Protein AF-A0A915DHU5-F1 (afdb_monomer_lite)

Sequence (815 aa):
MQPMHPSYELRLEQLNKQSLLASRNFVEHLLQLVVNHVNRGTGSLVIASMLDFLTYTVCAHIVRPQPEKIFDMILELVAERLNLFETFISLSNSTNYRRRSGDASDHRRVQPGNLQENADSSVNGGCLLKTLGTSTISPGKDLRVLANRQLSGQLISFWIAENSAAMELLRRCIPRGLLDFLSSVEKPPNSEADLLTTRNNLEAANQESRQNSQLQDQLRSMQITVEARLETLLQHWNLEQKLTFLQRKEEKSQKPVTLRKRRRMVKAQSNWKMFCYQFNQDHAKADLIWNEKTKSELKQAIENEMRQLQQELEFLQQGTLVSWNHTEFEVVYGSLIDEVRIGDYYLRFLLNENNEEATPIHKPSEFFNNVYHRFLLATRSDMKCLCLKAMGVVYERHCITIGAFSDSKFIVQMMSKCTNVAERDHYLFLISKLVLDKHNVRDLIAADALPLLVDLAVLAHLHVNRAKIHSQTNVIEGAQGGENESKEWYYNDKNGQRQGPLSFQCMKDMYKEAKLFEKTEIWAEGLDKWCHLSAVAQFRWTVCSSSNIASSHTSCDLALQPQGPMGGTGLFNLTDMCSLILDTLIQMCAFYPSRDEAGSIIRPLPRVKKILSEPVLLYQIVQLLLTYDPAIVQRVAQLVNDVMQDNQFVGRLYLSGVFFFILMYNGSNILPVAKFLHQTHLKQAFRSTLPKSELASRSVLCPILPEATIFYLEQYGAEKYAEVFLGEFENPEIIWNTEMRRYMIEKIALHVSDFSSRLSSNVKALYRYCPIPPIEYPQLEEELFCHYYYLRHLTDEQGSPTGRSENRLTFYALV

Secondary structure (DSSP, 8-state):
---SSSS--HHHHHHHHHHHHS-HHHHHHHHHHHHHHHHTT--HHHHHHHHHHHHHHH-HHHHTTS-HHHHHHHHHHHHTTTHHHHHHHHH---HHHHHHHHHHHTT----HHHHHHHHHHHHHTTHHHHHHHHHHT----SHHHHHHHHHHHHHHHHHHTT-HHHHHHHHHHS-HHHHGGGS--PPPSS-----S----HHHHHHHHHHHHHHHHHHHHHHHHHHHHHHHHHHHTS---S-----------PPPPP-PPPP-------S-HHHHHHHHHS-EEETTEEE-HHHHHHHHHHHHHHHHHHHHHHHHS-TT------TTT-----GGGTTS-EETTEEHHHHTTS-TTSPPP-SSHHHHHHHHHHHHHH--SHHHHHHHHHHHHHHHHHHHHHH---TTHHHHHHHHHH---HHHHHHHHHHHHHHTTSHHHHHHHHHTTHHHHHHHHHHGGGG-TT---------------S-------EEEE-TTS-EEEEE-HHHHHHHHHTTSS-TT-EEE-TT-SS-EETTTSHHHIIIIIHHHHHHTT------------S-SS--SS-HHHHHHHHHHHHHHHHHTS-SB-TTSPBPSSPPHHHHHHTSHHHHHHHHHGGGG--HHHHHHHHHHHHHHHTT-GGGGGGGGGTHHHHHHT--SS--HHHHHHHHHHTTSSS---SS---HHHHH-TTTTTS-HHHHHHHHHHHHHHHHHHHHS-EEETTEEE-HHHHHHHHHHHHHHHHHHHHHHHH-TTPPPPP-PPPP---GGGTT--EETTEEHHHHH-TTS-SS-TTHHHHHHHHH-

Structure (mmCIF, N/CA/C/O backbone):
data_AF-A0A915DHU5-F1
#
_entry.id   AF-A0A915DHU5-F1
#
loop_
_atom_site.group_PDB
_atom_site.id
_atom_site.type_symbol
_atom_site.label_atom_id
_atom_site.label_alt_id
_atom_site.label_comp_id
_atom_site.label_asym_id
_atom_site.label_entity_id
_atom_site.label_seq_id
_atom_site.pdbx_PDB_ins_code
_atom_site.Cartn_x
_atom_site.Cartn_y
_atom_site.Cartn_z
_atom_site.occupancy
_atom_site.B_iso_or_equiv
_atom_site.auth_seq_id
_atom_site.auth_comp_id
_atom_site.auth_asym_id
_atom_site.auth_atom_id
_atom_site.pdbx_PDB_model_num
ATOM 1 N N . MET A 1 1 ? 44.961 14.896 -54.930 1.00 54.62 1 MET A N 1
ATOM 2 C CA . MET A 1 1 ? 43.982 15.990 -54.702 1.00 54.62 1 MET A CA 1
ATOM 3 C C . MET A 1 1 ? 44.052 16.579 -53.285 1.00 54.62 1 MET A C 1
ATOM 5 O O . MET A 1 1 ? 43.353 17.548 -53.022 1.00 54.62 1 MET A O 1
ATOM 9 N N . GLN A 1 2 ? 44.891 16.052 -52.379 1.00 49.50 2 GLN A N 1
ATOM 10 C CA . GLN A 1 2 ? 45.168 16.685 -51.086 1.00 49.50 2 GLN A CA 1
ATOM 11 C C . GLN A 1 2 ? 46.243 17.768 -51.253 1.00 49.50 2 GLN A C 1
ATOM 13 O O . GLN A 1 2 ? 47.255 17.489 -51.900 1.00 49.50 2 GLN A O 1
ATOM 18 N N . PRO A 1 3 ? 46.065 18.977 -50.697 1.00 52.09 3 PRO A N 1
ATOM 19 C CA . PRO A 1 3 ? 47.165 19.923 -50.614 1.00 52.09 3 PRO A CA 1
ATOM 20 C C . PRO A 1 3 ? 48.235 19.347 -49.677 1.00 52.09 3 PRO A C 1
ATOM 22 O O . PRO A 1 3 ? 47.965 19.066 -48.512 1.00 52.09 3 PRO A O 1
ATOM 25 N N . MET A 1 4 ? 49.441 19.133 -50.206 1.00 50.50 4 MET A N 1
ATOM 26 C CA . MET A 1 4 ? 50.600 18.632 -49.445 1.00 50.50 4 MET A CA 1
ATOM 27 C C . MET A 1 4 ? 51.270 19.735 -48.604 1.00 50.50 4 MET A C 1
ATOM 29 O O . MET A 1 4 ? 52.248 19.474 -47.913 1.00 50.50 4 MET A O 1
ATOM 33 N N . HIS A 1 5 ? 50.761 20.968 -48.677 1.00 55.31 5 HIS A N 1
ATOM 34 C CA . HIS A 1 5 ? 51.306 22.155 -48.028 1.00 55.31 5 HIS A CA 1
ATOM 35 C C . HIS A 1 5 ? 50.181 22.980 -47.372 1.00 55.31 5 HIS A C 1
ATOM 37 O O . HIS A 1 5 ? 49.060 22.998 -47.886 1.00 55.31 5 HIS A O 1
ATOM 43 N N . PRO A 1 6 ? 50.456 23.664 -46.245 1.00 53.12 6 PRO A N 1
ATOM 44 C CA . PRO A 1 6 ? 49.460 24.452 -45.515 1.00 53.12 6 PRO A CA 1
ATOM 45 C C . PRO A 1 6 ? 49.041 25.748 -46.235 1.00 53.12 6 PRO A C 1
ATOM 47 O O . PRO A 1 6 ? 47.959 26.260 -45.967 1.00 53.12 6 PRO A O 1
ATOM 50 N N . SER A 1 7 ? 49.853 26.254 -47.167 1.00 53.09 7 SER A N 1
ATOM 51 C CA . SER A 1 7 ? 49.638 27.495 -47.928 1.00 53.09 7 SER A CA 1
ATOM 52 C C . SER A 1 7 ? 49.109 27.230 -49.345 1.00 53.09 7 SER A C 1
ATOM 54 O O . SER A 1 7 ? 49.745 27.610 -50.326 1.00 53.09 7 SER A O 1
ATOM 56 N N . TYR A 1 8 ? 48.016 26.481 -49.470 1.00 62.69 8 TYR A N 1
ATOM 57 C CA . TYR A 1 8 ? 47.453 26.128 -50.776 1.00 62.69 8 TYR A CA 1
ATOM 58 C C . TYR A 1 8 ? 46.381 27.142 -51.203 1.00 62.69 8 TYR A C 1
ATOM 60 O O . TYR A 1 8 ? 45.606 27.610 -50.373 1.00 62.69 8 TYR A O 1
ATOM 68 N N . GLU A 1 9 ? 46.298 27.430 -52.502 1.00 67.31 9 GLU A N 1
ATOM 69 C CA . GLU A 1 9 ? 45.276 28.322 -53.061 1.00 67.31 9 GLU A CA 1
ATOM 70 C C . GLU A 1 9 ? 43.977 27.553 -53.371 1.00 67.31 9 GLU A C 1
ATOM 72 O O . GLU A 1 9 ? 43.948 26.656 -54.226 1.00 67.31 9 GLU A O 1
ATOM 77 N N . LEU A 1 10 ? 42.866 27.923 -52.726 1.00 69.19 10 LEU A N 1
ATOM 78 C CA . LEU A 1 10 ? 41.531 27.335 -52.940 1.00 69.19 10 LEU A CA 1
ATOM 79 C C . LEU A 1 10 ? 41.059 27.477 -54.391 1.00 69.19 10 LEU A C 1
ATOM 81 O O . LEU A 1 10 ? 40.304 26.645 -54.902 1.00 69.19 10 LEU A O 1
ATOM 85 N N . ARG A 1 11 ? 41.519 28.526 -55.070 1.00 68.25 11 ARG A N 1
ATOM 86 C CA . ARG A 1 11 ? 41.198 28.802 -56.468 1.00 68.25 11 ARG A CA 1
ATOM 87 C C . ARG A 1 11 ? 41.797 27.782 -57.436 1.00 68.25 11 ARG A C 1
ATOM 89 O O . ARG A 1 11 ? 41.102 27.326 -58.344 1.00 68.25 11 ARG A O 1
ATOM 96 N N . LEU A 1 12 ? 43.063 27.410 -57.252 1.00 71.06 12 LEU A N 1
ATOM 97 C CA . LEU A 1 12 ? 43.707 26.380 -58.073 1.00 71.06 12 LEU A CA 1
ATOM 98 C C . LEU A 1 12 ? 43.047 25.018 -57.841 1.00 71.06 12 LEU A C 1
ATOM 100 O O . LEU A 1 12 ? 42.829 24.255 -58.780 1.00 71.06 12 LEU A O 1
ATOM 104 N N . GLU A 1 13 ? 42.638 24.742 -56.602 1.00 72.31 13 GLU A N 1
ATOM 105 C CA . GLU A 1 13 ? 41.871 23.544 -56.265 1.00 72.31 13 GLU A CA 1
ATOM 106 C C . GLU A 1 13 ? 40.500 23.510 -56.970 1.00 72.31 13 GLU A C 1
ATOM 108 O O . GLU A 1 13 ? 40.111 22.461 -57.490 1.00 72.31 13 GLU A O 1
ATOM 113 N N . GLN A 1 14 ? 39.786 24.642 -57.038 1.00 72.00 14 GLN A N 1
ATOM 114 C CA . GLN A 1 14 ? 38.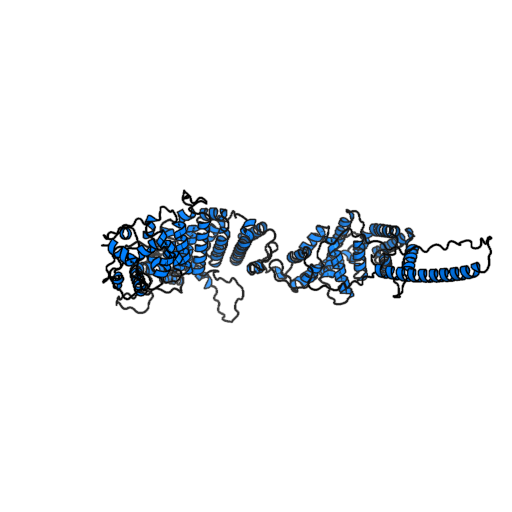526 24.777 -57.782 1.00 72.00 14 GLN A CA 1
ATOM 115 C C . GLN A 1 14 ? 38.712 24.477 -59.276 1.00 72.00 14 GLN A C 1
ATOM 117 O O . GLN A 1 14 ? 37.958 23.684 -59.842 1.00 72.00 14 GLN A O 1
ATOM 122 N N . LEU A 1 15 ? 39.731 25.069 -59.906 1.00 72.31 15 LEU A N 1
ATOM 123 C CA . LEU A 1 15 ? 40.007 24.891 -61.335 1.00 72.31 15 LEU A CA 1
ATOM 124 C C . LEU A 1 15 ? 40.422 23.456 -61.673 1.00 72.31 15 LEU A C 1
ATOM 126 O O . LEU A 1 15 ? 39.902 22.889 -62.631 1.00 72.31 15 LEU A O 1
ATOM 130 N N . ASN A 1 16 ? 41.283 22.843 -60.857 1.00 74.81 16 ASN A N 1
ATOM 131 C CA . ASN A 1 16 ? 41.712 21.454 -61.041 1.00 74.81 16 ASN A CA 1
ATOM 132 C C . ASN A 1 16 ? 40.552 20.464 -60.883 1.00 74.81 16 ASN A C 1
ATOM 134 O O . ASN A 1 16 ? 40.460 19.475 -61.605 1.00 74.81 16 ASN A O 1
ATOM 138 N N . LYS A 1 17 ? 39.629 20.730 -59.954 1.00 72.88 17 LYS A N 1
ATOM 139 C CA . LYS A 1 17 ? 38.414 19.919 -59.807 1.00 72.88 17 LYS A CA 1
ATOM 140 C C . LYS A 1 17 ? 37.471 20.100 -60.985 1.00 72.88 17 LYS A C 1
ATOM 142 O O . LYS A 1 17 ? 36.916 19.119 -61.463 1.00 72.88 17 LYS A O 1
ATOM 147 N N . GLN A 1 18 ? 37.298 21.330 -61.460 1.00 73.44 18 GLN A N 1
ATOM 148 C CA . GLN A 1 18 ? 36.440 21.609 -62.604 1.00 73.44 18 GLN A CA 1
ATOM 149 C C . GLN A 1 18 ? 36.981 20.967 -63.886 1.00 73.44 18 GLN A C 1
ATOM 151 O O . GLN A 1 18 ? 36.194 20.418 -64.648 1.00 73.44 18 GLN A O 1
ATOM 156 N N . SER A 1 19 ? 38.296 20.993 -64.115 1.00 74.75 19 SER A N 1
ATOM 157 C CA . SER A 1 19 ? 38.904 20.387 -65.304 1.00 74.75 19 SER A CA 1
ATOM 158 C C . SER A 1 19 ? 38.830 18.858 -65.286 1.00 74.75 19 SER A C 1
ATOM 160 O O . SER A 1 19 ? 38.471 18.262 -66.298 1.00 74.75 19 SER A O 1
ATOM 162 N N . LEU A 1 20 ? 39.096 18.221 -64.141 1.00 73.88 20 LEU A N 1
ATOM 163 C CA . LEU A 1 20 ? 39.058 16.759 -64.006 1.00 73.88 20 LEU A CA 1
ATOM 164 C C . LEU A 1 20 ? 37.637 16.179 -64.047 1.00 73.88 20 LEU A C 1
ATOM 166 O O . LEU A 1 20 ? 37.439 15.077 -64.550 1.00 73.88 20 LEU A O 1
ATOM 170 N N . LEU A 1 21 ? 36.649 16.898 -63.507 1.00 74.06 21 LEU A N 1
ATOM 171 C CA . LEU A 1 21 ? 35.287 16.387 -63.301 1.00 74.06 21 LEU A CA 1
ATOM 172 C C . LEU A 1 21 ? 34.271 16.892 -64.330 1.00 74.06 21 LEU A C 1
ATOM 174 O O . LEU A 1 21 ? 33.093 16.558 -64.239 1.00 74.06 21 LEU A O 1
ATOM 178 N N . ALA A 1 22 ? 34.701 17.694 -65.308 1.00 74.81 22 ALA A N 1
ATOM 179 C CA . ALA A 1 22 ? 33.825 18.178 -66.374 1.00 74.81 22 ALA A CA 1
ATOM 180 C C . ALA A 1 22 ? 33.323 17.056 -67.302 1.00 74.81 22 ALA A C 1
ATOM 182 O O . ALA A 1 22 ? 32.269 17.203 -67.915 1.00 74.81 22 ALA A O 1
ATOM 183 N N . SER A 1 23 ? 34.063 15.948 -67.422 1.00 82.50 23 SER A N 1
ATOM 184 C CA . SER A 1 23 ? 33.702 14.830 -68.300 1.00 82.50 23 SER A CA 1
ATOM 185 C C . SER A 1 23 ? 32.859 13.783 -67.566 1.00 82.50 23 SER A C 1
ATOM 187 O O . SER A 1 23 ? 33.371 13.051 -66.718 1.00 82.50 23 SER A O 1
ATOM 189 N N . ARG A 1 24 ? 31.575 13.672 -67.933 1.00 79.69 24 ARG A N 1
ATOM 190 C CA . ARG A 1 24 ? 30.640 12.661 -67.402 1.00 79.69 24 ARG A CA 1
ATOM 191 C C . ARG A 1 24 ? 31.125 11.231 -67.671 1.00 79.69 24 ARG A C 1
ATOM 193 O O . ARG A 1 24 ? 31.213 10.432 -66.745 1.00 79.69 24 ARG A O 1
ATOM 200 N N . ASN A 1 25 ? 31.516 10.946 -68.914 1.00 80.38 25 ASN A N 1
ATOM 201 C CA . ASN A 1 25 ? 31.942 9.610 -69.352 1.00 80.38 25 ASN A CA 1
ATOM 202 C C . ASN A 1 25 ? 33.183 9.119 -68.595 1.00 80.38 25 ASN A C 1
ATOM 204 O O . ASN A 1 25 ? 33.324 7.931 -68.322 1.00 80.38 25 ASN A O 1
ATOM 208 N N . PHE A 1 26 ? 34.085 10.039 -68.240 1.00 81.44 26 PHE A N 1
ATOM 209 C CA . PHE A 1 26 ? 35.271 9.708 -67.457 1.00 81.44 26 PHE A CA 1
ATOM 210 C C . PHE A 1 26 ? 34.899 9.258 -66.038 1.00 81.44 26 PHE A C 1
ATOM 212 O O . PHE A 1 26 ? 35.375 8.224 -65.577 1.00 81.44 26 PHE A O 1
ATOM 219 N N . VAL A 1 27 ? 34.006 9.991 -65.365 1.00 76.62 27 VAL A N 1
ATOM 220 C CA . VAL A 1 27 ? 33.528 9.636 -64.018 1.00 76.62 27 VAL A CA 1
ATOM 221 C C . VAL A 1 27 ? 32.754 8.316 -64.036 1.00 76.62 27 VAL A C 1
ATOM 223 O O . VAL A 1 27 ? 32.955 7.477 -63.161 1.00 76.62 27 VAL A O 1
ATOM 226 N N . GLU A 1 28 ? 31.920 8.098 -65.050 1.00 80.75 28 GLU A N 1
ATOM 227 C CA . GLU A 1 28 ? 31.162 6.856 -65.209 1.00 80.75 28 GLU A CA 1
ATOM 228 C C . GLU A 1 28 ? 32.075 5.639 -65.408 1.00 80.75 28 GLU A C 1
ATOM 230 O O . GLU A 1 28 ? 31.893 4.615 -64.749 1.00 80.75 28 GLU A O 1
ATOM 235 N N . HIS A 1 29 ? 33.118 5.768 -66.232 1.00 81.81 29 HIS A N 1
ATOM 236 C CA . HIS A 1 29 ? 34.098 4.702 -66.434 1.00 81.81 29 HIS A CA 1
ATOM 237 C C . HIS A 1 29 ? 34.857 4.357 -65.143 1.00 81.81 29 HIS A C 1
ATOM 239 O O . HIS A 1 29 ? 35.062 3.182 -64.836 1.00 81.81 29 HIS A O 1
ATOM 245 N N . LEU A 1 30 ? 35.226 5.367 -64.346 1.00 77.94 30 LEU A N 1
ATOM 246 C CA . LEU A 1 30 ? 35.862 5.159 -63.042 1.00 77.94 30 LEU A CA 1
ATOM 247 C C . LEU A 1 30 ? 34.935 4.427 -62.062 1.00 77.94 30 LEU A C 1
ATOM 249 O O . LEU A 1 30 ? 35.372 3.501 -61.380 1.00 77.94 30 LEU A O 1
ATOM 253 N N . LEU A 1 31 ? 33.652 4.794 -62.014 1.00 75.06 31 LEU A N 1
ATOM 254 C CA . LEU A 1 31 ? 32.660 4.111 -61.178 1.00 75.06 31 LEU A CA 1
ATOM 255 C C . LEU A 1 31 ? 32.416 2.668 -61.639 1.00 75.06 31 LEU A C 1
ATOM 257 O O . LEU A 1 31 ? 32.289 1.766 -60.813 1.00 75.06 31 LEU A O 1
ATOM 261 N N . GLN A 1 32 ? 32.410 2.419 -62.947 1.00 77.81 32 GLN A N 1
ATOM 262 C CA . GLN A 1 32 ? 32.240 1.077 -63.495 1.00 77.81 32 GLN A CA 1
ATOM 263 C C . GLN A 1 32 ? 33.462 0.181 -63.249 1.00 77.81 32 GLN A C 1
ATOM 265 O O . GLN A 1 32 ? 33.306 -1.013 -62.995 1.00 77.81 32 GLN A O 1
ATOM 270 N N . LEU A 1 33 ? 34.673 0.750 -63.243 1.00 77.88 33 LEU A N 1
ATOM 271 C CA . LEU A 1 33 ? 35.880 0.048 -62.799 1.00 77.88 33 LEU A CA 1
ATOM 272 C C . LEU A 1 33 ? 35.768 -0.389 -61.338 1.00 77.88 33 LEU A C 1
ATOM 274 O O . LEU A 1 33 ? 36.106 -1.531 -61.030 1.00 77.88 33 LEU A O 1
ATOM 278 N N . VAL A 1 34 ? 35.247 0.474 -60.458 1.00 71.12 34 VAL A N 1
ATOM 279 C CA . VAL A 1 34 ? 34.986 0.108 -59.058 1.00 71.12 34 VAL A CA 1
ATOM 280 C C . VAL A 1 34 ? 34.033 -1.082 -59.007 1.00 71.12 34 VAL A C 1
ATOM 282 O O . VAL A 1 34 ? 34.414 -2.116 -58.472 1.00 71.12 34 VAL A O 1
ATOM 285 N N . VAL A 1 35 ? 32.862 -0.994 -59.645 1.00 70.94 35 VAL A N 1
ATOM 286 C CA . VAL A 1 35 ? 31.865 -2.082 -59.682 1.00 70.94 35 VAL A CA 1
ATOM 287 C C . VAL A 1 35 ? 32.460 -3.405 -60.178 1.00 70.94 35 VAL A C 1
ATOM 289 O O . VAL A 1 35 ? 32.254 -4.449 -59.563 1.00 70.94 35 VAL A O 1
ATOM 292 N N . ASN A 1 36 ? 33.254 -3.374 -61.249 1.00 75.00 36 ASN A N 1
ATOM 293 C CA . ASN A 1 36 ? 33.880 -4.573 -61.805 1.00 75.00 36 ASN A CA 1
ATOM 294 C C . ASN A 1 36 ? 34.905 -5.203 -60.851 1.00 75.00 36 ASN A C 1
ATOM 296 O O . ASN A 1 36 ? 34.983 -6.428 -60.758 1.00 75.00 36 ASN A O 1
ATOM 300 N N . HIS A 1 37 ? 35.690 -4.386 -60.148 1.00 70.31 37 HIS A N 1
ATOM 301 C CA . HIS A 1 37 ? 36.665 -4.858 -59.167 1.00 70.31 37 HIS A CA 1
ATOM 302 C C . HIS A 1 37 ? 36.002 -5.367 -57.880 1.00 70.31 37 HIS A C 1
ATOM 304 O O . HIS A 1 37 ? 36.442 -6.388 -57.349 1.00 70.31 37 HIS A O 1
ATOM 310 N N . VAL A 1 38 ? 34.911 -4.727 -57.439 1.00 65.88 38 VAL A N 1
ATOM 311 C CA . VAL A 1 38 ? 34.076 -5.188 -56.317 1.00 65.88 38 VAL A CA 1
ATOM 312 C C . VAL A 1 38 ? 33.485 -6.563 -56.620 1.00 65.88 38 VAL A C 1
ATOM 314 O O . VAL A 1 38 ? 33.708 -7.498 -55.857 1.00 65.88 38 VAL A O 1
ATOM 317 N N . ASN A 1 39 ? 32.817 -6.719 -57.766 1.00 65.69 39 ASN A N 1
ATOM 318 C CA . ASN A 1 39 ? 32.165 -7.977 -58.147 1.00 65.69 39 ASN A CA 1
ATOM 319 C C . ASN A 1 39 ? 33.156 -9.137 -58.315 1.00 65.69 39 ASN A C 1
ATOM 321 O O . ASN A 1 39 ? 32.790 -10.295 -58.152 1.00 65.69 39 ASN A O 1
ATOM 325 N N . ARG A 1 40 ? 34.414 -8.833 -58.654 1.00 68.62 40 ARG A N 1
ATOM 326 C CA . ARG A 1 40 ? 35.483 -9.826 -58.829 1.00 68.62 40 ARG A CA 1
ATOM 327 C C . ARG A 1 40 ? 36.315 -10.053 -57.565 1.00 68.62 40 ARG A C 1
ATOM 329 O O . ARG A 1 40 ? 37.215 -10.883 -57.605 1.00 68.62 40 ARG A O 1
ATOM 336 N N . GLY A 1 41 ? 36.093 -9.294 -56.489 1.00 62.88 41 GLY A N 1
ATOM 337 C CA . GLY A 1 41 ? 36.898 -9.367 -55.263 1.00 62.88 41 GLY A CA 1
ATOM 338 C C . GLY A 1 41 ? 38.388 -9.036 -55.457 1.00 62.88 41 GLY A C 1
ATOM 339 O O . GLY A 1 41 ? 39.230 -9.516 -54.704 1.00 62.88 41 GLY A O 1
ATOM 340 N N . THR A 1 42 ? 38.748 -8.244 -56.474 1.00 69.94 42 THR A N 1
ATOM 341 C CA . THR A 1 42 ? 40.151 -7.952 -56.839 1.00 69.94 42 THR A CA 1
ATOM 342 C C . THR A 1 42 ? 40.466 -6.460 -56.746 1.00 69.94 42 THR A C 1
ATOM 344 O O . THR A 1 42 ? 39.579 -5.622 -56.841 1.00 69.94 42 THR A O 1
ATOM 347 N N . GLY A 1 43 ? 41.748 -6.099 -56.607 1.00 66.88 43 GLY A N 1
ATOM 348 C CA . GLY A 1 43 ? 42.183 -4.703 -56.756 1.00 66.88 43 GLY A CA 1
ATOM 349 C C . GLY A 1 43 ? 41.888 -3.799 -55.555 1.00 66.88 43 GLY A C 1
ATOM 350 O O . GLY A 1 43 ? 41.501 -2.647 -55.735 1.00 66.88 43 GLY A O 1
ATOM 351 N N . SER A 1 44 ? 42.123 -4.279 -54.330 1.00 65.69 44 SER A N 1
ATOM 352 C CA . SER A 1 44 ? 41.920 -3.515 -53.085 1.00 65.69 44 SER A CA 1
ATOM 353 C C . SER A 1 44 ? 42.579 -2.125 -53.086 1.00 65.69 44 SER A C 1
ATOM 355 O O . SER A 1 44 ? 41.974 -1.160 -52.624 1.00 65.69 44 SER A O 1
ATOM 357 N N . LEU A 1 45 ? 43.780 -1.990 -53.660 1.00 71.56 45 LEU A N 1
ATOM 358 C CA . LEU A 1 45 ? 44.496 -0.713 -53.786 1.00 71.56 45 LEU A CA 1
ATOM 359 C C . LEU A 1 45 ? 43.834 0.245 -54.792 1.00 71.56 45 LEU A C 1
ATOM 361 O O . LEU A 1 45 ? 43.748 1.452 -54.556 1.00 71.56 45 LEU A O 1
ATOM 365 N N . VAL A 1 46 ? 43.340 -0.293 -55.910 1.00 72.38 46 VAL A N 1
ATOM 366 C CA . VAL A 1 46 ? 42.621 0.489 -56.926 1.00 72.38 46 VAL A CA 1
ATOM 367 C C . VAL A 1 46 ? 41.318 0.990 -56.327 1.00 72.38 46 VAL A C 1
ATOM 369 O O . VAL A 1 46 ? 41.011 2.171 -56.425 1.00 72.38 46 VAL A O 1
ATOM 372 N N . ILE A 1 47 ? 40.602 0.137 -55.599 1.00 68.00 47 ILE A N 1
ATOM 373 C CA . ILE A 1 47 ? 39.372 0.555 -54.940 1.00 68.00 47 ILE A CA 1
ATOM 374 C C . ILE A 1 47 ? 39.667 1.580 -53.836 1.00 68.00 47 ILE A C 1
ATOM 376 O O . ILE A 1 47 ? 39.002 2.607 -53.784 1.00 68.00 47 ILE A O 1
ATOM 380 N N . ALA A 1 48 ? 40.701 1.392 -53.011 1.00 64.56 48 ALA A N 1
ATOM 381 C CA . ALA A 1 48 ? 41.084 2.371 -51.989 1.00 64.56 48 ALA A CA 1
ATOM 382 C C . ALA A 1 48 ? 41.420 3.752 -52.584 1.00 64.56 48 ALA A C 1
ATOM 384 O O . ALA A 1 48 ? 40.962 4.773 -52.071 1.00 64.56 48 ALA A O 1
ATOM 385 N N . SER A 1 49 ? 42.159 3.789 -53.695 1.00 71.12 49 SER A N 1
ATOM 386 C CA . SER A 1 49 ? 42.517 5.040 -54.379 1.00 71.12 49 SER A CA 1
ATOM 387 C C . SER A 1 49 ? 41.337 5.684 -55.121 1.00 71.12 49 SER A C 1
ATOM 389 O O . SER A 1 49 ? 41.198 6.908 -55.098 1.00 71.12 49 SER A O 1
ATOM 391 N N . MET A 1 50 ? 40.436 4.891 -55.708 1.00 70.81 50 MET A N 1
ATOM 392 C CA . MET A 1 50 ? 39.189 5.388 -56.307 1.00 70.81 50 MET A CA 1
ATOM 393 C C . MET A 1 50 ? 38.210 5.904 -55.253 1.00 70.81 50 MET A C 1
ATOM 395 O O . MET A 1 50 ? 37.540 6.913 -55.464 1.00 70.81 50 MET A O 1
ATOM 399 N N . LEU A 1 51 ? 38.166 5.266 -54.086 1.00 63.50 51 LEU A N 1
ATOM 400 C CA . LEU A 1 51 ? 37.432 5.774 -52.939 1.00 63.50 51 LEU A CA 1
ATOM 401 C C . LEU A 1 51 ? 38.038 7.091 -52.474 1.00 63.50 51 LEU A C 1
ATOM 403 O O . LEU A 1 51 ? 37.305 8.061 -52.348 1.00 63.50 51 LEU A O 1
ATOM 407 N N . ASP A 1 52 ? 39.359 7.183 -52.296 1.00 64.19 52 ASP A N 1
ATOM 408 C CA . ASP A 1 52 ? 40.017 8.461 -52.008 1.00 64.19 52 ASP A CA 1
ATOM 409 C C . ASP A 1 52 ? 39.621 9.527 -53.040 1.00 64.19 52 ASP A C 1
ATOM 411 O O . ASP A 1 52 ? 39.191 10.612 -52.650 1.00 64.19 52 ASP A O 1
ATOM 415 N N . PHE A 1 53 ? 39.641 9.211 -54.336 1.00 71.31 53 PHE A N 1
ATOM 416 C CA . PHE A 1 53 ? 39.189 10.110 -55.399 1.00 71.31 53 PHE A CA 1
ATOM 417 C C . PHE A 1 53 ? 37.742 10.589 -55.204 1.00 71.31 53 PHE A C 1
ATOM 419 O O . PHE A 1 53 ? 37.531 11.799 -55.100 1.00 71.31 53 PHE A O 1
ATOM 426 N N . LEU A 1 54 ? 36.773 9.678 -55.046 1.00 65.25 54 LEU A N 1
ATOM 427 C CA . LEU A 1 54 ? 35.357 10.014 -54.817 1.00 65.25 54 LEU A CA 1
ATOM 428 C C . LEU A 1 54 ? 35.149 10.890 -53.578 1.00 65.25 54 LEU A C 1
ATOM 430 O O . LEU A 1 54 ? 34.194 11.652 -53.459 1.00 65.25 54 LEU A O 1
ATOM 434 N N . THR A 1 55 ? 36.068 10.828 -52.626 1.00 56.53 55 THR A N 1
ATOM 435 C CA . THR A 1 55 ? 35.918 11.562 -51.372 1.00 56.53 55 THR A CA 1
ATOM 436 C C . THR A 1 55 ? 36.326 13.012 -51.510 1.00 56.53 55 THR A C 1
ATOM 438 O O . THR A 1 55 ? 35.693 13.890 -50.922 1.00 56.53 55 THR A O 1
ATOM 441 N N . TYR A 1 56 ? 37.299 13.285 -52.378 1.00 63.75 56 TYR A N 1
ATOM 442 C CA . TYR A 1 56 ? 37.622 14.644 -52.797 1.00 63.75 56 TYR A CA 1
ATOM 443 C C . TYR A 1 56 ? 36.515 15.265 -53.658 1.00 63.75 56 TYR A C 1
ATOM 445 O O . TYR A 1 56 ? 36.434 16.495 -53.720 1.00 63.75 56 TYR A O 1
ATOM 453 N N . THR A 1 57 ? 35.674 14.446 -54.300 1.00 62.84 57 THR A N 1
ATOM 454 C CA . THR A 1 57 ? 34.584 14.905 -55.174 1.00 62.84 57 THR A CA 1
ATOM 455 C C . THR A 1 57 ? 33.222 14.993 -54.486 1.00 62.84 57 THR A C 1
ATOM 457 O O . THR A 1 57 ? 32.404 15.789 -54.930 1.00 62.84 57 THR A O 1
ATOM 460 N N . VAL A 1 58 ? 32.976 14.239 -53.403 1.00 58.91 58 VAL A N 1
ATOM 461 C CA . VAL A 1 58 ? 31.656 14.173 -52.734 1.00 58.91 58 VAL A CA 1
ATOM 462 C C . VAL A 1 58 ? 31.631 14.789 -51.317 1.00 58.91 58 VAL A C 1
ATOM 464 O O . VAL A 1 58 ? 30.610 15.345 -50.912 1.00 58.91 58 VAL A O 1
ATOM 467 N N . CYS A 1 59 ? 32.735 14.795 -50.554 1.00 56.12 59 CYS A N 1
ATOM 468 C CA . CYS A 1 59 ? 32.705 15.227 -49.141 1.00 56.12 59 CYS A CA 1
ATOM 469 C C . CYS A 1 59 ? 32.594 16.752 -48.933 1.00 56.12 59 CYS A C 1
ATOM 471 O O . CYS A 1 59 ? 33.380 17.538 -49.469 1.00 56.12 59 CYS A O 1
ATOM 473 N N . ALA A 1 60 ? 31.704 17.177 -48.024 1.00 51.56 60 ALA A N 1
ATOM 474 C CA . ALA A 1 60 ? 31.352 18.578 -47.729 1.00 51.56 60 ALA A CA 1
ATOM 475 C C . ALA A 1 60 ? 32.546 19.531 -47.605 1.00 51.56 60 ALA A C 1
ATOM 477 O O . ALA A 1 60 ? 32.548 20.635 -48.152 1.00 51.56 60 ALA A O 1
ATOM 478 N N . HIS A 1 61 ? 33.537 19.114 -46.817 1.00 53.12 61 HIS A N 1
ATOM 479 C CA . HIS A 1 61 ? 34.665 19.940 -46.402 1.00 53.12 61 HIS A CA 1
ATOM 480 C C . HIS A 1 61 ? 35.698 20.133 -47.503 1.00 53.12 61 HIS A C 1
ATOM 482 O O . HIS A 1 61 ? 36.523 21.030 -47.402 1.00 53.12 61 HIS A O 1
ATOM 488 N N . ILE A 1 62 ? 35.660 19.323 -48.556 1.00 54.72 62 ILE A N 1
ATOM 489 C CA . ILE A 1 62 ? 36.611 19.403 -49.663 1.00 54.72 62 ILE A CA 1
ATOM 490 C C . ILE A 1 62 ? 35.897 19.851 -50.943 1.00 54.72 62 ILE A C 1
ATOM 492 O O . ILE A 1 62 ? 36.515 20.439 -51.821 1.00 54.72 62 ILE A O 1
ATOM 496 N N . VAL A 1 63 ? 34.579 19.674 -51.026 1.00 52.19 63 VAL A N 1
ATOM 497 C CA . VAL A 1 63 ? 33.755 19.976 -52.205 1.00 52.19 63 VAL A CA 1
ATOM 498 C C . VAL A 1 63 ? 33.247 21.414 -52.268 1.00 52.19 63 VAL A C 1
ATOM 500 O O . VAL A 1 63 ? 32.856 21.854 -53.343 1.00 52.19 63 VAL A O 1
ATOM 503 N N . ARG A 1 64 ? 33.294 22.201 -51.176 1.00 56.59 64 ARG A N 1
ATOM 504 C CA . ARG A 1 64 ? 32.869 23.623 -51.205 1.00 56.59 64 ARG A CA 1
ATOM 505 C C . ARG A 1 64 ? 33.362 24.443 -52.418 1.00 56.59 64 ARG A C 1
ATOM 507 O O . ARG A 1 64 ? 32.555 25.255 -52.856 1.00 56.59 64 ARG A O 1
ATOM 514 N N . PRO A 1 65 ? 34.582 24.257 -52.967 1.00 58.12 65 PRO A N 1
ATOM 515 C CA . PRO A 1 65 ? 35.027 24.956 -54.176 1.00 58.12 65 PRO A CA 1
ATOM 516 C C . PRO A 1 65 ? 34.487 24.398 -55.515 1.00 58.12 65 PRO A C 1
ATOM 518 O O . PRO A 1 65 ? 34.964 24.819 -56.558 1.00 58.12 65 PRO A O 1
ATOM 521 N N . GLN A 1 66 ? 33.548 23.445 -55.569 1.00 62.44 66 GLN A N 1
ATOM 522 C CA . GLN A 1 66 ? 33.011 22.912 -56.837 1.00 62.44 66 GLN A CA 1
ATOM 523 C C . GLN A 1 66 ? 31.685 23.576 -57.265 1.00 62.44 66 GLN A C 1
ATOM 525 O O . GLN A 1 66 ? 30.860 23.899 -56.407 1.00 62.44 66 GLN A O 1
ATOM 530 N N . PRO A 1 67 ? 31.435 23.744 -58.582 1.00 64.31 67 PRO A N 1
ATOM 531 C CA . PRO A 1 67 ? 30.160 24.249 -59.093 1.00 64.31 67 PRO A CA 1
ATOM 532 C C . PRO A 1 67 ? 29.023 23.221 -58.933 1.00 64.31 67 PRO A C 1
ATOM 534 O O . PRO A 1 67 ? 29.223 22.025 -59.140 1.00 64.31 67 PRO A O 1
ATOM 537 N N . GLU A 1 68 ? 27.808 23.698 -58.625 1.00 64.62 68 GLU A N 1
ATOM 538 C CA . GLU A 1 68 ? 26.649 22.859 -58.250 1.00 64.62 68 GLU A CA 1
ATOM 539 C C . GLU A 1 68 ? 26.302 21.771 -59.279 1.00 64.62 68 GLU A C 1
ATOM 541 O O . GLU A 1 68 ? 26.038 20.636 -58.903 1.00 64.62 68 GLU A O 1
ATOM 546 N N . LYS A 1 69 ? 26.375 22.085 -60.578 1.00 70.25 69 LYS A N 1
ATOM 547 C CA . LYS A 1 69 ? 25.998 21.154 -61.656 1.00 70.25 69 LYS A CA 1
ATOM 548 C C . LYS A 1 69 ? 26.889 19.910 -61.733 1.00 70.25 69 LYS A C 1
ATOM 550 O O . LYS A 1 69 ? 26.397 18.827 -62.020 1.00 70.25 69 LYS A O 1
ATOM 555 N N . ILE A 1 70 ? 28.193 20.068 -61.493 1.00 70.38 70 ILE A N 1
ATOM 556 C CA . ILE A 1 70 ? 29.155 18.953 -61.533 1.00 70.38 70 ILE A CA 1
ATOM 557 C C . ILE A 1 70 ? 28.953 18.056 -60.311 1.00 70.38 70 ILE A C 1
ATOM 559 O O . ILE A 1 70 ? 29.015 16.837 -60.416 1.00 70.38 70 ILE A O 1
ATOM 563 N N . PHE A 1 71 ? 28.669 18.662 -59.160 1.00 67.31 71 PHE A N 1
ATOM 564 C CA . PHE A 1 71 ? 28.390 17.930 -57.934 1.00 67.31 71 PHE A CA 1
ATOM 565 C C . PHE A 1 71 ? 27.096 17.111 -58.027 1.00 67.31 71 PHE A C 1
ATOM 567 O O . PHE A 1 71 ? 27.108 15.930 -57.690 1.00 67.31 71 PHE A O 1
ATOM 574 N N . ASP A 1 72 ? 26.011 17.713 -58.525 1.00 67.31 72 ASP A N 1
ATOM 575 C CA . ASP A 1 72 ? 24.724 17.028 -58.688 1.00 67.31 72 ASP A CA 1
ATOM 576 C C . ASP A 1 72 ? 24.846 15.855 -59.687 1.00 67.31 72 ASP A C 1
ATOM 578 O O . ASP A 1 72 ? 24.372 14.762 -59.394 1.00 67.31 72 ASP A O 1
ATOM 582 N N . MET A 1 73 ? 25.593 16.026 -60.789 1.00 72.94 73 MET A N 1
ATOM 583 C CA . MET A 1 73 ? 25.901 14.950 -61.749 1.00 72.94 73 MET A CA 1
ATOM 584 C C . MET A 1 73 ? 26.670 13.782 -61.107 1.00 72.94 73 MET A C 1
ATOM 586 O O . MET A 1 73 ? 26.371 12.620 -61.366 1.00 72.94 73 MET A O 1
ATOM 590 N N . ILE A 1 74 ? 27.683 14.066 -60.283 1.00 68.81 74 ILE A N 1
ATOM 591 C CA . ILE A 1 74 ? 28.466 13.017 -59.610 1.00 68.81 74 ILE A CA 1
ATOM 592 C C . ILE A 1 74 ? 27.606 12.288 -58.577 1.00 68.81 74 ILE A C 1
ATOM 594 O O . ILE A 1 74 ? 27.697 11.069 -58.468 1.00 68.81 74 ILE A O 1
ATOM 598 N N . LEU A 1 75 ? 26.773 13.012 -57.825 1.00 66.06 75 LEU A N 1
ATOM 599 C CA . LEU A 1 75 ? 25.857 12.399 -56.868 1.00 66.06 75 LEU A CA 1
ATOM 600 C C . LEU A 1 75 ? 24.839 11.485 -57.548 1.00 66.06 75 LEU A C 1
ATOM 602 O O . LEU A 1 75 ? 24.591 10.404 -57.028 1.00 66.06 75 LEU A O 1
ATOM 606 N N . GLU A 1 76 ? 24.288 11.892 -58.690 1.00 68.75 76 GLU A N 1
ATOM 607 C CA . GLU A 1 76 ? 23.352 11.089 -59.483 1.00 68.75 76 GLU A CA 1
ATOM 608 C C . GLU A 1 76 ? 24.010 9.786 -59.970 1.00 68.75 76 GLU A C 1
ATOM 610 O O . GLU A 1 76 ? 23.507 8.699 -59.696 1.00 68.75 76 GLU A O 1
ATOM 615 N N . LEU A 1 77 ? 25.209 9.873 -60.561 1.00 68.62 77 LEU A N 1
ATOM 616 C CA . LEU A 1 77 ? 25.964 8.702 -61.033 1.00 68.62 77 LEU A CA 1
ATOM 617 C C . LEU A 1 77 ? 26.398 7.755 -59.906 1.00 68.62 77 LEU A C 1
ATOM 619 O O . LEU A 1 77 ? 26.470 6.541 -60.097 1.00 68.62 77 LEU A O 1
ATOM 623 N N . VAL A 1 78 ? 26.730 8.298 -58.733 1.00 65.75 78 VAL A N 1
ATOM 624 C CA . VAL A 1 78 ? 27.029 7.483 -57.550 1.00 65.75 78 VAL A CA 1
ATOM 625 C C . VAL A 1 78 ? 25.748 6.830 -57.036 1.00 65.75 78 VAL A C 1
ATOM 627 O O . VAL A 1 78 ? 25.786 5.648 -56.705 1.00 65.75 78 VAL A O 1
ATOM 630 N N . ALA A 1 79 ? 24.626 7.561 -57.014 1.00 58.81 79 ALA A N 1
ATOM 631 C CA . ALA A 1 79 ? 23.339 7.085 -56.518 1.00 58.81 79 ALA A CA 1
ATOM 632 C C . ALA A 1 79 ? 22.806 5.876 -57.290 1.00 58.81 79 ALA A C 1
ATOM 634 O O . ALA A 1 79 ? 22.399 4.895 -56.675 1.00 58.81 79 ALA A O 1
ATOM 635 N N . GLU A 1 80 ? 22.910 5.893 -58.617 1.00 64.69 80 GLU A N 1
ATOM 636 C CA . GLU A 1 80 ? 22.532 4.766 -59.484 1.00 64.69 80 GLU A CA 1
ATOM 637 C C . GLU A 1 80 ? 23.331 3.479 -59.205 1.00 64.69 80 GLU A C 1
ATOM 639 O O . GLU A 1 80 ? 22.909 2.379 -59.558 1.00 64.69 80 GLU A O 1
ATOM 644 N N . ARG A 1 81 ? 24.504 3.597 -58.574 1.00 62.34 81 ARG A N 1
ATOM 645 C CA . ARG A 1 81 ? 25.432 2.488 -58.306 1.00 62.34 81 ARG A CA 1
ATOM 646 C C . ARG A 1 81 ? 25.507 2.136 -56.806 1.00 62.34 81 ARG A C 1
ATOM 648 O O . ARG A 1 81 ? 26.290 1.258 -56.438 1.00 62.34 81 ARG A O 1
ATOM 655 N N . LEU A 1 82 ? 24.723 2.800 -55.941 1.00 52.03 82 LEU A N 1
ATOM 656 C CA . LEU A 1 82 ? 24.836 2.759 -54.469 1.00 52.03 82 LEU A CA 1
ATOM 657 C C . LEU A 1 82 ? 24.580 1.385 -53.836 1.00 52.03 82 LEU A C 1
ATOM 659 O O . LEU A 1 82 ? 25.210 1.087 -52.822 1.00 52.03 82 LEU A O 1
ATOM 663 N N . ASN A 1 83 ? 23.754 0.525 -54.440 1.00 52.44 83 ASN A N 1
ATOM 664 C CA . ASN A 1 83 ? 23.464 -0.813 -53.896 1.00 52.44 83 ASN A CA 1
ATOM 665 C C . ASN A 1 83 ? 24.738 -1.669 -53.732 1.00 52.44 83 ASN A C 1
ATOM 667 O O . ASN A 1 83 ? 24.809 -2.534 -52.866 1.00 52.44 83 ASN A O 1
ATOM 671 N N . LEU A 1 84 ? 25.776 -1.391 -54.529 1.00 47.06 84 LEU A N 1
ATOM 672 C CA . LEU A 1 84 ? 27.091 -2.039 -54.451 1.00 47.06 84 LEU A CA 1
ATOM 673 C C . LEU A 1 84 ? 28.081 -1.299 -53.537 1.00 47.06 84 LEU A C 1
ATOM 675 O O . LEU A 1 84 ? 29.110 -1.850 -53.156 1.00 47.06 84 LEU A O 1
ATOM 679 N N . PHE A 1 85 ? 27.807 -0.038 -53.195 1.00 47.03 85 PHE A N 1
ATOM 680 C CA . PHE A 1 85 ? 28.632 0.730 -52.264 1.00 47.03 85 PHE A CA 1
ATOM 681 C C . PHE A 1 85 ? 28.312 0.389 -50.808 1.00 47.03 85 PHE A C 1
ATOM 683 O O . PHE A 1 85 ? 29.223 0.410 -49.988 1.00 47.03 85 PHE A O 1
ATOM 690 N N . GLU A 1 86 ? 27.074 0.023 -50.472 1.00 48.12 86 GLU A N 1
ATOM 691 C CA . GLU A 1 86 ? 26.715 -0.376 -49.102 1.00 48.12 86 GLU A CA 1
ATOM 692 C C . GLU A 1 86 ? 27.325 -1.721 -48.690 1.00 48.12 86 GLU A C 1
ATOM 694 O O . GLU A 1 86 ? 27.887 -1.833 -47.596 1.00 48.12 86 GLU A O 1
ATOM 699 N N . THR A 1 87 ? 27.363 -2.693 -49.606 1.00 44.69 87 THR A N 1
ATOM 700 C CA . THR A 1 87 ? 28.173 -3.916 -49.456 1.00 44.69 87 THR A CA 1
ATOM 701 C C . THR A 1 87 ? 29.669 -3.596 -49.343 1.00 44.69 87 THR A C 1
ATOM 703 O O . THR A 1 87 ? 30.423 -4.313 -48.696 1.00 44.69 87 THR A O 1
ATOM 706 N N . PHE A 1 88 ? 30.128 -2.459 -49.869 1.00 44.16 88 PHE A N 1
ATOM 707 C CA . PHE A 1 88 ? 31.512 -2.003 -49.722 1.00 44.16 88 PHE A CA 1
ATOM 708 C C . PHE A 1 88 ? 31.813 -1.316 -48.369 1.00 44.16 88 PHE A C 1
ATOM 710 O O . PHE A 1 88 ? 32.943 -1.383 -47.859 1.00 44.16 88 PHE A O 1
ATOM 717 N N . ILE A 1 89 ? 30.801 -0.705 -47.734 1.00 46.78 89 ILE A N 1
ATOM 718 C CA . ILE A 1 89 ? 30.855 -0.206 -46.344 1.00 46.78 89 ILE A CA 1
ATOM 719 C C . ILE A 1 89 ? 30.962 -1.354 -45.344 1.00 46.78 89 ILE A C 1
ATOM 721 O O . ILE A 1 89 ? 31.707 -1.248 -44.359 1.00 46.78 89 ILE A O 1
ATOM 725 N N . SER A 1 90 ? 30.312 -2.483 -45.620 1.00 44.78 90 SER A N 1
ATOM 726 C CA . SER A 1 90 ? 30.423 -3.670 -44.773 1.00 44.78 90 SER A CA 1
ATOM 727 C C . SER A 1 90 ? 31.789 -4.368 -44.887 1.00 44.78 90 SER A C 1
ATOM 729 O O . SER A 1 90 ? 32.192 -5.038 -43.938 1.00 44.78 90 SER A O 1
ATOM 731 N N . LEU A 1 91 ? 32.574 -4.132 -45.945 1.00 39.12 91 LEU A N 1
ATOM 732 C CA . LEU A 1 91 ? 33.897 -4.749 -46.151 1.00 39.12 91 LEU A CA 1
ATOM 733 C C . LEU A 1 91 ? 35.091 -3.903 -45.667 1.00 39.12 91 LEU A C 1
ATOM 735 O O . LEU A 1 91 ? 36.121 -4.460 -45.290 1.00 39.12 91 LEU A O 1
ATOM 739 N N . SER A 1 92 ? 34.981 -2.571 -45.592 1.00 43.72 92 SER A N 1
ATOM 740 C CA . SER A 1 92 ? 36.125 -1.707 -45.250 1.00 43.72 92 SER A CA 1
ATOM 741 C C . SER A 1 92 ? 36.054 -1.112 -43.830 1.00 43.72 92 SER A C 1
ATOM 743 O O . SER A 1 92 ? 35.185 -0.316 -43.485 1.00 43.72 92 SER A O 1
ATOM 745 N N . ASN A 1 93 ? 37.024 -1.454 -42.972 1.00 45.22 93 ASN A N 1
ATOM 746 C CA . ASN A 1 93 ? 37.194 -0.875 -41.623 1.00 45.22 93 ASN A CA 1
ATOM 747 C C . ASN A 1 93 ? 37.907 0.500 -41.632 1.00 45.22 93 ASN A C 1
ATOM 749 O O . ASN A 1 93 ? 38.368 0.981 -40.596 1.00 45.22 93 ASN A O 1
ATOM 753 N N . SER A 1 94 ? 38.037 1.139 -42.799 1.00 49.16 94 SER A N 1
ATOM 754 C CA . SER A 1 94 ? 38.845 2.351 -42.960 1.00 49.16 94 SER A CA 1
ATOM 755 C C . SER A 1 94 ? 38.158 3.586 -42.379 1.00 49.16 94 SER A C 1
ATOM 757 O O . SER A 1 94 ? 37.000 3.887 -42.673 1.00 49.16 94 SER A O 1
ATOM 759 N N . THR A 1 95 ? 38.911 4.339 -41.577 1.00 46.44 95 THR A N 1
ATOM 760 C CA . THR A 1 95 ? 38.402 5.472 -40.796 1.00 46.44 95 THR A CA 1
ATOM 761 C C . THR A 1 95 ? 37.951 6.637 -41.652 1.00 46.44 95 THR A C 1
ATOM 763 O O . THR A 1 95 ? 36.954 7.312 -41.395 1.00 46.44 95 THR A O 1
ATOM 766 N N . ASN A 1 96 ? 38.680 6.834 -42.742 1.00 45.75 96 ASN A N 1
ATOM 767 C CA . ASN A 1 96 ? 38.339 7.837 -43.712 1.00 45.75 96 ASN A CA 1
ATOM 768 C C . ASN A 1 96 ? 36.973 7.499 -44.310 1.00 45.75 96 ASN A C 1
ATOM 770 O O . ASN A 1 96 ? 36.123 8.370 -44.420 1.00 45.75 96 ASN A O 1
ATOM 774 N N . TYR A 1 97 ? 36.725 6.248 -44.687 1.00 51.19 97 TYR A N 1
ATOM 775 C CA . TYR A 1 97 ? 35.555 5.887 -45.482 1.00 51.19 97 TYR A CA 1
ATOM 776 C C . TYR A 1 97 ? 34.217 6.101 -44.748 1.00 51.19 97 TYR A C 1
ATOM 778 O O . TYR A 1 97 ? 33.286 6.650 -45.332 1.00 51.19 97 TYR A O 1
ATOM 786 N N . ARG A 1 98 ? 34.139 5.825 -43.438 1.00 49.06 98 ARG A N 1
ATOM 787 C CA . ARG A 1 98 ? 32.953 6.187 -42.632 1.00 49.06 98 ARG A CA 1
ATOM 788 C C . ARG A 1 98 ? 32.782 7.692 -42.465 1.00 49.06 98 ARG A C 1
ATOM 790 O O . ARG A 1 98 ? 31.659 8.179 -42.558 1.00 49.06 98 ARG A O 1
ATOM 797 N N . ARG A 1 99 ? 33.888 8.436 -42.313 1.00 47.62 99 ARG A N 1
ATOM 798 C CA . ARG A 1 99 ? 33.874 9.913 -42.336 1.00 47.62 99 ARG A CA 1
ATOM 799 C C . ARG A 1 99 ? 33.238 10.437 -43.610 1.00 47.62 99 ARG A C 1
ATOM 801 O O . ARG A 1 99 ? 32.451 11.374 -43.599 1.00 47.62 99 ARG A O 1
ATOM 808 N N . ARG A 1 100 ? 33.599 9.780 -44.704 1.00 46.28 100 ARG A N 1
ATOM 809 C CA . ARG A 1 100 ? 33.232 10.126 -46.065 1.00 46.28 100 ARG A CA 1
ATOM 810 C C . ARG A 1 100 ? 31.795 9.724 -46.412 1.00 46.28 100 ARG A C 1
ATOM 812 O O . ARG A 1 100 ? 31.143 10.462 -47.139 1.00 46.28 100 ARG A O 1
ATOM 819 N N . SER A 1 101 ? 31.287 8.622 -45.850 1.00 46.31 101 SER A N 1
ATOM 820 C CA . SER A 1 101 ? 29.877 8.221 -45.952 1.00 46.31 101 SER A CA 1
ATOM 821 C C . SER A 1 101 ? 28.967 9.143 -45.139 1.00 46.31 101 SER A C 1
ATOM 823 O O . SER A 1 101 ? 27.961 9.592 -45.674 1.00 46.31 101 SER A O 1
ATOM 825 N N . GLY A 1 102 ? 29.348 9.487 -43.898 1.00 46.56 102 GLY A N 1
ATOM 826 C CA . GLY A 1 102 ? 28.588 10.397 -43.025 1.00 46.56 102 GLY A CA 1
ATOM 827 C C . GLY A 1 102 ? 28.411 11.790 -43.628 1.00 46.56 102 GLY A C 1
ATOM 828 O O . GLY A 1 102 ? 27.294 12.304 -43.710 1.00 46.56 102 GLY A O 1
ATOM 829 N N . ASP A 1 103 ? 29.502 12.353 -44.158 1.00 45.00 103 ASP A N 1
ATOM 830 C CA . ASP A 1 103 ? 29.477 13.626 -44.882 1.00 45.00 103 ASP A CA 1
ATOM 831 C C . ASP A 1 103 ? 28.665 13.552 -46.187 1.00 45.00 103 ASP A C 1
ATOM 833 O O . ASP A 1 103 ? 28.102 14.566 -46.591 1.00 45.00 103 ASP A O 1
ATOM 837 N N . ALA A 1 104 ? 28.612 12.400 -46.870 1.00 42.75 104 ALA A N 1
ATOM 838 C CA . ALA A 1 104 ? 27.846 12.217 -48.106 1.00 42.75 104 ALA A CA 1
ATOM 839 C C . ALA A 1 104 ? 26.336 12.075 -47.847 1.00 42.75 104 ALA A C 1
ATOM 841 O O . ALA A 1 104 ? 25.541 12.650 -48.593 1.00 42.75 104 ALA A O 1
ATOM 842 N N . SER A 1 105 ? 25.934 11.384 -46.772 1.00 45.97 105 SER A N 1
ATOM 843 C CA . SER A 1 105 ? 24.538 11.341 -46.299 1.00 45.97 105 SER A CA 1
ATOM 844 C C . SER A 1 105 ? 24.012 12.730 -45.925 1.00 45.97 105 SER A C 1
ATOM 846 O O . SER A 1 105 ? 22.863 13.051 -46.213 1.00 45.97 105 SER A O 1
ATOM 848 N N . ASP A 1 106 ? 24.884 13.599 -45.410 1.00 39.66 106 ASP A N 1
ATOM 849 C CA . ASP A 1 106 ? 24.609 15.006 -45.095 1.00 39.66 106 ASP A CA 1
ATOM 850 C C . ASP A 1 106 ? 24.248 15.881 -46.324 1.00 39.66 106 ASP A C 1
ATOM 852 O O . ASP A 1 106 ? 23.710 16.980 -46.161 1.00 39.66 106 ASP A O 1
ATOM 856 N N . HIS A 1 107 ? 24.557 15.430 -47.553 1.00 44.97 107 HIS A N 1
ATOM 857 C CA . HIS A 1 107 ? 24.285 16.156 -48.813 1.00 44.97 107 HIS A CA 1
ATOM 858 C C . HIS A 1 107 ? 23.174 15.554 -49.666 1.00 44.97 107 HIS A C 1
ATOM 860 O O . HIS A 1 107 ? 22.941 16.059 -50.769 1.00 44.97 107 HIS A O 1
ATOM 866 N N . ARG A 1 108 ? 22.503 14.487 -49.221 1.00 44.62 108 ARG A N 1
ATOM 867 C CA . ARG A 1 108 ? 21.516 13.789 -50.053 1.00 44.62 108 ARG A CA 1
ATOM 868 C C . ARG A 1 108 ? 20.289 14.672 -50.297 1.00 44.62 108 ARG A C 1
ATOM 870 O O . ARG A 1 108 ? 19.382 14.774 -49.480 1.00 44.62 108 ARG A O 1
ATOM 877 N N . ARG A 1 109 ? 20.261 15.302 -51.474 1.00 40.91 109 ARG A N 1
ATOM 878 C CA . ARG A 1 109 ? 19.050 15.784 -52.142 1.00 40.91 109 ARG A CA 1
ATOM 879 C C . ARG A 1 109 ? 18.448 14.588 -52.876 1.00 40.91 109 ARG A C 1
ATOM 881 O O . ARG A 1 109 ? 18.570 14.475 -54.087 1.00 40.91 109 ARG A O 1
ATOM 888 N N . VAL A 1 110 ? 17.893 13.656 -52.119 1.00 39.09 110 VAL A N 1
ATOM 889 C CA . VAL A 1 110 ? 17.169 12.511 -52.668 1.00 39.09 110 VAL A CA 1
ATOM 890 C C . VAL A 1 110 ? 15.691 12.802 -52.439 1.00 39.09 110 VAL A C 1
ATOM 892 O O . VAL A 1 110 ? 15.327 13.348 -51.396 1.00 39.09 110 VAL A O 1
ATOM 895 N N . GLN A 1 111 ? 14.854 12.549 -53.445 1.00 35.34 111 GLN A N 1
ATOM 896 C CA . GLN A 1 111 ? 13.402 12.577 -53.273 1.00 35.34 111 GLN A CA 1
ATOM 897 C C . GLN A 1 111 ? 13.029 11.740 -52.032 1.00 35.34 111 GLN A C 1
ATOM 899 O O . GLN A 1 111 ? 13.720 10.764 -51.753 1.00 35.34 111 GLN A O 1
ATOM 904 N N . PRO A 1 112 ? 11.971 12.083 -51.281 1.00 39.16 112 PRO A N 1
ATOM 905 C CA . PRO A 1 112 ? 11.627 11.397 -50.030 1.00 39.16 112 PRO A CA 1
ATOM 906 C C . PRO A 1 112 ? 11.514 9.859 -50.144 1.00 39.16 112 PRO A C 1
ATOM 908 O O . PRO A 1 112 ? 11.689 9.181 -49.141 1.00 39.16 112 PRO A O 1
ATOM 911 N N . GLY A 1 113 ? 11.313 9.302 -51.348 1.00 38.66 113 GLY A N 1
ATOM 912 C CA . GLY A 1 113 ? 11.297 7.854 -51.598 1.00 38.66 113 GLY A CA 1
ATOM 913 C C . GLY A 1 113 ? 12.622 7.129 -51.318 1.00 38.66 113 GLY A C 1
ATOM 914 O O . GLY A 1 113 ? 12.632 6.158 -50.568 1.00 38.66 113 GLY A O 1
ATOM 915 N N . ASN A 1 114 ? 13.766 7.594 -51.838 1.00 49.88 114 ASN A N 1
ATOM 916 C CA . ASN A 1 114 ? 14.990 6.776 -51.782 1.00 49.88 114 ASN A CA 1
ATOM 917 C C . ASN A 1 114 ? 15.773 6.910 -50.458 1.00 49.88 114 ASN A C 1
ATOM 919 O O . ASN A 1 114 ? 16.803 6.260 -50.289 1.00 49.88 114 ASN A O 1
ATOM 923 N N . LEU A 1 115 ? 15.346 7.743 -49.498 1.00 50.53 115 LEU A N 1
ATOM 924 C CA . LEU A 1 115 ? 15.935 7.737 -48.146 1.00 50.53 115 LEU A CA 1
ATOM 925 C C . LEU A 1 115 ? 15.506 6.495 -47.359 1.00 50.53 115 LEU A C 1
ATOM 927 O O . LEU A 1 115 ? 16.364 5.863 -46.741 1.00 50.53 115 LEU A O 1
ATOM 931 N N . GLN A 1 116 ? 14.228 6.113 -47.458 1.00 55.72 116 GLN A N 1
ATOM 932 C CA . GLN A 1 116 ? 13.728 4.837 -46.943 1.00 55.72 116 GLN A CA 1
ATOM 933 C C . GLN A 1 116 ? 14.428 3.666 -47.627 1.00 55.72 116 GLN A C 1
ATOM 935 O O . GLN A 1 116 ? 15.026 2.855 -46.936 1.00 55.72 116 GLN A O 1
ATOM 940 N N . GLU A 1 117 ? 14.496 3.649 -48.963 1.00 57.88 117 GLU A N 1
ATOM 941 C CA . GLU A 1 117 ? 15.143 2.555 -49.707 1.00 57.88 117 GLU A CA 1
ATOM 942 C C . GLU A 1 117 ? 16.613 2.336 -49.308 1.00 57.88 117 GLU A C 1
ATOM 944 O O . GLU A 1 117 ? 17.067 1.199 -49.197 1.00 57.88 117 GLU A O 1
ATOM 949 N N . ASN A 1 118 ? 17.366 3.411 -49.048 1.00 56.91 118 ASN A N 1
ATOM 950 C CA . ASN A 1 118 ? 18.751 3.313 -48.578 1.00 56.91 118 ASN A CA 1
ATOM 951 C C . ASN A 1 118 ? 18.841 2.873 -47.110 1.00 56.91 118 ASN A C 1
ATOM 953 O O . ASN A 1 118 ? 19.733 2.115 -46.741 1.00 56.91 118 ASN A O 1
ATOM 957 N N . ALA A 1 119 ? 17.944 3.353 -46.247 1.00 59.78 119 ALA A N 1
ATOM 958 C CA . ALA A 1 119 ? 17.921 2.923 -44.855 1.00 59.78 119 ALA A CA 1
ATOM 959 C C . ALA A 1 119 ? 17.525 1.438 -44.758 1.00 59.78 119 ALA A C 1
ATOM 961 O O . ALA A 1 119 ? 18.173 0.686 -44.035 1.00 59.78 119 ALA A O 1
ATOM 962 N N . ASP A 1 120 ? 16.557 0.997 -45.556 1.00 65.06 120 ASP A N 1
ATOM 963 C CA . ASP A 1 120 ? 16.137 -0.398 -45.673 1.00 65.06 120 ASP A CA 1
ATOM 964 C C . ASP A 1 120 ? 17.249 -1.264 -46.267 1.00 65.06 120 ASP A C 1
ATOM 966 O O . ASP A 1 120 ? 17.523 -2.344 -45.755 1.00 65.06 120 ASP A O 1
ATOM 970 N N . SER A 1 121 ? 17.976 -0.772 -47.274 1.00 63.84 121 SER A N 1
ATOM 971 C CA . SER A 1 121 ? 19.161 -1.457 -47.815 1.00 63.84 121 SER A CA 1
ATOM 972 C C . SER A 1 121 ? 20.288 -1.575 -46.782 1.00 63.84 121 SER A C 1
ATOM 974 O O . SER A 1 121 ? 20.905 -2.634 -46.664 1.00 63.84 121 SER A O 1
ATOM 976 N N . SER A 1 122 ? 20.493 -0.550 -45.948 1.00 65.06 122 SER A N 1
ATOM 977 C CA . SER A 1 122 ? 21.503 -0.564 -44.882 1.00 65.06 122 SER A CA 1
ATOM 978 C C . SER A 1 122 ? 21.178 -1.559 -43.762 1.00 65.06 122 SER A C 1
ATOM 980 O O . SER A 1 122 ? 22.086 -2.168 -43.179 1.00 65.06 122 SER A O 1
ATOM 982 N N . VAL A 1 123 ? 19.883 -1.741 -43.487 1.00 69.44 123 VAL A N 1
ATOM 983 C CA . VAL A 1 123 ? 19.355 -2.743 -42.563 1.00 69.44 123 VAL A CA 1
ATOM 984 C C . VAL A 1 123 ? 19.473 -4.128 -43.201 1.00 69.44 123 VAL A C 1
ATOM 986 O O . VAL A 1 123 ? 20.078 -5.007 -42.601 1.00 69.44 123 VAL A O 1
ATOM 989 N N . ASN A 1 124 ? 19.038 -4.301 -44.451 1.00 71.56 124 ASN A N 1
ATOM 990 C CA . ASN A 1 124 ? 19.142 -5.559 -45.197 1.00 71.56 124 ASN A CA 1
ATOM 991 C C . ASN A 1 124 ? 20.595 -6.007 -45.422 1.00 71.56 124 ASN A C 1
ATOM 993 O O . ASN A 1 124 ? 20.856 -7.195 -45.556 1.00 71.56 124 ASN A O 1
ATOM 997 N N . GLY A 1 125 ? 21.557 -5.084 -45.458 1.00 67.38 125 GLY A N 1
ATOM 998 C CA . GLY A 1 125 ? 22.980 -5.383 -45.628 1.00 67.38 125 GLY A CA 1
ATOM 999 C C . GLY A 1 125 ? 23.755 -5.633 -44.328 1.00 67.38 125 GLY A C 1
ATOM 1000 O O . GLY A 1 125 ? 24.980 -5.751 -44.379 1.00 67.38 125 GLY A O 1
ATOM 1001 N N . GLY A 1 126 ? 23.105 -5.625 -43.156 1.00 70.38 126 GLY A N 1
ATOM 1002 C CA . GLY A 1 126 ? 23.785 -5.765 -41.854 1.00 70.38 126 GLY A CA 1
ATOM 1003 C C . GLY A 1 126 ? 24.716 -4.598 -41.495 1.00 70.38 126 GLY A C 1
ATOM 1004 O O . GLY A 1 126 ? 25.486 -4.657 -40.531 1.00 70.38 126 GLY A O 1
ATOM 1005 N N . CYS A 1 127 ? 24.655 -3.502 -42.255 1.00 72.75 127 CYS A N 1
ATOM 1006 C CA . CYS A 1 127 ? 25.530 -2.350 -42.079 1.00 72.75 127 CYS A CA 1
ATOM 1007 C C . CYS A 1 127 ? 25.195 -1.603 -40.782 1.00 72.75 127 CYS A C 1
ATOM 1009 O O . CYS A 1 127 ? 26.103 -1.210 -40.047 1.00 72.75 127 CYS A O 1
ATOM 1011 N N . LEU A 1 128 ? 23.905 -1.489 -40.443 1.00 77.19 128 LEU A N 1
ATOM 1012 C CA . LEU A 1 128 ? 23.448 -0.887 -39.188 1.00 77.19 128 LEU A CA 1
ATOM 1013 C C . LEU A 1 128 ? 24.061 -1.594 -37.966 1.00 77.19 128 LEU A C 1
ATOM 1015 O O . LEU A 1 128 ? 24.681 -0.934 -37.133 1.00 77.19 128 LEU A O 1
ATOM 1019 N N . LEU A 1 129 ? 23.999 -2.927 -37.906 1.00 78.44 129 LEU A N 1
ATOM 1020 C CA . LEU A 1 129 ? 24.555 -3.711 -36.797 1.00 78.44 129 LEU A CA 1
ATOM 1021 C C . LEU A 1 129 ? 26.079 -3.547 -36.686 1.00 78.44 129 LEU A C 1
ATOM 1023 O O . LEU A 1 129 ? 26.622 -3.296 -35.606 1.00 78.44 129 LEU A O 1
ATOM 1027 N N . LYS A 1 130 ? 26.780 -3.599 -37.826 1.00 76.44 130 LYS A N 1
ATOM 1028 C CA . LYS A 1 130 ? 28.230 -3.380 -37.873 1.00 76.44 130 LYS A CA 1
ATOM 1029 C C . LYS A 1 130 ? 28.605 -1.972 -37.408 1.00 76.44 130 LYS A C 1
ATOM 1031 O O . LYS A 1 130 ? 29.569 -1.800 -36.658 1.00 76.44 130 LYS A O 1
ATOM 1036 N N . THR A 1 131 ? 27.870 -0.951 -37.849 1.00 74.06 131 THR A N 1
ATOM 1037 C CA . THR A 1 131 ? 28.127 0.429 -37.419 1.00 74.06 131 THR A CA 1
ATOM 1038 C C . THR A 1 131 ? 27.850 0.620 -35.936 1.00 74.06 131 THR A C 1
ATOM 1040 O O . THR A 1 131 ? 28.687 1.241 -35.281 1.00 74.06 131 THR A O 1
ATOM 1043 N N . LEU A 1 132 ? 26.792 0.003 -35.398 1.00 80.25 132 LEU A N 1
ATOM 1044 C CA . LEU A 1 132 ? 26.462 0.003 -33.974 1.00 80.25 132 LEU A CA 1
ATOM 1045 C C . LEU A 1 132 ? 27.594 -0.601 -33.136 1.00 80.25 132 LEU A C 1
ATOM 1047 O O . LEU A 1 132 ? 28.053 0.021 -32.174 1.00 80.25 132 LEU A O 1
ATOM 1051 N N . GLY A 1 133 ? 28.123 -1.760 -33.541 1.00 78.00 133 GLY A N 1
ATOM 1052 C CA . GLY A 1 133 ? 29.292 -2.365 -32.894 1.00 78.00 133 GLY A CA 1
ATOM 1053 C C . GLY A 1 133 ? 30.523 -1.451 -32.927 1.00 78.00 133 GLY A C 1
ATOM 1054 O O . GLY A 1 133 ? 31.309 -1.377 -31.980 1.00 78.00 133 GLY A O 1
ATOM 1055 N N . THR A 1 134 ? 30.686 -0.672 -33.995 1.00 75.81 134 THR A N 1
ATOM 1056 C CA . THR A 1 134 ? 31.839 0.227 -34.113 1.00 75.81 134 THR A CA 1
ATOM 1057 C C . THR A 1 134 ? 31.690 1.553 -33.386 1.00 75.81 134 THR A C 1
ATOM 1059 O O . THR A 1 134 ? 32.702 2.096 -32.946 1.00 75.81 134 THR A O 1
ATOM 1062 N N . SER A 1 135 ? 30.465 2.054 -33.221 1.00 72.44 135 SER A N 1
ATOM 1063 C CA . SER A 1 135 ? 30.186 3.272 -32.462 1.00 72.44 135 SER A CA 1
ATOM 1064 C C . SER A 1 135 ? 30.270 3.037 -30.962 1.00 72.44 135 SER A C 1
ATOM 1066 O O . SER A 1 135 ? 30.753 3.901 -30.236 1.00 72.44 135 SER A O 1
ATOM 1068 N N . THR A 1 136 ? 29.811 1.871 -30.504 1.00 69.06 136 THR A N 1
ATOM 1069 C CA . THR A 1 136 ? 29.589 1.609 -29.078 1.00 69.06 136 THR A CA 1
ATOM 1070 C C . THR A 1 136 ? 30.634 0.683 -28.450 1.00 69.06 136 THR A C 1
ATOM 1072 O O . THR A 1 136 ? 31.057 0.914 -27.321 1.00 69.06 136 THR A O 1
ATOM 1075 N N . ILE A 1 137 ? 31.111 -0.332 -29.180 1.00 70.12 137 ILE A N 1
ATOM 1076 C CA . ILE A 1 137 ? 31.807 -1.486 -28.585 1.00 70.12 137 ILE A CA 1
ATOM 1077 C C . ILE A 1 137 ? 33.307 -1.556 -28.933 1.00 70.12 137 ILE A C 1
ATOM 1079 O O . ILE A 1 137 ? 34.093 -2.086 -28.149 1.00 70.12 137 ILE A O 1
ATOM 1083 N N . SER A 1 138 ? 33.748 -1.017 -30.078 1.00 70.75 138 SER A N 1
ATOM 1084 C CA . SER A 1 138 ? 35.140 -1.161 -30.566 1.00 70.75 138 SER A CA 1
ATOM 1085 C C . SER A 1 138 ? 36.181 -0.551 -29.616 1.00 70.75 138 SER A C 1
ATOM 1087 O O . SER A 1 138 ? 36.244 0.676 -29.566 1.00 70.75 138 SER A O 1
ATOM 1089 N N . PRO A 1 139 ? 37.019 -1.327 -28.897 1.00 63.91 139 PRO A N 1
ATOM 1090 C CA . PRO A 1 139 ? 37.952 -0.793 -27.902 1.00 63.91 139 PRO A CA 1
ATOM 1091 C C . PRO A 1 139 ? 39.149 -0.098 -28.570 1.00 63.91 139 PRO A C 1
ATOM 1093 O O . PRO A 1 139 ? 39.796 -0.664 -29.446 1.00 63.91 139 PRO A O 1
ATOM 1096 N N . GLY A 1 140 ? 39.459 1.133 -28.158 1.00 61.16 140 GLY A N 1
ATOM 1097 C CA . GLY A 1 140 ? 40.640 1.856 -28.637 1.00 61.16 140 GLY A CA 1
ATOM 1098 C C . GLY A 1 140 ? 40.622 3.337 -28.261 1.00 61.16 140 GLY A C 1
ATOM 1099 O O . GLY A 1 140 ? 39.597 4.002 -28.405 1.00 61.16 140 GLY A O 1
ATOM 1100 N N . LYS A 1 141 ? 41.762 3.849 -27.777 1.00 61.44 141 LYS A N 1
ATOM 1101 C CA . LYS A 1 141 ? 41.969 5.278 -27.460 1.00 61.44 141 LYS A CA 1
ATOM 1102 C C . LYS A 1 141 ? 42.611 6.061 -28.612 1.00 61.44 141 LYS A C 1
ATOM 1104 O O . LYS A 1 141 ? 42.821 7.264 -28.493 1.00 61.44 141 LYS A O 1
ATOM 1109 N N . ASP A 1 142 ? 42.910 5.397 -29.726 1.00 73.19 142 ASP A N 1
ATOM 1110 C CA . ASP A 1 142 ? 43.495 6.037 -30.899 1.00 73.19 142 ASP A CA 1
ATOM 1111 C C . ASP A 1 142 ? 42.546 7.084 -31.480 1.00 73.19 142 ASP A C 1
ATOM 1113 O O . ASP A 1 142 ? 41.357 6.825 -31.681 1.00 73.19 142 ASP A O 1
ATOM 1117 N N . LEU A 1 143 ? 43.091 8.242 -31.861 1.00 66.81 143 LEU A N 1
ATOM 1118 C CA . LEU A 1 143 ? 42.331 9.337 -32.480 1.00 66.81 143 LEU A CA 1
ATOM 1119 C C . LEU A 1 143 ? 41.504 8.875 -33.690 1.00 66.81 143 LEU A C 1
ATOM 1121 O O . LEU A 1 143 ? 40.399 9.357 -33.919 1.00 66.81 143 LEU A O 1
ATOM 1125 N N . ARG A 1 144 ? 42.016 7.900 -34.448 1.00 67.44 144 ARG A N 1
ATOM 1126 C CA . ARG A 1 144 ? 41.328 7.296 -35.596 1.00 67.44 144 ARG A CA 1
ATOM 1127 C C . ARG A 1 144 ? 40.093 6.490 -35.184 1.00 67.44 144 ARG A C 1
ATOM 1129 O O . ARG A 1 144 ? 39.053 6.594 -35.828 1.00 67.44 144 ARG A O 1
ATOM 1136 N N . VAL A 1 145 ? 40.202 5.703 -34.116 1.00 69.25 145 VAL A N 1
ATOM 1137 C CA . VAL A 1 145 ? 39.104 4.878 -33.591 1.00 69.25 145 VAL A CA 1
ATOM 1138 C C . VAL A 1 145 ? 38.043 5.763 -32.940 1.00 69.25 145 VAL A C 1
ATOM 1140 O O . VAL A 1 145 ? 36.855 5.570 -33.182 1.00 69.25 145 VAL A O 1
ATOM 1143 N N . LEU A 1 146 ? 38.457 6.789 -32.195 1.00 68.88 146 LEU A N 1
ATOM 1144 C CA . LEU A 1 146 ? 37.538 7.757 -31.595 1.00 68.88 146 LEU A CA 1
ATOM 1145 C C . LEU A 1 146 ? 36.789 8.579 -32.656 1.00 68.88 146 LEU A C 1
ATOM 1147 O O . LEU A 1 146 ? 35.570 8.719 -32.571 1.00 68.88 146 LEU A O 1
ATOM 1151 N N . ALA A 1 147 ? 37.478 9.031 -33.711 1.00 68.62 147 ALA A N 1
ATOM 1152 C CA . ALA A 1 147 ? 36.826 9.672 -34.853 1.00 68.62 147 ALA A CA 1
ATOM 1153 C C . ALA A 1 147 ? 35.818 8.725 -35.529 1.00 68.62 147 ALA A C 1
ATOM 1155 O O . ALA A 1 147 ? 34.701 9.131 -35.847 1.00 68.62 147 ALA A O 1
ATOM 1156 N N . ASN A 1 148 ? 36.162 7.443 -35.691 1.00 70.50 148 ASN A N 1
ATOM 1157 C CA . ASN A 1 148 ? 35.240 6.444 -36.234 1.00 70.50 148 ASN A CA 1
ATOM 1158 C C . ASN A 1 148 ? 33.997 6.237 -35.388 1.00 70.50 148 ASN A C 1
ATOM 1160 O O . ASN A 1 148 ? 32.921 6.047 -35.955 1.00 70.50 148 ASN A O 1
ATOM 1164 N N . ARG A 1 149 ? 34.130 6.261 -34.062 1.00 72.56 149 ARG A N 1
ATOM 1165 C CA . ARG A 1 149 ? 32.996 6.149 -33.142 1.00 72.56 149 ARG A CA 1
ATOM 1166 C C . ARG A 1 149 ? 32.041 7.331 -33.296 1.00 72.56 149 ARG A C 1
ATOM 1168 O O . ARG A 1 149 ? 30.844 7.131 -33.467 1.00 72.56 149 ARG A O 1
ATOM 1175 N N . GLN A 1 150 ? 32.576 8.553 -33.344 1.00 71.81 150 GLN A N 1
ATOM 1176 C CA . GLN A 1 150 ? 31.768 9.762 -33.544 1.00 71.81 150 GLN A CA 1
ATOM 1177 C C . GLN A 1 150 ? 31.027 9.745 -34.893 1.00 71.81 150 GLN A C 1
ATOM 1179 O O . GLN A 1 150 ? 29.850 10.092 -34.964 1.00 71.81 150 GLN A O 1
ATOM 1184 N N . LEU A 1 151 ? 31.689 9.287 -35.959 1.00 71.81 151 LEU A N 1
ATOM 1185 C CA . LEU A 1 151 ? 31.113 9.231 -37.308 1.00 71.81 151 LEU A CA 1
ATOM 1186 C C . LEU A 1 151 ? 30.086 8.119 -37.488 1.00 71.81 151 LEU A C 1
ATOM 1188 O O . LEU A 1 151 ? 29.052 8.339 -38.110 1.00 71.81 151 LEU A O 1
ATOM 1192 N N . SER A 1 152 ? 30.362 6.932 -36.949 1.00 72.69 152 SER A N 1
ATOM 1193 C CA . SER A 1 152 ? 29.383 5.838 -36.933 1.00 72.69 152 SER A CA 1
ATOM 1194 C C . SER A 1 152 ? 28.141 6.238 -36.143 1.00 72.69 152 SER A C 1
ATOM 1196 O O . SER A 1 152 ? 27.034 5.974 -36.593 1.00 72.69 152 SER A O 1
ATOM 1198 N N . GLY A 1 153 ? 28.307 6.989 -35.056 1.00 72.94 153 GLY A N 1
ATOM 1199 C CA . GLY A 1 153 ? 27.190 7.565 -34.322 1.00 72.94 153 GLY A CA 1
ATOM 1200 C C . GLY A 1 153 ? 26.331 8.555 -35.109 1.00 72.94 153 GLY A C 1
ATOM 1201 O O . GLY A 1 153 ? 25.105 8.493 -35.071 1.00 72.94 153 GLY A O 1
ATOM 1202 N N . GLN A 1 154 ? 26.969 9.451 -35.867 1.00 72.75 154 GLN A N 1
ATOM 1203 C CA . GLN A 1 154 ? 26.260 10.367 -36.767 1.00 72.75 154 GLN A CA 1
ATOM 1204 C C . GLN A 1 154 ? 25.541 9.621 -37.898 1.00 72.75 154 GLN A C 1
ATOM 1206 O O . GLN A 1 154 ? 24.440 9.996 -38.271 1.00 72.75 154 GLN A O 1
ATOM 1211 N N . LEU A 1 155 ? 26.135 8.556 -38.439 1.00 73.06 155 LEU A N 1
ATOM 1212 C CA . LEU A 1 155 ? 25.489 7.729 -39.462 1.00 73.06 155 LEU A CA 1
ATOM 1213 C C . LEU A 1 155 ? 24.233 7.036 -38.931 1.00 73.06 155 LEU A C 1
ATOM 1215 O O . LEU A 1 155 ? 23.192 7.083 -39.582 1.00 73.06 155 LEU A O 1
ATOM 1219 N N . ILE A 1 156 ? 24.311 6.456 -37.732 1.00 76.44 156 ILE A N 1
ATOM 1220 C CA . ILE A 1 156 ? 23.171 5.792 -37.096 1.00 76.44 156 ILE A CA 1
ATOM 1221 C C . ILE A 1 156 ? 22.031 6.789 -36.855 1.00 76.44 156 ILE A C 1
ATOM 1223 O O . ILE A 1 156 ? 20.882 6.483 -37.162 1.00 76.44 156 ILE A O 1
ATOM 1227 N N . SER A 1 157 ? 22.328 8.007 -36.388 1.00 74.19 157 SER A N 1
ATOM 1228 C CA . SER A 1 157 ? 21.288 9.024 -36.180 1.00 74.19 157 SER A CA 1
ATOM 1229 C C . SER A 1 157 ? 20.584 9.451 -37.473 1.00 74.19 157 SER A C 1
ATOM 1231 O O . SER A 1 157 ? 19.400 9.781 -37.439 1.00 74.19 157 SER A O 1
ATOM 1233 N N . PHE A 1 158 ? 21.267 9.398 -38.621 1.00 72.44 158 PHE A N 1
ATOM 1234 C CA . PHE A 1 158 ? 20.638 9.618 -39.925 1.00 72.44 158 PHE A CA 1
ATOM 1235 C C . PHE A 1 158 ? 19.784 8.433 -40.379 1.00 72.44 158 PHE A C 1
ATOM 1237 O O . PHE A 1 158 ? 18.695 8.652 -40.900 1.00 72.44 158 PHE A O 1
ATOM 1244 N N . TRP A 1 159 ? 20.242 7.197 -40.169 1.00 74.19 159 TRP A N 1
ATOM 1245 C CA . TRP A 1 159 ? 19.478 5.998 -40.534 1.00 74.19 159 TRP A CA 1
ATOM 1246 C C . TRP A 1 159 ? 18.230 5.793 -39.667 1.00 74.19 159 TRP A C 1
ATOM 1248 O O . TRP A 1 159 ? 17.252 5.221 -40.137 1.00 74.19 159 TRP A O 1
ATOM 1258 N N . ILE A 1 160 ? 18.232 6.312 -38.437 1.00 73.44 160 ILE A N 1
ATOM 1259 C CA . ILE A 1 160 ? 17.088 6.276 -37.515 1.00 73.44 160 ILE A CA 1
ATOM 1260 C C . ILE A 1 160 ? 16.009 7.315 -37.857 1.00 73.44 160 ILE A C 1
ATOM 1262 O O . ILE A 1 160 ? 14.829 7.047 -37.652 1.00 73.44 160 ILE A O 1
ATOM 1266 N N . ALA A 1 161 ? 16.393 8.504 -38.339 1.00 65.94 161 ALA A N 1
ATOM 1267 C CA . ALA A 1 161 ? 15.530 9.693 -38.339 1.00 65.94 161 ALA A CA 1
ATOM 1268 C C . ALA A 1 161 ? 14.189 9.534 -39.088 1.00 65.94 161 ALA A C 1
ATOM 1270 O O . ALA A 1 161 ? 13.250 10.263 -38.779 1.00 65.94 161 ALA A O 1
ATOM 1271 N N . GLU A 1 162 ? 14.089 8.598 -40.040 1.00 64.94 162 GLU A N 1
ATOM 1272 C CA . GLU A 1 162 ? 12.888 8.382 -40.865 1.00 64.94 162 GLU A CA 1
ATOM 1273 C C . GLU A 1 162 ? 12.579 6.887 -41.129 1.00 64.94 162 GLU A C 1
ATOM 1275 O O . GLU A 1 162 ? 11.719 6.581 -41.954 1.00 64.94 162 GLU A O 1
ATOM 1280 N N . ASN A 1 163 ? 13.242 5.941 -40.438 1.00 74.19 163 ASN A N 1
ATOM 1281 C CA . ASN A 1 163 ? 13.045 4.498 -40.657 1.00 74.19 163 ASN A CA 1
ATOM 1282 C C . ASN A 1 163 ? 12.567 3.748 -39.395 1.00 74.19 163 ASN A C 1
ATOM 1284 O O . ASN A 1 163 ? 13.287 3.632 -38.399 1.00 74.19 163 ASN A O 1
ATOM 1288 N N . SER A 1 164 ? 11.365 3.163 -39.471 1.00 76.94 164 SER A N 1
ATOM 1289 C CA . SER A 1 164 ? 10.791 2.319 -38.417 1.00 76.94 164 SER A CA 1
ATOM 1290 C C . SER A 1 164 ? 11.500 0.971 -38.258 1.00 76.94 164 SER A C 1
ATOM 1292 O O . SER A 1 164 ? 11.654 0.515 -37.130 1.00 76.94 164 SER A O 1
ATOM 1294 N N . ALA A 1 165 ? 11.973 0.347 -39.342 1.00 78.50 165 ALA A N 1
ATOM 1295 C CA . ALA A 1 165 ? 12.675 -0.939 -39.297 1.00 78.50 165 ALA A CA 1
ATOM 1296 C C . ALA A 1 165 ? 14.026 -0.825 -38.569 1.00 78.50 165 ALA A C 1
ATOM 1298 O O . ALA A 1 165 ? 14.372 -1.681 -37.753 1.00 78.50 165 ALA A O 1
ATOM 1299 N N . ALA A 1 166 ? 14.753 0.275 -38.792 1.00 79.19 166 ALA A N 1
ATOM 1300 C CA . ALA A 1 166 ? 16.001 0.565 -38.086 1.00 79.19 166 ALA A CA 1
ATOM 1301 C C . ALA A 1 166 ? 15.776 0.781 -36.577 1.00 79.19 166 ALA A C 1
ATOM 1303 O O . ALA A 1 166 ? 16.544 0.276 -35.756 1.00 79.19 166 ALA A O 1
ATOM 1304 N N . MET A 1 167 ? 14.703 1.485 -36.196 1.00 81.38 167 MET A N 1
ATOM 1305 C CA . MET A 1 167 ? 14.338 1.666 -34.786 1.00 81.38 167 MET A CA 1
ATOM 1306 C C . MET A 1 167 ? 13.861 0.374 -34.124 1.00 81.38 167 MET A C 1
ATOM 1308 O O . MET A 1 167 ? 14.199 0.128 -32.968 1.00 81.38 167 MET A O 1
ATOM 1312 N N . GLU A 1 168 ? 13.124 -0.470 -34.843 1.00 81.75 168 GLU A N 1
ATOM 1313 C CA . GLU A 1 168 ? 12.666 -1.759 -34.323 1.00 81.75 168 GLU A CA 1
ATOM 1314 C C . GLU A 1 168 ? 13.826 -2.740 -34.118 1.00 81.75 168 GLU A C 1
ATOM 1316 O O . GLU A 1 168 ? 13.858 -3.484 -33.140 1.00 81.75 168 GLU A O 1
ATOM 1321 N N . LEU A 1 169 ? 14.836 -2.708 -34.992 1.00 84.56 169 LEU A N 1
ATOM 1322 C CA . LEU A 1 169 ? 16.082 -3.439 -34.771 1.00 84.56 169 LEU A CA 1
ATOM 1323 C C . LEU A 1 169 ? 16.806 -2.956 -33.511 1.00 84.56 169 LEU A C 1
ATOM 1325 O O . LEU A 1 169 ? 17.245 -3.772 -32.704 1.00 84.56 169 LEU A O 1
ATOM 1329 N N . LEU A 1 170 ? 16.902 -1.641 -33.300 1.00 84.50 170 LEU A N 1
ATOM 1330 C CA . LEU A 1 170 ? 17.537 -1.095 -32.097 1.00 84.50 170 LEU A CA 1
ATOM 1331 C C . LEU A 1 170 ? 16.781 -1.464 -30.818 1.00 84.50 170 LEU A C 1
ATOM 1333 O O . LEU A 1 170 ? 17.430 -1.779 -29.825 1.00 84.50 170 LEU A O 1
ATOM 1337 N N . ARG A 1 171 ? 15.443 -1.496 -30.851 1.00 85.62 171 ARG A N 1
ATOM 1338 C CA . ARG A 1 171 ? 14.603 -1.964 -29.732 1.00 85.62 171 ARG A CA 1
ATOM 1339 C C . ARG A 1 171 ? 14.837 -3.428 -29.368 1.00 85.62 171 ARG A C 1
ATOM 1341 O O . ARG A 1 171 ? 14.764 -3.765 -28.193 1.00 85.62 171 ARG A O 1
ATOM 1348 N N . ARG A 1 172 ? 15.157 -4.274 -30.351 1.00 86.50 172 ARG A N 1
ATOM 1349 C CA . ARG A 1 172 ? 15.500 -5.693 -30.142 1.00 86.50 172 ARG A CA 1
ATOM 1350 C C . ARG A 1 172 ? 16.949 -5.918 -29.706 1.00 86.50 172 ARG A C 1
ATOM 1352 O O . ARG A 1 172 ? 17.264 -6.946 -29.117 1.00 86.50 172 ARG A O 1
ATOM 1359 N N . CYS A 1 173 ? 17.843 -4.971 -29.992 1.00 85.44 173 CYS A N 1
ATOM 1360 C CA . CYS A 1 173 ? 19.262 -5.085 -29.645 1.00 85.44 173 CYS A CA 1
ATOM 1361 C C . CYS A 1 173 ? 19.631 -4.410 -28.323 1.00 85.44 173 CYS A C 1
ATOM 1363 O O . CYS A 1 173 ? 20.621 -4.794 -27.710 1.00 85.44 173 CYS A O 1
ATOM 1365 N N . ILE A 1 174 ? 18.924 -3.347 -27.934 1.00 85.38 174 ILE A N 1
ATOM 1366 C CA . ILE A 1 174 ? 19.319 -2.453 -26.841 1.00 85.38 174 ILE A CA 1
ATOM 1367 C C . ILE A 1 174 ? 18.134 -2.274 -25.889 1.00 85.38 174 ILE A C 1
ATOM 1369 O O . ILE A 1 174 ? 17.019 -2.034 -26.357 1.00 85.38 174 ILE A O 1
ATOM 1373 N N . PRO A 1 175 ? 18.350 -2.323 -24.559 1.00 84.56 175 PRO A N 1
ATOM 1374 C CA . PRO A 1 175 ? 17.288 -2.074 -23.596 1.00 84.56 175 PRO A CA 1
ATOM 1375 C C . PRO A 1 175 ? 16.652 -0.692 -23.775 1.00 84.56 175 PRO A C 1
ATOM 1377 O O . PRO A 1 175 ? 17.332 0.300 -24.061 1.00 84.56 175 PRO A O 1
ATOM 1380 N N . ARG A 1 176 ? 15.341 -0.616 -23.538 1.00 80.38 176 ARG A N 1
ATOM 1381 C CA . ARG A 1 176 ? 14.538 0.590 -23.761 1.00 80.38 176 ARG A CA 1
ATOM 1382 C C . ARG A 1 176 ? 15.022 1.799 -22.967 1.00 80.38 176 ARG A C 1
ATOM 1384 O O . ARG A 1 176 ? 15.148 2.869 -23.556 1.00 80.38 176 ARG A O 1
ATOM 1391 N N . GLY A 1 177 ? 15.402 1.623 -21.701 1.00 80.69 177 GLY A N 1
ATOM 1392 C CA . GLY A 1 177 ? 15.932 2.721 -20.893 1.00 80.69 177 GLY A CA 1
ATOM 1393 C C . GLY A 1 177 ? 17.159 3.418 -21.503 1.00 80.69 177 GLY A C 1
ATOM 1394 O O . GLY A 1 177 ? 17.371 4.597 -21.241 1.00 80.69 177 GLY A O 1
ATOM 1395 N N . LEU A 1 178 ? 17.949 2.754 -22.365 1.00 83.50 178 LEU A N 1
ATOM 1396 C CA . LEU A 1 178 ? 19.010 3.427 -23.129 1.00 83.50 178 LEU A CA 1
ATOM 1397 C C . LEU A 1 178 ? 18.467 4.211 -24.331 1.00 83.50 178 LEU A C 1
ATOM 1399 O O . LEU A 1 178 ? 18.978 5.284 -24.652 1.00 83.50 178 LEU A O 1
ATOM 1403 N N . LEU A 1 179 ? 17.438 3.690 -24.998 1.00 83.56 179 LEU A N 1
ATOM 1404 C CA . LEU A 1 179 ? 16.804 4.340 -26.147 1.00 83.56 179 LEU A CA 1
ATOM 1405 C C . LEU A 1 179 ? 16.077 5.628 -25.753 1.00 83.56 179 LEU A C 1
ATOM 1407 O O . LEU A 1 179 ? 16.062 6.569 -26.542 1.00 83.56 179 LEU A O 1
ATOM 1411 N N . ASP A 1 180 ? 15.566 5.725 -24.528 1.00 81.50 180 ASP A N 1
ATOM 1412 C CA . ASP A 1 180 ? 14.944 6.953 -24.022 1.00 81.50 180 ASP A CA 1
ATOM 1413 C C . ASP A 1 180 ? 15.929 8.146 -24.024 1.00 81.50 180 ASP A C 1
ATOM 1415 O O . ASP A 1 180 ? 15.538 9.285 -24.307 1.00 81.50 180 ASP A O 1
ATOM 1419 N N . PHE A 1 181 ? 17.237 7.901 -23.851 1.00 81.00 181 PHE A N 1
ATOM 1420 C CA . PHE A 1 181 ? 18.270 8.940 -23.991 1.00 81.00 181 PHE A CA 1
ATOM 1421 C C . PHE A 1 181 ? 18.487 9.402 -25.439 1.00 81.00 181 PHE A C 1
ATOM 1423 O O . PHE A 1 181 ? 18.986 10.506 -25.648 1.00 81.00 181 PHE A O 1
ATOM 1430 N N . LEU A 1 182 ? 18.099 8.618 -26.454 1.00 78.62 182 LEU A N 1
ATOM 1431 C CA . LEU A 1 182 ? 18.110 9.091 -27.846 1.00 78.62 182 LEU A CA 1
ATOM 1432 C C . LEU A 1 182 ? 17.030 10.146 -28.085 1.00 78.62 182 LEU A C 1
ATOM 1434 O O . LEU A 1 182 ? 17.224 11.034 -28.916 1.00 78.62 182 LEU A O 1
ATOM 1438 N N . SER A 1 183 ? 15.917 10.061 -27.356 1.00 73.75 183 SER A N 1
ATOM 1439 C CA . SER A 1 183 ? 14.834 11.046 -27.392 1.00 73.75 183 SER A CA 1
ATOM 1440 C C . SER A 1 183 ? 15.021 12.221 -26.426 1.00 73.75 183 SER A C 1
ATOM 1442 O O . SER A 1 183 ? 14.244 13.174 -26.484 1.00 73.75 183 SER A O 1
ATOM 1444 N N . SER A 1 184 ? 16.036 12.198 -25.553 1.00 77.12 184 SER A N 1
ATOM 1445 C CA . SER A 1 184 ? 16.237 13.258 -24.561 1.00 77.12 184 SER A CA 1
ATOM 1446 C C . SER A 1 184 ? 16.831 14.534 -25.175 1.00 77.12 184 SER A C 1
ATOM 1448 O O . SER A 1 184 ? 17.677 14.506 -26.071 1.00 77.12 184 SER A O 1
ATOM 1450 N N . VAL A 1 185 ? 16.404 15.690 -24.659 1.00 71.69 185 VAL A N 1
ATOM 1451 C CA . VAL A 1 185 ? 16.865 17.022 -25.110 1.00 71.69 185 VAL A CA 1
ATOM 1452 C C . VAL A 1 185 ? 18.140 17.470 -24.367 1.00 71.69 185 VAL A C 1
ATOM 1454 O O . VAL A 1 185 ? 18.768 18.471 -24.719 1.00 71.69 185 VAL A O 1
ATOM 1457 N N . GLU A 1 186 ? 18.544 16.728 -23.336 1.00 72.75 186 GLU A N 1
ATOM 1458 C CA . GLU A 1 186 ? 19.663 17.065 -22.455 1.00 72.75 186 GLU A CA 1
ATOM 1459 C C . GLU A 1 186 ? 21.017 16.964 -23.162 1.00 72.75 186 GLU A C 1
ATOM 1461 O O . GLU A 1 186 ? 21.267 16.066 -23.959 1.00 72.75 186 GLU A O 1
ATOM 1466 N N . LYS A 1 187 ? 21.950 17.867 -22.860 1.00 72.06 187 LYS A N 1
ATOM 1467 C CA . LYS A 1 187 ? 23.308 17.810 -23.425 1.00 72.06 187 LYS A CA 1
ATOM 1468 C C . LYS A 1 187 ? 24.241 17.070 -22.463 1.00 72.06 187 LYS A C 1
ATOM 1470 O O . LYS A 1 187 ? 24.109 17.264 -21.258 1.00 72.06 187 LYS A O 1
ATOM 1475 N N . PRO A 1 188 ? 25.195 16.265 -22.963 1.00 71.62 188 PRO A N 1
ATOM 1476 C CA . PRO A 1 188 ? 26.135 15.567 -22.095 1.00 71.62 188 PRO A CA 1
ATOM 1477 C C . PRO A 1 188 ? 26.995 16.573 -21.301 1.00 71.62 188 PRO A C 1
ATOM 1479 O O . PRO A 1 188 ? 27.415 17.585 -21.872 1.00 71.62 188 PRO A O 1
ATOM 1482 N N . PRO A 1 189 ? 27.284 16.304 -20.012 1.00 68.75 189 PRO A N 1
ATOM 1483 C CA . PRO A 1 189 ? 28.020 17.222 -19.136 1.00 68.75 189 PRO A CA 1
ATOM 1484 C C . PRO A 1 189 ? 29.481 17.417 -19.567 1.00 68.75 189 PRO A C 1
ATOM 1486 O O . PRO A 1 189 ? 30.029 18.509 -19.427 1.00 68.75 189 PRO A O 1
ATOM 1489 N N . ASN A 1 190 ? 30.092 16.394 -20.173 1.00 62.62 190 ASN A N 1
ATOM 1490 C CA . ASN A 1 190 ? 31.403 16.505 -20.801 1.00 62.62 190 ASN A CA 1
ATOM 1491 C C . ASN A 1 190 ? 31.216 16.723 -22.303 1.00 62.62 190 ASN A C 1
ATOM 1493 O O . ASN A 1 190 ? 30.804 15.817 -23.029 1.00 62.62 190 ASN A O 1
ATOM 1497 N N . SER A 1 191 ? 31.537 17.925 -22.783 1.00 52.28 191 SER A N 1
ATOM 1498 C CA . SER A 1 191 ? 31.630 18.188 -24.216 1.00 52.28 191 SER A CA 1
ATOM 1499 C C . SER A 1 191 ? 32.827 17.416 -24.764 1.00 52.28 191 SER A C 1
ATOM 1501 O O . SER A 1 191 ? 33.952 17.912 -24.728 1.00 52.28 191 SER A O 1
ATOM 1503 N N . GLU A 1 192 ? 32.604 16.192 -25.250 1.00 57.72 192 GLU A N 1
ATOM 1504 C CA . GLU A 1 192 ? 33.606 15.492 -26.051 1.00 57.72 192 GLU A CA 1
ATOM 1505 C C . GLU A 1 192 ? 34.089 16.448 -27.145 1.00 57.72 192 GLU A C 1
ATOM 1507 O O . GLU A 1 192 ? 33.279 17.021 -27.885 1.00 57.72 192 GLU A O 1
ATOM 1512 N N . ALA A 1 193 ? 35.403 16.671 -27.206 1.00 55.47 193 ALA A N 1
ATOM 1513 C CA . ALA A 1 193 ? 35.992 17.467 -28.267 1.00 55.47 193 ALA A CA 1
ATOM 1514 C C . ALA A 1 193 ? 35.566 16.865 -29.612 1.00 55.47 193 ALA A C 1
ATOM 1516 O O . ALA A 1 193 ? 35.572 15.642 -29.786 1.00 55.47 193 ALA A O 1
ATOM 1517 N N . ASP A 1 194 ? 35.166 17.712 -30.557 1.00 59.22 194 ASP A N 1
ATOM 1518 C CA . ASP A 1 194 ? 34.935 17.260 -31.923 1.00 59.22 194 ASP A CA 1
ATOM 1519 C C . ASP A 1 194 ? 36.296 16.846 -32.498 1.00 59.22 194 ASP A C 1
ATOM 1521 O O . ASP A 1 194 ? 37.141 17.686 -32.814 1.00 59.22 194 ASP A O 1
ATOM 1525 N N . LEU A 1 195 ? 36.557 15.537 -32.543 1.00 61.72 195 LEU A N 1
ATOM 1526 C CA . LEU A 1 195 ? 37.836 14.986 -33.000 1.00 61.72 195 LEU A CA 1
ATOM 1527 C C . LEU A 1 195 ? 37.926 15.016 -34.530 1.00 61.72 195 LEU A C 1
ATOM 1529 O O . LEU A 1 195 ? 38.968 14.708 -35.120 1.00 61.72 195 LEU A O 1
ATOM 1533 N N . LEU A 1 196 ? 36.837 15.402 -35.198 1.00 60.75 196 LEU A N 1
ATOM 1534 C CA . LEU A 1 196 ? 36.819 15.642 -36.623 1.00 60.75 196 LEU A CA 1
ATOM 1535 C C . LEU A 1 196 ? 37.512 16.971 -36.900 1.00 60.75 196 LEU A C 1
ATOM 1537 O O . LEU A 1 196 ? 36.965 18.044 -36.694 1.00 60.75 196 LEU A O 1
ATOM 1541 N N . THR A 1 197 ? 38.726 16.905 -37.447 1.00 53.97 197 THR A N 1
ATOM 1542 C CA . THR A 1 197 ? 39.430 18.087 -37.960 1.00 53.97 197 THR A CA 1
ATOM 1543 C C . THR A 1 197 ? 38.587 18.740 -39.062 1.00 53.97 197 THR A C 1
ATOM 1545 O O . THR A 1 197 ? 38.606 18.296 -40.213 1.00 53.97 197 THR A O 1
ATOM 1548 N N . THR A 1 198 ? 37.768 19.736 -38.736 1.00 54.94 198 THR A N 1
ATOM 1549 C CA . THR A 1 198 ? 36.928 20.424 -39.717 1.00 54.94 198 THR A CA 1
ATOM 1550 C C . THR A 1 198 ? 37.772 21.450 -40.460 1.00 54.94 198 THR A C 1
ATOM 1552 O O . THR A 1 198 ? 38.125 22.491 -39.913 1.00 54.94 198 THR A O 1
ATOM 1555 N N . ARG A 1 199 ? 38.083 21.192 -41.735 1.00 58.16 199 ARG A N 1
ATOM 1556 C CA . ARG A 1 199 ? 38.687 22.198 -42.621 1.00 58.16 199 ARG A CA 1
ATOM 1557 C C . ARG A 1 199 ? 37.682 23.342 -42.818 1.00 58.16 199 ARG A C 1
ATOM 1559 O O . ARG A 1 199 ? 36.594 23.119 -43.369 1.00 58.16 199 ARG A O 1
ATOM 1566 N N . ASN A 1 200 ? 38.008 24.547 -42.343 1.00 61.47 200 ASN A N 1
ATOM 1567 C CA . ASN A 1 200 ? 37.118 25.704 -42.430 1.00 61.47 200 ASN A CA 1
ATOM 1568 C C . ASN A 1 200 ? 37.380 26.524 -43.703 1.00 61.47 200 ASN A C 1
ATOM 1570 O O . ASN A 1 200 ? 37.982 27.592 -43.683 1.00 61.47 200 ASN A O 1
ATOM 1574 N N . ASN A 1 201 ? 36.903 26.022 -44.845 1.00 65.44 201 ASN A N 1
ATOM 1575 C CA . ASN A 1 201 ? 37.122 26.681 -46.143 1.00 65.44 201 ASN A CA 1
ATOM 1576 C C . ASN A 1 201 ? 36.501 28.084 -46.240 1.00 65.44 201 ASN A C 1
ATOM 1578 O O . ASN A 1 201 ? 36.838 28.823 -47.154 1.00 65.44 201 ASN A O 1
ATOM 1582 N N . LEU A 1 202 ? 35.567 28.432 -45.345 1.00 66.94 202 LEU A N 1
ATOM 1583 C CA . LEU A 1 202 ? 34.963 29.764 -45.309 1.00 66.94 202 LEU A CA 1
ATOM 1584 C C . LEU A 1 202 ? 35.956 30.795 -44.757 1.00 66.94 202 LEU A C 1
ATOM 1586 O O . LEU A 1 202 ? 36.112 31.864 -45.333 1.00 66.94 202 LEU A O 1
ATOM 1590 N N . GLU A 1 203 ? 36.664 30.452 -43.680 1.00 67.25 203 GLU A N 1
ATOM 1591 C CA . GLU A 1 203 ? 37.730 31.291 -43.125 1.00 67.25 203 GLU A CA 1
ATOM 1592 C C . GLU A 1 203 ? 38.901 31.414 -44.100 1.00 67.25 203 GLU A C 1
ATOM 1594 O O . GLU A 1 203 ? 39.363 32.524 -44.342 1.00 67.25 203 GLU A O 1
ATOM 1599 N N . ALA A 1 204 ? 39.308 30.310 -44.734 1.00 66.62 204 ALA A N 1
ATOM 1600 C CA . ALA A 1 204 ? 40.372 30.323 -45.738 1.00 66.62 204 ALA A CA 1
ATOM 1601 C C . ALA A 1 204 ? 40.004 31.160 -46.984 1.00 66.62 204 ALA A C 1
ATOM 1603 O O . ALA A 1 204 ? 40.808 31.970 -47.434 1.00 66.62 204 ALA A O 1
ATOM 1604 N N . ALA A 1 205 ? 38.769 31.060 -47.496 1.00 65.62 205 ALA A N 1
ATOM 1605 C CA . ALA A 1 205 ? 38.318 31.900 -48.613 1.00 65.62 205 ALA A CA 1
ATOM 1606 C C . ALA A 1 205 ? 38.198 33.384 -48.228 1.00 65.62 205 ALA A C 1
ATOM 1608 O O . ALA A 1 205 ? 38.510 34.260 -49.032 1.00 65.62 205 ALA A O 1
ATOM 1609 N N . ASN A 1 206 ? 37.783 33.680 -46.991 1.00 70.06 206 ASN A N 1
ATOM 1610 C CA . ASN A 1 206 ? 37.754 35.050 -46.476 1.00 70.06 206 ASN A CA 1
ATOM 1611 C C . ASN A 1 206 ? 39.170 35.629 -46.326 1.00 70.06 206 ASN A C 1
ATOM 1613 O O . ASN A 1 206 ? 39.366 36.816 -46.578 1.00 70.06 206 ASN A O 1
ATOM 1617 N N . GLN A 1 207 ? 40.156 34.815 -45.940 1.00 69.31 207 GLN A N 1
ATOM 1618 C CA . GLN A 1 207 ? 41.563 35.218 -45.870 1.00 69.31 207 GLN A CA 1
ATOM 1619 C C . GLN A 1 207 ? 42.152 35.476 -47.267 1.00 69.31 207 GLN A C 1
ATOM 1621 O O . GLN A 1 207 ? 42.750 36.531 -47.469 1.00 69.31 207 GLN A O 1
ATOM 1626 N N . GLU A 1 208 ? 41.904 34.601 -48.250 1.00 67.69 208 GLU A N 1
ATOM 1627 C CA . GLU A 1 208 ? 42.324 34.816 -49.648 1.00 67.69 208 GLU A CA 1
ATOM 1628 C C . GLU A 1 208 ? 41.658 36.046 -50.281 1.00 67.69 208 GLU A C 1
ATOM 1630 O O . GLU A 1 208 ? 42.304 36.814 -50.994 1.00 67.69 208 GLU A O 1
ATOM 1635 N N . SER A 1 209 ? 40.368 36.275 -50.010 1.00 67.44 209 SER A N 1
ATOM 1636 C CA . SER A 1 209 ? 39.665 37.466 -50.500 1.00 67.44 209 SER A CA 1
ATOM 1637 C C . SER A 1 209 ? 40.235 38.751 -49.900 1.00 67.44 209 SER A C 1
ATOM 1639 O O . SER A 1 209 ? 40.329 39.747 -50.612 1.00 67.44 209 SER A O 1
ATOM 1641 N N . ARG A 1 210 ? 40.619 38.736 -48.614 1.00 69.19 210 ARG A N 1
ATOM 1642 C CA . ARG A 1 210 ? 41.239 39.885 -47.932 1.00 69.19 210 ARG A CA 1
ATOM 1643 C C . ARG A 1 210 ? 42.651 40.167 -48.447 1.00 69.19 210 ARG A C 1
ATOM 1645 O O . ARG A 1 210 ? 43.000 41.328 -48.629 1.00 69.19 210 ARG A O 1
ATOM 1652 N N . GLN A 1 211 ? 43.446 39.130 -48.713 1.00 66.88 211 GLN A N 1
ATOM 1653 C CA . GLN A 1 211 ? 44.780 39.289 -49.307 1.00 66.88 211 GLN A CA 1
ATOM 1654 C C . GLN A 1 211 ? 44.697 39.837 -50.741 1.00 66.88 211 GLN A C 1
ATOM 1656 O O . GLN A 1 211 ? 45.412 40.776 -51.084 1.00 66.88 211 GLN A O 1
ATOM 1661 N N . ASN A 1 212 ? 43.775 39.323 -51.563 1.00 65.50 212 ASN A N 1
ATOM 1662 C CA . ASN A 1 212 ? 43.587 39.804 -52.935 1.00 65.50 212 ASN A CA 1
ATOM 1663 C C . ASN A 1 212 ? 43.035 41.236 -53.006 1.00 65.50 212 ASN A C 1
ATOM 1665 O O . ASN A 1 212 ? 43.443 41.989 -53.890 1.00 65.50 212 ASN A O 1
ATOM 1669 N N . SER A 1 213 ? 42.148 41.639 -52.086 1.00 66.19 213 SER A N 1
ATOM 1670 C CA . SER A 1 213 ? 41.673 43.028 -52.025 1.00 66.19 213 SER A CA 1
ATOM 1671 C C . SER A 1 213 ? 42.791 43.988 -51.616 1.00 66.19 213 SER A C 1
ATOM 1673 O O . SER A 1 213 ? 42.955 45.022 -52.249 1.00 66.19 213 SER A O 1
ATOM 1675 N N . GLN A 1 214 ? 43.626 43.617 -50.636 1.00 67.38 214 GLN A N 1
ATOM 1676 C CA . GLN A 1 214 ? 44.778 44.428 -50.218 1.00 67.38 214 GLN A CA 1
ATOM 1677 C C . GLN A 1 214 ? 45.795 44.631 -51.350 1.00 67.38 214 GLN A C 1
ATOM 1679 O O . GLN A 1 214 ? 46.293 45.740 -51.534 1.00 67.38 214 GLN A O 1
ATOM 1684 N N . LEU A 1 215 ? 46.072 43.591 -52.143 1.00 65.94 215 LEU A N 1
ATOM 1685 C CA . LEU A 1 215 ? 46.953 43.692 -53.311 1.00 65.94 215 LEU A CA 1
ATOM 1686 C C . LEU A 1 215 ? 46.336 44.533 -54.441 1.00 65.94 215 LEU A C 1
ATOM 1688 O O . LEU A 1 215 ? 47.038 45.328 -55.067 1.00 65.94 215 LEU A O 1
ATOM 1692 N N . GLN A 1 216 ? 45.027 44.407 -54.694 1.00 65.19 216 GLN A N 1
ATOM 1693 C CA . GLN A 1 216 ? 44.331 45.256 -55.669 1.00 65.19 216 GLN A CA 1
ATOM 1694 C C . GLN A 1 216 ? 44.295 46.727 -55.245 1.00 65.19 216 GLN A C 1
ATOM 1696 O O . GLN A 1 216 ? 44.490 47.598 -56.090 1.00 65.19 216 GLN A O 1
ATOM 1701 N N . ASP A 1 217 ? 44.097 47.011 -53.959 1.00 65.25 217 ASP A N 1
ATOM 1702 C CA . ASP A 1 217 ? 44.089 48.377 -53.432 1.00 65.25 217 ASP A CA 1
ATOM 1703 C C . ASP A 1 217 ? 45.490 49.009 -53.473 1.00 65.25 217 ASP A C 1
ATOM 1705 O O . ASP A 1 217 ? 45.615 50.195 -53.773 1.00 65.25 217 ASP A O 1
ATOM 1709 N N . GLN A 1 218 ? 46.555 48.221 -53.275 1.00 65.75 218 GLN A N 1
ATOM 1710 C CA . GLN A 1 218 ? 47.941 48.667 -53.479 1.00 65.75 218 GLN A CA 1
ATOM 1711 C C . GLN A 1 218 ? 48.263 48.951 -54.953 1.00 65.75 218 GLN A C 1
ATOM 1713 O O . GLN A 1 218 ? 48.917 49.942 -55.266 1.00 65.75 218 GLN A O 1
ATOM 1718 N N . LEU A 1 219 ? 47.788 48.120 -55.884 1.00 65.88 219 LEU A N 1
ATOM 1719 C CA . LEU A 1 219 ? 47.970 48.372 -57.318 1.00 65.88 219 LEU A CA 1
ATOM 1720 C C . LEU A 1 219 ? 47.179 49.601 -57.788 1.00 65.88 219 LEU A C 1
ATOM 1722 O O . LEU A 1 219 ? 47.705 50.398 -58.564 1.00 65.88 219 LEU A O 1
ATOM 1726 N N . ARG A 1 220 ? 45.952 49.793 -57.285 1.00 61.84 220 ARG A N 1
ATOM 1727 C CA . ARG A 1 220 ? 45.139 50.986 -57.567 1.00 61.84 220 ARG A CA 1
ATOM 1728 C C . ARG A 1 220 ? 45.744 52.245 -56.964 1.00 61.84 220 ARG A C 1
ATOM 1730 O O . ARG A 1 220 ? 45.767 53.265 -57.639 1.00 61.84 220 ARG A O 1
ATOM 1737 N N . SER A 1 221 ? 46.269 52.196 -55.740 1.00 63.88 221 SER A N 1
ATOM 1738 C CA . SER A 1 221 ? 46.931 53.360 -55.141 1.00 63.88 221 SER A CA 1
ATOM 1739 C C . SER A 1 221 ? 48.212 53.723 -55.892 1.00 63.88 221 SER A C 1
ATOM 1741 O O . SER A 1 221 ? 48.456 54.906 -56.128 1.00 63.88 221 SER A O 1
ATOM 1743 N N . MET A 1 222 ? 48.979 52.736 -56.369 1.00 63.03 222 MET A N 1
ATOM 1744 C CA . MET A 1 222 ? 50.121 52.986 -57.252 1.00 63.03 222 MET A CA 1
ATOM 1745 C C . MET A 1 222 ? 49.690 53.574 -58.600 1.00 63.03 222 MET A C 1
ATOM 1747 O O . MET A 1 222 ? 50.309 54.537 -59.044 1.00 63.03 222 MET A O 1
ATOM 1751 N N . GLN A 1 223 ? 48.615 53.072 -59.220 1.00 64.94 223 GLN A N 1
ATOM 1752 C CA . GLN A 1 223 ? 48.056 53.654 -60.448 1.00 64.94 223 GLN A CA 1
ATOM 1753 C C . GLN A 1 223 ? 47.606 55.100 -60.243 1.00 64.94 223 GLN A C 1
ATOM 1755 O O . GLN A 1 223 ? 48.041 55.959 -60.995 1.00 64.94 223 GLN A O 1
ATOM 1760 N N . ILE A 1 224 ? 46.843 55.394 -59.189 1.00 67.88 224 ILE A N 1
ATOM 1761 C CA . ILE A 1 224 ? 46.376 56.752 -58.872 1.00 67.88 224 ILE A CA 1
ATOM 1762 C C . ILE A 1 224 ? 47.561 57.680 -58.568 1.00 67.88 224 ILE A C 1
ATOM 1764 O O . ILE A 1 224 ? 47.553 58.841 -58.955 1.00 67.88 224 ILE A O 1
ATOM 1768 N N . THR A 1 225 ? 48.620 57.181 -57.925 1.00 68.00 225 THR A N 1
ATOM 1769 C CA . THR A 1 225 ? 49.834 57.978 -57.668 1.00 68.00 225 THR A CA 1
ATOM 1770 C C . THR A 1 225 ? 50.602 58.273 -58.961 1.00 68.00 225 THR A C 1
ATOM 1772 O O . THR A 1 225 ? 51.171 59.353 -59.112 1.00 68.00 225 THR A O 1
ATOM 1775 N N . VAL A 1 226 ? 50.624 57.329 -59.905 1.00 65.69 226 VAL A N 1
ATOM 1776 C CA . VAL A 1 226 ? 51.238 57.507 -61.228 1.00 65.69 226 VAL A CA 1
ATOM 1777 C C . VAL A 1 226 ? 50.388 58.422 -62.110 1.00 65.69 226 VAL A C 1
ATOM 1779 O O . VAL A 1 226 ? 50.948 59.301 -62.756 1.00 65.69 226 VAL A O 1
ATOM 1782 N N . GLU A 1 227 ? 49.063 58.282 -62.087 1.00 63.31 227 GLU A N 1
ATOM 1783 C CA . GLU A 1 227 ? 48.111 59.159 -62.776 1.00 63.31 227 GLU A CA 1
ATOM 1784 C C . GLU A 1 227 ? 48.176 60.582 -62.218 1.00 63.31 227 GLU A C 1
ATOM 1786 O O . GLU A 1 227 ? 48.329 61.507 -62.998 1.00 63.31 227 GLU A O 1
ATOM 1791 N N . ALA A 1 228 ? 48.224 60.778 -60.897 1.00 62.41 228 ALA A N 1
ATOM 1792 C CA . ALA A 1 228 ? 48.393 62.100 -60.287 1.00 62.41 228 ALA A CA 1
ATOM 1793 C C . ALA A 1 228 ? 49.757 62.741 -60.618 1.00 62.41 228 ALA A C 1
ATOM 1795 O O . ALA A 1 228 ? 49.858 63.961 -60.778 1.00 62.41 228 ALA A O 1
ATOM 1796 N N . ARG A 1 229 ? 50.821 61.931 -60.750 1.00 59.66 229 ARG A N 1
ATOM 1797 C CA . ARG A 1 229 ? 52.141 62.393 -61.225 1.00 59.66 229 ARG A CA 1
ATOM 1798 C C . ARG A 1 229 ? 52.144 62.719 -62.719 1.00 59.66 229 ARG A C 1
ATOM 1800 O O . ARG A 1 229 ? 52.813 63.659 -63.133 1.00 59.66 229 ARG A O 1
ATOM 1807 N N . LEU A 1 230 ? 51.402 61.969 -63.528 1.00 58.09 230 LEU A N 1
ATOM 1808 C CA . LEU A 1 230 ? 51.218 62.253 -64.950 1.00 58.09 230 LEU A CA 1
ATOM 1809 C C . LEU A 1 230 ? 50.323 63.476 -65.165 1.00 58.09 230 LEU A C 1
ATOM 1811 O O . LEU A 1 230 ? 50.644 64.291 -66.016 1.00 58.09 230 LEU A O 1
ATOM 1815 N N . GLU A 1 231 ? 49.272 63.667 -64.370 1.00 57.25 231 GLU A N 1
ATOM 1816 C CA . GLU A 1 231 ? 48.398 64.844 -64.402 1.00 57.25 231 GLU A CA 1
ATOM 1817 C C . GLU A 1 231 ? 49.139 66.114 -63.981 1.00 57.25 231 GLU A C 1
ATOM 1819 O O . GLU A 1 231 ? 48.992 67.143 -64.633 1.00 57.25 231 GLU A O 1
ATOM 1824 N N . THR A 1 232 ? 50.003 66.055 -62.961 1.00 61.31 232 THR A N 1
ATOM 1825 C CA . THR A 1 232 ? 50.861 67.201 -62.600 1.00 61.31 232 THR A CA 1
ATOM 1826 C C . THR A 1 232 ? 51.881 67.531 -63.689 1.00 61.31 232 THR A C 1
ATOM 1828 O O . THR A 1 232 ? 52.148 68.708 -63.927 1.00 61.31 232 THR A O 1
ATOM 1831 N N . LEU A 1 233 ? 52.415 66.534 -64.402 1.00 57.84 233 LEU A N 1
ATOM 1832 C CA . LEU A 1 233 ? 53.287 66.760 -65.562 1.00 57.84 233 LEU A CA 1
ATOM 1833 C C . LEU A 1 233 ? 52.514 67.284 -66.786 1.00 57.84 233 LEU A C 1
ATOM 1835 O O . LEU A 1 233 ? 53.017 68.155 -67.493 1.00 57.84 233 LEU A O 1
ATOM 1839 N N . LEU A 1 234 ? 51.284 66.814 -67.006 1.00 57.25 234 LEU A N 1
ATOM 1840 C CA . LEU A 1 234 ? 50.404 67.243 -68.099 1.00 57.25 234 LEU A CA 1
ATOM 1841 C C . LEU A 1 234 ? 49.827 68.650 -67.873 1.00 57.25 234 LEU A C 1
ATOM 1843 O O . LEU A 1 234 ? 49.670 69.391 -68.834 1.00 57.25 234 LEU A O 1
ATOM 1847 N N . GLN A 1 235 ? 49.599 69.078 -66.627 1.00 57.38 235 GLN A N 1
ATOM 1848 C CA . GLN A 1 235 ? 49.209 70.462 -66.306 1.00 57.38 235 GLN A CA 1
ATOM 1849 C C . GLN A 1 235 ? 50.301 71.491 -66.642 1.00 57.38 235 GLN A C 1
ATOM 1851 O O . GLN A 1 235 ? 49.992 72.655 -66.883 1.00 57.38 235 GLN A O 1
ATOM 1856 N N . HIS A 1 236 ? 51.574 71.082 -66.696 1.00 55.81 236 HIS A N 1
ATOM 1857 C CA . HIS A 1 236 ? 52.678 71.968 -67.083 1.00 55.81 236 HIS A CA 1
ATOM 1858 C C . HIS A 1 236 ? 52.839 72.104 -68.605 1.00 55.81 236 HIS A C 1
ATOM 1860 O O . HIS A 1 236 ? 53.600 72.953 -69.067 1.00 55.81 236 HIS A O 1
ATOM 1866 N N . TRP A 1 237 ? 52.158 71.271 -69.394 1.00 55.69 237 TRP A N 1
ATOM 1867 C CA . TRP A 1 237 ? 52.260 71.238 -70.849 1.00 55.69 237 TRP A CA 1
ATOM 1868 C C . TRP A 1 237 ? 50.845 71.357 -71.423 1.00 55.69 237 TRP A C 1
ATOM 1870 O O . TRP A 1 237 ? 50.188 70.346 -71.644 1.00 55.69 237 TRP A O 1
ATOM 1880 N N . ASN A 1 238 ? 50.365 72.590 -71.643 1.00 51.88 238 ASN A N 1
ATOM 1881 C CA . ASN A 1 238 ? 49.059 72.875 -72.260 1.00 51.88 238 ASN A CA 1
ATOM 1882 C C . ASN A 1 238 ? 48.938 72.197 -73.640 1.00 51.88 238 ASN A C 1
ATOM 1884 O O . ASN A 1 238 ? 49.276 72.774 -74.672 1.00 51.88 238 ASN A O 1
ATOM 1888 N N . LEU A 1 239 ? 48.448 70.960 -73.646 1.00 47.62 239 LEU A N 1
ATOM 1889 C CA . LEU A 1 239 ? 48.195 70.132 -74.819 1.00 47.62 239 LEU A CA 1
ATOM 1890 C C . LEU A 1 239 ? 46.717 69.729 -74.820 1.00 47.62 239 LEU A C 1
ATOM 1892 O O . LEU A 1 239 ? 46.346 68.567 -74.660 1.00 47.62 239 LEU A O 1
ATOM 1896 N N . GLU A 1 240 ? 45.849 70.718 -75.038 1.00 46.72 240 GLU A N 1
ATOM 1897 C CA . GLU A 1 240 ? 44.500 70.482 -75.550 1.00 46.72 240 GLU A CA 1
ATOM 1898 C C . GLU A 1 240 ? 44.603 70.022 -77.011 1.00 46.72 240 GLU A C 1
ATOM 1900 O O . GLU A 1 240 ? 44.454 70.825 -77.926 1.00 46.72 240 GLU A O 1
ATOM 1905 N N . GLN A 1 241 ? 44.906 68.740 -77.244 1.00 45.59 241 GLN A N 1
ATOM 1906 C CA . GLN A 1 241 ? 44.332 67.937 -78.335 1.00 45.59 241 GLN A CA 1
ATOM 1907 C C . GLN A 1 241 ? 44.917 66.515 -78.386 1.00 45.59 241 GLN A C 1
ATOM 1909 O O . GLN A 1 241 ? 46.099 66.307 -78.627 1.00 45.59 241 GLN A O 1
ATOM 1914 N N . LYS A 1 242 ? 44.002 65.543 -78.258 1.00 46.16 242 LYS A N 1
ATOM 1915 C CA . LYS A 1 242 ? 44.036 64.165 -78.786 1.00 46.16 242 LYS A CA 1
ATOM 1916 C C . LYS A 1 242 ? 45.313 63.339 -78.558 1.00 46.16 242 LYS A C 1
ATOM 1918 O O . LYS A 1 242 ? 46.185 63.292 -79.417 1.00 46.16 242 LYS A O 1
ATOM 1923 N N . LEU A 1 243 ? 45.271 62.462 -77.551 1.00 41.09 243 LEU A N 1
ATOM 1924 C CA . LEU A 1 243 ? 45.939 61.157 -77.632 1.00 41.09 243 LEU A CA 1
ATOM 1925 C C . LEU A 1 243 ? 44.980 60.025 -77.260 1.00 41.09 243 LEU A C 1
ATOM 1927 O O . LEU A 1 243 ? 44.801 59.639 -76.109 1.00 41.09 243 LEU A O 1
ATOM 1931 N N . THR A 1 244 ? 44.368 59.474 -78.303 1.00 43.78 244 THR A N 1
ATOM 1932 C CA . THR A 1 244 ? 43.760 58.146 -78.324 1.00 43.78 244 THR A CA 1
ATOM 1933 C C . THR A 1 244 ? 44.893 57.118 -78.375 1.00 43.78 244 THR A C 1
ATOM 1935 O O . THR A 1 244 ? 45.260 56.648 -79.446 1.00 43.78 244 THR A O 1
ATOM 1938 N N . PHE A 1 245 ? 45.505 56.797 -77.236 1.00 44.94 245 PHE A N 1
ATOM 1939 C CA . PHE A 1 245 ? 46.496 55.722 -77.172 1.00 44.94 245 PHE A CA 1
ATOM 1940 C C . PHE A 1 245 ? 46.360 54.971 -75.853 1.00 44.94 245 PHE A C 1
ATOM 1942 O O . PHE A 1 245 ? 46.931 55.361 -74.847 1.00 44.94 245 PHE A O 1
ATOM 1949 N N . LEU A 1 246 ? 45.513 53.939 -75.877 1.00 39.22 246 LEU A N 1
ATOM 1950 C CA . LEU A 1 246 ? 45.620 52.667 -75.155 1.00 39.22 246 LEU A CA 1
ATOM 1951 C C . LEU A 1 246 ? 44.314 51.907 -75.420 1.00 39.22 246 LEU A C 1
ATOM 1953 O O . LEU A 1 246 ? 43.312 52.063 -74.723 1.00 39.22 246 LEU A O 1
ATOM 1957 N N . GLN A 1 247 ? 44.313 51.084 -76.473 1.00 38.75 247 GLN A N 1
ATOM 1958 C CA . GLN A 1 247 ? 43.333 50.009 -76.587 1.00 38.75 247 GLN A CA 1
ATOM 1959 C C . GLN A 1 247 ? 43.440 49.155 -75.323 1.00 38.75 247 GLN A C 1
ATOM 1961 O O . GLN A 1 247 ? 44.436 48.470 -75.088 1.00 38.75 247 GLN A O 1
ATOM 1966 N N . ARG A 1 248 ? 42.395 49.233 -74.502 1.00 38.06 248 ARG A N 1
ATOM 1967 C CA . ARG A 1 248 ? 42.159 48.393 -73.337 1.00 38.06 248 ARG A CA 1
ATOM 1968 C C . ARG A 1 248 ? 42.101 46.945 -73.829 1.00 38.06 248 ARG A C 1
ATOM 1970 O O . ARG A 1 248 ? 41.072 46.500 -74.328 1.00 38.06 248 ARG A O 1
ATOM 1977 N N . LYS A 1 249 ? 43.208 46.202 -73.742 1.00 35.88 249 LYS A N 1
ATOM 1978 C CA . LYS A 1 249 ? 43.129 44.739 -73.771 1.00 35.88 249 LYS A CA 1
ATOM 1979 C C . LYS A 1 249 ? 42.288 44.362 -72.557 1.00 35.88 249 LYS A C 1
ATOM 1981 O O . LYS A 1 249 ? 42.684 44.650 -71.432 1.00 35.88 249 LYS A O 1
ATOM 1986 N N . GLU A 1 250 ? 41.112 43.792 -72.788 1.00 34.12 250 GLU A N 1
ATOM 1987 C CA . GLU A 1 250 ? 40.308 43.186 -71.733 1.00 34.12 250 GLU A CA 1
ATOM 1988 C C . GLU A 1 250 ? 41.135 42.073 -71.076 1.00 34.12 250 GLU A C 1
ATOM 1990 O O . GLU A 1 250 ? 41.172 40.930 -71.536 1.00 34.12 250 GLU A O 1
ATOM 1995 N N . GLU A 1 251 ? 41.838 42.394 -69.993 1.00 39.94 251 GLU A N 1
ATOM 1996 C CA . GLU A 1 251 ? 42.244 41.375 -69.043 1.00 39.94 251 GLU A CA 1
ATOM 1997 C C . GLU A 1 251 ? 40.957 40.764 -68.497 1.00 39.94 251 GLU A C 1
ATOM 1999 O O . GLU A 1 251 ? 40.151 41.443 -67.858 1.00 39.94 251 GLU A O 1
ATOM 2004 N N . LYS A 1 252 ? 40.730 39.482 -68.807 1.00 43.72 252 LYS A N 1
ATOM 2005 C CA . LYS A 1 252 ? 39.634 38.691 -68.246 1.00 43.72 252 LYS A CA 1
ATOM 2006 C C . LYS A 1 252 ? 39.663 38.854 -66.729 1.00 43.72 252 LYS A C 1
ATOM 2008 O O . LYS A 1 252 ? 40.479 38.225 -66.056 1.00 43.72 252 LYS A O 1
ATOM 2013 N N . SER A 1 253 ? 38.763 39.691 -66.215 1.00 45.28 253 SER A N 1
ATOM 2014 C CA . SER A 1 253 ? 38.516 39.853 -64.789 1.00 45.28 253 SER A CA 1
ATOM 2015 C C . SER A 1 253 ? 38.370 38.465 -64.175 1.00 45.28 253 SER A C 1
ATOM 2017 O O . SER A 1 253 ? 37.534 37.649 -64.578 1.00 45.28 253 SER A O 1
ATOM 2019 N N . GLN A 1 254 ? 39.294 38.160 -63.277 1.00 53.00 254 GLN A N 1
ATOM 2020 C CA . GLN A 1 254 ? 39.418 36.860 -62.655 1.00 53.00 254 GLN A CA 1
ATOM 2021 C C . GLN A 1 254 ? 38.170 36.603 -61.797 1.00 53.00 254 GLN A C 1
ATOM 2023 O O . GLN A 1 254 ? 37.908 37.336 -60.846 1.00 53.00 254 GLN A O 1
ATOM 2028 N N . LYS A 1 255 ? 37.373 35.583 -62.147 1.00 58.94 255 LYS A N 1
ATOM 2029 C CA . LYS A 1 255 ? 36.131 35.256 -61.424 1.00 58.94 255 LYS A CA 1
ATOM 2030 C C . LYS A 1 255 ? 36.444 34.869 -59.965 1.00 58.94 255 LYS A C 1
ATOM 2032 O O . LYS A 1 255 ? 37.376 34.088 -59.756 1.00 58.94 255 LYS A O 1
ATOM 2037 N N . PRO A 1 256 ? 35.680 35.369 -58.974 1.00 60.19 256 PRO A N 1
ATOM 2038 C CA . PRO A 1 256 ? 35.917 35.073 -57.562 1.00 60.19 256 PRO A CA 1
ATOM 2039 C C . PRO A 1 256 ? 35.661 33.596 -57.234 1.00 60.19 256 PRO A C 1
ATOM 2041 O O . PRO A 1 256 ? 34.848 32.935 -57.887 1.00 60.19 256 PRO A O 1
ATOM 2044 N N . VAL A 1 257 ? 36.338 33.092 -56.195 1.00 61.56 257 VAL A N 1
ATOM 2045 C CA . VAL A 1 257 ? 36.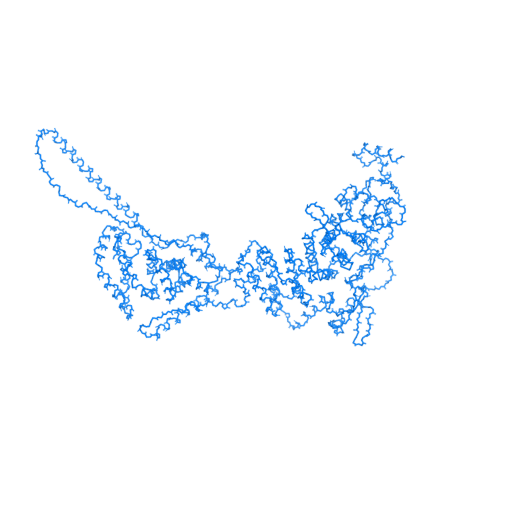140 31.732 -55.668 1.00 61.56 257 VAL A CA 1
ATOM 2046 C C . VAL A 1 257 ? 34.694 31.591 -55.200 1.00 61.56 257 VAL A C 1
ATOM 2048 O O . VAL A 1 257 ? 34.229 32.327 -54.330 1.00 61.56 257 VAL A O 1
ATOM 2051 N N . THR A 1 258 ? 33.966 30.645 -55.787 1.00 63.97 258 THR A N 1
ATOM 2052 C CA . THR A 1 258 ? 32.557 30.401 -55.452 1.00 63.97 258 THR A CA 1
ATOM 2053 C C . THR A 1 258 ? 32.460 29.231 -54.488 1.00 63.97 258 THR A C 1
ATOM 2055 O O . THR A 1 258 ? 32.781 28.096 -54.835 1.00 63.97 258 THR A O 1
ATOM 2058 N N . LEU A 1 259 ? 32.021 29.512 -53.258 1.00 64.25 259 LEU A N 1
ATOM 2059 C CA . LEU A 1 259 ? 31.753 28.481 -52.261 1.00 64.25 259 LEU A CA 1
ATOM 2060 C C . LEU A 1 259 ? 30.277 28.076 -52.283 1.00 64.25 259 LEU A C 1
ATOM 2062 O O . LEU A 1 259 ? 29.383 28.917 -52.176 1.00 64.25 259 LEU A O 1
ATOM 2066 N N . ARG A 1 260 ? 30.015 26.770 -52.349 1.00 64.75 260 ARG A N 1
ATOM 2067 C CA . ARG A 1 260 ? 28.661 26.203 -52.242 1.00 64.75 260 ARG A CA 1
ATOM 2068 C C . ARG A 1 260 ? 28.083 26.381 -50.826 1.00 64.75 260 ARG A C 1
ATOM 2070 O O . ARG A 1 260 ? 28.740 26.025 -49.843 1.00 64.75 260 ARG A O 1
ATOM 2077 N N . LYS A 1 261 ? 26.824 26.839 -50.704 1.00 55.94 261 LYS A N 1
ATOM 2078 C CA . LYS A 1 261 ? 26.055 26.794 -49.438 1.00 55.94 261 LYS A CA 1
ATOM 2079 C C . LYS A 1 261 ? 25.639 25.350 -49.119 1.00 55.94 261 LYS A C 1
ATOM 2081 O O . LYS A 1 261 ? 25.157 24.631 -49.990 1.00 55.94 261 LYS A O 1
ATOM 2086 N N . ARG A 1 262 ? 25.804 24.914 -47.864 1.00 54.38 262 ARG A N 1
ATOM 2087 C CA . ARG A 1 262 ? 25.416 23.561 -47.421 1.00 54.38 262 ARG A CA 1
ATOM 2088 C C . ARG A 1 262 ? 23.887 23.434 -47.407 1.00 54.38 262 ARG A C 1
ATOM 2090 O O . ARG A 1 262 ? 23.229 24.170 -46.679 1.00 54.38 262 ARG A O 1
ATOM 2097 N N . ARG A 1 263 ? 23.332 22.494 -48.180 1.00 52.81 263 ARG A N 1
ATOM 2098 C CA . ARG A 1 263 ? 21.908 22.119 -48.130 1.00 52.81 263 ARG A CA 1
ATOM 2099 C C . ARG A 1 263 ? 21.757 21.021 -47.069 1.00 52.81 263 ARG A C 1
ATOM 2101 O O . ARG A 1 263 ? 22.260 19.930 -47.286 1.00 52.81 263 ARG A O 1
ATOM 2108 N N . ARG A 1 264 ? 21.146 21.317 -45.917 1.00 50.81 264 ARG A N 1
ATOM 2109 C CA . ARG A 1 264 ? 20.781 20.317 -44.892 1.00 50.81 264 ARG A CA 1
ATOM 2110 C C . ARG A 1 264 ? 19.259 20.183 -44.898 1.00 50.81 264 ARG A C 1
ATOM 2112 O O . ARG A 1 264 ? 18.599 21.130 -44.484 1.00 50.81 264 ARG A O 1
ATOM 2119 N N . MET A 1 265 ? 18.718 19.067 -45.388 1.00 41.91 265 MET A N 1
ATOM 2120 C CA . MET A 1 265 ? 17.271 18.791 -45.309 1.00 41.91 265 MET A CA 1
ATOM 2121 C C . MET A 1 265 ? 16.917 18.033 -44.022 1.00 41.91 265 MET A C 1
ATOM 2123 O O . MET A 1 265 ? 15.935 18.378 -43.376 1.00 41.91 265 MET A O 1
ATOM 2127 N N . VAL A 1 266 ? 17.762 17.093 -43.583 1.00 50.16 266 VAL A N 1
ATOM 2128 C CA . VAL A 1 266 ? 17.503 16.263 -42.396 1.00 50.16 266 VAL A CA 1
ATOM 2129 C C . VAL A 1 266 ? 18.362 16.748 -41.228 1.00 50.16 266 VAL A C 1
ATOM 2131 O O . VAL A 1 266 ? 19.590 16.659 -41.252 1.00 50.16 266 VAL A O 1
ATOM 2134 N N . LYS A 1 267 ? 17.726 17.308 -40.195 1.00 53.38 267 LYS A N 1
ATOM 2135 C CA . LYS A 1 267 ? 18.369 17.469 -38.886 1.00 53.38 267 LYS A CA 1
ATOM 2136 C C . LYS A 1 267 ? 18.187 16.145 -38.157 1.00 53.38 267 LYS A C 1
ATOM 2138 O O . LYS A 1 267 ? 17.048 15.766 -37.920 1.00 53.38 267 LYS A O 1
ATOM 2143 N N . ALA A 1 268 ? 19.278 15.472 -37.797 1.00 55.97 268 ALA A N 1
ATOM 2144 C CA . ALA A 1 268 ? 19.209 14.359 -36.858 1.00 55.97 268 ALA A CA 1
ATOM 2145 C C . ALA A 1 268 ? 18.545 14.870 -35.566 1.00 55.97 268 ALA A C 1
ATOM 2147 O O . ALA A 1 268 ? 19.128 15.689 -34.854 1.00 55.97 268 ALA A O 1
ATOM 2148 N N . GLN A 1 269 ? 17.294 14.473 -35.329 1.00 60.22 269 GLN A N 1
ATOM 2149 C CA . GLN A 1 269 ? 16.531 14.874 -34.144 1.00 60.22 269 GLN A CA 1
ATOM 2150 C C . GLN A 1 269 ? 16.956 14.065 -32.908 1.00 60.22 269 GLN A C 1
ATOM 2152 O O . GLN A 1 269 ? 16.746 14.513 -31.787 1.00 60.22 269 GLN A O 1
ATOM 2157 N N . SER A 1 270 ? 17.593 12.907 -33.113 1.00 67.19 270 SER A N 1
ATOM 2158 C CA . SER A 1 270 ? 18.036 12.005 -32.050 1.00 67.19 270 SER A CA 1
ATOM 2159 C C . SER A 1 270 ? 19.358 12.442 -31.418 1.00 67.19 270 SER A C 1
ATOM 2161 O O . SER A 1 270 ? 20.355 12.690 -32.111 1.00 67.19 270 SER A O 1
ATOM 2163 N N . ASN A 1 271 ? 19.404 12.435 -30.093 1.00 77.06 271 ASN A N 1
ATOM 2164 C CA . ASN A 1 271 ? 20.552 12.835 -29.299 1.00 77.06 271 ASN A CA 1
ATOM 2165 C C . ASN A 1 271 ? 21.558 11.692 -29.102 1.00 77.06 271 ASN A C 1
ATOM 2167 O O . ASN A 1 271 ? 21.740 11.140 -28.017 1.00 77.06 271 ASN A O 1
ATOM 2171 N N . TRP A 1 272 ? 22.262 11.352 -30.182 1.00 77.94 272 TRP A N 1
ATOM 2172 C CA . TRP A 1 272 ? 23.255 10.275 -30.166 1.00 77.94 272 TRP A CA 1
ATOM 2173 C C . TRP A 1 272 ? 24.410 10.522 -29.179 1.00 77.94 272 TRP A C 1
ATOM 2175 O O . TRP A 1 272 ? 24.991 9.591 -28.627 1.00 77.94 272 TRP A O 1
ATOM 2185 N N . LYS A 1 273 ? 24.747 11.792 -28.930 1.00 77.88 273 LYS A N 1
ATOM 2186 C CA . LYS A 1 273 ? 25.835 12.156 -28.015 1.00 77.88 273 LYS A CA 1
ATOM 2187 C C . LYS A 1 273 ? 25.507 11.783 -26.570 1.00 77.88 273 LYS A C 1
ATOM 2189 O O . LYS A 1 273 ? 26.366 11.232 -25.889 1.00 77.88 273 LYS A O 1
ATOM 2194 N N . MET A 1 274 ? 24.277 12.053 -26.126 1.00 80.19 274 MET A N 1
ATOM 2195 C CA . MET A 1 274 ? 23.835 11.667 -24.785 1.00 80.19 274 MET A CA 1
ATOM 2196 C C . MET A 1 274 ? 23.756 10.145 -24.647 1.00 80.19 274 MET A C 1
ATOM 2198 O O . MET A 1 274 ? 24.265 9.588 -23.678 1.00 80.19 274 MET A O 1
ATOM 2202 N N . PHE A 1 275 ? 23.221 9.467 -25.665 1.00 83.81 275 PHE A N 1
ATOM 2203 C CA . PHE A 1 275 ? 23.198 8.008 -25.715 1.00 83.81 275 PHE A CA 1
ATOM 2204 C C . PHE A 1 275 ? 24.596 7.393 -25.556 1.00 83.81 275 PHE A C 1
ATOM 2206 O O . PHE A 1 275 ? 24.789 6.545 -24.693 1.00 83.81 275 PHE A O 1
ATOM 2213 N N . CYS A 1 276 ? 25.597 7.840 -26.323 1.00 78.38 276 CYS A N 1
ATOM 2214 C CA . CYS A 1 276 ? 26.966 7.321 -26.209 1.00 78.38 276 CYS A CA 1
ATOM 2215 C C . CYS A 1 276 ? 27.603 7.590 -24.843 1.00 78.38 276 CYS A C 1
ATOM 2217 O O . CYS A 1 276 ? 28.322 6.734 -24.326 1.00 78.38 276 CYS A O 1
ATOM 2219 N N . TYR A 1 277 ? 27.353 8.765 -24.264 1.00 81.69 277 TYR A N 1
ATOM 2220 C CA . TYR A 1 277 ? 27.844 9.100 -22.932 1.00 81.69 277 TYR A CA 1
ATOM 2221 C C . TYR A 1 277 ? 27.281 8.131 -21.886 1.00 81.69 277 TYR A C 1
ATOM 2223 O O . TYR A 1 277 ? 28.039 7.513 -21.138 1.00 81.69 277 TYR A O 1
ATOM 2231 N N . GLN A 1 278 ? 25.964 7.929 -21.908 1.00 82.12 278 GLN A N 1
ATOM 2232 C CA . GLN A 1 278 ? 25.270 7.049 -20.980 1.00 82.12 278 GLN A CA 1
ATOM 2233 C C . GLN A 1 278 ? 25.595 5.571 -21.218 1.00 82.12 278 GLN A C 1
ATOM 2235 O O . GLN A 1 278 ? 25.751 4.817 -20.262 1.00 82.12 278 GLN A O 1
ATOM 2240 N N . PHE A 1 279 ? 25.780 5.157 -22.473 1.00 84.75 279 PHE A N 1
ATOM 2241 C CA . PHE A 1 279 ? 26.158 3.793 -22.846 1.00 84.75 279 PHE A CA 1
ATOM 2242 C C . PHE A 1 279 ? 27.478 3.355 -22.197 1.00 84.75 279 PHE A C 1
ATOM 2244 O O . PHE A 1 279 ? 27.639 2.185 -21.852 1.00 84.75 279 PHE A O 1
ATOM 2251 N N . ASN A 1 280 ? 28.424 4.283 -22.018 1.00 82.75 280 ASN A N 1
ATOM 2252 C CA . ASN A 1 280 ? 29.710 3.989 -21.386 1.00 82.75 280 ASN A CA 1
ATOM 2253 C C . ASN A 1 280 ? 29.615 3.853 -19.858 1.00 82.75 280 ASN A C 1
ATOM 2255 O O . ASN A 1 280 ? 30.492 3.233 -19.262 1.00 82.75 280 ASN A O 1
ATOM 2259 N N . GLN A 1 281 ? 28.563 4.379 -19.232 1.00 83.56 281 GLN A N 1
ATOM 2260 C CA . GLN A 1 281 ? 28.328 4.280 -17.788 1.00 83.56 281 GLN A CA 1
ATOM 2261 C C . GLN A 1 281 ? 27.598 2.983 -17.410 1.00 83.56 281 GLN A C 1
ATOM 2263 O O . GLN A 1 281 ? 27.062 2.296 -18.280 1.00 83.56 281 GLN A O 1
ATOM 2268 N N . ASP A 1 282 ? 27.586 2.662 -16.121 1.00 85.81 282 ASP A N 1
ATOM 2269 C CA . ASP A 1 282 ? 26.751 1.624 -15.504 1.00 85.81 282 ASP A CA 1
ATOM 2270 C C . ASP A 1 282 ? 25.727 2.357 -14.597 1.00 85.81 282 ASP A C 1
ATOM 2272 O O . ASP A 1 282 ? 26.122 3.311 -13.935 1.00 85.81 282 ASP A O 1
ATOM 2276 N N . HIS A 1 283 ? 24.424 2.083 -14.451 1.00 83.88 283 HIS A N 1
ATOM 2277 C CA . HIS A 1 283 ? 23.474 1.228 -15.160 1.00 83.88 283 HIS A CA 1
ATOM 2278 C C . HIS A 1 283 ? 22.729 0.266 -14.226 1.00 83.88 283 HIS A C 1
ATOM 2280 O O . HIS A 1 283 ? 22.657 -0.912 -14.539 1.00 83.88 283 HIS A O 1
ATOM 2286 N N . ALA A 1 284 ? 22.141 0.731 -13.116 1.00 83.31 284 ALA A N 1
ATOM 2287 C CA . ALA A 1 284 ? 21.272 -0.095 -12.265 1.00 83.31 284 ALA A CA 1
ATOM 2288 C C . ALA A 1 284 ? 19.963 0.633 -11.893 1.00 83.31 284 ALA A C 1
ATOM 2290 O O . ALA A 1 284 ? 19.800 1.102 -10.769 1.00 83.31 284 ALA A O 1
ATOM 2291 N N . LYS A 1 285 ? 19.046 0.759 -12.859 1.00 81.56 285 LYS A N 1
ATOM 2292 C CA . LYS A 1 285 ? 17.704 1.356 -12.706 1.00 81.56 285 LYS A CA 1
ATOM 2293 C C . LYS A 1 285 ? 16.616 0.343 -13.069 1.00 81.56 285 LYS A C 1
ATOM 2295 O O . LYS A 1 285 ? 16.895 -0.625 -13.776 1.00 81.56 285 LYS A O 1
ATOM 2300 N N . ALA A 1 286 ? 15.366 0.584 -12.670 1.00 80.19 286 ALA A N 1
ATOM 2301 C CA . ALA A 1 286 ? 14.266 -0.330 -12.993 1.00 80.19 286 ALA A CA 1
ATOM 2302 C C . ALA A 1 286 ? 13.996 -0.501 -14.494 1.00 80.19 286 ALA A C 1
ATOM 2304 O O . ALA A 1 286 ? 13.596 -1.584 -14.902 1.00 80.19 286 ALA A O 1
ATOM 2305 N N . ASP A 1 287 ? 14.252 0.518 -15.312 1.00 82.62 287 ASP A N 1
ATOM 2306 C CA . ASP A 1 287 ? 14.114 0.451 -16.780 1.00 82.62 287 ASP A CA 1
ATOM 2307 C C . ASP A 1 287 ? 15.405 -0.045 -17.472 1.00 82.62 287 ASP A C 1
ATOM 2309 O O . ASP A 1 287 ? 15.432 -0.386 -18.655 1.00 82.62 287 ASP A O 1
ATOM 2313 N N . LEU A 1 288 ? 16.535 -0.062 -16.748 1.00 85.31 288 LEU A N 1
ATOM 2314 C CA . LEU A 1 288 ? 17.842 -0.334 -17.339 1.00 85.31 288 LEU A CA 1
ATOM 2315 C C . LEU A 1 288 ? 18.830 -0.968 -16.357 1.00 85.31 288 LEU A C 1
ATOM 2317 O O . LEU A 1 288 ? 19.390 -0.292 -15.492 1.00 85.31 288 LEU A O 1
ATOM 2321 N N . ILE A 1 289 ? 19.147 -2.237 -16.609 1.00 85.25 289 ILE A N 1
ATOM 2322 C CA . ILE A 1 289 ? 20.330 -2.906 -16.067 1.00 85.25 289 ILE A CA 1
ATOM 2323 C C . ILE A 1 289 ? 21.388 -2.936 -17.172 1.00 85.25 289 ILE A C 1
ATOM 2325 O O . ILE A 1 289 ? 21.214 -3.587 -18.203 1.00 85.25 289 ILE A O 1
ATOM 2329 N N . TRP A 1 290 ? 22.473 -2.197 -16.974 1.00 87.88 290 TRP A N 1
ATOM 2330 C CA . TRP A 1 290 ? 23.550 -2.024 -17.937 1.00 87.88 290 TRP A CA 1
ATOM 2331 C C . TRP A 1 290 ? 24.905 -2.111 -17.240 1.00 87.88 290 TRP A C 1
ATOM 2333 O O . TRP A 1 290 ? 25.400 -1.132 -16.696 1.00 87.88 290 TRP A O 1
ATOM 2343 N N . ASN A 1 291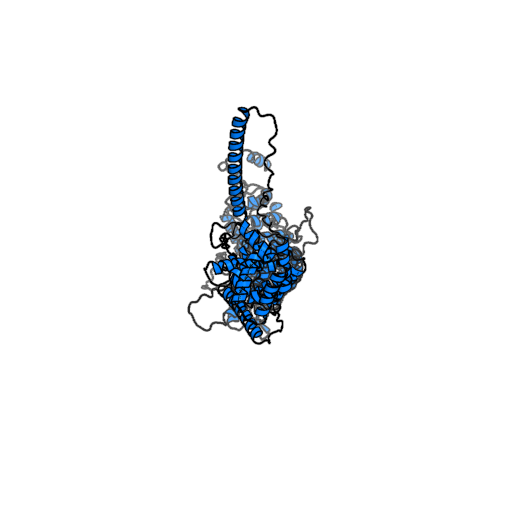 ? 25.500 -3.300 -17.273 1.00 87.50 291 ASN A N 1
ATOM 2344 C CA . ASN A 1 291 ? 26.772 -3.616 -16.627 1.00 87.50 291 ASN A CA 1
ATOM 2345 C C . ASN A 1 291 ? 27.821 -4.003 -17.676 1.00 87.50 291 ASN A C 1
ATOM 2347 O O . ASN A 1 291 ? 27.504 -4.281 -18.833 1.00 87.50 291 ASN A O 1
ATOM 2351 N N . GLU A 1 292 ? 29.079 -4.143 -17.260 1.00 85.50 292 GLU A N 1
ATOM 2352 C CA . GLU A 1 292 ? 30.139 -4.673 -18.129 1.00 85.50 292 GLU A CA 1
ATOM 2353 C C . GLU A 1 292 ? 29.791 -6.052 -18.724 1.00 85.50 292 GLU A C 1
ATOM 2355 O O . GLU A 1 292 ? 30.097 -6.324 -19.886 1.00 85.50 292 GLU A O 1
ATOM 2360 N N . LYS A 1 293 ? 29.064 -6.892 -17.972 1.00 86.00 293 LYS A N 1
ATOM 2361 C CA . LYS A 1 293 ? 28.555 -8.185 -18.458 1.00 86.00 293 LYS A CA 1
ATOM 2362 C C . LYS A 1 293 ? 27.507 -8.040 -19.566 1.00 86.00 293 LYS A C 1
ATOM 2364 O O . LYS A 1 293 ? 27.638 -8.677 -20.600 1.00 86.00 293 LYS A O 1
ATOM 2369 N N . THR A 1 294 ? 26.504 -7.175 -19.412 1.00 87.06 294 THR A N 1
ATOM 2370 C CA . THR A 1 294 ? 25.483 -6.985 -20.464 1.00 87.06 294 THR A CA 1
ATOM 2371 C C . THR A 1 294 ? 26.084 -6.311 -21.703 1.00 87.06 294 THR A C 1
ATOM 2373 O O . THR A 1 294 ? 25.711 -6.628 -22.832 1.00 87.06 294 THR A O 1
ATOM 2376 N N . LYS A 1 295 ? 27.083 -5.433 -21.517 1.00 86.62 295 LYS A N 1
ATOM 2377 C CA . LYS A 1 295 ? 27.892 -4.857 -22.606 1.00 86.62 295 LYS A CA 1
ATOM 2378 C C . LYS A 1 295 ? 28.670 -5.936 -23.367 1.00 86.62 295 LYS A C 1
ATOM 2380 O O . LYS A 1 295 ? 28.728 -5.893 -24.598 1.00 86.62 295 LYS A O 1
ATOM 2385 N N . SER A 1 296 ? 29.277 -6.892 -22.660 1.00 86.44 296 SER A N 1
ATOM 2386 C CA . SER A 1 296 ? 30.042 -7.977 -23.284 1.00 86.44 296 SER A CA 1
ATOM 2387 C C . SER A 1 296 ? 29.141 -8.995 -23.986 1.00 86.44 296 SER A C 1
ATOM 2389 O O . SER A 1 296 ? 29.489 -9.433 -25.079 1.00 86.44 296 SER A O 1
ATOM 2391 N N . GLU A 1 297 ? 27.961 -9.292 -23.439 1.00 89.19 297 GLU A N 1
ATOM 2392 C CA . GLU A 1 297 ? 26.936 -10.114 -24.093 1.00 89.19 297 GLU A CA 1
ATOM 2393 C C . GLU A 1 297 ? 26.442 -9.470 -25.394 1.00 89.19 297 GLU A C 1
ATOM 2395 O O . GLU A 1 297 ? 26.435 -10.130 -26.432 1.00 89.19 297 GLU A O 1
ATOM 2400 N N . LEU A 1 298 ? 26.138 -8.162 -25.388 1.00 88.62 298 LEU A N 1
ATOM 2401 C CA . LEU A 1 298 ? 25.779 -7.431 -26.611 1.00 88.62 298 LEU A CA 1
ATOM 2402 C C . LEU A 1 298 ? 26.904 -7.497 -27.653 1.00 88.62 298 LEU A C 1
ATOM 2404 O O . LEU A 1 298 ? 26.657 -7.744 -28.834 1.00 88.62 298 LEU A O 1
ATOM 2408 N N . LYS A 1 299 ? 28.155 -7.294 -27.220 1.00 86.62 299 LYS A N 1
ATOM 2409 C CA . LYS A 1 299 ? 29.330 -7.412 -28.090 1.00 86.62 299 LYS A CA 1
ATOM 2410 C C . LYS A 1 299 ? 29.423 -8.797 -28.722 1.00 86.62 299 LYS A C 1
ATOM 2412 O O . LYS A 1 299 ? 29.608 -8.893 -29.932 1.00 86.62 299 LYS A O 1
ATOM 2417 N N . GLN A 1 300 ? 29.310 -9.846 -27.914 1.00 87.81 300 GLN A N 1
ATOM 2418 C CA . GLN A 1 300 ? 29.403 -11.224 -28.382 1.00 87.81 300 GLN A CA 1
ATOM 2419 C C . GLN A 1 300 ? 28.262 -11.565 -29.340 1.00 87.81 300 GLN A C 1
ATOM 2421 O O . GLN A 1 300 ? 28.527 -12.167 -30.375 1.00 87.81 300 GLN A O 1
ATOM 2426 N N . ALA A 1 301 ? 27.031 -11.136 -29.052 1.00 89.12 301 ALA A N 1
ATOM 2427 C CA . ALA A 1 301 ? 25.885 -11.341 -29.934 1.00 89.12 301 ALA A CA 1
ATOM 2428 C C . ALA A 1 301 ? 26.114 -10.701 -31.313 1.00 89.12 301 ALA A C 1
ATOM 2430 O O . ALA A 1 301 ? 25.995 -11.378 -32.331 1.00 89.12 301 ALA A O 1
ATOM 2431 N N . ILE A 1 302 ? 26.547 -9.435 -31.350 1.00 86.50 302 ILE A N 1
ATOM 2432 C CA . ILE A 1 302 ? 26.841 -8.723 -32.603 1.00 86.50 302 ILE A CA 1
ATOM 2433 C C . ILE A 1 302 ? 28.002 -9.378 -33.365 1.00 86.50 302 ILE A C 1
ATOM 2435 O O . ILE A 1 302 ? 27.921 -9.568 -34.576 1.00 86.50 302 ILE A O 1
ATOM 2439 N N . GLU A 1 303 ? 29.103 -9.713 -32.687 1.00 85.94 303 GLU A N 1
ATOM 2440 C CA . GLU A 1 303 ? 30.269 -10.325 -33.335 1.00 85.94 303 GLU A CA 1
ATOM 2441 C C . GLU A 1 303 ? 29.970 -11.734 -33.863 1.00 85.94 303 GLU A C 1
ATOM 2443 O O . GLU A 1 303 ? 30.472 -12.099 -34.926 1.00 85.94 303 GLU A O 1
ATOM 2448 N N . ASN A 1 304 ? 29.156 -12.516 -33.149 1.00 87.88 304 ASN A N 1
ATOM 2449 C CA . ASN A 1 304 ? 28.750 -13.852 -33.572 1.00 87.88 304 ASN A CA 1
ATOM 2450 C C . ASN A 1 304 ? 27.812 -13.795 -34.780 1.00 87.88 304 ASN A C 1
ATOM 2452 O O . ASN A 1 304 ? 28.073 -14.500 -35.750 1.00 87.88 304 ASN A O 1
ATOM 2456 N N . GLU A 1 305 ? 26.809 -12.916 -34.764 1.00 87.00 305 GLU A N 1
ATOM 2457 C CA . GLU A 1 305 ? 25.887 -12.714 -35.890 1.00 87.00 305 GLU A CA 1
ATOM 2458 C C . GLU A 1 305 ? 26.633 -12.263 -37.150 1.00 87.00 305 GLU A C 1
ATOM 2460 O O . GLU A 1 305 ? 26.487 -12.835 -38.226 1.00 87.00 305 GLU A O 1
ATOM 2465 N N . MET A 1 306 ? 27.527 -11.277 -37.013 1.00 82.00 306 MET A N 1
ATOM 2466 C CA . MET A 1 306 ? 28.333 -10.803 -38.139 1.00 82.00 306 MET A CA 1
ATOM 2467 C C . MET A 1 306 ? 29.283 -11.885 -38.664 1.00 82.00 306 MET A C 1
ATOM 2469 O O . MET A 1 306 ? 29.543 -11.930 -39.865 1.00 82.00 306 MET A O 1
ATOM 2473 N N . ARG A 1 307 ? 29.809 -12.752 -37.787 1.00 84.56 307 ARG A N 1
ATOM 2474 C CA . ARG A 1 307 ? 30.647 -13.890 -38.188 1.00 84.56 307 ARG A CA 1
ATOM 2475 C C . ARG A 1 307 ? 29.827 -14.943 -38.931 1.00 84.56 307 ARG A C 1
ATOM 2477 O O . ARG A 1 307 ? 30.315 -15.457 -39.929 1.00 84.56 307 ARG A O 1
ATOM 2484 N N . GLN A 1 308 ? 28.613 -15.242 -38.474 1.00 84.38 308 GLN A N 1
ATOM 2485 C CA . GLN A 1 308 ? 27.699 -16.166 -39.151 1.00 84.38 308 GLN A CA 1
ATOM 2486 C C . GLN A 1 308 ? 27.322 -15.638 -40.536 1.00 84.38 308 GLN A C 1
ATOM 2488 O O . GLN A 1 308 ? 27.516 -16.339 -41.523 1.00 84.38 308 GLN A O 1
ATOM 2493 N N . LEU A 1 309 ? 26.939 -14.363 -40.633 1.00 81.56 309 LEU A N 1
ATOM 2494 C CA . LEU A 1 309 ? 26.662 -13.713 -41.913 1.00 81.56 309 LEU A CA 1
ATOM 2495 C C . LEU A 1 309 ? 27.877 -13.752 -42.853 1.00 81.56 309 LEU A C 1
ATOM 2497 O O . LEU A 1 309 ? 27.729 -14.010 -44.041 1.00 81.56 309 LEU A O 1
ATOM 2501 N N . GLN A 1 310 ? 29.092 -13.524 -42.345 1.00 77.75 310 GLN A N 1
ATOM 2502 C CA . GLN A 1 310 ? 30.310 -13.629 -43.159 1.00 77.75 310 GLN A CA 1
ATOM 2503 C C . GLN A 1 310 ? 30.564 -15.056 -43.650 1.00 77.75 310 GLN A C 1
ATOM 2505 O O . GLN A 1 310 ? 30.883 -15.233 -44.821 1.00 77.75 310 GLN A O 1
ATOM 2510 N N . GLN A 1 311 ? 30.385 -16.059 -42.788 1.00 81.31 311 GLN A N 1
ATOM 2511 C CA . GLN A 1 311 ? 30.510 -17.465 -43.175 1.00 81.31 311 GLN A CA 1
ATOM 2512 C C . GLN A 1 311 ? 29.498 -17.821 -44.268 1.00 81.31 311 GLN A C 1
ATOM 2514 O O . GLN A 1 311 ? 29.877 -18.389 -45.288 1.00 81.31 311 GLN A O 1
ATOM 2519 N N . GLU A 1 312 ? 28.232 -17.435 -44.110 1.00 77.88 312 GLU A N 1
ATOM 2520 C CA . GLU A 1 312 ? 27.193 -17.680 -45.115 1.00 77.88 312 GLU A CA 1
ATOM 2521 C C . GLU A 1 312 ? 27.494 -16.984 -46.447 1.00 77.88 312 GLU A C 1
ATOM 2523 O O . GLU A 1 312 ? 27.345 -17.593 -47.506 1.00 77.88 312 GLU A O 1
ATOM 2528 N N . LEU A 1 313 ? 27.997 -15.746 -46.411 1.00 71.88 313 LEU A N 1
ATOM 2529 C CA . LEU A 1 313 ? 28.441 -15.038 -47.613 1.00 71.88 313 LEU A CA 1
ATOM 2530 C C . LEU A 1 313 ? 29.612 -15.739 -48.320 1.00 71.88 313 LEU A C 1
ATOM 2532 O O . LEU A 1 313 ? 29.670 -15.714 -49.547 1.00 71.88 313 LEU A O 1
ATOM 2536 N N . GLU A 1 314 ? 30.534 -16.359 -47.579 1.00 74.50 314 GLU A N 1
ATOM 2537 C CA . GLU A 1 314 ? 31.665 -17.113 -48.141 1.00 74.50 314 GLU A CA 1
ATOM 2538 C C . GLU A 1 314 ? 31.234 -18.446 -48.777 1.00 74.50 314 GLU A C 1
ATOM 2540 O O . GLU A 1 314 ? 31.840 -18.880 -49.759 1.00 74.50 314 GLU A O 1
ATOM 2545 N N . PHE A 1 315 ? 30.181 -19.087 -48.256 1.00 75.12 315 PHE A N 1
ATOM 2546 C CA . PHE A 1 315 ? 29.646 -20.342 -48.801 1.00 75.12 315 PHE A CA 1
ATOM 2547 C C . PHE A 1 315 ? 28.783 -20.156 -50.059 1.00 75.12 315 PHE A C 1
ATOM 2549 O O . PHE A 1 315 ? 28.587 -21.111 -50.818 1.00 75.12 315 PHE A O 1
ATOM 2556 N N . LEU A 1 316 ? 28.260 -18.953 -50.304 1.00 70.44 316 LEU A N 1
ATOM 2557 C CA . LEU A 1 316 ? 27.366 -18.677 -51.428 1.00 70.44 316 LEU A CA 1
ATOM 2558 C C . LEU A 1 316 ? 28.132 -18.435 -52.739 1.00 70.44 316 LEU A C 1
ATOM 2560 O O . LEU A 1 316 ? 29.180 -17.793 -52.786 1.00 70.44 316 LEU A O 1
ATOM 2564 N N . GLN A 1 317 ? 27.587 -18.947 -53.849 1.00 58.88 317 GLN A N 1
ATOM 2565 C CA . GLN A 1 317 ? 28.170 -18.750 -55.180 1.00 58.88 317 GLN A CA 1
ATOM 2566 C C . GLN A 1 317 ? 28.161 -17.264 -55.575 1.00 58.88 317 GLN A C 1
ATOM 2568 O O . GLN A 1 317 ? 27.175 -16.552 -55.357 1.00 58.88 317 GLN A O 1
ATOM 2573 N N . GLN A 1 318 ? 29.253 -16.817 -56.207 1.00 56.69 318 GLN A N 1
ATOM 2574 C CA . GLN A 1 318 ? 29.429 -15.442 -56.684 1.00 56.69 318 GLN A CA 1
ATOM 2575 C C . GLN A 1 318 ? 28.252 -15.019 -57.580 1.00 56.69 318 GLN A C 1
ATOM 2577 O O . GLN A 1 318 ? 28.076 -15.555 -58.672 1.00 56.69 318 GLN A O 1
ATOM 2582 N N . GLY A 1 319 ? 27.459 -14.045 -57.118 1.00 55.34 319 GLY A N 1
ATOM 2583 C CA . GLY A 1 319 ? 26.351 -13.447 -57.875 1.00 55.34 319 GLY A CA 1
ATOM 2584 C C . GLY A 1 319 ? 24.969 -13.534 -57.219 1.00 55.34 319 GLY A C 1
ATOM 2585 O O . GLY A 1 319 ? 24.049 -12.873 -57.696 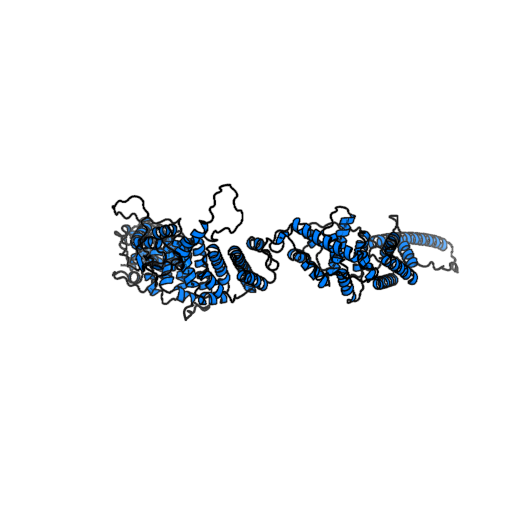1.00 55.34 319 GLY A O 1
ATOM 2586 N N . THR A 1 320 ? 24.807 -14.286 -56.125 1.00 62.34 320 THR A N 1
ATOM 2587 C CA . THR A 1 320 ? 23.532 -14.324 -55.386 1.00 62.34 320 THR A CA 1
ATOM 2588 C C . THR A 1 320 ? 23.411 -13.093 -54.487 1.00 62.34 320 THR A C 1
ATOM 2590 O O . THR A 1 320 ? 24.306 -12.817 -53.690 1.00 62.34 320 THR A O 1
ATOM 2593 N N . LEU A 1 321 ? 22.321 -12.331 -54.621 1.00 61.22 321 LEU A N 1
ATOM 2594 C CA . LEU A 1 321 ? 22.020 -11.205 -53.734 1.00 61.22 321 LEU A CA 1
ATOM 2595 C C . LEU A 1 321 ? 21.534 -11.748 -52.386 1.00 61.22 321 LEU A C 1
ATOM 2597 O O . LEU A 1 321 ? 20.529 -12.452 -52.333 1.00 61.22 321 LEU A O 1
ATOM 2601 N N . VAL A 1 322 ? 22.254 -11.420 -51.314 1.00 66.00 322 VAL A N 1
ATOM 2602 C CA . VAL A 1 322 ? 21.969 -11.886 -49.952 1.00 66.00 322 VAL A CA 1
ATOM 2603 C C . VAL A 1 322 ? 21.487 -10.712 -49.118 1.00 66.00 322 VAL A C 1
ATOM 2605 O O . VAL A 1 322 ? 22.171 -9.692 -49.027 1.00 66.00 322 VAL A O 1
ATOM 2608 N N . SER A 1 323 ? 20.318 -10.864 -48.505 1.00 71.00 323 SER A N 1
ATOM 2609 C CA . SER A 1 323 ? 19.798 -9.957 -47.485 1.00 71.00 323 SER A CA 1
ATOM 2610 C C . SER A 1 323 ? 19.919 -10.609 -46.112 1.00 71.00 323 SER A C 1
ATOM 2612 O O . SER A 1 323 ? 19.488 -11.746 -45.931 1.00 71.00 323 SER A O 1
ATOM 2614 N N . TRP A 1 324 ? 20.464 -9.884 -45.143 1.00 80.88 324 TRP A N 1
ATOM 2615 C CA . TRP A 1 324 ? 20.510 -10.287 -43.744 1.00 80.88 324 TRP A CA 1
ATOM 2616 C C . TRP A 1 324 ? 19.102 -10.361 -43.146 1.00 80.88 324 TRP A C 1
ATOM 2618 O O . TRP A 1 324 ? 18.287 -9.446 -43.324 1.00 80.88 324 TRP A O 1
ATOM 2628 N N . ASN A 1 325 ? 18.840 -11.428 -42.386 1.00 82.19 325 ASN A N 1
ATOM 2629 C CA . ASN A 1 325 ? 17.607 -11.606 -41.624 1.00 82.19 325 ASN A CA 1
ATOM 2630 C C . ASN A 1 325 ? 17.591 -10.714 -40.373 1.00 82.19 325 ASN A C 1
ATOM 2632 O O . ASN A 1 325 ? 17.620 -11.154 -39.226 1.00 82.19 325 ASN A O 1
ATOM 2636 N N . HIS A 1 326 ? 17.509 -9.414 -40.614 1.00 79.56 326 HIS A N 1
ATOM 2637 C CA . HIS A 1 326 ? 17.404 -8.406 -39.576 1.00 79.56 326 HIS A CA 1
ATOM 2638 C C . HIS A 1 326 ? 16.104 -8.528 -38.764 1.00 79.56 326 HIS A C 1
ATOM 2640 O O . HIS A 1 326 ? 16.023 -7.949 -37.685 1.00 79.56 326 HIS A O 1
ATOM 2646 N N . THR A 1 327 ? 15.075 -9.229 -39.258 1.00 81.88 327 THR A N 1
ATOM 2647 C CA . THR A 1 327 ? 13.767 -9.388 -38.597 1.00 81.88 327 THR A CA 1
ATOM 2648 C C . THR A 1 327 ? 13.757 -10.413 -37.469 1.00 81.88 327 THR A C 1
ATOM 2650 O O . THR A 1 327 ? 12.971 -10.257 -36.542 1.00 81.88 327 THR A O 1
ATOM 2653 N N . GLU A 1 328 ? 14.640 -11.410 -37.496 1.00 85.44 328 GLU A N 1
ATOM 2654 C CA . GLU A 1 328 ? 14.746 -12.409 -36.419 1.00 85.44 328 GLU A CA 1
ATOM 2655 C C . GLU A 1 328 ? 15.812 -12.059 -35.384 1.00 85.44 328 GLU A C 1
ATOM 2657 O O . GLU A 1 328 ? 15.727 -12.506 -34.244 1.00 85.44 328 GLU A O 1
ATOM 2662 N N . PHE A 1 329 ? 16.794 -11.236 -35.754 1.00 86.69 329 PHE A N 1
ATOM 2663 C CA . PHE A 1 329 ? 17.880 -10.895 -34.847 1.00 86.69 329 PHE A CA 1
ATOM 2664 C C . PHE A 1 329 ? 17.377 -10.157 -33.591 1.00 86.69 329 PHE A C 1
ATOM 2666 O O . PHE A 1 329 ? 16.850 -9.043 -33.667 1.00 86.69 329 PHE A O 1
ATOM 2673 N N . GLU A 1 330 ? 17.579 -10.777 -32.430 1.00 86.19 330 GLU A N 1
ATOM 2674 C CA . GLU A 1 330 ? 17.297 -10.236 -31.100 1.00 86.19 330 GLU A CA 1
ATOM 2675 C C . GLU A 1 330 ? 18.443 -10.605 -30.153 1.00 86.19 330 GLU A C 1
ATOM 2677 O O . GLU A 1 330 ? 18.985 -11.712 -30.195 1.00 86.19 330 GLU A O 1
ATOM 2682 N N . VAL A 1 331 ? 18.828 -9.670 -29.284 1.00 85.44 331 VAL A N 1
ATOM 2683 C CA . VAL A 1 331 ? 19.906 -9.901 -28.320 1.00 85.44 331 VAL A CA 1
ATOM 2684 C C . VAL A 1 331 ? 19.312 -10.445 -27.025 1.00 85.44 331 VAL A C 1
ATOM 2686 O O . VAL A 1 331 ? 18.714 -9.712 -26.238 1.00 85.44 331 VAL A O 1
ATOM 2689 N N . VAL A 1 332 ? 19.520 -11.738 -26.780 1.00 84.31 332 VAL A N 1
ATOM 2690 C CA . VAL A 1 332 ? 19.133 -12.383 -25.520 1.00 84.31 332 VAL A CA 1
ATOM 2691 C C . VAL A 1 332 ? 20.260 -12.237 -24.500 1.00 84.31 332 VAL A C 1
ATOM 2693 O O . VAL A 1 332 ? 21.351 -12.781 -24.668 1.00 84.31 332 VAL A O 1
ATOM 2696 N N . TYR A 1 333 ? 19.985 -11.518 -23.415 1.00 84.50 333 TYR A N 1
ATOM 2697 C CA . TYR A 1 333 ? 20.932 -11.312 -22.320 1.00 84.50 333 TYR A CA 1
ATOM 2698 C C . TYR A 1 333 ? 20.863 -12.458 -21.306 1.00 84.50 333 TYR A C 1
ATOM 2700 O O . TYR A 1 333 ? 19.951 -12.514 -20.477 1.00 84.50 333 TYR A O 1
ATOM 2708 N N . GLY A 1 334 ? 21.841 -13.365 -21.349 1.00 81.75 334 GLY A N 1
ATOM 2709 C CA . GLY A 1 334 ? 21.914 -14.522 -20.450 1.00 81.75 334 GLY A CA 1
ATOM 2710 C C . GLY A 1 334 ? 22.015 -14.135 -18.972 1.00 81.75 334 GLY A C 1
ATOM 2711 O O . GLY A 1 334 ? 21.389 -14.767 -18.124 1.00 81.75 334 GLY A O 1
ATOM 2712 N N . SER A 1 335 ? 22.727 -13.047 -18.663 1.00 82.56 335 SER A N 1
ATOM 2713 C CA . SER A 1 335 ? 22.886 -12.535 -17.295 1.00 82.56 335 SER A CA 1
ATOM 2714 C C . SER A 1 335 ? 21.590 -12.012 -16.662 1.00 82.56 335 SER A C 1
ATOM 2716 O O . SER A 1 335 ? 21.554 -11.807 -15.452 1.00 82.56 335 SER A O 1
ATOM 2718 N N . LEU A 1 336 ? 20.549 -11.748 -17.457 1.00 81.56 336 LEU A N 1
ATOM 2719 C CA . LEU A 1 336 ? 19.301 -11.132 -16.994 1.00 81.56 336 LEU A CA 1
ATOM 2720 C C . LEU A 1 336 ? 18.154 -12.137 -16.818 1.00 81.56 336 LEU A C 1
ATOM 2722 O O . LEU A 1 336 ? 17.076 -11.740 -16.388 1.00 81.56 336 LEU A O 1
ATOM 2726 N N . ILE A 1 337 ? 18.373 -13.423 -17.116 1.00 79.19 337 ILE A N 1
ATOM 2727 C CA . ILE A 1 337 ? 17.342 -14.473 -17.018 1.00 79.19 337 ILE A CA 1
ATOM 2728 C C . ILE A 1 337 ? 16.865 -14.666 -15.570 1.00 79.19 337 ILE A C 1
ATOM 2730 O O . ILE A 1 337 ? 15.684 -14.929 -15.341 1.00 79.19 337 ILE A O 1
ATOM 2734 N N . ASP A 1 338 ? 17.768 -14.505 -14.600 1.00 76.75 338 ASP A N 1
ATOM 2735 C CA . ASP A 1 338 ? 17.460 -14.657 -13.173 1.00 76.75 338 ASP A CA 1
ATOM 2736 C C . ASP A 1 338 ? 16.656 -13.471 -12.606 1.00 76.75 338 ASP A C 1
ATOM 2738 O O . ASP A 1 338 ? 15.983 -13.603 -11.581 1.00 76.75 338 ASP A O 1
ATOM 2742 N N . GLU A 1 339 ? 16.703 -12.307 -13.261 1.00 80.75 339 GLU A N 1
ATOM 2743 C CA . GLU A 1 339 ? 15.973 -11.112 -12.837 1.00 80.75 339 GLU A CA 1
ATOM 2744 C C . GLU A 1 339 ? 14.538 -11.126 -13.385 1.00 80.75 339 GLU A C 1
ATOM 2746 O O . GLU A 1 339 ? 14.266 -11.415 -14.552 1.00 80.75 339 GLU A O 1
ATOM 2751 N N . VAL A 1 340 ? 13.571 -10.770 -12.537 1.00 80.62 340 VAL A N 1
ATOM 2752 C CA . VAL A 1 340 ? 12.157 -10.771 -12.929 1.00 80.62 340 VAL A CA 1
ATOM 2753 C C . VAL A 1 340 ? 11.840 -9.512 -13.736 1.00 80.62 340 VAL A C 1
ATOM 2755 O O . VAL A 1 340 ? 11.571 -8.447 -13.170 1.00 80.62 340 VAL A O 1
ATOM 2758 N N . ARG A 1 341 ? 11.828 -9.653 -15.064 1.00 82.44 341 ARG A N 1
ATOM 2759 C CA . ARG A 1 341 ? 11.365 -8.627 -16.007 1.00 82.44 341 ARG A CA 1
ATOM 2760 C C . ARG A 1 341 ? 9.875 -8.792 -16.314 1.00 82.44 341 ARG A C 1
ATOM 2762 O O . ARG A 1 341 ? 9.421 -9.881 -16.666 1.00 82.44 341 ARG A O 1
ATOM 2769 N N . ILE A 1 342 ? 9.116 -7.704 -16.213 1.00 79.62 342 ILE A N 1
ATOM 2770 C CA . ILE A 1 342 ? 7.736 -7.615 -16.707 1.00 79.62 342 ILE A CA 1
ATOM 2771 C C . ILE A 1 342 ? 7.669 -6.424 -17.661 1.00 79.62 342 ILE A C 1
ATOM 2773 O O . ILE A 1 342 ? 8.023 -5.312 -17.285 1.00 79.62 342 ILE A O 1
ATOM 2777 N N . GLY A 1 343 ? 7.239 -6.647 -18.905 1.00 78.19 343 GLY A N 1
ATOM 2778 C CA . GLY A 1 343 ? 7.327 -5.614 -19.942 1.00 78.19 343 GLY A CA 1
ATOM 2779 C C . GLY A 1 343 ? 8.769 -5.121 -20.095 1.00 78.19 343 GLY A C 1
ATOM 2780 O O . GLY A 1 343 ? 9.674 -5.923 -20.316 1.00 78.19 343 GLY A O 1
ATOM 2781 N N . ASP A 1 344 ? 8.989 -3.821 -19.914 1.00 77.31 344 ASP A N 1
ATOM 2782 C CA . ASP A 1 344 ? 10.316 -3.197 -20.009 1.00 77.31 344 ASP A CA 1
ATOM 2783 C C . ASP A 1 344 ? 11.010 -2.988 -18.652 1.00 77.31 344 ASP A C 1
ATOM 2785 O O . ASP A 1 344 ? 12.158 -2.564 -18.618 1.00 77.31 344 ASP A O 1
ATOM 2789 N N . TYR A 1 345 ? 10.364 -3.360 -17.540 1.00 84.19 345 TYR A N 1
ATOM 2790 C CA . TYR A 1 345 ? 10.836 -3.037 -16.192 1.00 84.19 345 TYR A CA 1
ATOM 2791 C C . TYR A 1 345 ? 11.292 -4.264 -15.396 1.00 84.19 345 TYR A C 1
ATOM 2793 O O . TYR A 1 345 ? 10.653 -5.323 -15.408 1.00 84.19 345 TYR A O 1
ATOM 2801 N N . TYR A 1 346 ? 12.366 -4.091 -14.627 1.00 84.31 346 TYR A N 1
ATOM 2802 C CA . TYR A 1 346 ? 12.882 -5.056 -13.659 1.00 84.31 346 TYR A CA 1
ATOM 2803 C C . TYR A 1 346 ? 12.272 -4.797 -12.281 1.00 84.31 346 TYR A C 1
ATOM 2805 O O . TYR A 1 346 ? 12.529 -3.769 -11.645 1.00 84.31 346 TYR A O 1
ATOM 2813 N N . LEU A 1 347 ? 11.473 -5.752 -11.791 1.00 81.69 347 LEU A N 1
ATOM 2814 C CA . LEU A 1 347 ? 10.681 -5.565 -10.571 1.00 81.69 347 LEU A CA 1
ATOM 2815 C C . LEU A 1 347 ? 11.537 -5.287 -9.335 1.00 81.69 347 LEU A C 1
ATOM 2817 O O . LEU A 1 347 ? 11.149 -4.492 -8.487 1.00 81.69 347 LEU A O 1
ATOM 2821 N N . ARG A 1 348 ? 12.703 -5.927 -9.220 1.00 80.88 348 ARG A N 1
ATOM 2822 C CA . ARG A 1 348 ? 13.575 -5.782 -8.051 1.00 80.88 348 ARG A CA 1
ATOM 2823 C C . ARG A 1 348 ? 13.982 -4.329 -7.812 1.00 80.88 348 ARG A C 1
ATOM 2825 O O . ARG A 1 348 ? 13.923 -3.854 -6.683 1.00 80.88 348 ARG A O 1
ATOM 2832 N N . PHE A 1 349 ? 14.381 -3.637 -8.873 1.00 78.25 349 PHE A N 1
ATOM 2833 C CA . PHE A 1 349 ? 14.794 -2.240 -8.804 1.00 78.25 349 PHE A CA 1
ATOM 2834 C C . PHE A 1 349 ? 13.580 -1.324 -8.654 1.00 78.25 349 PHE A C 1
ATOM 2836 O O . PHE A 1 349 ? 13.592 -0.458 -7.787 1.00 78.25 349 PHE A O 1
ATOM 2843 N N . LEU A 1 350 ? 12.485 -1.601 -9.376 1.00 80.25 350 LEU A N 1
ATOM 2844 C CA . LEU A 1 350 ? 11.238 -0.834 -9.263 1.00 80.25 350 LEU A CA 1
ATOM 2845 C C . LEU A 1 350 ? 10.716 -0.774 -7.818 1.00 80.25 350 LEU A C 1
ATOM 2847 O O . LEU A 1 350 ? 10.206 0.249 -7.372 1.00 80.25 350 LEU A O 1
ATOM 2851 N N . LEU A 1 351 ? 10.847 -1.885 -7.089 1.00 78.88 351 LEU A N 1
ATOM 2852 C CA . LEU A 1 351 ? 10.385 -2.029 -5.710 1.00 78.88 351 LEU A CA 1
ATOM 2853 C C . LEU A 1 351 ? 11.312 -1.397 -4.665 1.00 78.88 351 LEU A C 1
ATOM 2855 O O . LEU A 1 351 ? 10.872 -1.201 -3.531 1.00 78.88 351 LEU A O 1
ATOM 2859 N N . ASN A 1 352 ? 12.571 -1.140 -5.023 1.00 75.81 352 ASN A N 1
ATOM 2860 C CA . ASN A 1 352 ? 13.579 -0.545 -4.144 1.00 75.81 352 ASN A CA 1
ATOM 2861 C C . ASN A 1 352 ? 13.774 0.958 -4.409 1.00 75.81 352 ASN A C 1
ATOM 2863 O O . ASN A 1 352 ? 14.403 1.632 -3.598 1.00 75.81 352 ASN A O 1
ATOM 2867 N N . GLU A 1 353 ? 13.255 1.484 -5.522 1.00 71.50 353 GLU A N 1
ATOM 2868 C CA . GLU A 1 353 ? 13.306 2.909 -5.856 1.00 71.50 353 GLU A CA 1
ATOM 2869 C C . GLU A 1 353 ? 12.389 3.735 -4.937 1.00 71.50 353 GLU A C 1
ATOM 2871 O O . GLU A 1 353 ? 11.180 3.489 -4.848 1.00 71.50 353 GLU A O 1
ATOM 2876 N N . ASN A 1 354 ? 12.957 4.766 -4.304 1.00 62.69 354 ASN A N 1
ATOM 2877 C CA . ASN A 1 354 ? 12.197 5.784 -3.580 1.00 62.69 354 ASN A CA 1
ATOM 2878 C C . ASN A 1 354 ? 11.327 6.596 -4.555 1.00 62.69 354 ASN A C 1
ATOM 2880 O O . ASN A 1 354 ? 11.686 6.782 -5.716 1.00 62.69 354 ASN A O 1
ATOM 2884 N N . ASN A 1 355 ? 10.194 7.124 -4.081 1.00 61.81 355 ASN A N 1
ATOM 2885 C CA . ASN A 1 355 ? 9.233 7.840 -4.934 1.00 61.81 355 ASN A CA 1
ATOM 2886 C C . ASN A 1 355 ? 9.808 9.094 -5.631 1.00 61.81 355 ASN A C 1
ATOM 2888 O O . ASN A 1 355 ? 9.263 9.498 -6.652 1.00 61.81 355 ASN A O 1
ATOM 2892 N N . GLU A 1 356 ? 10.894 9.684 -5.121 1.00 59.25 356 GLU A N 1
ATOM 2893 C CA . GLU A 1 356 ? 11.540 10.881 -5.692 1.00 59.25 356 GLU A CA 1
ATOM 2894 C C . GLU A 1 356 ? 12.510 10.569 -6.848 1.00 59.25 356 GLU A C 1
ATOM 2896 O O . GLU A 1 356 ? 12.649 11.371 -7.767 1.00 59.25 356 GLU A O 1
ATOM 2901 N N . GLU A 1 357 ? 13.142 9.390 -6.842 1.00 61.66 357 GLU A N 1
ATOM 2902 C CA . GLU A 1 357 ? 14.074 8.919 -7.887 1.00 61.66 357 GLU A CA 1
ATOM 2903 C C . GLU A 1 357 ? 13.416 7.900 -8.833 1.00 61.66 357 GLU A C 1
ATOM 2905 O O . GLU A 1 357 ? 14.084 7.233 -9.626 1.00 61.66 357 GLU A O 1
ATOM 2910 N N . ALA A 1 358 ? 12.095 7.762 -8.726 1.00 64.25 358 ALA A N 1
ATOM 2911 C CA . ALA A 1 358 ? 11.319 6.754 -9.418 1.00 64.25 358 ALA A CA 1
ATOM 2912 C C . ALA A 1 358 ? 11.435 6.885 -10.939 1.00 64.25 358 ALA A C 1
ATOM 2914 O O . ALA A 1 358 ? 11.175 7.939 -11.528 1.00 64.25 358 ALA A O 1
ATOM 2915 N N . THR A 1 359 ? 11.757 5.770 -11.587 1.00 69.88 359 THR A N 1
ATOM 2916 C CA . THR A 1 359 ? 11.696 5.663 -13.044 1.00 69.88 359 THR A CA 1
ATOM 2917 C C . THR A 1 359 ? 10.263 5.903 -13.549 1.00 69.88 359 THR A C 1
ATOM 2919 O O . THR A 1 359 ? 9.306 5.340 -13.003 1.00 69.88 359 THR A O 1
ATOM 2922 N N . PRO A 1 360 ? 10.072 6.753 -14.578 1.00 73.94 360 PRO A N 1
ATOM 2923 C CA . PRO A 1 360 ? 8.751 7.000 -15.137 1.00 73.94 360 PRO A CA 1
ATOM 2924 C C . PRO A 1 360 ? 8.249 5.742 -15.853 1.00 73.94 360 PRO A C 1
ATOM 2926 O O . PRO A 1 360 ? 8.899 5.226 -16.762 1.00 73.94 360 PRO A O 1
ATOM 2929 N N . ILE A 1 361 ? 7.073 5.254 -15.454 1.00 77.69 361 ILE A N 1
ATOM 2930 C CA . ILE A 1 361 ? 6.462 4.075 -16.070 1.00 77.69 361 ILE A CA 1
ATOM 2931 C C . ILE A 1 361 ? 5.716 4.506 -17.335 1.00 77.69 361 ILE A C 1
ATOM 2933 O O . ILE A 1 361 ? 4.721 5.233 -17.288 1.00 77.69 361 ILE A O 1
ATOM 2937 N N . HIS A 1 362 ? 6.172 4.020 -18.484 1.00 72.44 362 HIS A N 1
ATOM 2938 C CA . HIS A 1 362 ? 5.508 4.197 -19.767 1.00 72.44 362 HIS A CA 1
ATOM 2939 C C . HIS A 1 362 ? 4.248 3.332 -19.821 1.00 72.44 362 HIS A C 1
ATOM 2941 O O . HIS A 1 362 ? 4.301 2.131 -19.571 1.00 72.44 362 HIS A O 1
ATOM 2947 N N . LYS A 1 363 ? 3.114 3.941 -20.184 1.00 82.00 363 LYS A N 1
ATOM 2948 C CA . LYS A 1 363 ? 1.786 3.299 -20.228 1.00 82.00 363 LYS A CA 1
ATOM 2949 C C . LYS A 1 363 ? 1.455 2.470 -18.961 1.00 82.00 363 LYS A C 1
ATOM 2951 O O . LYS A 1 363 ? 1.360 1.241 -19.024 1.00 82.00 363 LYS A O 1
ATOM 2956 N N . PRO A 1 364 ? 1.206 3.133 -17.815 1.00 85.44 364 PRO A N 1
ATOM 2957 C CA . PRO A 1 364 ? 0.993 2.458 -16.532 1.00 85.44 364 PRO A CA 1
ATOM 2958 C C . PRO A 1 364 ? -0.137 1.420 -16.523 1.00 85.44 364 PRO A C 1
ATOM 2960 O O . PRO A 1 364 ? -0.027 0.416 -15.828 1.00 85.44 364 PRO A O 1
ATOM 2963 N N . SER A 1 365 ? -1.200 1.624 -17.307 1.00 87.31 365 SER A N 1
ATOM 2964 C CA . SER A 1 365 ? -2.337 0.700 -17.400 1.00 87.31 365 SER A CA 1
ATOM 2965 C C . SER A 1 365 ? -1.974 -0.634 -18.062 1.00 87.31 365 SER A C 1
ATOM 2967 O O . SER A 1 365 ? -2.308 -1.693 -17.532 1.00 87.31 365 SER A O 1
ATOM 2969 N N . GLU A 1 366 ? -1.244 -0.606 -19.182 1.00 88.12 366 GLU A N 1
ATOM 2970 C CA . GLU A 1 366 ? -0.740 -1.820 -19.843 1.00 88.12 366 GLU A CA 1
ATOM 2971 C C . GLU A 1 366 ? 0.241 -2.561 -18.924 1.00 88.12 366 GLU A C 1
ATOM 2973 O O . GLU A 1 366 ? 0.143 -3.777 -18.760 1.00 88.12 366 GLU A O 1
ATOM 2978 N N . PHE A 1 367 ? 1.148 -1.830 -18.265 1.00 89.06 367 PHE A N 1
ATOM 2979 C CA . PHE A 1 367 ? 2.097 -2.427 -17.328 1.00 89.06 367 PHE A CA 1
ATOM 2980 C C . PHE A 1 367 ? 1.399 -3.073 -16.125 1.00 89.06 367 PHE A C 1
ATOM 2982 O O . PHE A 1 367 ? 1.684 -4.226 -15.805 1.00 89.06 367 PHE A O 1
ATOM 2989 N N . PHE A 1 368 ? 0.445 -2.381 -15.498 1.00 90.62 368 PHE A N 1
ATOM 2990 C CA . PHE A 1 368 ? -0.330 -2.912 -14.376 1.00 90.62 368 PHE A CA 1
ATOM 2991 C C . PHE A 1 368 ? -1.058 -4.213 -14.752 1.00 90.62 368 PHE A C 1
ATOM 2993 O O . PHE A 1 368 ? -0.976 -5.199 -14.015 1.00 90.62 368 PHE A O 1
ATOM 3000 N N . ASN A 1 369 ? -1.679 -4.260 -15.935 1.00 91.00 369 ASN A N 1
ATOM 3001 C CA . ASN A 1 369 ? -2.325 -5.470 -16.448 1.00 91.00 369 ASN A CA 1
ATOM 3002 C C . ASN A 1 369 ? -1.317 -6.600 -16.702 1.00 91.00 369 ASN A C 1
ATOM 3004 O O . ASN A 1 369 ? -1.577 -7.746 -16.342 1.00 91.00 369 ASN A O 1
ATOM 3008 N N . ASN A 1 370 ? -0.136 -6.299 -17.248 1.00 89.94 370 ASN A N 1
ATOM 3009 C CA . ASN A 1 370 ? 0.919 -7.297 -17.456 1.00 89.94 370 ASN A CA 1
ATOM 3010 C C . ASN A 1 370 ? 1.425 -7.894 -16.132 1.00 89.94 370 ASN A C 1
ATOM 3012 O O . ASN A 1 370 ? 1.618 -9.110 -16.038 1.00 89.94 370 ASN A O 1
ATOM 3016 N N . VAL A 1 371 ? 1.598 -7.068 -15.092 1.00 90.94 371 VAL A N 1
ATOM 3017 C CA . VAL A 1 371 ? 1.960 -7.544 -13.746 1.00 90.94 371 VAL A CA 1
ATOM 3018 C C . VAL A 1 371 ? 0.845 -8.420 -13.172 1.00 90.94 371 VAL A C 1
ATOM 3020 O O . VAL A 1 371 ? 1.127 -9.489 -12.628 1.00 90.94 371 VAL A O 1
ATOM 3023 N N . TYR A 1 372 ? -0.417 -8.024 -13.347 1.00 92.25 372 TYR A N 1
ATOM 3024 C CA . TYR A 1 372 ? -1.564 -8.815 -12.906 1.00 92.25 372 TYR A CA 1
ATOM 3025 C C . TYR A 1 372 ? -1.656 -10.172 -13.624 1.00 92.25 372 TYR A C 1
ATOM 3027 O O . TYR A 1 372 ? -1.816 -11.207 -12.976 1.00 92.25 372 TYR A O 1
ATOM 3035 N N . HIS A 1 373 ? -1.457 -10.220 -14.943 1.00 90.75 373 HIS A N 1
ATOM 3036 C CA . HIS A 1 373 ? -1.413 -11.482 -15.687 1.00 90.75 373 HIS A CA 1
ATOM 3037 C C . HIS A 1 373 ? -0.271 -12.388 -15.215 1.00 90.75 373 HIS A C 1
ATOM 3039 O O . HIS A 1 373 ? -0.468 -13.591 -15.034 1.00 90.75 373 HIS A O 1
ATOM 3045 N N . ARG A 1 374 ? 0.913 -11.824 -14.946 1.00 88.62 374 ARG A N 1
ATOM 3046 C CA . ARG A 1 374 ? 2.033 -12.587 -14.382 1.00 88.62 374 ARG A CA 1
ATOM 3047 C C . ARG A 1 374 ? 1.712 -13.126 -12.988 1.00 88.62 374 ARG A C 1
ATOM 3049 O O . ARG A 1 374 ? 2.072 -14.265 -12.697 1.00 88.62 374 ARG A O 1
ATOM 3056 N N . PHE A 1 375 ? 1.016 -12.348 -12.161 1.00 91.56 375 PHE A N 1
ATOM 3057 C CA . PHE A 1 375 ? 0.531 -12.777 -10.851 1.00 91.56 375 PHE A CA 1
ATOM 3058 C C . PHE A 1 375 ? -0.427 -13.974 -10.956 1.00 91.56 375 PHE A C 1
ATOM 3060 O O . PHE A 1 375 ? -0.255 -14.946 -10.224 1.00 91.56 375 PHE A O 1
ATOM 3067 N N . LEU A 1 376 ? -1.380 -13.948 -11.893 1.00 89.81 376 LEU A N 1
ATOM 3068 C CA . LEU A 1 376 ? -2.329 -15.052 -12.096 1.00 89.81 376 LEU A CA 1
ATOM 3069 C C . LEU A 1 376 ? -1.645 -16.357 -12.533 1.00 89.81 376 LEU A C 1
ATOM 3071 O O . LEU A 1 376 ? -2.093 -17.440 -12.163 1.00 89.81 376 LEU A O 1
ATOM 3075 N N . LEU A 1 377 ? -0.555 -16.258 -13.299 1.00 90.38 377 LEU A N 1
ATOM 3076 C CA . LEU A 1 377 ? 0.229 -17.410 -13.757 1.00 90.38 377 LEU A CA 1
ATOM 3077 C C . LEU A 1 377 ? 1.230 -17.921 -12.706 1.00 90.38 377 LEU A C 1
ATOM 3079 O O . LEU A 1 377 ? 1.755 -19.028 -12.837 1.00 90.38 377 LEU A O 1
ATOM 3083 N N . ALA A 1 378 ? 1.531 -17.131 -11.673 1.00 88.12 378 ALA A N 1
ATOM 3084 C CA . ALA A 1 378 ? 2.531 -17.484 -10.677 1.00 88.12 378 ALA A CA 1
ATOM 3085 C C . ALA A 1 378 ? 2.011 -18.567 -9.718 1.00 88.12 378 ALA A C 1
ATOM 3087 O O . ALA A 1 378 ? 1.023 -18.385 -9.010 1.00 88.12 378 ALA A O 1
ATOM 3088 N N . THR A 1 379 ? 2.729 -19.687 -9.628 1.00 86.19 379 THR A N 1
ATOM 3089 C CA . THR A 1 379 ? 2.458 -20.754 -8.646 1.00 86.19 379 THR A CA 1
ATOM 3090 C C . THR A 1 379 ? 3.241 -20.562 -7.348 1.00 86.19 379 THR A C 1
ATOM 3092 O O . THR A 1 379 ? 2.749 -20.898 -6.273 1.00 86.19 379 THR A O 1
ATOM 3095 N N . ARG A 1 380 ? 4.443 -19.979 -7.433 1.00 85.88 380 ARG A N 1
ATOM 3096 C CA . ARG A 1 380 ? 5.336 -19.721 -6.295 1.00 85.88 380 ARG A CA 1
ATOM 3097 C C . ARG A 1 380 ? 4.877 -18.518 -5.465 1.00 85.88 380 ARG A C 1
ATOM 3099 O O . ARG A 1 380 ? 4.635 -17.450 -6.028 1.00 85.88 380 ARG A O 1
ATOM 3106 N N . SER A 1 381 ? 4.865 -18.667 -4.137 1.00 84.88 381 SER A N 1
ATOM 3107 C CA . SER A 1 381 ? 4.519 -17.598 -3.182 1.00 84.88 381 SER A CA 1
ATOM 3108 C C . SER A 1 381 ? 5.408 -16.360 -3.350 1.00 84.88 381 SER A C 1
ATOM 3110 O O . SER A 1 381 ? 4.891 -15.250 -3.405 1.00 84.88 381 SER A O 1
ATOM 3112 N N . ASP A 1 382 ? 6.725 -16.531 -3.501 1.00 84.50 382 ASP A N 1
ATOM 3113 C CA . ASP A 1 382 ? 7.673 -15.407 -3.616 1.00 84.50 382 ASP A CA 1
ATOM 3114 C C . ASP A 1 382 ? 7.336 -14.503 -4.811 1.00 84.50 382 ASP A C 1
ATOM 3116 O O . ASP A 1 382 ? 7.275 -13.278 -4.700 1.00 84.50 382 ASP A O 1
ATOM 3120 N N . MET A 1 383 ? 7.038 -15.127 -5.954 1.00 85.81 383 MET A N 1
ATOM 3121 C CA . MET A 1 383 ? 6.677 -14.428 -7.187 1.00 85.81 383 MET A CA 1
ATOM 3122 C C . MET A 1 383 ? 5.334 -13.714 -7.060 1.00 85.81 383 MET A C 1
ATOM 3124 O O . MET A 1 383 ? 5.197 -12.592 -7.547 1.00 85.81 383 MET A O 1
ATOM 3128 N N . LYS A 1 384 ? 4.356 -14.328 -6.380 1.00 88.56 384 LYS A N 1
ATOM 3129 C CA . LYS A 1 384 ? 3.075 -13.677 -6.082 1.00 88.56 384 LYS A CA 1
ATOM 3130 C C . LYS A 1 384 ? 3.277 -12.439 -5.216 1.00 88.56 384 LYS A C 1
ATOM 3132 O O . LYS A 1 384 ? 2.764 -11.384 -5.571 1.00 88.56 384 LYS A O 1
ATOM 3137 N N . CYS A 1 385 ? 4.059 -12.543 -4.140 1.00 88.88 385 CYS A N 1
ATOM 3138 C CA . CYS A 1 385 ? 4.370 -11.414 -3.262 1.00 88.88 385 CYS A CA 1
ATOM 3139 C C . CYS A 1 385 ? 5.036 -10.266 -4.033 1.00 88.88 385 CYS A C 1
ATOM 3141 O O . CYS A 1 385 ? 4.604 -9.122 -3.911 1.00 88.88 385 CYS A O 1
ATOM 3143 N N . LEU A 1 386 ? 6.027 -10.566 -4.883 1.00 87.88 386 LEU A N 1
ATOM 3144 C CA . LEU A 1 386 ? 6.685 -9.562 -5.727 1.00 87.88 386 LEU A CA 1
ATOM 3145 C C . LEU A 1 386 ? 5.703 -8.869 -6.679 1.00 87.88 386 LEU A C 1
ATOM 3147 O O . LEU A 1 386 ? 5.713 -7.643 -6.774 1.00 87.88 386 LEU A O 1
ATOM 3151 N N . CYS A 1 387 ? 4.831 -9.630 -7.348 1.00 90.38 387 CYS A N 1
ATOM 3152 C CA . CYS A 1 387 ? 3.838 -9.055 -8.255 1.00 90.38 387 CYS A CA 1
ATOM 3153 C C . CYS A 1 387 ? 2.805 -8.205 -7.501 1.00 90.38 387 CYS A C 1
ATOM 3155 O O . CYS A 1 387 ? 2.502 -7.101 -7.938 1.00 90.38 387 CYS A O 1
ATOM 3157 N N . LEU A 1 388 ? 2.310 -8.664 -6.346 1.00 91.25 388 LEU A N 1
ATOM 3158 C CA . LEU A 1 388 ? 1.368 -7.910 -5.510 1.00 91.25 388 LEU A CA 1
ATOM 3159 C C . LEU A 1 388 ? 1.984 -6.605 -4.991 1.00 91.25 388 LEU A C 1
ATOM 3161 O O . LEU A 1 388 ? 1.337 -5.558 -5.037 1.00 91.25 388 LEU A O 1
ATOM 3165 N N . LYS A 1 389 ? 3.251 -6.645 -4.554 1.00 90.12 389 LYS A N 1
ATOM 3166 C CA . LYS A 1 389 ? 3.991 -5.441 -4.158 1.00 90.12 389 LYS A CA 1
ATOM 3167 C C . LYS A 1 389 ? 4.114 -4.474 -5.332 1.00 90.12 389 LYS A C 1
ATOM 3169 O O . LYS A 1 389 ? 3.837 -3.288 -5.177 1.00 90.12 389 LYS A O 1
ATOM 3174 N N . ALA A 1 390 ? 4.491 -4.988 -6.505 1.00 89.25 390 ALA A N 1
ATOM 3175 C CA . ALA A 1 390 ? 4.663 -4.186 -7.710 1.00 89.25 390 ALA A CA 1
ATOM 3176 C C . ALA A 1 390 ? 3.344 -3.533 -8.132 1.00 89.25 390 ALA A C 1
ATOM 3178 O O . ALA A 1 390 ? 3.314 -2.330 -8.362 1.00 89.25 390 ALA A O 1
ATOM 3179 N N . MET A 1 391 ? 2.240 -4.284 -8.135 1.00 91.19 391 MET A N 1
ATOM 3180 C CA . MET A 1 391 ? 0.905 -3.738 -8.388 1.00 91.19 391 MET A CA 1
ATOM 3181 C C . MET A 1 391 ? 0.559 -2.613 -7.410 1.00 91.19 391 MET A C 1
ATOM 3183 O O . MET A 1 391 ? 0.080 -1.570 -7.844 1.00 91.19 391 MET A O 1
ATOM 3187 N N . GLY A 1 392 ? 0.833 -2.791 -6.113 1.00 90.44 392 GLY A N 1
ATOM 3188 C CA . GLY A 1 392 ? 0.569 -1.765 -5.102 1.00 90.44 392 GLY A CA 1
ATOM 3189 C C . GLY A 1 392 ? 1.353 -0.473 -5.350 1.00 90.44 392 GLY A C 1
ATOM 3190 O O . GLY A 1 392 ? 0.759 0.602 -5.357 1.00 90.44 392 GLY A O 1
ATOM 3191 N N . VAL A 1 393 ? 2.658 -0.574 -5.629 1.00 88.88 393 VAL A N 1
ATOM 3192 C CA . VAL A 1 393 ? 3.527 0.588 -5.908 1.00 88.88 393 VAL A CA 1
ATOM 3193 C C . VAL A 1 393 ? 3.119 1.305 -7.199 1.00 88.88 393 VAL A C 1
ATOM 3195 O O . VAL A 1 393 ? 3.041 2.531 -7.236 1.00 88.88 393 VAL A O 1
ATOM 3198 N N . VAL A 1 394 ? 2.821 0.555 -8.262 1.00 89.12 394 VAL A N 1
ATOM 3199 C CA . VAL A 1 394 ? 2.390 1.122 -9.551 1.00 89.12 394 VAL A CA 1
ATOM 3200 C C . VAL A 1 394 ? 1.053 1.842 -9.401 1.00 89.12 394 VAL A C 1
ATOM 3202 O O . VAL A 1 394 ? 0.892 2.953 -9.904 1.00 89.12 394 VAL A O 1
ATOM 3205 N N . TYR A 1 395 ? 0.111 1.232 -8.680 1.00 90.94 395 TYR A N 1
ATOM 3206 C CA . TYR A 1 395 ? -1.198 1.825 -8.438 1.00 90.94 395 TYR A CA 1
ATOM 3207 C C . TYR A 1 395 ? -1.104 3.084 -7.574 1.00 90.94 395 TYR A C 1
ATOM 3209 O O . TYR A 1 395 ? -1.771 4.069 -7.860 1.00 90.94 395 TYR A O 1
ATOM 3217 N N . GLU A 1 396 ? -0.235 3.095 -6.563 1.00 88.62 396 GLU A N 1
ATOM 3218 C CA . GLU A 1 396 ? 0.027 4.283 -5.747 1.00 88.62 396 GLU A CA 1
ATOM 3219 C C . GLU A 1 396 ? 0.547 5.464 -6.579 1.00 88.62 396 GLU A C 1
ATOM 3221 O O . GLU A 1 396 ? 0.074 6.586 -6.410 1.00 88.62 396 GLU A O 1
ATOM 3226 N N . ARG A 1 397 ? 1.477 5.216 -7.511 1.00 86.56 397 ARG A N 1
ATOM 3227 C CA . ARG A 1 397 ? 2.061 6.262 -8.372 1.00 86.56 397 ARG A CA 1
ATOM 3228 C C . ARG A 1 397 ? 1.104 6.749 -9.466 1.00 86.56 397 ARG A C 1
ATOM 3230 O O . ARG A 1 397 ? 1.173 7.905 -9.878 1.00 86.56 397 ARG A O 1
ATOM 3237 N N . HIS A 1 398 ? 0.228 5.874 -9.959 1.00 85.75 398 HIS A N 1
ATOM 3238 C CA . HIS A 1 398 ? -0.553 6.097 -11.180 1.00 85.75 398 HIS A CA 1
ATOM 3239 C C . HIS A 1 398 ? -2.047 5.761 -11.028 1.00 85.75 398 HIS A C 1
ATOM 3241 O O . HIS A 1 398 ? -2.693 5.329 -11.984 1.00 85.75 398 HIS A O 1
ATOM 3247 N N . CYS A 1 399 ? -2.633 5.994 -9.850 1.00 86.25 399 CYS A N 1
ATOM 3248 C CA . CYS A 1 399 ? -4.040 5.667 -9.580 1.00 86.25 399 CYS A CA 1
ATOM 3249 C C . CYS A 1 399 ? -5.014 6.359 -10.550 1.00 86.25 399 CYS A C 1
ATOM 3251 O O . CYS A 1 399 ? -5.970 5.738 -11.005 1.00 86.25 399 CYS A O 1
ATOM 3253 N N . ILE A 1 400 ? -4.742 7.613 -10.930 1.00 86.31 400 ILE A N 1
ATOM 3254 C CA . ILE A 1 400 ? -5.608 8.405 -11.820 1.00 86.31 400 ILE A CA 1
ATOM 3255 C C . ILE A 1 400 ? -5.611 7.847 -13.251 1.00 86.31 400 ILE A C 1
ATOM 3257 O O . ILE A 1 400 ? -6.649 7.851 -13.908 1.00 86.31 400 ILE A O 1
ATOM 3261 N N . THR A 1 401 ? -4.465 7.378 -13.756 1.00 86.94 401 THR A N 1
ATOM 3262 C CA . THR A 1 401 ? -4.346 6.892 -15.143 1.00 86.94 401 THR A CA 1
ATOM 3263 C C . THR A 1 401 ? -4.778 5.439 -15.301 1.00 86.94 401 THR A C 1
ATOM 3265 O O . THR A 1 401 ? -5.248 5.067 -16.373 1.00 86.94 401 THR A O 1
ATOM 3268 N N . ILE A 1 402 ? -4.633 4.620 -14.256 1.00 88.19 402 ILE A N 1
ATOM 3269 C CA . ILE A 1 402 ? -5.123 3.235 -14.236 1.00 88.19 402 ILE A CA 1
ATOM 3270 C C . ILE A 1 402 ? -6.640 3.217 -14.015 1.00 88.19 402 ILE A C 1
ATOM 3272 O O . ILE A 1 402 ? -7.354 2.502 -14.716 1.00 88.19 402 ILE A O 1
ATOM 3276 N N . GLY A 1 403 ? -7.134 4.031 -13.078 1.00 88.44 403 GLY A N 1
ATOM 3277 C CA . GLY A 1 403 ? -8.543 4.081 -12.712 1.00 88.44 403 GLY A CA 1
ATOM 3278 C C . GLY A 1 403 ? -9.009 2.833 -11.956 1.00 88.44 403 GLY A C 1
ATOM 3279 O O . GLY A 1 403 ? -8.251 2.199 -11.222 1.00 88.44 403 GLY A O 1
ATOM 3280 N N . ALA A 1 404 ? -10.288 2.493 -12.120 1.00 89.50 404 ALA A N 1
ATOM 3281 C CA . ALA A 1 404 ? -10.920 1.391 -11.404 1.00 89.50 404 ALA A CA 1
ATOM 3282 C C . ALA A 1 404 ? -10.405 0.014 -11.864 1.00 89.50 404 ALA A C 1
ATOM 3284 O O . ALA A 1 404 ? -10.295 -0.268 -13.056 1.00 89.50 404 ALA A O 1
ATOM 3285 N N . PHE A 1 405 ? -10.165 -0.872 -10.900 1.00 91.31 405 PHE A N 1
ATOM 3286 C CA . PHE A 1 405 ? -9.729 -2.244 -11.105 1.00 91.31 405 PHE A CA 1
ATOM 3287 C C . PHE A 1 405 ? -10.898 -3.226 -10.947 1.00 91.31 405 PHE A C 1
ATOM 3289 O O . PHE A 1 405 ? -11.424 -3.437 -9.848 1.00 91.31 405 PHE A O 1
ATOM 3296 N N . SER A 1 406 ? -11.277 -3.869 -12.055 1.00 88.00 406 SER A N 1
ATOM 3297 C CA . SER A 1 406 ? -12.419 -4.790 -12.138 1.00 88.00 406 SER A CA 1
ATOM 3298 C C . SER A 1 406 ? -12.304 -6.003 -11.213 1.00 88.00 406 SER A C 1
ATOM 3300 O O . SER A 1 406 ? -13.298 -6.419 -10.616 1.00 88.00 406 SER A O 1
ATOM 3302 N N . ASP A 1 407 ? -11.096 -6.542 -11.037 1.00 89.81 407 ASP A N 1
ATOM 3303 C CA . ASP A 1 407 ? -10.873 -7.789 -10.293 1.00 89.81 407 ASP A CA 1
ATOM 3304 C C . ASP A 1 407 ? -10.560 -7.559 -8.805 1.00 89.81 407 ASP A C 1
ATOM 3306 O O . ASP A 1 407 ? -10.085 -8.453 -8.100 1.00 89.81 407 ASP A O 1
ATOM 3310 N N . SER A 1 408 ? -10.884 -6.375 -8.276 1.00 89.50 408 SER A N 1
ATOM 3311 C CA . SER A 1 408 ? -10.746 -6.044 -6.849 1.00 89.50 408 SER A CA 1
ATOM 3312 C C . SER A 1 408 ? -11.470 -7.049 -5.938 1.00 89.50 408 SER A C 1
ATOM 3314 O O . SER A 1 408 ? -10.942 -7.441 -4.896 1.00 89.50 408 SER A O 1
ATOM 3316 N N . LYS A 1 409 ? -12.632 -7.565 -6.364 1.00 91.44 409 LYS A N 1
ATOM 3317 C CA . LYS A 1 409 ? -13.387 -8.615 -5.647 1.00 91.44 409 LYS A CA 1
ATOM 3318 C C . LYS A 1 409 ? -12.614 -9.926 -5.550 1.00 91.44 409 LYS A C 1
ATOM 3320 O O . LYS A 1 409 ? -12.637 -10.591 -4.515 1.00 91.44 409 LYS A O 1
ATOM 3325 N N . PHE A 1 410 ? -11.923 -10.296 -6.623 1.00 92.12 410 PHE A N 1
ATOM 3326 C CA . PHE A 1 410 ? -11.146 -11.527 -6.685 1.00 92.12 410 PHE A CA 1
ATOM 3327 C C . PHE A 1 410 ? -9.934 -11.474 -5.751 1.00 92.12 410 PHE A C 1
ATOM 3329 O O . PHE A 1 410 ? -9.625 -12.467 -5.097 1.00 92.12 410 PHE A O 1
ATOM 3336 N N . ILE A 1 411 ? -9.302 -10.304 -5.606 1.00 93.25 411 ILE A N 1
ATOM 3337 C CA . ILE A 1 411 ? -8.211 -10.092 -4.643 1.00 93.25 411 ILE A CA 1
ATOM 3338 C C . ILE A 1 411 ? -8.677 -10.353 -3.204 1.00 93.25 411 ILE A C 1
ATOM 3340 O O . ILE A 1 411 ? -8.003 -11.067 -2.462 1.00 93.25 411 ILE A O 1
ATOM 3344 N N . VAL A 1 412 ? -9.859 -9.860 -2.818 1.00 92.75 412 VAL A N 1
ATOM 3345 C CA . VAL A 1 412 ? -10.433 -10.108 -1.480 1.00 92.75 412 VAL A CA 1
ATOM 3346 C C . VAL A 1 412 ? -10.733 -11.596 -1.273 1.00 92.75 412 VAL A C 1
ATOM 3348 O O . VAL A 1 412 ? -10.404 -12.166 -0.231 1.00 92.75 412 VAL A O 1
ATOM 3351 N N . GLN A 1 413 ? -11.286 -12.264 -2.289 1.00 91.81 413 GLN A N 1
ATOM 3352 C CA . GLN A 1 413 ? -11.529 -13.708 -2.243 1.00 91.81 413 GLN A CA 1
ATOM 3353 C C . GLN A 1 413 ? -10.226 -14.510 -2.113 1.00 91.81 413 GLN A C 1
ATOM 3355 O O . GLN A 1 413 ? -10.175 -15.468 -1.340 1.00 91.81 413 GLN A O 1
ATOM 3360 N N . MET A 1 414 ? -9.164 -14.115 -2.816 1.00 90.06 414 MET A N 1
ATOM 3361 C CA . MET A 1 414 ? -7.843 -14.738 -2.701 1.00 90.06 414 MET A CA 1
ATOM 3362 C C . MET A 1 414 ? -7.234 -14.527 -1.313 1.00 90.06 414 MET A C 1
ATOM 3364 O O . MET A 1 414 ? -6.767 -15.491 -0.705 1.00 90.06 414 MET A O 1
ATOM 3368 N N . MET A 1 415 ? -7.339 -13.318 -0.752 1.00 90.06 415 MET A N 1
ATOM 3369 C CA . MET A 1 415 ? -6.913 -13.033 0.621 1.00 90.06 415 MET A CA 1
ATOM 3370 C C . MET A 1 415 ? -7.660 -13.911 1.639 1.00 90.06 415 MET A C 1
ATOM 3372 O O . MET A 1 415 ? -7.035 -14.488 2.528 1.00 90.06 415 MET A O 1
ATOM 3376 N N . SER A 1 416 ? -8.976 -14.101 1.473 1.00 87.94 416 SER A N 1
ATOM 3377 C CA . SER A 1 416 ? -9.780 -14.942 2.376 1.00 87.94 416 SER A CA 1
ATOM 3378 C C . SER A 1 416 ? -9.322 -16.409 2.410 1.00 87.94 416 SER A C 1
ATOM 3380 O O . SER A 1 416 ? -9.415 -17.057 3.455 1.00 87.94 416 SER A O 1
ATOM 3382 N N . LYS A 1 417 ? -8.747 -16.919 1.310 1.00 86.94 417 LYS A N 1
ATOM 3383 C CA . LYS A 1 417 ? -8.251 -18.302 1.157 1.00 86.94 417 LYS A CA 1
ATOM 3384 C C . LYS A 1 417 ? -6.748 -18.463 1.430 1.00 86.94 417 LYS A C 1
ATOM 3386 O O . LYS A 1 417 ? -6.268 -19.585 1.533 1.00 86.94 417 LYS A O 1
ATOM 3391 N N . CYS A 1 418 ? -6.007 -17.366 1.560 1.00 86.25 418 CYS A N 1
ATOM 3392 C CA . CYS A 1 418 ? -4.549 -17.352 1.683 1.00 86.25 418 CYS A CA 1
ATOM 3393 C C . CYS A 1 418 ? -4.029 -17.924 3.015 1.00 86.25 418 CYS A C 1
ATOM 3395 O O . CYS A 1 418 ? -4.363 -17.412 4.075 1.00 86.25 418 CYS A O 1
ATOM 3397 N N . THR A 1 419 ? -3.154 -18.923 3.017 1.00 80.88 419 THR A N 1
ATOM 3398 C CA . THR A 1 419 ? -2.564 -19.459 4.264 1.00 80.88 419 THR A CA 1
ATOM 3399 C C . THR A 1 419 ? -1.191 -18.872 4.593 1.00 80.88 419 THR A C 1
ATOM 3401 O O . THR A 1 419 ? -0.751 -18.961 5.734 1.00 80.88 419 THR A O 1
ATOM 3404 N N . ASN A 1 420 ? -0.527 -18.238 3.623 1.00 85.56 420 ASN A N 1
ATOM 3405 C CA . ASN A 1 420 ? 0.816 -17.684 3.782 1.00 85.56 420 ASN A CA 1
ATOM 3406 C C . ASN A 1 420 ? 0.776 -16.270 4.386 1.00 85.56 420 ASN A C 1
ATOM 3408 O O . ASN A 1 420 ? 0.056 -15.398 3.898 1.00 85.56 420 ASN A O 1
ATOM 3412 N N . VAL A 1 421 ? 1.591 -16.021 5.417 1.00 85.25 421 VAL A N 1
ATOM 3413 C CA . VAL A 1 421 ? 1.680 -14.711 6.100 1.00 85.25 421 VAL A CA 1
ATOM 3414 C C . VAL A 1 421 ? 2.223 -13.632 5.165 1.00 85.25 421 VAL A C 1
ATOM 3416 O O . VAL A 1 421 ? 1.675 -12.535 5.105 1.00 85.25 421 VAL A O 1
ATOM 3419 N N . ALA A 1 422 ? 3.258 -13.955 4.384 1.00 86.44 422 ALA A N 1
ATOM 3420 C CA . ALA A 1 422 ? 3.828 -13.017 3.424 1.00 86.44 422 ALA A CA 1
ATOM 3421 C C . ALA A 1 422 ? 2.793 -12.604 2.365 1.00 86.44 422 ALA A C 1
ATOM 3423 O O . ALA A 1 422 ? 2.595 -11.414 2.142 1.00 86.44 422 ALA A O 1
ATOM 3424 N N . GLU A 1 423 ? 2.080 -13.558 1.758 1.00 88.12 423 GLU A N 1
ATOM 3425 C CA . GLU A 1 423 ? 1.033 -13.253 0.773 1.00 88.12 423 GLU A CA 1
ATOM 3426 C C . GLU A 1 423 ? -0.093 -12.407 1.385 1.00 88.12 423 GLU A C 1
ATOM 3428 O O . GLU A 1 423 ? -0.508 -11.427 0.770 1.00 88.12 423 GLU A O 1
ATOM 3433 N N . ARG A 1 424 ? -0.542 -12.722 2.612 1.00 90.25 424 ARG A N 1
ATOM 3434 C CA . ARG A 1 424 ? -1.547 -11.932 3.347 1.00 90.25 424 ARG A CA 1
ATOM 3435 C C . ARG A 1 424 ? -1.155 -10.461 3.424 1.00 90.25 424 ARG A C 1
ATOM 3437 O O . ARG A 1 424 ? -1.960 -9.602 3.077 1.00 90.25 424 ARG A O 1
ATOM 3444 N N . ASP A 1 425 ? 0.067 -10.178 3.862 1.00 90.38 425 ASP A N 1
ATOM 3445 C CA . ASP A 1 425 ? 0.531 -8.802 4.041 1.00 90.38 425 ASP A CA 1
ATOM 3446 C C . ASP A 1 425 ? 0.616 -8.053 2.707 1.00 90.38 425 ASP A C 1
ATOM 3448 O O . ASP A 1 425 ? 0.283 -6.873 2.632 1.00 90.38 425 ASP A O 1
ATOM 3452 N N . HIS A 1 426 ? 0.984 -8.748 1.630 1.00 91.81 426 HIS A N 1
ATOM 3453 C CA . HIS A 1 426 ? 1.019 -8.170 0.289 1.00 91.81 426 HIS A CA 1
ATOM 3454 C C . HIS A 1 426 ? -0.382 -7.926 -0.287 1.00 91.81 426 HIS A C 1
ATOM 3456 O O . HIS A 1 426 ? -0.591 -6.913 -0.955 1.00 91.81 426 HIS A O 1
ATOM 3462 N N . TYR A 1 427 ? -1.356 -8.798 -0.006 1.00 93.94 427 TYR A N 1
ATOM 3463 C CA . TYR A 1 427 ? -2.760 -8.540 -0.335 1.00 93.94 427 TYR A CA 1
ATOM 3464 C C . TYR A 1 427 ? -3.301 -7.337 0.438 1.00 93.94 427 TYR A C 1
ATOM 3466 O O . TYR A 1 427 ? -3.935 -6.475 -0.166 1.00 93.94 427 TYR A O 1
ATOM 3474 N N . LEU A 1 428 ? -3.016 -7.242 1.742 1.00 94.06 428 LEU A N 1
ATOM 3475 C CA . LEU A 1 428 ? -3.391 -6.085 2.560 1.00 94.06 428 LEU A CA 1
ATOM 3476 C C . LEU A 1 428 ? -2.772 -4.791 2.025 1.00 94.06 428 LEU A C 1
ATOM 3478 O O . LEU A 1 428 ? -3.472 -3.789 1.881 1.00 94.06 428 LEU A O 1
ATOM 3482 N N . PHE A 1 429 ? -1.486 -4.824 1.666 1.00 93.94 429 PHE A N 1
ATOM 3483 C CA . PHE A 1 429 ? -0.808 -3.695 1.040 1.00 93.94 429 PHE A CA 1
ATOM 3484 C C . PHE A 1 429 ? -1.487 -3.290 -0.274 1.00 93.94 429 PHE A C 1
ATOM 3486 O O . PHE A 1 429 ? -1.837 -2.124 -0.445 1.00 93.94 429 PHE A O 1
ATOM 3493 N N . LEU A 1 430 ? -1.760 -4.233 -1.178 1.00 94.62 430 LEU A N 1
ATOM 3494 C CA . LEU A 1 430 ? -2.462 -3.924 -2.423 1.00 94.62 430 LEU A CA 1
ATOM 3495 C C . LEU A 1 430 ? -3.861 -3.339 -2.167 1.00 94.62 430 LEU A C 1
ATOM 3497 O O . LEU A 1 430 ? -4.208 -2.330 -2.773 1.00 94.62 430 LEU A O 1
ATOM 3501 N N . ILE A 1 431 ? -4.644 -3.914 -1.245 1.00 95.06 431 ILE A N 1
ATOM 3502 C CA . ILE A 1 431 ? -5.974 -3.399 -0.876 1.00 95.06 431 ILE A CA 1
ATOM 3503 C C . ILE A 1 431 ? -5.867 -1.959 -0.364 1.00 95.06 431 ILE A C 1
ATOM 3505 O O . ILE A 1 431 ? -6.649 -1.113 -0.795 1.00 95.06 431 ILE A O 1
ATOM 3509 N N . SER A 1 432 ? -4.866 -1.651 0.469 1.00 95.06 432 SER A N 1
ATOM 3510 C CA . SER A 1 432 ? -4.648 -0.287 0.967 1.00 95.06 432 SER A CA 1
ATOM 3511 C C . SER A 1 432 ? -4.414 0.738 -0.139 1.00 95.06 432 SER A C 1
ATOM 3513 O O . SER A 1 432 ? -4.828 1.886 -0.013 1.00 95.06 432 SER A O 1
ATOM 3515 N N . LYS A 1 433 ? -3.804 0.321 -1.255 1.00 94.38 433 LYS A N 1
ATOM 3516 C CA . LYS A 1 433 ? -3.588 1.191 -2.412 1.00 94.38 433 LYS A CA 1
ATOM 3517 C C . LYS A 1 433 ? -4.807 1.225 -3.329 1.00 94.38 433 LYS A C 1
ATOM 3519 O O . LYS A 1 433 ? -5.169 2.297 -3.798 1.00 94.38 433 LYS A O 1
ATOM 3524 N N . LEU A 1 434 ? -5.507 0.106 -3.526 1.00 93.44 434 LEU A N 1
ATOM 3525 C CA . LEU A 1 434 ? -6.726 0.057 -4.344 1.00 93.44 434 LEU A CA 1
ATOM 3526 C C . LEU A 1 434 ? -7.848 0.953 -3.801 1.00 93.44 434 LEU A C 1
ATOM 3528 O O . LEU A 1 434 ? -8.635 1.470 -4.594 1.00 93.44 434 LEU A O 1
ATOM 3532 N N . VAL A 1 435 ? -7.894 1.175 -2.480 1.00 93.56 435 VAL A N 1
ATOM 3533 C CA . VAL A 1 435 ? -8.846 2.084 -1.815 1.00 93.56 435 VAL A CA 1
ATOM 3534 C C . VAL A 1 435 ? -8.683 3.544 -2.264 1.00 93.56 435 VAL A C 1
ATOM 3536 O O . VAL A 1 435 ? -9.627 4.307 -2.106 1.00 93.56 435 VAL A O 1
ATOM 3539 N N . LEU A 1 436 ? -7.567 3.939 -2.897 1.00 92.44 436 LEU A N 1
ATOM 3540 C CA . LEU A 1 436 ? -7.375 5.298 -3.437 1.00 92.44 436 LEU A CA 1
ATOM 3541 C C . LEU A 1 436 ? -8.414 5.698 -4.503 1.00 92.44 436 LEU A C 1
ATOM 3543 O O . LEU A 1 436 ? -8.589 6.892 -4.734 1.00 92.44 436 LEU A O 1
ATOM 3547 N N . ASP A 1 437 ? -9.106 4.741 -5.134 1.00 92.75 437 ASP A N 1
ATOM 3548 C CA . ASP A 1 437 ? -10.207 5.024 -6.063 1.00 92.75 437 ASP A CA 1
ATOM 3549 C C . ASP A 1 437 ? -11.583 4.656 -5.481 1.00 92.75 437 ASP A C 1
ATOM 3551 O O . ASP A 1 437 ? -11.804 3.569 -4.938 1.00 92.75 437 ASP A O 1
ATOM 3555 N N . LYS A 1 438 ? -12.558 5.554 -5.665 1.00 91.94 438 LYS A N 1
ATOM 3556 C CA . LYS A 1 438 ? -13.916 5.423 -5.115 1.00 91.94 438 LYS A CA 1
ATOM 3557 C C . LYS A 1 438 ? -14.678 4.201 -5.648 1.00 91.94 438 LYS A C 1
ATOM 3559 O O . LYS A 1 438 ? -15.470 3.614 -4.898 1.00 91.94 438 LYS A O 1
ATOM 3564 N N . HIS A 1 439 ? -14.484 3.817 -6.913 1.00 91.88 439 HIS A N 1
ATOM 3565 C CA . HIS A 1 439 ? -15.178 2.672 -7.514 1.00 91.88 439 HIS A CA 1
ATOM 3566 C C . HIS A 1 439 ? -14.648 1.358 -6.947 1.00 91.88 439 HIS A C 1
ATOM 3568 O O . HIS A 1 439 ? -15.443 0.501 -6.560 1.00 91.88 439 HIS A O 1
ATOM 3574 N N . ASN A 1 440 ? -13.330 1.244 -6.774 1.00 92.50 440 ASN A N 1
ATOM 3575 C CA . ASN A 1 440 ? -12.724 0.081 -6.125 1.00 92.50 440 ASN A CA 1
ATOM 3576 C C . ASN A 1 440 ? -13.252 -0.108 -4.707 1.00 92.50 440 ASN A C 1
ATOM 3578 O O . ASN A 1 440 ? -13.598 -1.222 -4.328 1.00 92.50 440 ASN A O 1
ATOM 3582 N N . VAL A 1 441 ? -13.392 0.974 -3.932 1.00 92.50 441 VAL A N 1
ATOM 3583 C CA . VAL A 1 441 ? -13.968 0.893 -2.581 1.00 92.50 441 VAL A CA 1
ATOM 3584 C C . VAL A 1 441 ? -15.374 0.291 -2.614 1.00 92.50 441 VAL A C 1
ATOM 3586 O O . VAL A 1 441 ? -15.693 -0.569 -1.794 1.00 92.50 441 VAL A O 1
ATOM 3589 N N . ARG A 1 442 ? -16.213 0.680 -3.582 1.00 92.81 442 ARG A N 1
ATOM 3590 C CA . ARG A 1 442 ? -17.557 0.102 -3.750 1.00 92.81 442 ARG A CA 1
ATOM 35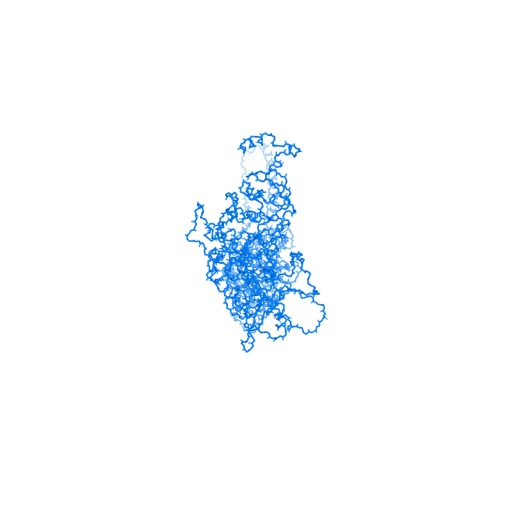91 C C . ARG A 1 442 ? -17.500 -1.406 -3.999 1.00 92.81 442 ARG A C 1
ATOM 3593 O O . ARG A 1 442 ? -18.307 -2.139 -3.422 1.00 92.81 442 ARG A O 1
ATOM 3600 N N . ASP A 1 443 ? -16.579 -1.858 -4.843 1.00 92.69 443 ASP A N 1
ATOM 3601 C CA . ASP A 1 443 ? -16.422 -3.274 -5.172 1.00 92.69 443 ASP A CA 1
ATOM 3602 C C . ASP A 1 443 ? -15.816 -4.088 -4.022 1.00 92.69 443 ASP A C 1
ATOM 3604 O O . ASP A 1 443 ? -16.296 -5.189 -3.750 1.00 92.69 443 ASP A O 1
ATOM 3608 N N . LEU A 1 444 ? -14.862 -3.523 -3.276 1.00 94.12 444 LEU A N 1
ATOM 3609 C CA . LEU A 1 444 ? -14.293 -4.121 -2.063 1.00 94.12 444 LEU A CA 1
ATOM 3610 C C . LEU A 1 444 ? -15.359 -4.320 -0.975 1.00 94.12 444 LEU A C 1
ATOM 3612 O O . LEU A 1 444 ? -15.429 -5.386 -0.364 1.00 94.12 444 LEU A O 1
ATOM 3616 N N . ILE A 1 445 ? -16.244 -3.335 -0.766 1.00 93.00 445 ILE A N 1
ATOM 3617 C CA . ILE A 1 445 ? -17.379 -3.468 0.167 1.00 93.00 445 ILE A CA 1
ATOM 3618 C C . ILE A 1 445 ? -18.331 -4.577 -0.287 1.00 93.00 445 ILE A C 1
ATOM 3620 O O . ILE A 1 445 ? -18.891 -5.286 0.542 1.00 93.00 445 ILE A O 1
ATOM 3624 N N . ALA A 1 446 ? -18.546 -4.720 -1.597 1.00 92.12 446 ALA A N 1
ATOM 3625 C CA . ALA A 1 446 ? -19.417 -5.758 -2.139 1.00 92.12 446 ALA A CA 1
ATOM 3626 C C . ALA A 1 446 ? -18.824 -7.175 -2.032 1.00 92.12 446 ALA A C 1
ATOM 3628 O O . ALA A 1 446 ? -19.577 -8.133 -2.167 1.00 92.12 446 ALA A O 1
ATOM 3629 N N . ALA A 1 447 ? -17.514 -7.305 -1.804 1.00 92.50 447 ALA A N 1
ATOM 3630 C CA . ALA A 1 447 ? -16.806 -8.573 -1.628 1.00 92.50 447 ALA A CA 1
ATOM 3631 C C . ALA A 1 447 ? -16.517 -8.919 -0.154 1.00 92.50 447 ALA A C 1
ATOM 3633 O O . ALA A 1 447 ? -15.647 -9.744 0.110 1.00 92.50 447 ALA A O 1
ATOM 3634 N N . ASP A 1 448 ? -17.204 -8.275 0.795 1.00 92.50 448 ASP A N 1
ATOM 3635 C CA . ASP A 1 448 ? -17.034 -8.483 2.240 1.00 92.50 448 ASP A CA 1
ATOM 3636 C C . ASP A 1 448 ? -15.595 -8.247 2.740 1.00 92.50 448 ASP A C 1
ATOM 3638 O O . ASP A 1 448 ? -15.097 -8.924 3.641 1.00 92.50 448 ASP A O 1
ATOM 3642 N N . ALA A 1 449 ? -14.918 -7.230 2.193 1.00 93.81 449 ALA A N 1
ATOM 3643 C CA . ALA A 1 449 ? -13.592 -6.838 2.670 1.00 93.81 449 ALA A CA 1
ATOM 3644 C C . ALA A 1 449 ? -13.612 -6.320 4.122 1.00 93.81 449 ALA A C 1
ATOM 3646 O O . ALA A 1 449 ? -12.672 -6.575 4.867 1.00 93.81 449 ALA A O 1
ATOM 3647 N N . LEU A 1 450 ? -14.672 -5.615 4.551 1.00 94.56 450 LEU A N 1
ATOM 3648 C CA . LEU A 1 450 ? -14.722 -4.978 5.879 1.00 94.56 450 LEU A CA 1
ATOM 3649 C C . LEU A 1 450 ? -14.651 -5.998 7.036 1.00 94.56 450 LEU A C 1
ATOM 3651 O O . LEU A 1 450 ? -13.778 -5.828 7.888 1.00 94.56 450 LEU A O 1
ATOM 3655 N N . PRO A 1 451 ? -15.471 -7.073 7.079 1.00 93.50 451 PRO A N 1
ATOM 3656 C CA . PRO A 1 451 ? -15.337 -8.097 8.118 1.00 93.50 451 PRO A CA 1
ATOM 3657 C C . PRO A 1 451 ? -13.963 -8.777 8.125 1.00 93.50 451 PRO A C 1
ATOM 3659 O O . PRO A 1 451 ? -13.411 -9.011 9.197 1.00 93.50 451 PRO A O 1
ATOM 3662 N N . LEU A 1 452 ? -13.390 -9.055 6.946 1.00 92.81 452 LEU A N 1
ATOM 3663 C CA . LEU A 1 452 ? -12.064 -9.673 6.819 1.00 92.81 452 LEU A CA 1
ATOM 3664 C C . LEU A 1 452 ? -10.949 -8.770 7.364 1.00 92.81 452 LEU A C 1
ATOM 3666 O O . LEU A 1 452 ? -10.042 -9.246 8.041 1.00 92.81 452 LEU A O 1
ATOM 3670 N N . LEU A 1 453 ? -11.020 -7.465 7.092 1.00 94.88 453 LEU A N 1
ATOM 3671 C CA . LEU A 1 453 ? -10.067 -6.485 7.608 1.00 94.88 453 LEU A CA 1
ATOM 3672 C C . LEU A 1 453 ? -10.164 -6.364 9.135 1.00 94.88 453 LEU A C 1
ATOM 3674 O O . LEU A 1 453 ? -9.141 -6.405 9.814 1.00 94.88 453 LEU A O 1
ATOM 3678 N N . VAL A 1 454 ? -11.378 -6.283 9.691 1.00 94.00 454 VAL A N 1
ATOM 3679 C CA . VAL A 1 454 ? -11.577 -6.242 11.151 1.00 94.00 454 VAL A CA 1
ATOM 3680 C C . VAL A 1 454 ? -11.059 -7.525 11.808 1.00 94.00 454 VAL A C 1
ATOM 3682 O O . VAL A 1 454 ? -10.357 -7.451 12.811 1.00 94.00 454 VAL A O 1
ATOM 3685 N N . ASP A 1 455 ? -11.313 -8.694 11.214 1.00 91.06 455 ASP A N 1
ATOM 3686 C CA . ASP A 1 455 ? -10.800 -9.980 11.704 1.00 91.06 455 ASP A CA 1
ATOM 3687 C C . ASP A 1 455 ? -9.265 -10.006 11.823 1.00 91.06 455 ASP A C 1
ATOM 3689 O O . ASP A 1 455 ? -8.714 -10.523 12.795 1.00 91.06 455 ASP A O 1
ATOM 3693 N N . LEU A 1 456 ? -8.566 -9.378 10.873 1.00 91.31 456 LEU A N 1
ATOM 3694 C CA . LEU A 1 456 ? -7.109 -9.241 10.900 1.00 91.31 456 LEU A CA 1
ATOM 3695 C C . LEU A 1 456 ? -6.629 -8.171 11.890 1.00 91.31 456 LEU A C 1
ATOM 3697 O O . LEU A 1 456 ? -5.633 -8.393 12.575 1.00 91.31 456 LEU A O 1
ATOM 3701 N N . ALA A 1 457 ? -7.328 -7.039 12.010 1.00 91.81 457 ALA A N 1
ATOM 3702 C CA . ALA A 1 457 ? -6.956 -5.957 12.928 1.00 91.81 457 ALA A CA 1
ATOM 3703 C C . ALA A 1 457 ? -6.961 -6.412 14.395 1.00 91.81 457 ALA A C 1
ATOM 3705 O O . ALA A 1 457 ? -6.081 -6.049 15.177 1.00 91.81 457 ALA A O 1
ATOM 3706 N N . VAL A 1 458 ? -7.923 -7.265 14.750 1.00 90.75 458 VAL A N 1
ATOM 3707 C CA . VAL A 1 458 ? -8.146 -7.769 16.112 1.00 90.75 458 VAL A CA 1
ATOM 3708 C C . VAL A 1 458 ? -6.953 -8.617 16.591 1.00 90.75 458 VAL A C 1
ATOM 3710 O O . VAL A 1 458 ? -6.613 -8.585 17.773 1.00 90.75 458 VAL A O 1
ATOM 3713 N N . LEU A 1 459 ? -6.171 -9.216 15.678 1.00 88.31 459 LEU A N 1
ATOM 3714 C CA . LEU A 1 459 ? -4.905 -9.906 15.993 1.00 88.31 459 LEU A CA 1
ATOM 3715 C C . LEU A 1 459 ? -3.873 -9.025 16.711 1.00 88.31 459 LEU A C 1
ATOM 3717 O O . LEU A 1 459 ? -2.971 -9.558 17.359 1.00 88.31 459 LEU A O 1
ATOM 3721 N N . ALA A 1 460 ? -4.004 -7.697 16.650 1.00 86.56 460 ALA A N 1
ATOM 3722 C CA . ALA A 1 460 ? -3.163 -6.778 17.406 1.00 86.56 460 ALA A CA 1
ATOM 3723 C C . ALA A 1 460 ? -3.152 -7.083 18.915 1.00 86.56 460 ALA A C 1
ATOM 3725 O O . ALA A 1 460 ? -2.159 -6.789 19.575 1.00 86.56 460 ALA A O 1
ATOM 3726 N N . HIS A 1 461 ? -4.207 -7.682 19.480 1.00 84.81 461 HIS A N 1
ATOM 3727 C CA . HIS A 1 461 ? -4.254 -8.069 20.898 1.00 84.81 461 HIS A CA 1
ATOM 3728 C C . HIS A 1 461 ? -3.210 -9.120 21.306 1.00 84.81 461 HIS A C 1
ATOM 3730 O O . HIS A 1 461 ? -2.855 -9.179 22.479 1.00 84.81 461 HIS A O 1
ATOM 3736 N N . LEU A 1 462 ? -2.664 -9.889 20.359 1.00 81.75 462 LEU A N 1
ATOM 3737 C CA . LEU A 1 462 ? -1.672 -10.943 20.616 1.00 81.75 462 LEU A CA 1
ATOM 3738 C C . LEU A 1 462 ? -0.217 -10.443 20.590 1.00 81.75 462 LEU A C 1
ATOM 3740 O O . LEU A 1 462 ? 0.715 -11.240 20.682 1.00 81.75 462 LEU A O 1
ATOM 3744 N N . HIS A 1 463 ? 0.011 -9.140 20.409 1.00 76.25 463 HIS A N 1
ATOM 3745 C CA . HIS A 1 463 ? 1.360 -8.590 20.288 1.00 76.25 463 HIS A CA 1
ATOM 3746 C C . HIS A 1 463 ? 2.127 -8.642 21.627 1.00 76.25 463 HIS A C 1
ATOM 3748 O O . HIS A 1 463 ? 1.668 -8.108 22.634 1.00 76.25 463 HIS A O 1
ATOM 3754 N N . VAL A 1 464 ? 3.323 -9.246 21.617 1.00 57.59 464 VAL A N 1
ATOM 3755 C CA . VAL A 1 464 ? 4.081 -9.677 22.816 1.00 57.59 464 VAL A CA 1
ATOM 3756 C C . VAL A 1 464 ? 4.589 -8.515 23.695 1.00 57.59 464 VAL A C 1
ATOM 3758 O O . VAL A 1 464 ? 4.688 -8.661 24.907 1.00 57.59 464 VAL A O 1
ATOM 3761 N N . ASN A 1 465 ? 4.849 -7.332 23.128 1.00 52.84 465 ASN A N 1
ATOM 3762 C CA . ASN A 1 465 ? 5.546 -6.234 23.826 1.00 52.84 465 ASN A CA 1
ATOM 3763 C C . ASN A 1 465 ? 4.626 -5.197 24.502 1.00 52.84 465 ASN A C 1
ATOM 3765 O O . ASN A 1 465 ? 4.920 -4.002 24.459 1.00 52.84 465 ASN A O 1
ATOM 3769 N N . ARG A 1 466 ? 3.487 -5.595 25.079 1.00 61.97 466 ARG A N 1
ATOM 3770 C CA . ARG A 1 466 ? 2.533 -4.625 25.652 1.00 61.97 466 ARG A CA 1
ATOM 3771 C C . ARG A 1 466 ? 2.602 -4.523 27.167 1.00 61.97 466 ARG A C 1
ATOM 3773 O O . ARG A 1 466 ? 2.612 -5.529 27.871 1.00 61.97 466 ARG A O 1
ATOM 3780 N N . ALA A 1 467 ? 2.585 -3.284 27.659 1.00 47.03 467 ALA A N 1
ATOM 3781 C CA . ALA A 1 467 ? 2.453 -2.984 29.076 1.00 47.03 467 ALA A CA 1
ATOM 3782 C C . ALA A 1 467 ? 1.053 -3.400 29.551 1.00 47.03 467 ALA A C 1
ATOM 3784 O O . ALA A 1 467 ? 0.057 -2.747 29.243 1.00 47.03 467 ALA A O 1
ATOM 3785 N N . LYS A 1 468 ? 0.968 -4.510 30.287 1.00 56.84 468 LYS A N 1
ATOM 3786 C CA . LYS A 1 468 ? -0.253 -4.886 31.002 1.00 56.84 468 LYS A CA 1
ATOM 3787 C C . LYS A 1 468 ? -0.400 -3.945 32.200 1.00 56.84 468 LYS A C 1
ATOM 3789 O O . LYS A 1 468 ? 0.535 -3.804 32.991 1.00 56.84 468 LYS A O 1
ATOM 3794 N N . ILE A 1 469 ? -1.553 -3.289 32.332 1.00 51.53 469 ILE A N 1
ATOM 3795 C CA . ILE A 1 469 ? -1.895 -2.554 33.553 1.00 51.53 469 ILE A CA 1
ATOM 3796 C C . ILE A 1 469 ? -2.072 -3.614 34.643 1.00 51.53 469 ILE A C 1
ATOM 3798 O O . ILE A 1 469 ? -3.051 -4.358 34.638 1.00 51.53 469 ILE A O 1
ATOM 3802 N N . HIS A 1 470 ? -1.084 -3.746 35.527 1.00 45.28 470 HIS A N 1
ATOM 3803 C CA . HIS A 1 470 ? -1.166 -4.659 36.658 1.00 45.28 470 HIS A CA 1
ATOM 3804 C C . HIS A 1 470 ? -2.059 -4.006 37.711 1.00 45.28 470 HIS A C 1
ATOM 3806 O O . HIS A 1 470 ? -1.587 -3.218 38.527 1.00 45.28 470 HIS A O 1
ATOM 3812 N N . SER A 1 471 ? -3.354 -4.311 37.691 1.00 44.34 471 SER A N 1
ATOM 3813 C CA . SER A 1 471 ? -4.183 -4.098 38.872 1.00 44.34 471 SER A CA 1
ATOM 3814 C C . SER A 1 471 ? -3.658 -5.045 39.948 1.00 44.34 471 SER A C 1
ATOM 3816 O O . SER A 1 471 ? -3.758 -6.262 39.804 1.00 44.34 471 SER A O 1
ATOM 3818 N N . GLN A 1 472 ? -3.037 -4.506 40.996 1.00 37.44 472 GLN A N 1
ATOM 3819 C CA . GLN A 1 472 ? -2.681 -5.281 42.181 1.00 37.44 472 GLN A CA 1
ATOM 3820 C C . GLN A 1 472 ? -3.979 -5.679 42.892 1.00 37.44 472 GLN A C 1
ATOM 3822 O O . GLN A 1 472 ? -4.426 -5.026 43.829 1.00 37.44 472 GLN A O 1
ATOM 3827 N N . THR A 1 473 ? -4.646 -6.731 42.424 1.00 38.84 473 THR A N 1
ATOM 3828 C CA . THR A 1 473 ? -5.715 -7.354 43.198 1.00 38.84 473 THR A CA 1
ATOM 3829 C C . THR A 1 473 ? -5.074 -8.066 44.380 1.00 38.84 473 THR A C 1
ATOM 3831 O O . THR A 1 473 ? -4.405 -9.085 44.212 1.00 38.84 473 THR A O 1
ATOM 3834 N N . ASN A 1 474 ? -5.288 -7.514 45.576 1.00 35.34 474 ASN A N 1
ATOM 3835 C CA . ASN A 1 474 ? -5.039 -8.143 46.872 1.00 35.34 474 ASN A CA 1
ATOM 3836 C C . ASN A 1 474 ? -5.928 -9.389 47.049 1.00 35.34 474 ASN A C 1
ATOM 3838 O O . ASN A 1 474 ? -6.847 -9.397 47.864 1.00 35.34 474 ASN A O 1
ATOM 3842 N N . VAL A 1 475 ? -5.665 -10.448 46.286 1.00 34.66 475 VAL A N 1
ATOM 3843 C CA . VAL A 1 475 ? -6.177 -11.792 46.559 1.00 34.66 475 VAL A CA 1
ATOM 3844 C C . VAL A 1 475 ? -4.967 -12.649 46.897 1.00 34.66 475 VAL A C 1
ATOM 3846 O O . VAL A 1 475 ? -4.215 -13.089 46.031 1.00 34.66 475 VAL A O 1
ATOM 3849 N N . ILE A 1 476 ? -4.745 -12.809 48.200 1.00 40.34 476 ILE A N 1
ATOM 3850 C CA . ILE A 1 476 ? -3.770 -13.735 48.769 1.00 40.34 476 ILE A CA 1
ATOM 3851 C C . ILE A 1 476 ? -4.324 -15.148 48.561 1.00 40.34 476 ILE A C 1
ATOM 3853 O O . ILE A 1 476 ? -4.982 -15.687 49.440 1.00 40.34 476 ILE A O 1
ATOM 3857 N N . GLU A 1 477 ? -4.051 -15.750 47.407 1.00 35.81 477 GLU A N 1
ATOM 3858 C CA . GLU A 1 477 ? -3.976 -17.204 47.263 1.00 35.81 477 GLU A CA 1
ATOM 3859 C C . GLU A 1 477 ? -2.732 -17.527 46.434 1.00 35.81 477 GLU A C 1
ATOM 3861 O O . GLU A 1 477 ? -2.589 -17.136 45.277 1.00 35.81 477 GLU A O 1
ATOM 3866 N N . GLY A 1 478 ? -1.762 -18.162 47.090 1.00 30.73 478 GLY A N 1
ATOM 3867 C CA . GLY A 1 478 ? -0.461 -18.448 46.514 1.00 30.73 478 GLY A CA 1
ATOM 3868 C C . GLY A 1 478 ? -0.516 -19.530 45.442 1.00 30.73 478 GLY A C 1
ATOM 3869 O O . GLY A 1 478 ? -0.991 -20.633 45.687 1.00 30.73 478 GLY A O 1
ATOM 3870 N N . ALA A 1 479 ? 0.103 -19.250 44.301 1.00 28.19 479 ALA A N 1
ATOM 3871 C CA . ALA A 1 479 ? 0.847 -20.236 43.535 1.00 28.19 479 ALA A CA 1
ATOM 3872 C C . ALA A 1 479 ? 1.909 -19.519 42.696 1.00 28.19 479 ALA A C 1
ATOM 3874 O O . ALA A 1 479 ? 1.719 -18.413 42.197 1.00 28.19 479 ALA A O 1
ATOM 3875 N N . GLN A 1 480 ? 3.065 -20.157 42.624 1.00 31.88 480 GLN A N 1
ATOM 3876 C CA . GLN A 1 480 ? 4.281 -19.707 41.966 1.00 31.88 480 GLN A CA 1
ATOM 3877 C C . GLN A 1 480 ? 4.059 -19.444 40.467 1.00 31.88 480 GLN A C 1
ATOM 3879 O O . GLN A 1 480 ? 3.212 -20.077 39.846 1.00 31.88 480 GLN A O 1
ATOM 3884 N N . GLY A 1 481 ? 4.854 -18.519 39.917 1.00 31.62 481 GLY A N 1
ATOM 3885 C CA . GLY A 1 481 ? 4.872 -18.066 38.522 1.00 31.62 481 GLY A CA 1
ATOM 3886 C C . GLY A 1 481 ? 4.373 -19.071 37.479 1.00 31.62 481 GLY A C 1
ATOM 3887 O O . GLY A 1 481 ? 5.083 -19.997 37.098 1.00 31.62 481 GLY A O 1
ATOM 3888 N N . GLY A 1 482 ? 3.169 -18.814 36.983 1.00 33.38 482 GLY A N 1
ATOM 3889 C CA . GLY A 1 482 ? 2.564 -19.446 35.822 1.00 33.38 482 GLY A CA 1
ATOM 3890 C C . GLY A 1 482 ? 1.510 -18.490 35.278 1.00 33.38 482 GLY A C 1
ATOM 3891 O O . GLY A 1 482 ? 0.682 -17.981 36.027 1.00 33.38 482 GLY A O 1
ATOM 3892 N N . GLU A 1 483 ? 1.599 -18.168 33.997 1.00 46.44 483 GLU A N 1
ATOM 3893 C CA . GLU A 1 483 ? 0.717 -17.232 33.307 1.00 46.44 483 GLU A CA 1
ATOM 3894 C C . GLU A 1 483 ? -0.747 -17.689 33.432 1.00 46.44 483 GLU A C 1
ATOM 3896 O O . GLU A 1 483 ? -1.154 -18.684 32.835 1.00 46.44 483 GLU A O 1
ATOM 3901 N N . ASN A 1 484 ? -1.554 -16.973 34.221 1.00 49.81 484 ASN A N 1
ATOM 3902 C CA . ASN A 1 484 ? -2.996 -17.211 34.330 1.00 49.81 484 ASN A CA 1
ATOM 3903 C C . ASN A 1 484 ? -3.707 -16.729 33.050 1.00 49.81 484 ASN A C 1
ATOM 3905 O O . ASN A 1 484 ? -4.396 -15.711 33.047 1.00 49.81 484 ASN A O 1
ATOM 3909 N N . GLU A 1 485 ? -3.515 -17.437 31.936 1.00 62.31 485 GLU A N 1
ATOM 3910 C CA . GLU A 1 485 ? -4.356 -17.286 30.749 1.00 62.31 485 GLU A CA 1
ATOM 3911 C C . GLU A 1 485 ? -5.739 -17.897 31.011 1.00 62.31 485 GLU A C 1
ATOM 3913 O O . GLU A 1 485 ? -5.870 -19.048 31.442 1.00 62.31 485 GLU A O 1
ATOM 3918 N N . SER A 1 486 ? -6.793 -17.133 30.728 1.00 74.81 486 SER A N 1
ATOM 3919 C CA . SER A 1 486 ? -8.174 -17.600 30.842 1.00 74.81 486 SER A CA 1
ATOM 3920 C C . SER A 1 486 ? -8.444 -18.789 29.909 1.00 74.81 486 SER A C 1
ATOM 3922 O O . SER A 1 486 ? -8.072 -18.790 28.734 1.00 74.81 486 SER A O 1
ATOM 3924 N N . LYS A 1 487 ? -9.125 -19.815 30.424 1.00 83.31 487 LYS A N 1
ATOM 3925 C CA . LYS A 1 487 ? -9.491 -21.006 29.650 1.00 83.31 487 LYS A CA 1
ATOM 3926 C C . LYS A 1 487 ? -10.791 -20.742 28.891 1.00 83.31 487 LYS A C 1
ATOM 3928 O O . LYS A 1 487 ? -11.856 -20.699 29.501 1.00 83.31 487 LYS A O 1
ATOM 3933 N N . GLU A 1 488 ? -10.711 -20.598 27.571 1.00 82.62 488 GLU A N 1
ATOM 3934 C CA . GLU A 1 488 ? -11.858 -20.233 26.721 1.00 82.62 488 GLU A CA 1
ATOM 3935 C C . GLU A 1 488 ? -12.173 -21.246 25.613 1.00 82.62 488 GLU A C 1
ATOM 3937 O O . GLU A 1 488 ? -13.311 -21.321 25.146 1.00 82.62 488 GLU A O 1
ATOM 3942 N N . TRP A 1 489 ? -11.183 -22.026 25.178 1.00 86.38 489 TRP A N 1
ATOM 3943 C CA . TRP A 1 489 ? -11.281 -22.816 23.954 1.00 86.38 489 TRP A CA 1
ATOM 3944 C C . TRP A 1 489 ? -11.794 -24.228 24.211 1.00 86.38 489 TRP A C 1
ATOM 3946 O O . TRP A 1 489 ? -11.367 -24.905 25.147 1.00 86.38 489 TRP A O 1
ATOM 3956 N N . TYR A 1 490 ? -12.674 -24.692 23.329 1.00 88.56 490 TYR A N 1
ATOM 3957 C CA . TYR A 1 490 ? -13.134 -26.072 23.263 1.00 88.56 490 TYR A CA 1
ATOM 3958 C C . TYR A 1 490 ? -12.745 -26.671 21.914 1.00 88.56 490 TYR A C 1
ATOM 3960 O O . TYR A 1 490 ? -12.787 -25.978 20.897 1.00 88.56 490 TYR A O 1
ATOM 3968 N N . TYR A 1 491 ? -12.405 -27.956 21.892 1.00 88.81 491 TYR A N 1
ATOM 3969 C CA . TYR A 1 491 ? -12.172 -28.701 20.655 1.00 88.81 491 TYR A CA 1
ATOM 3970 C C . TYR A 1 491 ? -12.929 -30.030 20.674 1.00 88.81 491 TYR A C 1
ATOM 3972 O O . TYR A 1 491 ? -13.205 -30.583 21.742 1.00 88.81 491 TYR A O 1
ATOM 3980 N N . ASN A 1 492 ? -13.270 -30.535 19.491 1.00 87.31 492 ASN A N 1
ATOM 3981 C CA . ASN A 1 492 ? -13.815 -31.879 19.331 1.00 87.31 492 ASN A CA 1
ATOM 3982 C C . ASN A 1 492 ? -12.675 -32.864 19.062 1.00 87.31 492 ASN A C 1
ATOM 3984 O O . ASN A 1 492 ? -11.902 -32.690 18.116 1.00 87.31 492 ASN A O 1
ATOM 3988 N N . ASP A 1 493 ? -12.575 -33.904 19.888 1.00 79.81 493 ASP A N 1
ATOM 3989 C CA . ASP A 1 493 ? -11.658 -35.018 19.634 1.00 79.81 493 ASP A CA 1
ATOM 3990 C C . ASP A 1 493 ? -12.157 -35.885 18.455 1.00 79.81 493 ASP A C 1
ATOM 3992 O O . ASP A 1 493 ? -13.296 -35.744 18.001 1.00 79.81 493 ASP A O 1
ATOM 3996 N N . LYS A 1 494 ? -11.347 -36.840 17.976 1.00 73.12 494 LYS A N 1
ATOM 3997 C CA . LYS A 1 494 ? -11.692 -37.777 16.882 1.00 73.12 494 LYS A CA 1
ATOM 3998 C C . LYS A 1 494 ? -13.000 -38.547 17.121 1.00 73.12 494 LYS A C 1
ATOM 4000 O O . LYS A 1 494 ? -13.627 -38.993 16.166 1.00 73.12 494 LYS A O 1
ATOM 4005 N N . ASN A 1 495 ? -13.415 -38.666 18.383 1.00 70.12 495 ASN A N 1
ATOM 4006 C CA . ASN A 1 495 ? -14.645 -39.328 18.816 1.00 70.12 495 ASN A CA 1
ATOM 4007 C C . ASN A 1 495 ? -15.860 -38.379 18.915 1.00 70.12 495 ASN A C 1
ATOM 4009 O O . ASN A 1 495 ? -16.908 -38.788 19.410 1.00 70.12 495 ASN A O 1
ATOM 4013 N N . GLY A 1 496 ? -15.728 -37.108 18.511 1.00 72.62 496 GLY A N 1
ATOM 4014 C CA . GLY A 1 496 ? -16.795 -36.101 18.587 1.00 72.62 496 GLY A CA 1
ATOM 4015 C C . GLY A 1 496 ? -17.134 -35.646 20.011 1.00 72.62 496 GLY A C 1
ATOM 4016 O O . GLY A 1 496 ? -18.167 -35.019 20.232 1.00 72.62 496 GLY A O 1
ATOM 4017 N N . GLN A 1 497 ? -16.287 -35.974 20.992 1.00 79.38 497 GLN A N 1
ATOM 4018 C CA . GLN A 1 497 ? -16.458 -35.529 22.372 1.00 79.38 497 GLN A CA 1
ATOM 4019 C C . GLN A 1 497 ? -15.834 -34.147 22.562 1.00 79.38 497 GLN A C 1
ATOM 4021 O O . GLN A 1 497 ? -14.680 -33.918 22.191 1.00 79.38 497 GLN A O 1
ATOM 4026 N N . ARG A 1 498 ? -16.608 -33.243 23.171 1.00 84.75 498 ARG A N 1
ATOM 4027 C CA . ARG A 1 498 ? -16.182 -31.884 23.510 1.00 84.75 498 ARG A CA 1
ATOM 4028 C C . ARG A 1 498 ? -15.171 -31.925 24.653 1.00 84.75 498 ARG A C 1
ATOM 4030 O O . ARG A 1 498 ? -15.518 -32.310 25.766 1.00 84.75 498 ARG A O 1
ATOM 4037 N N . GLN A 1 499 ? -13.959 -31.457 24.385 1.00 82.25 499 GLN A N 1
ATOM 4038 C CA . GLN A 1 499 ? -12.892 -31.280 25.366 1.00 82.25 499 GLN A CA 1
ATOM 4039 C C . GLN A 1 499 ? -12.669 -29.783 25.622 1.00 82.25 499 GLN A C 1
ATOM 4041 O O . GLN A 1 499 ? -12.692 -28.977 24.689 1.00 82.25 499 GLN A O 1
ATOM 4046 N N . GLY A 1 500 ? -12.483 -29.397 26.886 1.00 81.44 500 GLY A N 1
ATOM 4047 C CA . GLY A 1 500 ? -12.240 -28.011 27.305 1.00 81.44 500 GLY A CA 1
ATOM 4048 C C . GLY A 1 500 ? -12.947 -27.636 28.615 1.00 81.44 500 GLY A C 1
ATOM 4049 O O . GLY A 1 500 ? -13.675 -28.460 29.171 1.00 81.44 500 GLY A O 1
ATOM 4050 N N . PRO A 1 501 ? -12.760 -26.401 29.114 1.00 83.06 501 PRO A N 1
ATOM 4051 C CA . PRO A 1 501 ? -12.075 -25.281 28.460 1.00 83.06 501 PRO A CA 1
ATOM 4052 C C . PRO A 1 501 ? -10.539 -25.330 28.576 1.00 83.06 501 PRO A C 1
ATOM 4054 O O . PRO A 1 501 ? -9.994 -25.711 29.613 1.00 83.06 501 PRO A O 1
ATOM 4057 N N . LEU A 1 502 ? -9.839 -24.900 27.522 1.00 84.06 502 LEU A N 1
ATOM 4058 C CA . LEU A 1 502 ? -8.375 -24.808 27.431 1.00 84.06 502 LEU A CA 1
ATOM 4059 C C . LEU A 1 502 ? -7.902 -23.362 27.199 1.00 84.06 502 LEU A C 1
ATOM 4061 O O . LEU A 1 502 ? -8.633 -22.538 26.643 1.00 84.06 502 LEU A O 1
ATOM 4065 N N . SER A 1 503 ? -6.672 -23.055 27.622 1.00 85.75 503 SER A N 1
ATOM 4066 C CA . SER A 1 503 ? -6.003 -21.777 27.330 1.00 85.75 503 SER A CA 1
ATOM 4067 C C . SER A 1 503 ? -5.422 -21.753 25.912 1.00 85.75 503 SER A C 1
ATOM 4069 O O . SER A 1 503 ? -5.251 -22.796 25.269 1.00 85.75 503 SER A O 1
ATOM 4071 N N . PHE A 1 504 ? -5.097 -20.555 25.420 1.00 83.62 504 PHE A N 1
ATOM 4072 C CA . PHE A 1 504 ? -4.509 -20.375 24.092 1.00 83.62 504 PHE A CA 1
ATOM 4073 C C . PHE A 1 504 ? -3.137 -21.056 23.972 1.00 83.62 504 PHE A C 1
ATOM 4075 O O . PHE A 1 504 ? -2.884 -21.757 22.988 1.00 83.62 504 PHE A O 1
ATOM 4082 N N . GLN A 1 505 ? -2.283 -20.937 24.992 1.00 82.00 505 GLN A N 1
ATOM 4083 C CA . GLN A 1 505 ? -0.999 -21.644 25.039 1.00 82.00 505 GLN A CA 1
ATOM 4084 C C . GLN A 1 505 ? -1.147 -23.166 25.017 1.00 82.00 505 GLN A C 1
ATOM 4086 O O . GLN A 1 505 ? -0.461 -23.833 24.247 1.00 82.00 505 GLN A O 1
ATOM 4091 N N . CYS A 1 506 ? -2.095 -23.718 25.781 1.00 82.38 506 CYS A N 1
ATOM 4092 C CA . CYS A 1 506 ? -2.328 -25.161 25.807 1.00 82.38 506 CYS A CA 1
ATOM 4093 C C . CYS A 1 506 ? -2.733 -25.689 24.421 1.00 82.38 506 CYS A C 1
ATOM 4095 O O . CYS A 1 506 ? -2.191 -26.689 23.956 1.00 82.38 506 CYS A O 1
ATOM 4097 N N . MET A 1 507 ? -3.604 -24.968 23.705 1.00 83.44 507 MET A N 1
ATOM 4098 C CA . MET A 1 507 ? -3.959 -25.295 22.317 1.00 83.44 507 MET A CA 1
ATOM 4099 C C . MET A 1 507 ? -2.744 -25.229 21.375 1.00 83.44 507 MET A C 1
ATOM 4101 O O . MET A 1 507 ? -2.593 -26.080 20.496 1.00 83.44 507 MET A O 1
ATOM 4105 N N . LYS A 1 508 ? -1.849 -24.250 21.565 1.00 82.31 508 LYS A N 1
ATOM 4106 C CA . LYS A 1 508 ? -0.606 -24.118 20.788 1.00 82.31 508 LYS A CA 1
ATOM 4107 C C . LYS A 1 508 ? 0.349 -25.287 21.037 1.00 82.31 508 LYS A C 1
ATOM 4109 O O . LYS A 1 508 ? 0.925 -25.807 20.083 1.00 82.31 508 LYS A O 1
ATOM 4114 N N . ASP A 1 509 ? 0.500 -25.718 22.283 1.00 84.44 509 ASP A N 1
ATOM 4115 C CA . ASP A 1 509 ? 1.366 -26.845 22.631 1.00 84.44 509 ASP A CA 1
ATOM 4116 C C . ASP A 1 509 ? 0.779 -28.177 22.157 1.00 84.44 509 ASP A C 1
ATOM 4118 O O . ASP A 1 509 ? 1.488 -28.970 21.545 1.00 84.44 509 ASP A O 1
ATOM 4122 N N . MET A 1 510 ? -0.537 -28.376 22.272 1.00 82.69 510 MET A N 1
ATOM 4123 C CA . MET A 1 510 ? -1.219 -29.546 21.703 1.00 82.69 510 MET A CA 1
ATOM 4124 C C . MET A 1 510 ? -1.102 -29.633 20.173 1.00 82.69 510 MET A C 1
ATOM 4126 O O . MET A 1 510 ? -1.086 -30.734 19.617 1.00 82.69 510 MET A O 1
ATOM 4130 N N . TYR A 1 511 ? -1.004 -28.495 19.481 1.00 83.69 511 TYR A N 1
ATOM 4131 C CA . TYR A 1 511 ? -0.718 -28.466 18.047 1.00 83.69 511 TYR A CA 1
ATOM 4132 C C . TYR A 1 511 ? 0.736 -28.856 17.743 1.00 83.69 511 TYR A C 1
ATOM 4134 O O . TYR A 1 511 ? 0.974 -29.654 16.840 1.00 83.69 511 TYR A O 1
ATOM 4142 N N . LYS A 1 512 ? 1.714 -28.364 18.522 1.00 83.25 512 LYS A N 1
ATOM 4143 C CA . LYS A 1 512 ? 3.127 -28.786 18.396 1.00 83.25 512 LYS A CA 1
ATOM 4144 C C . LYS A 1 512 ? 3.308 -30.279 18.672 1.00 83.25 512 LYS A C 1
ATOM 4146 O O . LYS A 1 512 ? 4.094 -30.934 17.998 1.00 83.25 512 LYS A O 1
ATOM 4151 N N . GLU A 1 513 ? 2.559 -30.817 19.630 1.00 83.62 513 GLU A N 1
ATOM 4152 C CA . GLU A 1 513 ? 2.511 -32.247 19.954 1.00 83.62 513 GLU A CA 1
ATOM 4153 C C . GLU A 1 513 ? 1.737 -33.085 18.914 1.00 83.62 513 GLU A C 1
ATOM 4155 O O . GLU A 1 513 ? 1.561 -34.287 19.109 1.00 83.62 513 GLU A O 1
ATOM 4160 N N . ALA A 1 514 ? 1.255 -32.472 17.823 1.00 79.19 514 ALA A N 1
ATOM 4161 C CA . ALA A 1 514 ? 0.475 -33.102 16.754 1.00 79.19 514 ALA A CA 1
ATOM 4162 C C . ALA A 1 514 ? -0.813 -33.812 17.227 1.00 79.19 514 ALA A C 1
ATOM 4164 O O . ALA A 1 514 ? -1.307 -34.737 16.576 1.00 79.19 514 ALA A O 1
ATOM 4165 N N . LYS A 1 515 ? -1.386 -33.374 18.358 1.00 77.88 515 LYS A N 1
ATOM 4166 C CA . LYS A 1 515 ? -2.704 -33.826 18.841 1.00 77.88 515 LYS A CA 1
ATOM 4167 C C . LYS A 1 515 ? -3.842 -33.093 18.131 1.00 77.88 515 LYS A C 1
ATOM 4169 O O . LYS A 1 515 ? -4.894 -33.683 17.893 1.00 77.88 515 LYS A O 1
ATOM 4174 N N . LEU A 1 516 ? -3.618 -31.827 17.775 1.00 80.06 516 LEU A N 1
ATOM 4175 C CA . LEU A 1 516 ? -4.536 -31.005 16.986 1.00 80.06 516 LEU A CA 1
ATOM 4176 C C . LEU A 1 516 ? -4.043 -30.885 15.540 1.00 80.06 516 LEU A C 1
ATOM 4178 O O . LEU A 1 516 ? -2.846 -30.782 15.289 1.00 80.06 516 LEU A O 1
ATOM 4182 N N . PHE A 1 517 ? -4.979 -30.866 14.593 1.00 81.75 517 PHE A N 1
ATOM 4183 C CA . PHE A 1 517 ? -4.715 -30.733 13.158 1.00 81.75 517 PHE A CA 1
ATOM 4184 C C . PHE A 1 517 ? -5.488 -29.538 12.597 1.00 81.75 517 PHE A C 1
ATOM 4186 O O . PHE A 1 517 ? -6.489 -29.123 13.163 1.00 81.75 517 PHE A O 1
ATOM 4193 N N . GLU A 1 518 ? -5.110 -29.027 11.427 1.00 79.00 518 GLU A N 1
ATOM 4194 C CA . GLU A 1 518 ? -5.781 -27.871 10.799 1.00 79.00 518 GLU A CA 1
ATOM 4195 C C . GLU A 1 518 ? -7.303 -28.031 10.624 1.00 79.00 518 GLU A C 1
ATOM 4197 O O . GLU A 1 518 ? -8.042 -27.045 10.622 1.00 79.00 518 GLU A O 1
ATOM 4202 N N . LYS A 1 519 ? -7.777 -29.276 10.484 1.00 83.25 519 LYS A N 1
ATOM 4203 C CA . LYS A 1 519 ? -9.194 -29.618 10.303 1.00 83.25 519 LYS A CA 1
ATOM 4204 C C . LYS A 1 519 ? -9.956 -29.841 11.612 1.00 83.25 519 LYS A C 1
ATOM 4206 O O . LYS A 1 519 ? -11.168 -30.028 11.547 1.00 83.25 519 LYS A O 1
ATOM 4211 N N . THR A 1 520 ? -9.299 -29.842 12.774 1.00 85.62 520 THR A N 1
ATOM 4212 C CA . THR A 1 520 ? -10.004 -30.047 14.049 1.00 85.62 520 THR A CA 1
ATOM 4213 C C . THR A 1 520 ? -10.993 -28.920 14.290 1.00 85.62 520 THR A C 1
ATOM 4215 O O . THR A 1 520 ? -10.665 -27.749 14.084 1.00 85.62 520 THR A O 1
ATOM 4218 N N . GLU A 1 521 ? -12.199 -29.279 14.715 1.00 88.12 521 GLU A N 1
ATOM 4219 C CA . GLU A 1 521 ? -13.249 -28.319 15.027 1.00 88.12 521 GLU A CA 1
ATOM 4220 C C . GLU A 1 521 ? -13.012 -27.719 16.409 1.00 88.12 521 GLU A C 1
ATOM 4222 O O . GLU A 1 521 ? -12.869 -28.438 17.401 1.00 88.12 521 GLU A O 1
ATOM 4227 N N . ILE A 1 522 ? -12.985 -26.392 16.453 1.00 88.69 522 ILE A N 1
ATOM 4228 C CA . ILE A 1 522 ? -12.822 -25.595 17.658 1.00 88.69 522 ILE A CA 1
ATOM 4229 C C . ILE A 1 522 ? -14.007 -24.647 17.828 1.00 88.69 522 ILE A C 1
ATOM 4231 O O . ILE A 1 522 ? -14.625 -24.195 16.858 1.00 88.69 522 ILE A O 1
ATOM 4235 N N . TRP A 1 523 ? -14.317 -24.337 19.081 1.00 90.12 523 TRP A N 1
ATOM 4236 C CA . TRP A 1 523 ? -15.353 -23.384 19.448 1.00 90.12 523 TRP A CA 1
ATOM 4237 C C . TRP A 1 523 ? -14.932 -22.579 20.676 1.00 90.12 523 TRP A C 1
ATOM 4239 O O . TRP A 1 523 ? -14.304 -23.103 21.597 1.00 90.12 523 TRP A O 1
ATOM 4249 N N . ALA A 1 524 ? -15.303 -21.305 20.687 1.00 87.25 524 ALA A N 1
ATOM 4250 C CA . ALA A 1 524 ? -15.145 -20.392 21.808 1.00 87.25 524 ALA A CA 1
ATOM 4251 C C . ALA A 1 524 ? -16.306 -19.393 21.812 1.00 87.25 524 ALA A C 1
ATOM 4253 O O . ALA A 1 524 ? -17.006 -19.214 20.810 1.00 87.25 524 ALA A O 1
ATOM 4254 N N . GLU A 1 525 ? -16.510 -18.731 22.947 1.00 81.44 525 GLU A N 1
ATOM 4255 C CA . GLU A 1 525 ? -17.535 -17.702 23.078 1.00 81.44 525 GLU A CA 1
ATOM 4256 C C . GLU A 1 525 ? -17.238 -16.524 22.130 1.00 81.44 525 GLU A C 1
ATOM 4258 O O . GLU A 1 525 ? -16.133 -15.985 22.118 1.00 81.44 525 GLU A O 1
ATOM 4263 N N . GLY A 1 526 ? -18.219 -16.143 21.307 1.00 77.38 526 GLY A N 1
ATOM 4264 C CA . GLY A 1 526 ? -18.050 -15.150 20.234 1.00 77.38 526 GLY A CA 1
ATOM 4265 C C . GLY A 1 526 ? -17.946 -15.747 18.825 1.00 77.38 526 GLY A C 1
ATOM 4266 O O . GLY A 1 526 ? -18.003 -14.998 17.853 1.00 77.38 526 GLY A O 1
ATOM 4267 N N . LEU A 1 527 ? -17.851 -17.078 18.694 1.00 82.50 527 LEU A N 1
ATOM 4268 C CA . LEU A 1 527 ? -18.026 -17.786 17.421 1.00 82.50 527 LEU A CA 1
ATOM 4269 C C . LEU A 1 527 ? -19.468 -18.294 17.275 1.00 82.50 527 LEU A C 1
ATOM 4271 O O . LEU A 1 527 ? -19.998 -18.951 18.173 1.00 82.50 527 LEU A O 1
ATOM 4275 N N . ASP A 1 528 ? -20.079 -18.052 16.112 1.00 79.25 528 ASP A N 1
ATOM 4276 C CA . ASP A 1 528 ? -21.460 -18.474 15.831 1.00 79.25 528 ASP A CA 1
ATOM 4277 C C . ASP A 1 528 ? -21.611 -20.001 15.739 1.00 79.25 528 ASP A C 1
ATOM 4279 O O . ASP A 1 528 ? -22.671 -20.554 16.037 1.00 79.25 528 ASP A O 1
ATOM 4283 N N . LYS A 1 529 ? -20.562 -20.691 15.271 1.00 87.44 529 LYS A N 1
ATOM 4284 C CA . LYS A 1 529 ? -20.552 -22.133 14.986 1.00 87.44 529 LYS A CA 1
ATOM 4285 C C . LYS A 1 529 ? -19.190 -22.740 15.314 1.00 87.44 529 LYS A C 1
ATOM 4287 O O . LYS A 1 529 ? -18.204 -22.024 15.474 1.00 87.44 529 LYS A O 1
ATOM 4292 N N . TRP A 1 530 ? -19.147 -24.068 15.396 1.00 87.12 530 TRP A N 1
ATOM 4293 C CA . TRP A 1 530 ? -17.893 -24.818 15.387 1.00 87.12 530 TRP A CA 1
ATOM 4294 C C . TRP A 1 530 ? -17.161 -24.554 14.072 1.00 87.12 530 TRP A C 1
ATOM 4296 O O . TRP A 1 530 ? -17.740 -24.695 12.994 1.00 87.12 530 TRP A O 1
ATOM 4306 N N . CYS A 1 531 ? -15.903 -24.140 14.173 1.00 86.88 531 CYS A N 1
ATOM 4307 C CA . CYS A 1 531 ? -15.079 -23.755 13.035 1.00 86.88 531 CYS A CA 1
ATOM 4308 C C . CYS A 1 531 ? -13.821 -24.617 13.000 1.00 86.88 531 CYS A C 1
ATOM 4310 O O . CYS A 1 531 ? -13.298 -25.006 14.040 1.00 86.88 531 CYS A O 1
ATOM 4312 N N . HIS A 1 532 ? -13.288 -24.882 11.810 1.00 87.19 532 HIS A N 1
ATOM 4313 C CA . HIS A 1 532 ? -11.970 -25.502 11.705 1.00 87.19 532 HIS A CA 1
ATOM 4314 C C . HIS A 1 532 ? -10.892 -24.577 12.277 1.00 87.19 532 HIS A C 1
ATOM 4316 O O . HIS A 1 532 ? -10.979 -23.352 12.150 1.00 87.19 532 HIS A O 1
ATOM 4322 N N . LEU A 1 533 ? -9.843 -25.164 12.851 1.00 83.81 533 LEU A N 1
ATOM 4323 C CA . LEU A 1 533 ? -8.709 -24.428 13.412 1.00 83.81 533 LEU A CA 1
ATOM 4324 C C . LEU A 1 533 ? -8.063 -23.485 12.379 1.00 83.81 533 LEU A C 1
ATOM 4326 O O . LEU A 1 533 ? -7.727 -22.351 12.709 1.00 83.81 533 LEU A O 1
ATOM 4330 N N . SER A 1 534 ? -7.984 -23.897 11.109 1.00 83.44 534 SER A N 1
ATOM 4331 C CA . SER A 1 534 ? -7.487 -23.059 10.005 1.00 83.44 534 SER A CA 1
ATOM 4332 C C . SER A 1 534 ? -8.412 -21.903 9.600 1.00 83.44 534 SER A C 1
ATOM 4334 O O . SER A 1 534 ? -7.956 -20.957 8.956 1.00 83.44 534 SER A O 1
ATOM 4336 N N . ALA A 1 535 ? -9.698 -21.950 9.960 1.00 84.56 535 ALA A N 1
ATOM 4337 C CA . ALA A 1 535 ? -10.667 -20.908 9.623 1.00 84.56 535 ALA A CA 1
ATOM 4338 C C . ALA A 1 535 ? -10.622 -19.727 10.605 1.00 84.56 535 ALA A C 1
ATOM 4340 O O . ALA A 1 535 ? -10.947 -18.604 10.226 1.00 84.56 535 ALA A O 1
ATOM 4341 N N . VAL A 1 536 ? -10.199 -19.958 11.851 1.00 85.06 536 VAL A N 1
ATOM 4342 C CA . VAL A 1 536 ? -10.108 -18.913 12.878 1.00 85.06 536 VAL A CA 1
ATOM 4343 C C . VAL A 1 536 ? -8.806 -18.130 12.707 1.00 85.06 536 VAL A C 1
ATOM 4345 O O . VAL A 1 536 ? -7.722 -18.695 12.849 1.00 85.06 536 VAL A O 1
ATOM 4348 N N . ALA A 1 537 ? -8.894 -16.818 12.452 1.00 83.44 537 ALA A N 1
ATOM 4349 C CA . ALA A 1 537 ? -7.734 -15.961 12.186 1.00 83.44 537 ALA A CA 1
ATOM 4350 C C . ALA A 1 537 ? -6.643 -16.056 13.264 1.00 83.44 537 ALA A C 1
ATOM 4352 O O . ALA A 1 537 ? -5.465 -16.182 12.927 1.00 83.44 537 ALA A O 1
ATOM 4353 N N . GLN A 1 538 ? -7.025 -16.067 14.547 1.00 86.00 538 GLN A N 1
ATOM 4354 C CA . GLN A 1 538 ? -6.082 -16.205 15.661 1.00 86.00 538 GLN A CA 1
ATOM 4355 C C . GLN A 1 538 ? -5.166 -17.422 15.479 1.00 86.00 538 GLN A C 1
ATOM 4357 O O . GLN A 1 538 ? -3.950 -17.261 15.511 1.00 86.00 538 GLN A O 1
ATOM 4362 N N . PHE A 1 539 ? -5.705 -18.613 15.211 1.00 83.69 539 PHE A N 1
ATOM 4363 C CA . PHE A 1 539 ? -4.898 -19.828 15.042 1.00 83.69 539 PHE A CA 1
ATOM 4364 C C . PHE A 1 539 ? -4.257 -19.942 13.660 1.00 83.69 539 PHE A C 1
ATOM 4366 O O . PHE A 1 539 ? -3.088 -20.323 13.559 1.00 83.69 539 PHE A O 1
ATOM 4373 N N . ARG A 1 540 ? -4.974 -19.548 12.603 1.00 83.06 540 ARG A N 1
ATOM 4374 C CA . ARG A 1 540 ? -4.470 -19.535 11.223 1.00 83.06 540 ARG A CA 1
ATOM 4375 C C . ARG A 1 540 ? -3.142 -18.788 11.114 1.00 83.06 540 ARG A C 1
ATOM 4377 O O . ARG A 1 540 ? -2.187 -19.300 10.528 1.00 83.06 540 ARG A O 1
ATOM 4384 N N . TRP A 1 541 ? -3.067 -17.600 11.711 1.00 82.56 541 TRP A N 1
ATOM 4385 C CA . TRP A 1 541 ? -1.928 -16.696 11.550 1.00 82.56 541 TRP A CA 1
ATOM 4386 C C . TRP A 1 541 ? -0.843 -16.840 12.620 1.00 82.56 541 TRP A C 1
ATOM 4388 O O . TRP A 1 541 ? 0.269 -16.374 12.393 1.00 82.56 541 TRP A O 1
ATOM 4398 N N . THR A 1 542 ? -1.124 -17.493 13.753 1.00 78.25 542 THR A N 1
ATOM 4399 C CA . THR A 1 542 ? -0.137 -17.653 14.843 1.00 78.25 542 THR A CA 1
ATOM 4400 C C . THR A 1 542 ? 0.347 -19.085 15.060 1.00 78.25 542 THR A C 1
ATOM 4402 O O . THR A 1 542 ? 1.446 -19.274 15.575 1.00 78.25 542 THR A O 1
ATOM 4405 N N . VAL A 1 543 ? -0.447 -20.096 14.688 1.00 75.00 543 VAL A N 1
ATOM 4406 C CA . VAL A 1 543 ? -0.135 -21.512 14.935 1.00 75.00 543 VAL A CA 1
ATOM 4407 C C . VAL A 1 543 ? 0.104 -22.252 13.624 1.00 75.00 543 VAL A C 1
ATOM 4409 O O . VAL A 1 543 ? 1.208 -22.756 13.414 1.00 75.00 543 VAL A O 1
ATOM 4412 N N . CYS A 1 544 ? -0.863 -22.244 12.699 1.00 71.88 544 CYS A N 1
ATOM 4413 C CA . CYS A 1 544 ? -0.714 -22.945 11.416 1.00 71.88 544 CYS A CA 1
ATOM 4414 C C . CYS A 1 544 ? 0.455 -22.372 10.602 1.00 71.88 544 CYS A C 1
ATOM 4416 O O . CYS A 1 544 ? 1.302 -23.110 10.103 1.00 71.88 544 CYS A O 1
ATOM 4418 N N . SER A 1 545 ? 0.554 -21.042 10.554 1.00 63.81 545 SER A N 1
ATOM 4419 C CA . SER A 1 545 ? 1.577 -20.328 9.783 1.00 63.81 545 SER A CA 1
ATOM 4420 C C . SER A 1 545 ? 3.012 -20.521 10.298 1.00 63.81 545 SER A C 1
ATOM 4422 O O . SER A 1 545 ? 3.947 -20.535 9.502 1.00 63.81 545 SER A O 1
ATOM 4424 N N . SER A 1 546 ? 3.212 -20.690 11.611 1.00 56.38 546 SER A N 1
ATOM 4425 C CA . SER A 1 546 ? 4.553 -20.844 12.204 1.00 56.38 546 SER A CA 1
ATOM 4426 C C . SER A 1 546 ? 5.148 -22.242 12.017 1.00 56.38 546 SER A C 1
ATOM 4428 O O . SER A 1 546 ? 6.366 -22.397 12.059 1.00 56.38 546 SER A O 1
ATOM 4430 N N . SER A 1 547 ? 4.317 -23.262 11.783 1.00 47.47 547 SER A N 1
ATOM 4431 C CA . SER A 1 547 ? 4.784 -24.645 11.606 1.00 47.47 547 SER A CA 1
ATOM 4432 C C . SER A 1 547 ? 5.561 -24.877 10.300 1.00 47.47 547 SER A C 1
ATOM 4434 O O . SER A 1 547 ? 6.441 -25.733 10.266 1.00 47.47 547 SER A O 1
ATOM 4436 N N . ASN A 1 548 ? 5.345 -24.043 9.276 1.00 40.75 548 ASN A N 1
ATOM 4437 C CA . ASN A 1 548 ? 6.092 -24.101 8.012 1.00 40.75 548 ASN A CA 1
ATOM 4438 C C . ASN A 1 548 ? 7.550 -23.617 8.124 1.00 40.75 548 ASN A C 1
ATOM 4440 O O . ASN A 1 548 ? 8.317 -23.790 7.182 1.00 40.75 548 ASN A O 1
ATOM 4444 N N . ILE A 1 549 ? 7.947 -23.022 9.256 1.00 41.69 549 ILE A N 1
ATOM 4445 C CA . ILE A 1 549 ? 9.330 -22.580 9.507 1.00 41.69 549 ILE A CA 1
ATOM 4446 C C . ILE A 1 549 ? 10.148 -23.696 10.186 1.00 41.69 549 ILE A C 1
ATOM 4448 O O . ILE A 1 549 ? 11.361 -23.768 10.021 1.00 41.69 549 ILE A O 1
ATOM 4452 N N . ALA A 1 550 ? 9.501 -24.613 10.913 1.00 31.61 550 ALA A N 1
ATOM 4453 C CA . ALA A 1 550 ? 10.193 -25.626 11.714 1.00 31.61 550 ALA A CA 1
ATOM 4454 C C . ALA A 1 550 ? 10.617 -26.885 10.928 1.00 31.61 550 ALA A C 1
ATOM 4456 O O . ALA A 1 550 ? 11.424 -27.666 11.428 1.00 31.6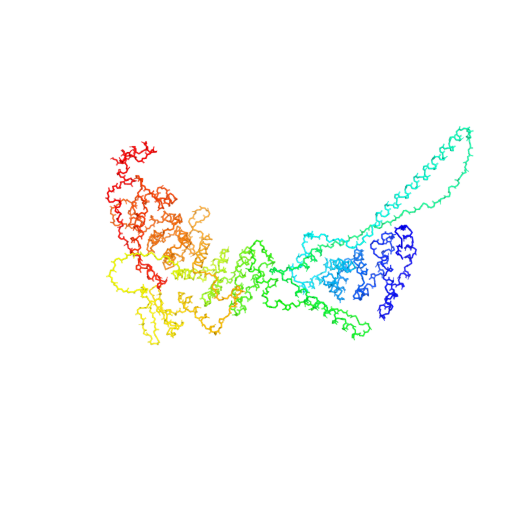1 550 ALA A O 1
ATOM 4457 N N . SER A 1 551 ? 10.124 -27.098 9.702 1.00 31.84 551 SER A N 1
ATOM 4458 C CA . SER A 1 551 ? 10.457 -28.285 8.897 1.00 31.84 551 SER A CA 1
ATOM 4459 C C . SER A 1 551 ? 11.718 -28.145 8.029 1.00 31.84 551 SER A C 1
ATOM 4461 O O . SER A 1 551 ? 11.998 -29.038 7.233 1.00 31.84 551 SER A O 1
ATOM 4463 N N . SER A 1 552 ? 12.497 -27.065 8.167 1.00 29.86 552 SER A N 1
ATOM 4464 C CA . SER A 1 552 ? 13.754 -26.861 7.426 1.00 29.86 552 SER A CA 1
ATOM 4465 C C . SER A 1 552 ? 14.977 -26.653 8.328 1.00 29.86 552 SER A C 1
ATOM 4467 O O . SER A 1 552 ? 15.830 -25.820 8.034 1.00 29.86 552 SER A O 1
ATOM 4469 N N . HIS A 1 553 ? 15.089 -27.411 9.421 1.00 29.72 553 HIS A N 1
ATOM 4470 C CA . HIS A 1 553 ? 16.341 -27.526 10.174 1.00 29.72 553 HIS A CA 1
ATOM 4471 C C . HIS A 1 553 ? 16.982 -28.899 9.938 1.00 29.72 553 HIS A C 1
ATOM 4473 O O . HIS A 1 553 ? 16.854 -29.812 10.749 1.00 29.72 553 HIS A O 1
ATOM 4479 N N . THR A 1 554 ? 17.722 -29.039 8.837 1.00 25.28 554 THR A N 1
ATOM 4480 C CA . THR A 1 554 ? 18.965 -29.820 8.879 1.00 25.28 554 THR A CA 1
ATOM 4481 C C . THR A 1 554 ? 20.071 -28.896 9.368 1.00 25.28 554 THR A C 1
ATOM 4483 O O . THR A 1 554 ? 20.279 -27.809 8.837 1.00 25.28 554 THR A O 1
ATOM 4486 N N . SER A 1 555 ? 20.731 -29.345 10.426 1.00 28.09 555 SER A N 1
ATOM 4487 C CA . SER A 1 555 ? 21.846 -28.732 11.134 1.00 28.09 555 SER A CA 1
ATOM 4488 C C . SER A 1 555 ? 22.980 -28.249 10.225 1.00 28.09 555 SER A C 1
ATOM 4490 O O . SER A 1 555 ? 23.647 -29.071 9.599 1.00 28.09 555 SER A O 1
ATOM 4492 N N . CYS A 1 556 ? 23.268 -26.951 10.265 1.00 24.34 556 CYS A N 1
ATOM 4493 C CA . CYS A 1 556 ? 24.631 -26.419 10.225 1.00 24.34 556 CYS A CA 1
ATOM 4494 C C . CYS A 1 556 ? 24.600 -24.919 10.541 1.00 24.34 556 CYS A C 1
ATOM 4496 O O . CYS A 1 556 ? 24.303 -24.089 9.683 1.00 24.34 556 CYS A O 1
ATOM 4498 N N . ASP A 1 557 ? 24.924 -24.592 11.793 1.00 26.81 557 ASP A N 1
ATOM 4499 C CA . ASP A 1 557 ? 25.495 -23.302 12.156 1.00 26.81 557 ASP A CA 1
ATOM 4500 C C . ASP A 1 557 ? 26.783 -23.107 11.359 1.00 26.81 557 ASP A C 1
ATOM 4502 O O . ASP A 1 557 ? 27.749 -23.840 11.561 1.00 26.81 557 ASP A O 1
ATOM 4506 N N . LEU A 1 558 ? 26.784 -22.131 10.454 1.00 23.58 558 LEU A N 1
ATOM 4507 C CA . LEU A 1 558 ? 27.949 -21.335 10.081 1.00 23.58 558 LEU A CA 1
ATOM 4508 C C . LEU A 1 558 ? 27.454 -20.088 9.342 1.00 23.58 558 LEU A C 1
ATOM 4510 O O . LEU A 1 558 ? 26.867 -20.152 8.266 1.00 23.58 558 LEU A O 1
ATOM 4514 N N . ALA A 1 559 ? 27.683 -18.956 10.000 1.00 28.84 559 ALA A N 1
ATOM 4515 C CA . ALA A 1 559 ? 27.559 -17.586 9.536 1.00 28.84 559 ALA A CA 1
ATOM 4516 C C . ALA A 1 559 ? 27.601 -17.389 8.009 1.00 28.84 559 ALA A C 1
ATOM 4518 O O . ALA A 1 559 ? 28.676 -17.353 7.424 1.00 28.84 559 ALA A O 1
ATOM 4519 N N . LEU A 1 560 ? 26.436 -17.131 7.414 1.00 24.31 560 LEU A N 1
ATOM 4520 C CA . LEU A 1 560 ? 26.234 -16.219 6.288 1.00 24.31 560 LEU A CA 1
ATOM 4521 C C . LEU A 1 560 ? 24.794 -15.705 6.401 1.00 24.31 560 LEU A C 1
ATOM 4523 O O . LEU A 1 560 ? 23.832 -16.446 6.216 1.00 24.31 560 LEU A O 1
ATOM 4527 N N . GLN A 1 561 ? 24.649 -14.432 6.769 1.00 23.97 561 GLN A N 1
ATOM 4528 C CA . GLN A 1 561 ? 23.375 -13.720 6.706 1.00 23.97 561 GLN A CA 1
ATOM 4529 C C . GLN A 1 561 ? 22.788 -13.874 5.291 1.00 23.97 561 GLN A C 1
ATOM 4531 O O . GLN A 1 561 ? 23.490 -13.549 4.328 1.00 23.97 561 GLN A O 1
ATOM 4536 N N . PRO A 1 562 ? 21.522 -14.295 5.118 1.00 27.83 562 PRO A N 1
ATOM 4537 C CA . PRO A 1 562 ? 20.860 -14.156 3.837 1.00 27.83 562 PRO A CA 1
ATOM 4538 C C . PRO A 1 562 ? 20.531 -12.672 3.654 1.00 27.83 562 PRO A C 1
ATOM 4540 O O . PRO A 1 562 ? 19.486 -12.184 4.076 1.00 27.83 562 PRO A O 1
ATOM 4543 N N . GLN A 1 563 ? 21.455 -11.929 3.046 1.00 26.05 563 GLN A N 1
ATOM 4544 C CA . GLN A 1 563 ? 21.167 -10.612 2.489 1.00 26.05 563 GLN A CA 1
ATOM 4545 C C . GLN A 1 563 ? 20.357 -10.794 1.200 1.00 26.05 563 GLN A C 1
ATOM 4547 O O . GLN A 1 563 ? 20.877 -10.773 0.089 1.00 26.05 563 GLN A O 1
ATOM 4552 N N . GLY A 1 564 ? 19.058 -10.998 1.378 1.00 27.16 564 GLY A N 1
ATOM 4553 C CA . GLY A 1 564 ? 18.034 -10.859 0.355 1.00 27.16 564 GLY A CA 1
ATOM 4554 C C . GLY A 1 564 ? 16.743 -10.441 1.057 1.00 27.16 564 GLY A C 1
ATOM 4555 O O . GLY A 1 564 ? 16.350 -11.103 2.018 1.00 27.16 564 GLY A O 1
ATOM 4556 N N . PRO A 1 565 ? 16.084 -9.339 0.661 1.00 31.19 565 PRO A N 1
ATOM 4557 C CA . PRO A 1 565 ? 14.777 -9.023 1.214 1.00 31.19 565 PRO A CA 1
ATOM 4558 C C . PRO A 1 565 ? 13.813 -10.110 0.725 1.00 31.19 565 PRO A C 1
ATOM 4560 O O . PRO A 1 565 ? 13.877 -10.476 -0.445 1.00 31.19 565 PRO A O 1
ATOM 4563 N N . MET A 1 566 ? 12.896 -10.573 1.577 1.00 37.41 566 MET A N 1
ATOM 4564 C CA . MET A 1 566 ? 11.842 -11.563 1.268 1.00 37.41 566 MET A CA 1
ATOM 4565 C C . MET A 1 566 ? 12.208 -13.043 1.501 1.00 37.41 566 MET A C 1
ATOM 4567 O O . MET A 1 566 ? 11.980 -13.893 0.645 1.00 37.41 566 MET A O 1
ATOM 4571 N N . GLY A 1 567 ? 12.713 -13.380 2.690 1.00 29.70 567 GLY A N 1
ATOM 4572 C CA . GLY A 1 567 ? 12.714 -14.756 3.199 1.00 29.70 567 GLY A CA 1
ATOM 4573 C C . GLY A 1 567 ? 11.693 -14.916 4.324 1.00 29.70 567 GLY A C 1
ATOM 4574 O O . GLY A 1 567 ? 11.977 -14.492 5.434 1.00 29.70 567 GLY A O 1
ATOM 4575 N N . GLY A 1 568 ? 10.519 -15.499 4.046 1.00 41.25 568 GLY A N 1
ATOM 4576 C CA . GLY A 1 568 ? 9.563 -16.060 5.027 1.00 41.25 568 GLY A CA 1
ATOM 4577 C C . GLY A 1 568 ? 8.961 -15.142 6.109 1.00 41.25 568 GLY A C 1
ATOM 4578 O O . GLY A 1 568 ? 8.033 -15.558 6.800 1.00 41.25 568 GLY A O 1
ATOM 4579 N N . THR A 1 569 ? 9.450 -13.916 6.270 1.00 56.62 569 THR A N 1
ATOM 4580 C CA . THR A 1 569 ? 9.006 -12.962 7.283 1.00 56.62 569 THR A CA 1
ATOM 4581 C C . THR A 1 569 ? 7.842 -12.123 6.756 1.00 56.62 569 THR A C 1
ATOM 4583 O O . THR A 1 569 ? 7.834 -11.695 5.600 1.00 56.62 569 THR A O 1
ATOM 4586 N N . GLY A 1 570 ? 6.820 -11.923 7.594 1.00 63.69 570 GLY A N 1
ATOM 4587 C CA . GLY A 1 570 ? 5.726 -10.994 7.296 1.00 63.69 570 GLY A CA 1
ATOM 4588 C C . GLY A 1 570 ? 6.261 -9.579 7.064 1.00 63.69 570 GLY A C 1
ATOM 4589 O O . GLY A 1 570 ? 7.266 -9.189 7.657 1.00 63.69 570 GLY A O 1
ATOM 4590 N N . LEU A 1 571 ? 5.603 -8.823 6.185 1.00 74.88 571 LEU A N 1
ATOM 4591 C CA . LEU A 1 571 ? 5.987 -7.445 5.862 1.00 74.88 571 LEU A CA 1
ATOM 4592 C C . LEU A 1 571 ? 5.637 -6.488 7.014 1.00 74.88 571 LEU A C 1
ATOM 4594 O O . LEU A 1 571 ? 6.304 -5.472 7.192 1.00 74.88 571 LEU A O 1
ATOM 4598 N N . PHE A 1 572 ? 4.599 -6.815 7.788 1.00 80.88 572 PHE A N 1
ATOM 4599 C CA . PHE A 1 572 ? 4.096 -5.980 8.875 1.00 80.88 572 PHE A CA 1
ATOM 4600 C C . PHE A 1 572 ? 4.145 -6.707 10.219 1.00 80.88 572 PHE A C 1
ATOM 4602 O O . PHE A 1 572 ? 3.814 -7.892 10.319 1.00 80.88 572 PHE A O 1
ATOM 4609 N N . ASN A 1 573 ? 4.449 -5.966 11.287 1.00 85.56 573 ASN A N 1
ATOM 4610 C CA . ASN A 1 573 ? 4.119 -6.415 12.638 1.00 85.56 573 ASN A CA 1
ATOM 4611 C C . ASN A 1 573 ? 2.598 -6.350 12.852 1.00 85.56 573 ASN A C 1
ATOM 4613 O O . ASN A 1 573 ? 1.893 -5.634 12.145 1.00 85.56 573 ASN A O 1
ATOM 4617 N N . LEU A 1 574 ? 2.069 -7.045 13.867 1.00 86.19 574 LEU A N 1
ATOM 4618 C CA . LEU A 1 574 ? 0.618 -7.058 14.132 1.00 86.19 574 LEU A CA 1
ATOM 4619 C C . LEU A 1 574 ? 0.052 -5.653 14.418 1.00 86.19 574 LEU A C 1
ATOM 4621 O O . LEU A 1 574 ? -1.069 -5.346 14.015 1.00 86.19 574 LEU A O 1
ATOM 4625 N N . THR A 1 575 ? 0.833 -4.797 15.081 1.00 87.62 575 THR A N 1
ATOM 4626 C CA . THR A 1 575 ? 0.478 -3.396 15.358 1.00 87.62 575 THR A CA 1
ATOM 4627 C C . THR A 1 575 ? 0.485 -2.539 14.089 1.00 87.62 575 THR A C 1
ATOM 4629 O O . THR A 1 575 ? -0.472 -1.806 13.838 1.00 87.62 575 THR A O 1
ATOM 4632 N N . ASP A 1 576 ? 1.522 -2.673 13.257 1.00 89.25 576 ASP A N 1
ATOM 4633 C CA . ASP A 1 576 ? 1.647 -1.936 11.992 1.00 89.25 576 ASP A CA 1
ATOM 4634 C C . ASP A 1 576 ? 0.549 -2.357 11.005 1.00 89.25 576 ASP A C 1
ATOM 4636 O O . ASP A 1 576 ? -0.074 -1.520 10.357 1.00 89.25 576 ASP A O 1
ATOM 4640 N N . MET A 1 577 ? 0.241 -3.657 10.962 1.00 91.50 577 MET A N 1
ATOM 4641 C CA . MET A 1 577 ? -0.859 -4.223 10.185 1.00 91.50 577 MET A CA 1
ATOM 4642 C C . MET A 1 577 ? -2.208 -3.654 10.636 1.00 91.50 577 MET A C 1
ATOM 4644 O O . MET A 1 577 ? -3.008 -3.244 9.801 1.00 91.50 577 MET A O 1
ATOM 4648 N N . CYS A 1 578 ? -2.465 -3.598 11.946 1.00 93.50 578 CYS A N 1
ATOM 4649 C CA . CYS A 1 578 ? -3.687 -3.000 12.483 1.00 93.50 578 CYS A CA 1
ATOM 4650 C C . CYS A 1 578 ? -3.785 -1.508 12.143 1.00 93.50 578 CYS A C 1
ATOM 4652 O O . CYS A 1 578 ? -4.839 -1.051 11.707 1.00 93.50 578 CYS A O 1
ATOM 4654 N N . SER A 1 579 ? -2.679 -0.769 12.252 1.00 93.81 579 SER A N 1
ATOM 4655 C CA . SER A 1 579 ? -2.629 0.647 11.874 1.00 93.81 579 SER A CA 1
ATOM 4656 C C . SER A 1 579 ? -2.951 0.851 10.392 1.00 93.81 579 SER A C 1
ATOM 4658 O O . SER A 1 579 ? -3.812 1.668 10.076 1.00 93.81 579 SER A O 1
ATOM 4660 N N . LEU A 1 580 ? -2.352 0.050 9.498 1.00 94.56 580 LEU A N 1
ATOM 4661 C CA . LEU A 1 580 ? -2.662 0.071 8.066 1.00 94.56 580 LEU A CA 1
ATOM 4662 C C . LEU A 1 580 ? -4.143 -0.226 7.818 1.00 94.56 580 LEU A C 1
ATOM 4664 O O . LEU A 1 580 ? -4.798 0.499 7.078 1.00 94.56 580 LEU A O 1
ATOM 4668 N N . ILE A 1 581 ? -4.691 -1.268 8.450 1.00 96.25 581 ILE A N 1
ATOM 4669 C CA . ILE A 1 581 ? -6.103 -1.632 8.298 1.00 96.25 581 ILE A CA 1
ATOM 4670 C C . ILE A 1 581 ? -7.008 -0.482 8.749 1.00 96.25 581 ILE A C 1
ATOM 4672 O O . ILE A 1 581 ? -7.925 -0.106 8.020 1.00 96.25 581 ILE A O 1
ATOM 4676 N N . LEU A 1 582 ? -6.753 0.113 9.911 1.00 96.12 582 LEU A N 1
ATOM 4677 C CA . LEU A 1 582 ? -7.543 1.241 10.396 1.00 96.12 582 LEU A CA 1
ATOM 4678 C C . LEU A 1 582 ? -7.441 2.449 9.455 1.00 96.12 582 LEU A C 1
ATOM 4680 O O . LEU A 1 582 ? -8.472 3.045 9.152 1.00 96.12 582 LEU A O 1
ATOM 4684 N N . ASP A 1 583 ? -6.255 2.749 8.916 1.00 96.00 583 ASP A N 1
ATOM 4685 C CA . ASP A 1 583 ? -6.071 3.799 7.905 1.00 96.00 583 ASP A CA 1
ATOM 4686 C C . ASP A 1 583 ? -6.885 3.506 6.635 1.00 96.00 583 ASP A C 1
ATOM 4688 O O . ASP A 1 583 ? -7.576 4.393 6.128 1.00 96.00 583 ASP A O 1
ATOM 4692 N N . THR A 1 584 ? -6.910 2.250 6.166 1.00 95.62 584 THR A N 1
ATOM 4693 C CA . THR A 1 584 ? -7.762 1.867 5.027 1.00 95.62 584 THR A CA 1
ATOM 4694 C C . THR A 1 584 ? -9.248 2.041 5.327 1.00 95.62 584 THR A C 1
ATOM 4696 O O . THR A 1 584 ? -9.977 2.562 4.487 1.00 95.62 584 THR A O 1
ATOM 4699 N N . LEU A 1 585 ? -9.716 1.671 6.525 1.00 96.19 585 LEU A N 1
ATOM 4700 C CA . LEU A 1 585 ? -11.118 1.828 6.919 1.00 96.19 585 LEU A CA 1
ATOM 4701 C C . LEU A 1 585 ? -11.514 3.307 7.027 1.00 96.19 585 LEU A C 1
ATOM 4703 O O . LEU A 1 585 ? -12.590 3.684 6.558 1.00 96.19 585 LEU A O 1
ATOM 4707 N N . ILE A 1 586 ? -10.641 4.151 7.589 1.00 95.50 586 ILE A N 1
ATOM 4708 C CA . ILE A 1 586 ? -10.835 5.608 7.653 1.00 95.50 586 ILE A CA 1
ATOM 4709 C C . ILE A 1 586 ? -10.923 6.178 6.235 1.00 95.50 586 ILE A C 1
ATOM 4711 O O . ILE A 1 586 ? -11.854 6.921 5.925 1.00 95.50 586 ILE A O 1
ATOM 4715 N N . GLN A 1 587 ? -10.016 5.778 5.343 1.00 94.56 587 GLN A N 1
ATOM 4716 C CA . GLN A 1 587 ? -10.023 6.222 3.952 1.00 94.56 587 GLN A CA 1
ATOM 4717 C C . GLN A 1 587 ? -11.300 5.786 3.213 1.00 94.56 587 GLN A C 1
ATOM 4719 O O . GLN A 1 587 ? -11.918 6.591 2.513 1.00 94.56 587 GLN A O 1
ATOM 4724 N N . MET A 1 588 ? -11.763 4.546 3.415 1.00 94.56 588 MET A N 1
ATOM 4725 C CA . MET A 1 588 ? -13.044 4.072 2.875 1.00 94.56 588 MET A CA 1
ATOM 4726 C C . MET A 1 588 ? -14.229 4.895 3.408 1.00 94.56 588 MET A C 1
ATOM 4728 O O . MET A 1 588 ? -15.150 5.194 2.648 1.00 94.56 588 MET A O 1
ATOM 4732 N N . CYS A 1 589 ? -14.218 5.284 4.687 1.00 93.00 589 CYS A N 1
ATOM 4733 C CA . CYS A 1 589 ? -15.231 6.164 5.278 1.00 93.00 589 CYS A CA 1
ATOM 4734 C C . CYS A 1 589 ? -15.179 7.591 4.709 1.00 93.00 589 CYS A C 1
ATOM 4736 O O . CYS A 1 589 ? -16.236 8.186 4.490 1.00 93.00 589 CYS A O 1
ATOM 4738 N N . ALA A 1 590 ? -13.986 8.121 4.424 1.00 92.44 590 ALA A N 1
ATOM 4739 C CA . ALA A 1 590 ? -13.797 9.466 3.880 1.00 92.44 590 ALA A CA 1
ATOM 4740 C C . ALA A 1 590 ? -14.402 9.632 2.471 1.00 92.44 590 ALA A C 1
ATOM 4742 O O . ALA A 1 590 ? -14.988 10.671 2.176 1.00 92.44 590 ALA A O 1
ATOM 4743 N N . PHE A 1 591 ? -14.353 8.596 1.621 1.00 91.12 591 PHE A N 1
ATOM 4744 C CA . PHE A 1 591 ? -14.996 8.615 0.294 1.00 91.12 591 PHE A CA 1
ATOM 4745 C C . PHE A 1 591 ? -16.531 8.656 0.331 1.00 91.12 591 PHE A C 1
ATOM 4747 O O . PHE A 1 591 ? -17.166 9.006 -0.671 1.00 91.12 591 PHE A O 1
ATOM 4754 N N . TYR A 1 592 ? -17.132 8.269 1.460 1.00 90.50 592 TYR A N 1
ATOM 4755 C CA . TYR A 1 592 ? -18.578 8.210 1.649 1.00 90.50 592 TYR A CA 1
ATOM 4756 C C . TYR A 1 592 ? -18.991 8.962 2.928 1.00 90.50 592 TYR A C 1
ATOM 4758 O O . TYR A 1 592 ? -19.341 8.328 3.934 1.00 90.50 592 TYR A O 1
ATOM 4766 N N . PRO A 1 593 ? -18.959 10.309 2.910 1.00 89.69 593 PRO A N 1
ATOM 4767 C CA . PRO A 1 593 ? -19.304 11.124 4.070 1.00 89.69 593 PRO A CA 1
ATOM 4768 C C . PRO A 1 593 ? -20.772 10.942 4.491 1.00 89.69 593 PRO A C 1
ATOM 4770 O O . PRO A 1 593 ? -21.620 10.507 3.713 1.00 89.69 593 PRO A O 1
ATOM 4773 N N . SER A 1 594 ? -21.084 11.272 5.752 1.00 88.00 594 SER A N 1
ATOM 4774 C CA . SER A 1 594 ? -22.473 11.261 6.261 1.00 88.00 594 SER A CA 1
ATOM 4775 C C . SER A 1 594 ? -23.257 12.515 5.862 1.00 88.00 594 SER A C 1
ATOM 4777 O O . SER A 1 594 ? -24.477 12.552 6.022 1.00 88.00 594 SER A O 1
ATOM 4779 N N . ARG A 1 595 ? -22.562 13.547 5.372 1.00 88.25 595 ARG A N 1
ATOM 4780 C CA . ARG A 1 595 ? -23.124 14.835 4.972 1.00 88.25 595 ARG A CA 1
ATOM 4781 C C . ARG A 1 595 ? -22.669 15.188 3.568 1.00 88.25 595 ARG A C 1
ATOM 4783 O O . ARG A 1 595 ? -21.544 14.870 3.195 1.00 88.25 595 ARG A O 1
ATOM 4790 N N . ASP A 1 596 ? -23.561 15.815 2.820 1.00 89.06 596 ASP A N 1
ATOM 4791 C CA . ASP A 1 596 ? -23.273 16.331 1.486 1.00 89.06 596 ASP A CA 1
ATOM 4792 C C . ASP A 1 596 ? -22.515 17.670 1.559 1.00 89.06 596 ASP A C 1
ATOM 4794 O O . ASP A 1 596 ? -22.392 18.251 2.640 1.00 89.06 596 ASP A O 1
ATOM 4798 N N . GLU A 1 597 ? -22.050 18.196 0.424 1.00 88.88 597 GLU A N 1
ATOM 4799 C CA . GLU A 1 597 ? -21.329 19.482 0.340 1.00 88.88 597 GLU A CA 1
ATOM 4800 C C . GLU A 1 597 ? -22.141 20.656 0.922 1.00 88.88 597 GLU A C 1
ATOM 4802 O O . GLU A 1 597 ? -21.589 21.572 1.528 1.00 88.88 597 GLU A O 1
ATOM 4807 N N . ALA A 1 598 ? -23.472 20.589 0.825 1.00 88.38 598 ALA A N 1
ATOM 4808 C CA . ALA A 1 598 ? -24.402 21.554 1.416 1.00 88.38 598 ALA A CA 1
ATOM 4809 C C . ALA A 1 598 ? -24.676 21.328 2.924 1.00 88.38 598 ALA A C 1
ATOM 4811 O O . ALA A 1 598 ? -25.567 21.956 3.495 1.00 88.38 598 ALA A O 1
ATOM 4812 N N . GLY A 1 599 ? -23.987 20.385 3.576 1.00 87.81 599 GLY A N 1
ATOM 4813 C CA . GLY A 1 599 ? -24.156 20.053 4.997 1.00 87.81 599 GLY A CA 1
ATOM 4814 C C . GLY A 1 599 ? -25.395 19.210 5.333 1.00 87.81 599 GLY A C 1
ATOM 4815 O O . GLY A 1 599 ? -25.632 18.911 6.510 1.00 87.81 599 GLY A O 1
ATOM 4816 N N . SER A 1 600 ? -26.168 18.804 4.321 1.00 89.19 600 SER A N 1
ATOM 4817 C CA . SER A 1 600 ? -27.368 17.966 4.461 1.00 89.19 600 SER A CA 1
ATOM 4818 C C . SER A 1 600 ? -27.012 16.521 4.808 1.00 89.19 600 SER A C 1
ATOM 4820 O O . SER A 1 600 ? -26.054 15.971 4.272 1.00 89.19 600 SER A O 1
ATOM 4822 N N . ILE A 1 601 ? -27.789 15.888 5.691 1.00 89.62 601 ILE A N 1
ATOM 4823 C CA . ILE A 1 601 ? -27.548 14.502 6.127 1.00 89.62 601 ILE A CA 1
ATOM 4824 C C . ILE A 1 601 ? -27.909 13.531 4.995 1.00 89.62 601 ILE A C 1
ATOM 4826 O O . ILE A 1 601 ? -29.045 13.514 4.520 1.00 89.62 601 ILE A O 1
ATOM 4830 N N . ILE A 1 602 ? -26.965 12.674 4.608 1.00 88.69 602 ILE A N 1
ATOM 4831 C CA . ILE A 1 602 ? -27.138 11.685 3.541 1.00 88.69 602 ILE A CA 1
ATOM 4832 C C . ILE A 1 602 ? -27.883 10.457 4.082 1.00 88.69 602 ILE A C 1
ATOM 4834 O O . ILE A 1 602 ? -27.466 9.822 5.057 1.00 88.69 602 ILE A O 1
ATOM 4838 N N . ARG A 1 603 ? -28.994 10.093 3.427 1.00 87.12 603 ARG A N 1
ATOM 4839 C CA . ARG A 1 603 ? -29.779 8.880 3.708 1.00 87.12 603 ARG A CA 1
ATOM 4840 C C . ARG A 1 603 ? -30.116 8.141 2.406 1.00 87.12 603 ARG A C 1
ATOM 4842 O O . ARG A 1 603 ? -30.476 8.801 1.436 1.00 87.12 603 ARG A O 1
ATOM 4849 N N . PRO A 1 604 ? -30.062 6.793 2.375 1.00 87.81 604 PRO A N 1
ATOM 4850 C CA . PRO A 1 604 ? -29.693 5.871 3.460 1.00 87.81 604 PRO A CA 1
ATOM 4851 C C . PRO A 1 604 ? -28.215 5.985 3.877 1.00 87.81 604 PRO A C 1
ATOM 4853 O O . PRO A 1 604 ? -27.392 6.483 3.117 1.00 87.81 604 PRO A O 1
ATOM 4856 N N . LEU A 1 605 ? -27.886 5.541 5.102 1.00 88.00 605 LEU A N 1
ATOM 4857 C CA . LEU A 1 605 ? -26.512 5.598 5.625 1.00 88.00 605 LEU A CA 1
ATOM 4858 C C . LEU A 1 605 ? -25.553 4.859 4.666 1.00 88.00 605 LEU A C 1
ATOM 4860 O O . LEU A 1 605 ? -25.892 3.745 4.243 1.00 88.00 605 LEU A O 1
ATOM 4864 N N . PRO A 1 606 ? -24.370 5.421 4.349 1.00 91.25 606 PRO A N 1
ATOM 4865 C CA . PRO A 1 606 ? -23.398 4.762 3.489 1.00 91.25 606 PRO A CA 1
ATOM 4866 C C . PRO A 1 606 ? -23.092 3.326 3.916 1.00 91.25 606 PRO A C 1
ATOM 4868 O O . PRO A 1 606 ? -22.981 3.028 5.108 1.00 91.25 606 PRO A O 1
ATOM 4871 N N . ARG A 1 607 ? -22.921 2.427 2.937 1.00 91.88 607 ARG A N 1
ATOM 4872 C CA . ARG A 1 607 ? -22.751 0.984 3.192 1.00 91.88 607 ARG A CA 1
ATOM 4873 C C . ARG A 1 607 ? -21.578 0.674 4.125 1.00 91.88 607 ARG A C 1
ATOM 4875 O O . ARG A 1 607 ? -21.752 -0.169 4.995 1.00 91.88 607 ARG A O 1
ATOM 4882 N N . VAL A 1 608 ? -20.444 1.373 3.987 1.00 92.94 608 VAL A N 1
ATOM 4883 C CA . VAL A 1 608 ? -19.274 1.214 4.878 1.00 92.94 608 VAL A CA 1
ATOM 4884 C C . VAL A 1 608 ? -19.678 1.436 6.330 1.00 92.94 608 VAL A C 1
ATOM 4886 O O . VAL A 1 608 ? -19.549 0.540 7.156 1.00 92.94 608 VAL A O 1
ATOM 4889 N N . LYS A 1 609 ? -20.258 2.605 6.622 1.00 92.62 609 LYS A N 1
ATOM 4890 C CA . LYS A 1 609 ? -20.674 2.984 7.975 1.00 92.62 609 LYS A CA 1
ATOM 4891 C C . LYS A 1 609 ? -21.769 2.064 8.503 1.00 92.62 609 LYS A C 1
ATOM 4893 O O . LYS A 1 609 ? -21.746 1.713 9.676 1.00 92.62 609 LYS A O 1
ATOM 4898 N N . LYS A 1 610 ? -22.699 1.626 7.646 1.00 92.44 610 LYS A N 1
ATOM 4899 C CA . LYS A 1 610 ? -23.753 0.670 8.014 1.00 92.44 610 LYS A CA 1
ATOM 4900 C C . LYS A 1 610 ? -23.178 -0.676 8.471 1.00 92.44 610 LYS A C 1
ATOM 4902 O O . LYS A 1 610 ? -23.591 -1.144 9.523 1.00 92.44 610 LYS A O 1
ATOM 4907 N N . ILE A 1 611 ? -22.241 -1.256 7.717 1.00 93.50 611 ILE A N 1
ATOM 4908 C CA . ILE A 1 611 ? -21.605 -2.544 8.051 1.00 93.50 611 ILE A CA 1
ATOM 4909 C C . ILE A 1 611 ? -20.736 -2.399 9.306 1.00 93.50 611 ILE A C 1
ATOM 4911 O O . ILE A 1 611 ? -20.858 -3.189 10.232 1.00 93.50 611 ILE A O 1
ATOM 4915 N N . LEU A 1 612 ? -19.924 -1.340 9.406 1.00 93.19 612 LEU A N 1
ATOM 4916 C CA . LEU A 1 612 ? -19.097 -1.087 10.597 1.00 93.19 612 LEU A CA 1
ATOM 4917 C C . LEU A 1 612 ? -19.918 -0.782 11.864 1.00 93.19 612 LEU A C 1
ATOM 4919 O O . LEU A 1 612 ? -19.392 -0.877 12.967 1.00 93.19 612 LEU A O 1
ATOM 4923 N N . SER A 1 613 ? -21.199 -0.424 11.723 1.00 92.06 613 SER A N 1
ATOM 4924 C CA . SER A 1 613 ? -22.122 -0.231 12.852 1.00 92.06 613 SER A CA 1
ATOM 4925 C C . SER A 1 613 ? -22.755 -1.530 13.353 1.00 92.06 613 SER A C 1
ATOM 4927 O O . SER A 1 613 ? -23.508 -1.495 14.329 1.00 92.06 613 SER A O 1
ATOM 4929 N N . GLU A 1 614 ? -22.511 -2.664 12.693 1.00 92.00 614 GLU A N 1
ATOM 4930 C CA . GLU A 1 614 ? -22.987 -3.958 13.174 1.00 92.00 614 GLU A CA 1
ATOM 4931 C C . GLU A 1 614 ? -22.346 -4.280 14.534 1.00 92.00 614 GLU A C 1
ATOM 4933 O O . GLU A 1 614 ? -21.135 -4.103 14.682 1.00 92.00 614 GLU A O 1
ATOM 4938 N N . PRO A 1 615 ? -23.112 -4.762 15.536 1.00 88.94 615 PRO A N 1
ATOM 4939 C CA . PRO A 1 615 ? -22.621 -4.889 16.910 1.00 88.94 615 PRO A CA 1
ATOM 4940 C C . PRO A 1 615 ? -21.317 -5.682 17.041 1.00 88.94 615 PRO A C 1
ATOM 4942 O O . PRO A 1 615 ? -20.420 -5.254 17.754 1.00 88.94 615 PRO A O 1
ATOM 4945 N N . VAL A 1 616 ? -21.177 -6.800 16.322 1.00 90.25 616 VAL A N 1
ATOM 4946 C CA . VAL A 1 616 ? -19.983 -7.659 16.400 1.00 90.25 616 VAL A CA 1
ATOM 4947 C C . VAL A 1 616 ? -18.736 -6.928 15.897 1.00 90.25 616 VAL A C 1
ATOM 4949 O O . VAL A 1 616 ? -17.721 -6.896 16.591 1.00 90.25 616 VAL A O 1
ATOM 4952 N N . LEU A 1 617 ? -18.817 -6.308 14.714 1.00 92.50 617 LEU A N 1
ATOM 4953 C CA . LEU A 1 617 ? -17.693 -5.594 14.102 1.00 92.50 617 LEU A CA 1
ATOM 4954 C C . LEU A 1 617 ? -17.353 -4.323 14.878 1.00 92.50 617 LEU A C 1
ATOM 4956 O O . LEU A 1 617 ? -16.183 -4.060 15.144 1.00 92.50 617 LEU A O 1
ATOM 4960 N N . LEU A 1 618 ? -18.373 -3.565 15.290 1.00 93.38 618 LEU A N 1
ATOM 4961 C CA . LEU A 1 618 ? -18.190 -2.366 16.095 1.00 93.38 618 LEU A CA 1
ATOM 4962 C C . LEU A 1 618 ? -17.486 -2.700 17.410 1.00 93.38 618 LEU A C 1
ATOM 4964 O O . LEU A 1 618 ? -16.537 -2.019 17.778 1.00 93.38 618 LEU A O 1
ATOM 4968 N N . TYR A 1 619 ? -17.918 -3.753 18.110 1.00 92.50 619 TYR A N 1
ATOM 4969 C CA . TYR A 1 619 ? -17.341 -4.110 19.407 1.00 92.50 619 TYR A CA 1
ATOM 4970 C C . TYR A 1 619 ? -15.888 -4.555 19.243 1.00 92.50 619 TYR A C 1
ATOM 4972 O O . TYR A 1 619 ? -15.043 -4.116 20.012 1.00 92.50 619 TYR A O 1
ATOM 4980 N N . GLN A 1 620 ? -15.576 -5.324 18.198 1.00 92.31 620 GLN A N 1
ATOM 4981 C CA . GLN A 1 620 ? -14.202 -5.711 17.862 1.00 92.31 620 GLN A CA 1
ATOM 4982 C C . GLN A 1 620 ? -13.300 -4.502 17.574 1.00 92.31 620 GLN A C 1
ATOM 4984 O O . GLN A 1 620 ? -12.181 -4.441 18.077 1.00 92.31 620 GLN A O 1
ATOM 4989 N N . ILE A 1 621 ? -13.787 -3.506 16.826 1.00 94.75 621 ILE A N 1
ATOM 4990 C CA . ILE A 1 621 ? -13.042 -2.262 16.567 1.00 94.75 621 ILE A CA 1
ATOM 4991 C C . ILE A 1 621 ? -12.823 -1.476 17.863 1.00 94.75 621 ILE A C 1
ATOM 4993 O O . ILE A 1 621 ? -11.732 -0.978 18.113 1.00 94.75 621 ILE A O 1
ATOM 4997 N N . VAL A 1 622 ? -13.850 -1.372 18.704 1.00 93.38 622 VAL A N 1
ATOM 4998 C CA . VAL A 1 622 ? -13.792 -0.660 19.987 1.00 93.38 622 VAL A CA 1
ATOM 4999 C C . VAL A 1 622 ? -12.826 -1.330 20.963 1.00 93.38 622 VAL A C 1
ATOM 5001 O O . VAL A 1 622 ? -12.089 -0.648 21.673 1.00 93.38 622 VAL A O 1
ATOM 5004 N N . GLN A 1 623 ? -12.795 -2.660 20.988 1.00 92.56 623 GLN A N 1
ATOM 5005 C CA . GLN A 1 623 ? -11.899 -3.433 21.843 1.00 92.56 623 GLN A CA 1
ATOM 5006 C C . GLN A 1 623 ? -10.426 -3.180 21.522 1.00 92.56 623 GLN A C 1
ATOM 5008 O O . GLN A 1 623 ? -9.611 -3.243 22.440 1.00 92.56 623 GLN A O 1
ATOM 5013 N N . LEU A 1 624 ? -10.083 -2.767 20.293 1.00 91.69 624 LEU A N 1
ATOM 5014 C CA . LEU A 1 624 ? -8.726 -2.336 19.935 1.00 91.69 624 LEU A CA 1
ATOM 5015 C C . LEU A 1 624 ? -8.222 -1.155 20.787 1.00 91.69 624 LEU A C 1
ATOM 5017 O O . LEU A 1 624 ? -7.021 -0.908 20.830 1.00 91.69 624 LEU A O 1
ATOM 5021 N N . LEU A 1 625 ? -9.079 -0.439 21.519 1.00 90.44 625 LEU A N 1
ATOM 5022 C CA . LEU A 1 625 ? -8.638 0.564 22.498 1.00 90.44 625 LEU A CA 1
ATOM 5023 C C . LEU A 1 625 ? -7.853 -0.056 23.670 1.00 90.44 625 LEU A C 1
ATOM 5025 O O . LEU A 1 625 ? -6.926 0.566 24.184 1.00 90.44 625 LEU A O 1
ATOM 5029 N N . LEU A 1 626 ? -8.137 -1.314 24.028 1.00 88.56 626 LEU A N 1
ATOM 5030 C CA . LEU A 1 626 ? -7.415 -2.079 25.061 1.00 88.56 626 LEU A CA 1
ATOM 5031 C C . LEU A 1 626 ? -6.015 -2.531 24.613 1.00 88.56 626 LEU A C 1
ATOM 5033 O O . LEU A 1 626 ? -5.314 -3.241 25.331 1.00 88.56 626 LEU A O 1
ATOM 5037 N N . THR A 1 627 ? -5.594 -2.143 23.409 1.00 84.19 627 THR A N 1
ATOM 5038 C CA . THR A 1 627 ? -4.206 -2.291 22.961 1.00 84.19 627 THR A CA 1
ATOM 5039 C C . THR A 1 627 ? -3.271 -1.290 23.650 1.00 84.19 627 THR A C 1
ATOM 5041 O O . THR A 1 627 ? -2.071 -1.551 23.722 1.00 84.19 627 THR A O 1
ATOM 5044 N N . TYR A 1 628 ? -3.822 -0.170 24.145 1.00 83.56 628 TYR A N 1
ATOM 5045 C CA . TYR A 1 628 ? -3.130 0.982 24.743 1.00 83.56 628 TYR A CA 1
ATOM 5046 C C . TYR A 1 628 ? -2.050 1.634 23.867 1.00 83.56 628 TYR A C 1
ATOM 5048 O O . TYR A 1 628 ? -1.326 2.513 24.333 1.00 83.56 628 TYR A O 1
ATOM 5056 N N . ASP A 1 629 ? -1.952 1.248 22.595 1.00 86.19 629 ASP A N 1
ATOM 5057 C CA . ASP A 1 629 ? -1.006 1.832 21.655 1.00 86.19 629 ASP A CA 1
ATOM 5058 C C . ASP A 1 629 ? -1.547 3.173 21.122 1.00 86.19 629 ASP A C 1
ATOM 5060 O O . ASP A 1 629 ? -2.636 3.192 20.534 1.00 86.19 629 ASP A O 1
ATOM 5064 N N . PRO A 1 630 ? -0.819 4.297 21.290 1.00 87.19 630 PRO A N 1
ATOM 5065 C CA . PRO A 1 630 ? -1.239 5.601 20.786 1.00 87.19 630 PRO A CA 1
ATOM 5066 C C . PRO A 1 630 ? -1.652 5.610 19.312 1.00 87.19 630 PRO A C 1
ATOM 5068 O O . PRO A 1 630 ? -2.641 6.259 18.965 1.00 87.19 630 PRO A O 1
ATOM 5071 N N . ALA A 1 631 ? -0.928 4.879 18.456 1.00 88.38 631 ALA A N 1
ATOM 5072 C CA . ALA A 1 631 ? -1.183 4.863 17.018 1.00 88.38 631 ALA A CA 1
ATOM 5073 C C . ALA A 1 631 ? -2.538 4.225 16.673 1.00 88.38 631 ALA A C 1
ATOM 5075 O O . ALA A 1 631 ? -3.254 4.739 15.808 1.00 88.38 631 ALA A O 1
ATOM 5076 N N . ILE A 1 632 ? -2.901 3.142 17.367 1.00 90.88 632 ILE A N 1
ATOM 5077 C CA . ILE A 1 632 ? -4.179 2.440 17.205 1.00 90.88 632 ILE A CA 1
ATOM 5078 C C . ILE A 1 632 ? -5.310 3.250 17.842 1.00 90.88 632 ILE A C 1
ATOM 5080 O O . ILE A 1 632 ? -6.326 3.489 17.193 1.00 90.88 632 ILE A O 1
ATOM 5084 N N . VAL A 1 633 ? -5.139 3.713 19.085 1.00 89.81 633 VAL A N 1
ATOM 5085 C CA . VAL A 1 633 ? -6.191 4.414 19.844 1.00 89.81 633 VAL A CA 1
ATOM 5086 C C . VAL A 1 633 ? -6.678 5.663 19.114 1.00 89.81 633 VAL A C 1
ATOM 5088 O O . VAL A 1 633 ? -7.885 5.861 18.977 1.00 89.81 633 VAL A O 1
ATOM 5091 N N . GLN A 1 634 ? -5.755 6.470 18.584 1.00 90.00 634 GLN A N 1
ATOM 5092 C CA . GLN A 1 634 ? -6.098 7.659 17.804 1.00 90.00 634 GLN A CA 1
ATOM 5093 C C . GLN A 1 634 ? -6.951 7.312 16.575 1.00 90.00 634 GLN A C 1
ATOM 5095 O O . GLN A 1 634 ? -7.977 7.951 16.335 1.00 90.00 634 GLN A O 1
ATOM 5100 N N . ARG A 1 635 ? -6.546 6.291 15.813 1.00 92.75 635 ARG A N 1
ATOM 5101 C CA . ARG A 1 635 ? -7.250 5.852 14.601 1.00 92.75 635 ARG A CA 1
ATOM 5102 C C . ARG A 1 635 ? -8.612 5.248 14.913 1.00 92.75 635 ARG A C 1
ATOM 5104 O O . ARG A 1 635 ? -9.571 5.540 14.210 1.00 92.75 635 ARG A O 1
ATOM 5111 N N . VAL A 1 636 ? -8.726 4.453 15.978 1.00 94.19 636 VAL A N 1
ATOM 5112 C CA . VAL A 1 636 ? -10.011 3.897 16.428 1.00 94.19 636 VAL A CA 1
ATOM 5113 C C . VAL A 1 636 ? -10.954 5.019 16.857 1.00 94.19 636 VAL A C 1
ATOM 5115 O O . VAL A 1 636 ? -12.104 5.030 16.426 1.00 94.19 636 VAL A O 1
ATOM 5118 N N . ALA A 1 637 ? -10.481 5.993 17.642 1.00 91.06 637 ALA A N 1
ATOM 5119 C CA . ALA A 1 637 ? -11.291 7.141 18.050 1.00 91.06 637 ALA A CA 1
ATOM 5120 C C . ALA A 1 637 ? -11.790 7.944 16.837 1.00 91.06 637 ALA A C 1
ATOM 5122 O O . ALA A 1 637 ? -12.973 8.279 16.770 1.00 91.06 637 ALA A O 1
ATOM 5123 N N . GLN A 1 638 ? -10.919 8.193 15.854 1.00 91.69 638 GLN A N 1
ATOM 5124 C CA . GLN A 1 638 ? -11.287 8.851 14.600 1.00 91.69 638 GLN A CA 1
ATOM 5125 C C . GLN A 1 638 ? -12.304 8.028 13.795 1.00 91.69 638 GLN A C 1
ATOM 5127 O O . GLN A 1 638 ? -13.364 8.541 13.447 1.00 91.69 638 GLN A O 1
ATOM 5132 N N . LEU A 1 639 ? -12.030 6.743 13.560 1.00 93.81 639 LEU A N 1
ATOM 5133 C CA . LEU A 1 639 ? -12.895 5.853 12.786 1.00 93.81 639 LEU A CA 1
ATOM 5134 C C . LEU A 1 639 ? -14.286 5.723 13.415 1.00 93.81 639 LEU A C 1
ATOM 5136 O O . LEU A 1 639 ? -15.293 5.844 12.719 1.00 93.81 639 LEU A O 1
ATOM 5140 N N . VAL A 1 640 ? -14.361 5.485 14.728 1.00 92.75 640 VAL A N 1
ATOM 5141 C CA . VAL A 1 640 ? -15.643 5.371 15.437 1.00 92.75 640 VAL A CA 1
ATOM 5142 C C . VAL A 1 640 ? -16.396 6.697 15.368 1.00 92.75 640 VAL A C 1
ATOM 5144 O O . VAL A 1 640 ? -17.605 6.680 15.149 1.00 92.75 640 VAL A O 1
ATOM 5147 N N . ASN A 1 641 ? -15.712 7.838 15.480 1.00 90.62 641 ASN A N 1
ATOM 5148 C CA . ASN A 1 641 ? -16.356 9.138 15.333 1.00 90.62 641 ASN A CA 1
ATOM 5149 C C . ASN A 1 641 ? -16.946 9.337 13.923 1.00 90.62 641 ASN A C 1
ATOM 5151 O O . ASN A 1 641 ? -18.128 9.655 13.780 1.00 90.62 641 ASN A O 1
ATOM 5155 N N . ASP A 1 642 ? -16.169 9.035 12.881 1.00 90.31 642 ASP A N 1
ATOM 5156 C CA . ASP A 1 642 ? -16.597 9.147 11.482 1.00 90.31 642 ASP A CA 1
ATOM 5157 C C . ASP A 1 642 ? -17.776 8.213 11.156 1.00 90.31 642 ASP A C 1
ATOM 5159 O O . ASP A 1 642 ? -18.684 8.580 10.399 1.00 90.31 642 ASP A O 1
ATOM 5163 N N . VAL A 1 643 ? -17.797 7.004 11.729 1.00 91.56 643 VAL A N 1
ATOM 5164 C CA . VAL A 1 643 ? -18.891 6.028 11.566 1.00 91.56 643 VAL A CA 1
ATOM 5165 C C . VAL A 1 643 ? -20.141 6.440 12.351 1.00 91.56 643 VAL A C 1
ATOM 5167 O O . VAL A 1 643 ? -21.264 6.196 11.897 1.00 91.56 643 VAL A O 1
ATOM 5170 N N . MET A 1 644 ? -19.971 7.063 13.519 1.00 90.31 644 MET A N 1
ATOM 5171 C CA . MET A 1 644 ? -21.069 7.461 14.405 1.00 90.31 644 MET A CA 1
ATOM 5172 C C . MET A 1 644 ? -21.665 8.832 14.064 1.00 90.31 644 MET A C 1
ATOM 5174 O O . MET A 1 644 ? -22.778 9.137 14.498 1.00 90.31 644 MET A O 1
ATOM 5178 N N . GLN A 1 645 ? -21.002 9.638 13.235 1.00 88.38 645 GLN A N 1
ATOM 5179 C CA . GLN A 1 645 ? -21.535 10.918 12.774 1.00 88.38 645 GLN A CA 1
ATOM 5180 C C . GLN A 1 645 ? -22.896 10.749 12.068 1.00 88.38 645 GLN A C 1
ATOM 5182 O O . GLN A 1 645 ? -23.004 10.104 11.020 1.00 88.38 645 GLN A O 1
ATOM 5187 N N . ASP A 1 646 ? -23.935 11.353 12.659 1.00 84.31 646 ASP A N 1
ATOM 5188 C CA . ASP A 1 646 ? -25.341 11.298 12.226 1.00 84.31 646 ASP A CA 1
ATOM 5189 C C . ASP A 1 646 ? -25.902 9.866 12.084 1.00 84.31 646 ASP A C 1
ATOM 5191 O O . ASP A 1 646 ? -26.811 9.589 11.294 1.00 84.31 646 ASP A O 1
ATOM 5195 N N . ASN A 1 647 ? -25.380 8.922 12.866 1.00 86.88 647 ASN A N 1
ATOM 5196 C CA . ASN A 1 647 ? -25.812 7.531 12.851 1.00 86.88 647 ASN A CA 1
ATOM 5197 C C . ASN A 1 647 ? -26.955 7.277 13.853 1.00 86.88 647 ASN A C 1
ATOM 5199 O O . ASN A 1 647 ? -26.940 7.750 14.985 1.00 86.88 647 ASN A O 1
ATOM 5203 N N . GLN A 1 648 ? -27.953 6.489 13.453 1.00 85.56 648 GLN A N 1
ATOM 5204 C CA . GLN A 1 648 ? -29.084 6.133 14.320 1.00 85.56 648 GLN A CA 1
ATOM 5205 C C . GLN A 1 648 ? -28.680 5.215 15.486 1.00 85.56 648 GLN A C 1
ATOM 5207 O O . GLN A 1 648 ? -29.360 5.170 16.508 1.00 85.56 648 GLN A O 1
ATOM 5212 N N . PHE A 1 649 ? -27.573 4.477 15.344 1.00 84.44 649 PHE A N 1
ATOM 5213 C CA . PHE A 1 649 ? -27.104 3.523 16.350 1.00 84.44 649 PHE A CA 1
ATOM 5214 C C . PHE A 1 649 ? -26.263 4.161 17.466 1.00 84.44 649 PHE A C 1
ATOM 5216 O O . PHE A 1 649 ? -25.939 3.471 18.432 1.00 84.44 649 PHE A O 1
ATOM 5223 N N . VAL A 1 650 ? -25.978 5.471 17.395 1.00 86.94 650 VAL A N 1
ATOM 5224 C CA . VAL A 1 650 ? -25.185 6.205 18.406 1.00 86.94 650 VAL A CA 1
ATOM 5225 C C . VAL A 1 650 ? -25.745 6.022 19.812 1.00 86.94 650 VAL A C 1
ATOM 5227 O O . VAL A 1 650 ? -24.970 5.871 20.749 1.00 86.94 650 VAL A O 1
ATOM 5230 N N . GLY A 1 651 ? -27.072 5.950 19.958 1.00 86.81 651 GLY A N 1
ATOM 5231 C CA . GLY A 1 651 ? -27.730 5.764 21.252 1.00 86.81 651 GLY A CA 1
ATOM 5232 C C . GLY A 1 651 ? -27.328 4.483 21.994 1.00 86.81 651 GLY A C 1
ATOM 5233 O O . GLY A 1 651 ? -27.467 4.414 23.208 1.00 86.81 651 GLY A O 1
ATOM 5234 N N . ARG A 1 652 ? -26.826 3.464 21.290 1.00 89.00 652 ARG A N 1
ATOM 5235 C CA . ARG A 1 652 ? -26.430 2.169 21.868 1.00 89.00 652 ARG A CA 1
ATOM 5236 C C . ARG A 1 652 ? -24.915 2.000 21.959 1.00 89.00 652 ARG A C 1
ATOM 5238 O O . ARG A 1 652 ? -24.454 0.918 22.316 1.00 89.00 652 ARG A O 1
ATOM 5245 N N . LEU A 1 653 ? -24.142 3.038 21.634 1.00 90.12 653 LEU A N 1
ATOM 5246 C CA . LEU A 1 653 ? -22.684 2.966 21.603 1.00 90.12 653 LEU A CA 1
ATOM 5247 C C . LEU A 1 653 ? -22.113 2.615 22.981 1.00 90.12 653 LEU A C 1
ATOM 5249 O O . LEU A 1 653 ? -21.166 1.839 23.057 1.00 90.12 653 LEU A O 1
ATOM 5253 N N . TYR A 1 654 ? -22.731 3.084 24.068 1.00 89.38 654 TYR A N 1
ATOM 5254 C CA . TYR A 1 654 ? -22.301 2.759 25.432 1.00 89.38 654 TYR A CA 1
ATOM 5255 C C . TYR A 1 654 ? -22.233 1.246 25.726 1.00 89.38 654 TYR A C 1
ATOM 5257 O O . TYR A 1 654 ? -21.368 0.824 26.492 1.00 89.38 654 TYR A O 1
ATOM 5265 N N . LEU A 1 655 ? -23.053 0.416 25.062 1.00 90.81 655 LEU A N 1
ATOM 5266 C CA . LEU A 1 655 ? -23.051 -1.045 25.241 1.00 90.81 655 LEU A CA 1
ATOM 5267 C C . LEU A 1 655 ? -21.752 -1.717 24.768 1.00 90.81 655 LEU A C 1
ATOM 5269 O O . LEU A 1 655 ? -21.425 -2.813 25.208 1.00 90.81 655 LEU A O 1
ATOM 5273 N N . SER A 1 656 ? -21.001 -1.069 23.880 1.00 90.19 656 SER A N 1
ATOM 5274 C CA . SER A 1 656 ? -19.717 -1.593 23.398 1.00 90.19 656 SER A CA 1
ATOM 5275 C C . SER A 1 656 ? -18.569 -1.424 24.401 1.00 90.19 656 SER A C 1
ATOM 5277 O O . SER A 1 656 ? -17.504 -1.999 24.205 1.00 90.19 656 SER A O 1
ATOM 5279 N N . GLY A 1 657 ? -18.761 -0.635 25.466 1.00 89.81 657 GLY A N 1
ATOM 5280 C CA . GLY A 1 657 ? -17.712 -0.332 26.442 1.00 89.81 657 GLY A CA 1
ATOM 5281 C C . GLY A 1 657 ? -16.729 0.767 26.018 1.00 89.81 657 GLY A C 1
ATOM 5282 O O . GLY A 1 657 ? -15.778 1.010 26.757 1.00 89.81 657 GLY A O 1
ATOM 5283 N N . VAL A 1 658 ? -16.953 1.477 24.893 1.00 92.19 658 VAL A N 1
ATOM 5284 C CA . VAL A 1 658 ? -16.044 2.548 24.407 1.00 92.19 658 VAL A CA 1
ATOM 5285 C C . VAL A 1 658 ? -15.654 3.524 25.509 1.00 92.19 658 VAL A C 1
ATOM 5287 O O . VAL A 1 658 ? -14.475 3.824 25.661 1.00 92.19 658 VAL A O 1
ATOM 5290 N N . PHE A 1 659 ? -16.626 4.022 26.278 1.00 91.56 659 PHE A N 1
ATOM 5291 C CA . PHE A 1 659 ? -16.371 5.035 27.303 1.00 91.56 659 PHE A CA 1
ATOM 5292 C C . PHE A 1 659 ? -15.451 4.522 28.417 1.00 91.56 659 PHE A C 1
ATOM 5294 O O . PHE A 1 659 ? -14.660 5.295 28.943 1.00 91.56 659 PHE A O 1
ATOM 5301 N N . PHE A 1 660 ? -15.486 3.222 28.724 1.00 91.31 660 PHE A N 1
ATOM 5302 C CA . PHE A 1 660 ? -14.547 2.612 29.664 1.00 91.31 660 PHE A CA 1
ATOM 5303 C C . PHE A 1 660 ? -13.153 2.515 29.043 1.00 91.31 660 PHE A C 1
ATOM 5305 O O . PHE A 1 660 ? -12.187 3.019 29.607 1.00 91.31 660 PHE A O 1
ATOM 5312 N N . PHE A 1 661 ? -13.041 1.927 27.850 1.00 91.31 661 PHE A N 1
ATOM 5313 C CA . PHE A 1 661 ? -11.736 1.646 27.245 1.00 91.31 661 PHE A CA 1
ATOM 5314 C C . PHE A 1 661 ? -10.987 2.918 26.838 1.00 91.31 661 PHE A C 1
ATOM 5316 O O . PHE A 1 661 ? -9.768 2.983 26.976 1.00 91.31 661 PHE A O 1
ATOM 5323 N N . ILE A 1 662 ? -11.704 3.944 26.372 1.00 90.56 662 ILE A N 1
ATOM 5324 C CA . ILE A 1 662 ? -11.097 5.197 25.918 1.00 90.56 662 ILE A CA 1
ATOM 5325 C C . ILE A 1 662 ? -10.584 6.049 27.088 1.00 90.56 662 ILE A C 1
ATOM 5327 O O . ILE A 1 662 ? -9.551 6.697 26.955 1.00 90.56 662 ILE A O 1
ATOM 5331 N N . LEU A 1 663 ? -11.256 6.011 28.249 1.00 89.94 663 LEU A N 1
ATOM 5332 C CA . LEU A 1 663 ? -10.832 6.729 29.459 1.00 89.94 663 LEU A CA 1
ATOM 5333 C C . LEU A 1 663 ? -9.668 6.043 30.185 1.00 89.94 663 LEU A C 1
ATOM 5335 O O . LEU A 1 663 ? -8.956 6.697 30.942 1.00 89.94 663 LEU A O 1
ATOM 5339 N N . MET A 1 664 ? -9.432 4.753 29.926 1.00 88.12 664 MET A N 1
ATOM 5340 C CA . MET A 1 664 ? -8.239 4.043 30.405 1.00 88.12 664 MET A CA 1
ATOM 5341 C C . MET A 1 664 ? -6.957 4.433 29.652 1.00 88.12 664 MET A C 1
ATOM 5343 O O . MET A 1 664 ? -5.864 4.028 30.050 1.00 88.12 664 MET A O 1
ATOM 5347 N N . TYR A 1 665 ? -7.056 5.187 28.553 1.00 87.44 665 TYR A N 1
ATOM 5348 C CA . TYR A 1 665 ? -5.896 5.584 27.766 1.00 87.44 665 TYR A CA 1
ATOM 5349 C C . TYR A 1 665 ? -5.039 6.628 28.504 1.00 87.44 665 TYR A C 1
ATOM 5351 O O . TYR A 1 665 ? -5.488 7.727 28.835 1.00 87.44 665 TYR A O 1
ATOM 5359 N N . ASN A 1 666 ? -3.766 6.290 28.728 1.00 81.81 666 ASN A N 1
ATOM 5360 C CA . ASN A 1 666 ? -2.812 7.140 29.448 1.00 81.81 666 ASN A CA 1
ATOM 5361 C C . ASN A 1 666 ? -1.806 7.873 28.534 1.00 81.81 666 ASN A C 1
ATOM 5363 O O . ASN A 1 666 ? -0.799 8.391 29.006 1.00 81.81 666 ASN A O 1
ATOM 5367 N N . GLY A 1 667 ? -2.023 7.898 27.217 1.00 79.62 667 GLY A N 1
ATOM 5368 C CA . GLY A 1 667 ? -1.134 8.636 26.315 1.00 79.62 667 GLY A CA 1
ATOM 5369 C C . GLY A 1 667 ? -1.383 10.147 26.333 1.00 79.62 667 GLY A C 1
ATOM 5370 O O . GLY A 1 667 ? -2.395 10.618 26.845 1.00 79.62 667 GLY A O 1
ATOM 5371 N N . SER A 1 668 ? -0.463 10.910 25.741 1.00 80.19 668 SER A N 1
ATOM 5372 C CA . SER A 1 668 ? -0.559 12.373 25.608 1.00 80.19 668 SER A CA 1
ATOM 5373 C C . SER A 1 668 ? -1.503 12.828 24.484 1.00 80.19 668 SER A C 1
ATOM 5375 O O . SER A 1 668 ? -2.009 13.946 24.510 1.00 80.19 668 SER A O 1
ATOM 5377 N N . ASN A 1 669 ? -1.795 11.967 23.505 1.00 82.19 669 ASN A N 1
ATOM 5378 C CA . ASN A 1 669 ? -2.594 12.305 22.320 1.00 82.19 669 ASN A CA 1
ATOM 5379 C C . ASN A 1 669 ? -4.108 12.176 22.577 1.00 82.19 669 ASN A C 1
ATOM 5381 O O . ASN A 1 669 ? -4.788 11.349 21.971 1.00 82.19 669 ASN A O 1
ATOM 5385 N N . ILE A 1 670 ? -4.647 12.987 23.491 1.00 85.06 670 ILE A N 1
ATOM 5386 C CA . ILE A 1 670 ? -6.044 12.876 23.960 1.00 85.06 670 ILE A CA 1
ATOM 5387 C C . ILE A 1 670 ? -7.020 13.719 23.135 1.00 85.06 670 ILE A C 1
ATOM 5389 O O . ILE A 1 670 ? -8.220 13.475 23.170 1.00 85.06 670 ILE A O 1
ATOM 5393 N N . LEU A 1 671 ? -6.552 14.662 22.317 1.00 88.06 671 LEU A N 1
ATOM 5394 C CA . LEU A 1 671 ? -7.442 15.536 21.546 1.00 88.06 671 LEU A CA 1
ATOM 5395 C C . LEU A 1 671 ? -8.491 14.780 20.688 1.00 88.06 671 LEU A C 1
ATOM 5397 O O . LEU A 1 671 ? -9.667 15.146 20.744 1.00 88.06 671 LEU A O 1
ATOM 5401 N N . PRO A 1 672 ? -8.144 13.717 19.931 1.00 85.75 672 PRO A N 1
ATOM 5402 C CA . PRO A 1 672 ? -9.137 12.927 19.195 1.00 85.75 672 PRO A CA 1
ATOM 5403 C C . PRO A 1 672 ? -10.160 12.249 20.118 1.00 85.75 672 PRO A C 1
ATOM 5405 O O . PRO A 1 672 ? -11.347 12.199 19.797 1.00 85.75 672 PRO A O 1
ATOM 5408 N N . VAL A 1 673 ? -9.712 11.786 21.289 1.00 86.50 673 VAL A N 1
ATOM 5409 C CA . VAL A 1 673 ? -10.559 11.191 22.333 1.00 86.50 673 VAL A CA 1
ATOM 5410 C C . VAL A 1 673 ? -11.515 12.234 22.912 1.00 86.50 673 VAL A C 1
ATOM 5412 O O . VAL A 1 673 ? -12.713 11.983 22.990 1.00 86.50 673 VAL A O 1
ATOM 5415 N N . ALA A 1 674 ? -11.025 13.425 23.254 1.00 89.25 674 ALA A N 1
ATOM 5416 C CA . ALA A 1 674 ? -11.841 14.518 23.774 1.00 89.25 674 ALA A CA 1
ATOM 5417 C C . ALA A 1 674 ? -12.902 14.970 22.757 1.00 89.25 674 ALA A C 1
ATOM 5419 O O . ALA A 1 674 ? -14.064 15.161 23.120 1.00 89.25 674 ALA A O 1
ATOM 5420 N N . LYS A 1 675 ? -12.540 15.063 21.467 1.00 89.56 675 LYS A N 1
ATOM 5421 C CA . LYS A 1 675 ? -13.492 15.350 20.376 1.00 89.56 675 LYS A CA 1
ATOM 5422 C C . LYS A 1 675 ? -14.577 14.281 20.287 1.00 89.56 675 LYS A C 1
ATOM 5424 O O . LYS A 1 675 ? -15.756 14.617 20.188 1.00 89.56 675 LYS A O 1
ATOM 5429 N N . PHE A 1 676 ? -14.188 13.011 20.367 1.00 90.06 676 PHE A N 1
ATOM 5430 C CA . PHE A 1 676 ? -15.125 11.894 20.391 1.00 90.06 676 PHE A CA 1
ATOM 5431 C C . PHE A 1 676 ? -16.073 11.965 21.603 1.00 90.06 676 PHE A C 1
ATOM 5433 O O . PHE A 1 676 ? -17.288 11.840 21.435 1.00 90.06 676 PHE A O 1
ATOM 5440 N N . LEU A 1 677 ? -15.551 12.209 22.811 1.00 89.94 677 LEU A N 1
ATOM 5441 C CA . LEU A 1 677 ? -16.354 12.307 24.034 1.00 89.94 677 LEU A CA 1
ATOM 5442 C C . LEU A 1 677 ? -17.361 13.455 23.945 1.00 89.94 677 LEU A C 1
ATOM 5444 O O . LEU A 1 677 ? -18.559 13.224 24.120 1.00 89.94 677 LEU A O 1
ATOM 5448 N N . HIS A 1 678 ? -16.906 14.658 23.580 1.00 90.38 678 HIS A N 1
ATOM 5449 C CA . HIS A 1 678 ? -17.765 15.832 23.410 1.00 90.38 678 HIS A CA 1
ATOM 5450 C C . HIS A 1 678 ? -18.925 15.543 22.443 1.00 90.38 678 HIS A C 1
ATOM 5452 O O . HIS A 1 678 ? -20.083 15.808 22.742 1.00 90.38 678 HIS A O 1
ATOM 5458 N N . GLN A 1 679 ? -18.652 14.888 21.312 1.00 86.25 679 GLN A N 1
ATOM 5459 C CA . GLN A 1 679 ? -19.667 14.654 20.283 1.00 86.25 679 GLN A CA 1
ATOM 5460 C C . GLN A 1 679 ? -20.661 13.525 20.594 1.00 86.25 679 GLN A C 1
ATOM 5462 O O . GLN A 1 679 ? -21.723 13.482 19.955 1.00 86.25 679 GLN A O 1
ATOM 5467 N N . THR A 1 680 ? -20.340 12.608 21.516 1.00 89.25 680 THR A N 1
ATOM 5468 C CA . THR A 1 680 ? -21.094 11.353 21.704 1.00 89.25 680 THR A CA 1
ATOM 5469 C C . THR A 1 680 ? -21.718 11.164 23.083 1.00 89.25 680 THR A C 1
ATOM 5471 O O . THR A 1 680 ? -22.735 10.467 23.163 1.00 89.25 680 THR A O 1
ATOM 5474 N N . HIS A 1 681 ? -21.180 11.764 24.150 1.00 87.94 681 HIS A N 1
ATOM 5475 C CA . HIS A 1 681 ? -21.568 11.414 25.523 1.00 87.94 681 HIS A CA 1
ATOM 5476 C C . HIS A 1 681 ? -23.020 11.774 25.895 1.00 87.94 681 HIS A C 1
ATOM 5478 O O . HIS A 1 681 ? -23.642 11.024 26.646 1.00 87.94 681 HIS A O 1
ATOM 5484 N N . LEU A 1 682 ? -23.592 12.845 25.321 1.00 87.69 682 LEU A N 1
ATOM 5485 C CA . LEU A 1 682 ? -25.005 13.230 25.504 1.00 87.69 682 LEU A CA 1
ATOM 5486 C C . LEU A 1 682 ? -25.984 12.543 24.537 1.00 87.69 682 LEU A C 1
ATOM 5488 O O . LEU A 1 682 ? -27.201 12.655 24.694 1.00 87.69 682 LEU A O 1
ATOM 5492 N N . LYS A 1 683 ? -25.482 11.855 23.504 1.00 85.69 683 LYS A N 1
ATOM 5493 C CA . LYS A 1 683 ? -26.308 11.233 22.447 1.00 85.69 683 LYS A CA 1
ATOM 5494 C C . LYS A 1 683 ? -26.656 9.770 22.735 1.00 85.69 683 LYS A C 1
ATOM 5496 O O . LYS A 1 683 ? -27.162 9.071 21.858 1.00 85.69 683 LYS A O 1
ATOM 5501 N N . GLN A 1 684 ? -26.361 9.297 23.940 1.00 86.19 684 GLN A N 1
ATOM 5502 C CA . GLN A 1 684 ? -26.567 7.916 24.359 1.00 86.19 684 GLN A CA 1
ATOM 5503 C C . GLN A 1 684 ? -28.000 7.711 24.868 1.00 86.19 684 GLN A C 1
ATOM 5505 O O . GLN A 1 684 ? -28.575 8.583 25.511 1.00 86.19 684 GLN A O 1
ATOM 5510 N N . ALA A 1 685 ? -28.581 6.535 24.628 1.00 78.69 685 ALA A N 1
ATOM 5511 C CA . ALA A 1 685 ? -29.875 6.122 25.177 1.00 78.69 685 ALA A CA 1
ATOM 5512 C C . ALA A 1 685 ? -29.723 5.614 26.625 1.00 78.69 685 ALA A C 1
ATOM 5514 O O . ALA A 1 685 ? -30.293 4.594 27.006 1.00 78.69 685 ALA A O 1
ATOM 5515 N N . PHE A 1 686 ? -28.907 6.313 27.411 1.00 74.00 686 PHE A N 1
ATOM 5516 C CA . PHE A 1 686 ? -28.647 6.038 28.815 1.00 74.00 686 PHE A CA 1
ATOM 5517 C C . PHE A 1 686 ? -29.456 7.005 29.674 1.00 74.00 686 PHE A C 1
ATOM 5519 O O . PHE A 1 686 ? -29.626 8.172 29.322 1.00 74.00 686 PHE A O 1
ATOM 5526 N N . ARG A 1 687 ? -29.956 6.517 30.807 1.00 68.50 687 ARG A N 1
ATOM 5527 C CA . ARG A 1 687 ? -30.534 7.356 31.855 1.00 68.50 687 ARG A CA 1
ATOM 5528 C C . ARG A 1 687 ? -29.959 6.907 33.182 1.00 68.50 687 ARG A C 1
ATOM 5530 O O . ARG A 1 687 ? -30.118 5.743 33.548 1.00 68.50 687 ARG A O 1
ATOM 5537 N N . SER A 1 688 ? -29.295 7.826 33.875 1.00 64.25 688 SER A N 1
ATOM 5538 C CA . SER A 1 688 ? -28.818 7.565 35.230 1.00 64.25 688 SER A CA 1
ATOM 5539 C C . SER A 1 688 ? -30.010 7.390 36.172 1.00 64.25 688 SER A C 1
ATOM 5541 O O . SER A 1 688 ? -30.993 8.126 36.087 1.00 64.25 688 SER A O 1
ATOM 5543 N N . THR A 1 689 ? -29.932 6.413 37.074 1.00 58.03 689 THR A N 1
ATOM 5544 C CA . THR A 1 689 ? -30.922 6.197 38.142 1.00 58.03 689 THR A CA 1
ATOM 5545 C C . THR A 1 689 ? -30.684 7.101 39.354 1.00 58.03 689 THR A C 1
ATOM 5547 O O . THR A 1 689 ? -31.495 7.104 40.276 1.00 58.03 689 THR A O 1
ATOM 5550 N N . LEU A 1 690 ? -29.573 7.849 39.377 1.00 59.22 690 LEU A N 1
ATOM 5551 C CA . LEU A 1 690 ? -29.217 8.758 40.464 1.00 59.22 690 LEU A CA 1
ATOM 5552 C C . LEU A 1 690 ? -29.896 10.127 40.258 1.00 59.22 690 LEU A C 1
ATOM 5554 O O . LEU A 1 690 ? -29.749 10.712 39.182 1.00 59.22 690 LEU A O 1
ATOM 5558 N N . PRO A 1 691 ? -30.611 10.667 41.265 1.00 51.69 691 PRO A N 1
ATOM 5559 C CA . PRO A 1 691 ? -31.224 11.988 41.197 1.00 51.69 691 PRO A CA 1
ATOM 5560 C C . PRO A 1 691 ? -30.150 13.063 41.403 1.00 51.69 691 PRO A C 1
ATOM 5562 O O . PRO A 1 691 ? -29.946 13.559 42.507 1.00 51.69 691 PRO A O 1
ATOM 5565 N N . LYS A 1 692 ? -29.429 13.395 40.334 1.00 61.12 692 LYS A N 1
ATOM 5566 C CA . LYS A 1 692 ? -28.564 14.580 40.252 1.00 61.12 692 LYS A CA 1
ATOM 5567 C C . LYS A 1 692 ? -28.959 15.420 39.027 1.00 61.12 692 LYS A C 1
ATOM 5569 O O . LYS A 1 692 ? -29.943 15.092 38.364 1.00 61.12 692 LYS A O 1
ATOM 5574 N N . SER A 1 693 ? -28.264 16.536 38.794 1.00 65.12 693 SER A N 1
ATOM 5575 C CA . SER A 1 693 ? -28.564 17.569 37.783 1.00 65.12 693 SER A CA 1
ATOM 5576 C C . SER A 1 693 ? -29.022 17.020 36.408 1.00 65.12 693 SER A C 1
ATOM 5578 O O . SER A 1 693 ? -28.663 15.914 36.002 1.00 65.12 693 SER A O 1
ATOM 5580 N N . GLU A 1 694 ? -29.817 17.787 35.644 1.00 69.56 694 GLU A N 1
ATOM 5581 C CA . GLU A 1 694 ? -30.390 17.325 34.360 1.00 69.56 694 GLU A CA 1
ATOM 5582 C C . GLU A 1 694 ? -29.309 16.845 33.368 1.00 69.56 694 GLU A C 1
ATOM 5584 O O . GLU A 1 694 ? -29.484 15.825 32.697 1.00 69.56 694 GLU A O 1
ATOM 5589 N N . LEU A 1 695 ? -28.151 17.515 33.342 1.00 72.88 695 LEU A N 1
ATOM 5590 C CA . LEU A 1 695 ? -26.988 17.120 32.543 1.00 72.88 695 LEU A CA 1
ATOM 5591 C C . LEU A 1 695 ? -26.390 15.779 33.010 1.00 72.88 695 LEU A C 1
ATOM 5593 O O . LEU A 1 695 ? -26.139 14.891 32.190 1.00 72.88 695 LEU A O 1
ATOM 5597 N N . ALA A 1 696 ? -26.225 15.601 34.324 1.00 69.69 696 ALA A N 1
ATOM 5598 C CA . ALA A 1 696 ? -25.715 14.370 34.927 1.00 69.69 696 ALA A CA 1
ATOM 5599 C C . ALA A 1 696 ? -26.620 13.163 34.627 1.00 69.69 696 ALA A C 1
ATOM 5601 O O . ALA A 1 696 ? -26.138 12.058 34.386 1.00 69.69 696 ALA A O 1
ATOM 5602 N N . SER A 1 697 ? -27.936 13.379 34.543 1.00 71.88 697 SER A N 1
ATOM 5603 C CA . SER A 1 697 ? -28.893 12.314 34.221 1.00 71.88 697 SER A CA 1
ATOM 5604 C C . SER A 1 697 ? -28.794 11.795 32.776 1.00 71.88 697 SER A C 1
ATOM 5606 O O . SER A 1 697 ? -29.136 10.636 32.511 1.00 71.88 697 SER A O 1
ATOM 5608 N N . ARG A 1 698 ? -28.316 12.639 31.846 1.00 80.12 698 ARG A N 1
ATOM 5609 C CA . ARG A 1 698 ? -28.243 12.366 30.397 1.00 80.12 698 ARG A CA 1
ATOM 5610 C C . ARG A 1 698 ? -26.862 11.900 29.931 1.00 80.12 698 ARG A C 1
ATOM 5612 O O . ARG A 1 698 ? -26.764 11.266 28.883 1.00 80.12 698 ARG A O 1
ATOM 5619 N N . SER A 1 699 ? -25.808 12.212 30.681 1.00 85.00 699 SER A N 1
ATOM 5620 C CA . SER A 1 699 ? -24.431 11.855 30.337 1.00 85.00 699 SER A CA 1
ATOM 5621 C C . SER A 1 699 ? -24.072 10.431 30.775 1.00 85.00 699 SER A C 1
ATOM 5623 O O . SER A 1 699 ? -24.194 10.080 31.947 1.00 85.00 699 SER A O 1
ATOM 5625 N N . VAL A 1 700 ? -23.530 9.623 29.855 1.00 85.50 700 VAL A N 1
ATOM 5626 C CA . VAL A 1 700 ? -22.952 8.296 30.182 1.00 85.50 700 VAL A CA 1
ATOM 5627 C C . VAL A 1 700 ? -21.677 8.398 31.018 1.00 85.50 700 VAL A C 1
ATOM 5629 O O . VAL A 1 700 ? -21.280 7.424 31.651 1.00 85.50 700 VAL A O 1
ATOM 5632 N N . LEU A 1 701 ? -21.037 9.567 31.044 1.00 87.38 701 LEU A N 1
ATOM 5633 C CA . LEU A 1 701 ? -19.798 9.783 31.786 1.00 87.38 701 LEU A CA 1
ATOM 5634 C C . LEU A 1 701 ? -20.034 10.030 33.278 1.00 87.38 701 LEU A C 1
ATOM 5636 O O . LEU A 1 701 ? -19.094 9.899 34.050 1.00 87.38 701 LEU A O 1
ATOM 5640 N N . CYS A 1 702 ? -21.266 10.337 33.694 1.00 85.94 702 CYS A N 1
ATOM 5641 C CA . CYS A 1 702 ? -21.596 10.690 35.078 1.00 85.94 702 CYS A CA 1
ATOM 5642 C C . CYS A 1 702 ? -21.180 9.647 36.140 1.00 85.94 702 CYS A C 1
ATOM 5644 O O . CYS A 1 702 ? -20.724 10.060 37.202 1.00 85.94 702 CYS A O 1
ATOM 5646 N N . PRO A 1 703 ? -21.277 8.322 35.907 1.00 85.50 703 PRO A N 1
ATOM 5647 C CA . PRO A 1 703 ? -20.793 7.335 36.877 1.00 85.50 703 PRO A CA 1
ATOM 5648 C C . PRO A 1 703 ? -19.262 7.266 36.983 1.00 85.50 703 PRO A C 1
ATOM 5650 O O . PRO A 1 703 ? -18.749 6.704 37.945 1.00 85.50 703 PRO A O 1
ATOM 5653 N N . ILE A 1 704 ? -18.537 7.769 35.980 1.00 88.12 704 ILE A N 1
ATOM 5654 C CA . ILE A 1 704 ? -17.083 7.616 35.861 1.00 88.12 704 ILE A CA 1
ATOM 5655 C C . ILE A 1 704 ? -16.360 8.902 36.254 1.00 88.12 704 ILE A C 1
ATOM 5657 O O . ILE A 1 704 ? -15.349 8.837 36.938 1.00 88.12 704 ILE A O 1
ATOM 5661 N N . LEU A 1 705 ? -16.852 10.048 35.783 1.00 87.56 705 LEU A N 1
ATOM 5662 C CA . LEU A 1 705 ? -16.215 11.354 35.896 1.00 87.56 705 LEU A CA 1
ATOM 5663 C C . LEU A 1 705 ? -17.016 12.290 36.818 1.00 87.56 705 LEU A C 1
ATOM 5665 O O . LEU A 1 705 ? -18.250 12.235 36.806 1.00 87.56 705 LEU A O 1
ATOM 5669 N N . PRO A 1 706 ? -16.351 13.204 37.554 1.00 86.62 706 PRO A N 1
ATOM 5670 C CA . PRO A 1 706 ? -17.032 14.231 38.341 1.00 86.62 706 PRO A CA 1
ATOM 5671 C C . PRO A 1 706 ? -17.903 15.143 37.468 1.00 86.62 706 PRO A C 1
ATOM 5673 O O . PRO A 1 706 ? -17.515 15.481 36.347 1.00 86.62 706 PRO A O 1
ATOM 5676 N N . GLU A 1 707 ? -19.036 15.619 38.000 1.00 82.06 707 GLU A N 1
ATOM 5677 C CA . GLU A 1 707 ? -19.973 16.486 37.260 1.00 82.06 707 GLU A CA 1
ATOM 5678 C C . GLU A 1 707 ? -19.291 17.734 36.681 1.00 82.06 707 GLU A C 1
ATOM 5680 O O . GLU A 1 707 ? -19.512 18.057 35.514 1.00 82.06 707 GLU A O 1
ATOM 5685 N N . ALA A 1 708 ? -18.389 18.364 37.441 1.00 83.25 708 ALA A N 1
ATOM 5686 C CA . ALA A 1 708 ? -17.617 19.530 37.009 1.00 83.25 708 ALA A CA 1
ATOM 5687 C C . ALA A 1 708 ? -16.863 19.303 35.685 1.00 83.25 708 ALA A C 1
ATOM 5689 O O . ALA A 1 708 ? -16.885 20.149 34.795 1.00 83.25 708 ALA A O 1
ATOM 5690 N N . THR A 1 709 ? -16.249 18.128 35.507 1.00 85.44 709 THR A N 1
ATOM 5691 C CA . THR A 1 709 ? -15.489 17.804 34.286 1.00 85.44 709 THR A CA 1
ATOM 5692 C C . THR A 1 709 ? -16.388 17.662 33.056 1.00 85.44 709 THR A C 1
ATOM 5694 O O . THR A 1 709 ? -15.988 18.015 31.947 1.00 85.44 709 THR A O 1
ATOM 5697 N N . ILE A 1 710 ? -17.627 17.201 33.250 1.00 86.00 710 ILE A N 1
ATOM 5698 C CA . ILE A 1 710 ? -18.624 17.045 32.185 1.00 86.00 710 ILE A CA 1
ATOM 5699 C C . ILE A 1 710 ? -19.170 18.420 31.781 1.00 86.00 710 ILE A C 1
ATOM 5701 O O . ILE A 1 710 ? -19.276 18.704 30.589 1.00 86.00 710 ILE A O 1
ATOM 5705 N N . PHE A 1 711 ? -19.447 19.303 32.749 1.00 84.94 711 PHE A N 1
ATOM 5706 C CA . PHE A 1 711 ? -19.814 20.696 32.466 1.00 84.94 711 PHE A CA 1
ATOM 5707 C C . PHE A 1 711 ? -18.696 21.434 31.723 1.00 84.94 711 PHE A C 1
ATOM 5709 O O . PHE A 1 711 ? -18.959 22.104 30.723 1.00 84.94 711 PHE A O 1
ATOM 5716 N N . TYR A 1 712 ? -17.445 21.243 32.149 1.00 86.50 712 TYR A N 1
ATOM 5717 C CA . TYR A 1 712 ? -16.287 21.849 31.498 1.00 86.50 712 TYR A CA 1
ATOM 5718 C C . TYR A 1 712 ? -16.148 21.403 30.032 1.00 86.50 712 TYR A C 1
ATOM 5720 O O . TYR A 1 712 ? -15.914 22.232 29.150 1.00 86.50 712 TYR A O 1
ATOM 5728 N N . LEU A 1 713 ? -16.353 20.108 29.752 1.00 88.06 713 LEU A N 1
ATOM 5729 C CA . LEU A 1 713 ? -16.332 19.550 28.393 1.00 88.06 713 LEU A CA 1
ATOM 5730 C C . LEU A 1 713 ? -17.385 20.187 27.474 1.00 88.06 713 LEU A C 1
ATOM 5732 O O . LEU A 1 713 ? -17.116 20.380 26.287 1.00 88.06 713 LEU A O 1
ATOM 5736 N N . GLU A 1 714 ? -18.575 20.487 27.993 1.00 86.75 714 GLU A N 1
ATOM 5737 C CA . GLU A 1 714 ? -19.662 21.083 27.208 1.00 86.75 714 GLU A CA 1
ATOM 5738 C C . GLU A 1 714 ? -19.496 22.592 26.999 1.00 86.75 714 GLU A C 1
ATOM 5740 O O . GLU A 1 714 ? -19.733 23.092 25.901 1.00 86.75 714 GLU A O 1
ATOM 5745 N N . GLN A 1 715 ? -19.039 23.324 28.015 1.00 86.00 715 GLN A N 1
ATOM 5746 C CA . GLN A 1 715 ? -18.919 24.782 27.941 1.00 86.00 715 GLN A CA 1
ATOM 5747 C C . GLN A 1 715 ? -17.683 25.242 27.160 1.00 86.00 715 GLN A C 1
ATOM 5749 O O . GLN A 1 715 ? -17.754 26.174 26.358 1.00 86.00 715 GLN A O 1
ATOM 5754 N N . TYR A 1 716 ? -16.538 24.605 27.404 1.00 86.25 716 TYR A N 1
ATOM 5755 C CA . TYR A 1 716 ? -15.244 25.038 26.875 1.00 86.25 716 TYR A CA 1
ATOM 5756 C C . TYR A 1 716 ? -14.771 24.216 25.668 1.00 86.25 716 TYR A C 1
ATOM 5758 O O . TYR A 1 716 ? -13.832 24.622 24.977 1.00 86.25 716 TYR A O 1
ATOM 5766 N N . GLY A 1 717 ? -15.440 23.096 25.385 1.00 89.31 717 GLY A N 1
ATOM 5767 C CA . GLY A 1 717 ? -15.174 22.230 24.243 1.00 89.31 717 GLY A CA 1
ATOM 5768 C C . GLY A 1 717 ? -13.997 21.268 24.435 1.00 89.31 717 GLY A C 1
ATOM 5769 O O . GLY A 1 717 ? -13.315 21.231 25.459 1.00 89.31 717 GLY A O 1
ATOM 5770 N N . ALA A 1 718 ? -13.749 20.463 23.399 1.00 89.75 718 ALA A N 1
ATOM 5771 C CA . ALA A 1 718 ? -12.811 19.340 23.449 1.00 89.75 718 ALA A CA 1
ATOM 5772 C C . ALA A 1 718 ? -11.327 19.731 23.600 1.00 89.75 718 ALA A C 1
ATOM 5774 O O . ALA A 1 718 ? -10.558 18.957 24.162 1.00 89.75 718 ALA A O 1
ATOM 5775 N N . GLU A 1 719 ? -10.909 20.890 23.082 1.00 89.75 719 GLU A N 1
ATOM 5776 C CA . GLU A 1 719 ? -9.501 21.323 23.112 1.00 89.75 719 GLU A CA 1
ATOM 5777 C C . GLU A 1 719 ? -9.064 21.689 24.531 1.00 89.75 719 GLU A C 1
ATOM 5779 O O . GLU A 1 719 ? -8.146 21.072 25.067 1.00 89.75 719 GLU A O 1
ATOM 5784 N N . LYS A 1 720 ? -9.805 22.594 25.179 1.00 87.62 720 LYS A N 1
ATOM 5785 C CA . LYS A 1 720 ? -9.574 22.968 26.580 1.00 87.62 720 LYS A CA 1
ATOM 5786 C C . LYS A 1 720 ? -9.754 21.782 27.524 1.00 87.62 720 LYS A C 1
ATOM 5788 O O . LYS A 1 720 ? -8.981 21.616 28.459 1.00 87.62 720 LYS A O 1
ATOM 5793 N N . TYR A 1 721 ? -10.733 20.911 27.265 1.00 90.06 721 TYR A N 1
ATOM 5794 C CA . TYR A 1 721 ? -10.896 19.693 28.059 1.00 90.06 721 TYR A CA 1
ATOM 5795 C C . TYR A 1 721 ? -9.678 18.763 27.971 1.00 90.06 721 TYR A C 1
ATOM 5797 O O . TYR A 1 721 ? -9.295 18.173 28.976 1.00 90.06 721 TYR A O 1
ATOM 5805 N N . ALA A 1 722 ? -9.052 18.620 26.798 1.00 88.81 722 ALA A N 1
ATOM 5806 C CA . ALA A 1 722 ? -7.863 17.780 26.655 1.00 88.81 722 ALA A CA 1
ATOM 5807 C C . ALA A 1 722 ? -6.672 18.318 27.468 1.00 88.81 722 ALA A C 1
ATOM 5809 O O . ALA A 1 722 ? -5.935 17.522 28.050 1.00 88.81 722 ALA A O 1
ATOM 5810 N N . GLU A 1 723 ? -6.514 19.643 27.543 1.00 87.69 723 GLU A N 1
ATOM 5811 C CA . GLU A 1 723 ? -5.524 20.296 28.410 1.00 87.69 723 GLU A CA 1
ATOM 5812 C C . GLU A 1 723 ? -5.821 20.016 29.886 1.00 87.69 723 GLU A C 1
ATOM 5814 O O . GLU A 1 723 ? -4.935 19.565 30.613 1.00 87.69 723 GLU A O 1
ATOM 5819 N N . VAL A 1 724 ? -7.080 20.192 30.305 1.00 86.88 724 VAL A N 1
ATOM 5820 C CA . VAL A 1 724 ? -7.491 19.950 31.694 1.00 86.88 724 VAL A CA 1
ATOM 5821 C C . VAL A 1 724 ? -7.340 18.493 32.105 1.00 86.88 724 VAL A C 1
ATOM 5823 O O . VAL A 1 724 ? -6.828 18.205 33.179 1.00 86.88 724 VAL A O 1
ATOM 5826 N N . PHE A 1 725 ? -7.714 17.559 31.236 1.00 86.19 725 PHE A N 1
ATOM 5827 C CA . PHE A 1 725 ? -7.641 16.133 31.533 1.00 86.19 725 PHE A CA 1
ATOM 5828 C C . PHE A 1 725 ? -6.196 15.622 31.700 1.00 86.19 725 PHE A C 1
ATOM 5830 O O . PHE A 1 725 ? -5.970 14.645 32.422 1.00 86.19 725 PHE A O 1
ATOM 5837 N N . LEU A 1 726 ? -5.226 16.250 31.023 1.00 85.31 726 LEU A N 1
ATOM 5838 C CA . LEU A 1 726 ? -3.798 15.922 31.116 1.00 85.31 726 LEU A CA 1
ATOM 5839 C C . LEU A 1 726 ? -3.073 16.649 32.253 1.00 85.31 726 LEU A C 1
ATOM 5841 O O . LEU A 1 726 ? -2.077 16.116 32.739 1.00 85.31 726 LEU A O 1
ATOM 5845 N N . GLY A 1 727 ? -3.519 17.854 32.607 1.00 84.06 727 GLY A N 1
ATOM 5846 C CA . GLY A 1 727 ? -2.876 18.692 33.613 1.00 84.06 727 GLY A CA 1
ATOM 5847 C C . GLY A 1 727 ? -3.443 18.525 35.021 1.00 84.06 727 GLY A C 1
ATOM 5848 O O . GLY A 1 727 ? -4.241 17.632 35.301 1.00 84.06 727 GLY A O 1
ATOM 5849 N N . GLU A 1 728 ? -3.003 19.422 35.898 1.00 83.56 728 GLU A N 1
ATOM 5850 C CA . GLU A 1 728 ? -3.460 19.544 37.280 1.00 83.56 728 GLU A CA 1
ATOM 5851 C C . GLU A 1 728 ? -4.141 20.900 37.426 1.00 83.56 728 GLU A C 1
ATOM 5853 O O . GLU A 1 728 ? -3.539 21.940 37.143 1.00 83.56 728 GLU A O 1
ATOM 5858 N N . PHE A 1 729 ? -5.418 20.879 37.791 1.00 82.38 729 PHE A N 1
ATOM 5859 C CA . PHE A 1 729 ? -6.244 22.072 37.871 1.00 82.38 729 PHE A CA 1
ATOM 5860 C C . PHE A 1 729 ? -7.021 22.066 39.177 1.00 82.38 729 PHE A C 1
ATOM 5862 O O . PHE A 1 729 ? -7.839 21.182 39.416 1.00 82.38 729 PHE A O 1
ATOM 5869 N N . GLU A 1 730 ? -6.785 23.101 39.976 1.00 76.00 730 GLU A N 1
ATOM 5870 C CA . GLU A 1 730 ? -7.487 23.385 41.225 1.00 76.00 730 GLU A CA 1
ATOM 5871 C C . GLU A 1 730 ? -8.097 24.784 41.110 1.00 76.00 730 GLU A C 1
ATOM 5873 O O . GLU A 1 730 ? -7.592 25.773 41.636 1.00 76.00 730 GLU A O 1
ATOM 5878 N N . ASN A 1 731 ? -9.164 24.879 40.318 1.00 78.44 731 ASN A N 1
ATOM 5879 C CA . ASN A 1 731 ? -9.917 26.108 40.103 1.00 78.44 731 ASN A CA 1
ATOM 5880 C C . ASN A 1 731 ? -11.328 25.951 40.683 1.00 78.44 731 ASN A C 1
ATOM 5882 O O . ASN A 1 731 ? -11.851 24.838 40.734 1.00 78.44 731 ASN A O 1
ATOM 5886 N N . PRO A 1 732 ? -12.018 27.053 41.029 1.00 71.44 732 PRO A N 1
ATOM 5887 C CA . PRO A 1 732 ? -13.390 26.979 41.528 1.00 71.44 732 PRO A CA 1
ATOM 5888 C C . PRO A 1 732 ? -14.358 26.295 40.547 1.00 71.44 732 PRO A C 1
ATOM 5890 O O . PRO A 1 732 ? -15.388 25.798 40.982 1.00 71.44 732 PRO A O 1
ATOM 5893 N N . GLU A 1 733 ? -14.038 26.235 39.250 1.00 76.88 733 GLU A N 1
ATOM 5894 C CA . GLU A 1 733 ? -14.835 25.549 38.217 1.00 76.88 733 GLU A CA 1
ATOM 5895 C C . GLU A 1 733 ? -14.488 24.064 38.044 1.00 76.88 733 GLU A C 1
ATOM 5897 O O . GLU A 1 733 ? -15.336 23.273 37.634 1.00 76.88 733 GLU A O 1
ATOM 5902 N N . ILE A 1 734 ? -13.240 23.667 38.308 1.00 82.88 734 ILE A N 1
ATOM 5903 C CA . ILE A 1 734 ? -12.770 22.309 38.042 1.00 82.88 734 ILE A CA 1
ATOM 5904 C C . ILE A 1 734 ? -11.635 21.927 38.981 1.00 82.88 734 ILE A C 1
ATOM 5906 O O . ILE A 1 734 ? -10.655 22.656 39.128 1.00 82.88 734 ILE A O 1
ATOM 5910 N N . ILE A 1 735 ? -11.791 20.751 39.580 1.00 84.81 735 ILE A N 1
ATOM 5911 C CA . ILE A 1 735 ? -10.812 20.123 40.456 1.00 84.81 735 ILE A CA 1
ATOM 5912 C C . ILE A 1 735 ? -10.498 18.776 39.825 1.00 84.81 735 ILE A C 1
ATOM 5914 O O . ILE A 1 735 ? -11.354 17.888 39.747 1.00 84.81 735 ILE A O 1
ATOM 5918 N N . TRP A 1 736 ? -9.305 18.685 39.247 1.00 88.25 736 TRP A N 1
ATOM 5919 C CA . TRP A 1 736 ? -8.842 17.515 38.521 1.00 88.25 736 TRP A CA 1
ATOM 5920 C C . TRP A 1 736 ? -7.328 17.387 38.632 1.00 88.25 736 TRP A C 1
ATOM 5922 O O . TRP A 1 736 ? -6.582 18.184 38.064 1.00 88.25 736 TRP A O 1
ATOM 5932 N N . ASN A 1 737 ? -6.896 16.339 39.331 1.00 87.12 737 ASN A N 1
ATOM 5933 C CA . ASN A 1 737 ? -5.488 16.069 39.601 1.00 87.12 737 ASN A CA 1
ATOM 5934 C C . ASN A 1 737 ? -5.055 14.724 39.001 1.00 87.12 737 ASN A C 1
ATOM 5936 O O . ASN A 1 737 ? -5.868 13.815 38.782 1.00 87.12 737 ASN A O 1
ATOM 5940 N N . THR A 1 738 ? -3.744 14.549 38.814 1.00 86.31 738 THR A N 1
ATOM 5941 C CA . THR A 1 738 ? -3.143 13.303 38.305 1.00 86.31 738 THR A CA 1
ATOM 5942 C C . THR A 1 738 ? -3.550 12.079 39.139 1.00 86.31 738 THR A C 1
ATOM 5944 O O . THR A 1 738 ? -3.758 10.987 38.603 1.00 86.31 738 THR A O 1
ATOM 5947 N N . GLU A 1 739 ? -3.731 12.251 40.452 1.00 86.25 739 GLU A N 1
ATOM 5948 C CA . GLU A 1 739 ? -4.191 11.189 41.352 1.00 86.25 739 GLU A CA 1
ATOM 5949 C C . GLU A 1 739 ? -5.633 10.756 41.089 1.00 86.25 739 GLU A C 1
ATOM 5951 O O . GLU A 1 739 ? -5.901 9.554 41.051 1.00 86.25 739 GLU A O 1
ATOM 5956 N N . MET A 1 740 ? -6.543 11.707 40.852 1.00 88.12 740 MET A N 1
ATOM 5957 C CA . MET A 1 740 ? -7.937 11.419 40.499 1.00 88.12 740 MET A CA 1
ATOM 5958 C C . MET A 1 740 ? -8.000 10.674 39.167 1.00 88.12 740 MET A C 1
ATOM 5960 O O . MET A 1 740 ? -8.702 9.668 39.044 1.00 88.12 740 MET A O 1
ATOM 5964 N N . ARG A 1 741 ? -7.198 11.103 38.184 1.00 88.38 741 ARG A N 1
ATOM 5965 C CA . ARG A 1 741 ? -7.072 10.406 36.901 1.00 88.38 741 ARG A CA 1
ATOM 5966 C C . ARG A 1 741 ? -6.569 8.972 37.081 1.00 88.38 741 ARG A C 1
ATOM 5968 O O . ARG A 1 741 ? -7.151 8.050 36.513 1.00 88.38 741 ARG A O 1
ATOM 5975 N N . ARG A 1 742 ? -5.519 8.761 37.880 1.00 88.31 742 ARG A N 1
ATOM 5976 C CA . ARG A 1 742 ? -4.983 7.422 38.179 1.00 88.31 742 ARG A CA 1
ATOM 5977 C C . ARG A 1 742 ? -6.024 6.541 38.874 1.00 88.31 742 ARG A C 1
ATOM 5979 O O . ARG A 1 742 ? -6.215 5.403 38.456 1.00 88.31 742 ARG A O 1
ATOM 5986 N N . TYR A 1 743 ? -6.711 7.075 39.883 1.00 89.88 743 TYR A N 1
ATOM 5987 C CA . TYR A 1 743 ? -7.749 6.366 40.634 1.00 89.88 743 TYR A CA 1
ATOM 5988 C C . TYR A 1 743 ? -8.928 5.959 39.739 1.00 89.88 743 TYR A C 1
ATOM 5990 O O . TYR A 1 743 ? -9.389 4.819 39.792 1.00 89.88 743 TYR A O 1
ATOM 5998 N N . MET A 1 744 ? -9.361 6.851 38.841 1.00 90.88 744 MET A N 1
ATOM 5999 C CA . MET A 1 744 ? -10.374 6.547 37.829 1.00 90.88 744 MET A CA 1
ATOM 6000 C C . MET A 1 744 ? -9.936 5.377 36.938 1.00 90.88 744 MET A C 1
ATOM 6002 O O . MET A 1 744 ? -10.681 4.410 36.775 1.00 90.88 744 MET A O 1
ATOM 6006 N N . ILE A 1 745 ? -8.721 5.442 36.382 1.00 90.06 745 ILE A N 1
ATOM 6007 C CA . ILE A 1 745 ? -8.182 4.385 35.514 1.00 90.06 745 ILE A CA 1
ATOM 6008 C C . ILE A 1 745 ? -8.114 3.053 36.269 1.00 90.06 745 ILE A C 1
ATOM 6010 O O . ILE A 1 745 ? -8.483 2.027 35.705 1.00 90.06 745 ILE A O 1
ATOM 6014 N N . GLU A 1 746 ? -7.704 3.055 37.539 1.00 89.25 746 GLU A N 1
ATOM 6015 C CA . GLU A 1 746 ? -7.627 1.853 38.374 1.00 89.25 746 GLU A CA 1
ATOM 6016 C C . GLU A 1 746 ? -9.004 1.217 38.616 1.00 89.25 746 GLU A C 1
ATOM 6018 O O . GLU A 1 746 ? -9.161 0.007 38.444 1.00 89.25 746 GLU A O 1
ATOM 6023 N N . LYS A 1 747 ? -10.029 2.014 38.944 1.00 89.94 747 LYS A N 1
ATOM 6024 C CA . LYS A 1 747 ? -11.401 1.514 39.136 1.00 89.94 747 LYS A CA 1
ATOM 6025 C C . LYS A 1 747 ? -11.997 0.943 37.852 1.00 89.94 747 LYS A C 1
ATOM 6027 O O . LYS A 1 747 ? -12.611 -0.124 37.891 1.00 89.94 747 LYS A O 1
ATOM 6032 N N . ILE A 1 748 ? -11.780 1.605 36.712 1.00 90.19 748 ILE A N 1
ATOM 6033 C CA . ILE A 1 748 ? -12.210 1.077 35.410 1.00 90.19 748 ILE A CA 1
ATOM 6034 C C . ILE A 1 748 ? -11.424 -0.199 35.069 1.00 90.19 748 ILE A C 1
ATOM 6036 O O . ILE A 1 748 ? -12.018 -1.175 34.613 1.00 90.19 748 ILE A O 1
ATOM 6040 N N . ALA A 1 749 ? -10.111 -0.230 35.326 1.00 87.81 749 ALA A N 1
ATOM 6041 C CA . ALA A 1 749 ? -9.270 -1.402 35.090 1.00 87.81 749 ALA A CA 1
ATOM 6042 C C . ALA A 1 749 ? -9.744 -2.610 35.901 1.00 87.81 749 ALA A C 1
ATOM 6044 O O . ALA A 1 749 ? -9.860 -3.695 35.340 1.00 87.81 749 ALA A O 1
ATOM 6045 N N . LEU A 1 750 ? -10.091 -2.422 37.178 1.00 89.12 750 LEU A N 1
ATOM 6046 C CA . LEU A 1 750 ? -10.660 -3.477 38.018 1.00 89.12 750 LEU A CA 1
ATOM 6047 C C . LEU A 1 750 ? -11.985 -3.996 37.450 1.00 89.12 750 LEU A C 1
ATOM 6049 O O . LEU A 1 750 ? -12.153 -5.206 37.330 1.00 89.12 750 LEU A O 1
ATOM 6053 N N . HIS A 1 751 ? -12.880 -3.101 37.024 1.00 88.94 751 HIS A N 1
ATOM 6054 C CA . HIS A 1 751 ? -14.163 -3.468 36.412 1.00 88.94 751 HIS A CA 1
ATOM 6055 C C . HIS A 1 751 ? -14.010 -4.239 35.085 1.00 88.94 751 HIS A C 1
ATOM 6057 O O . HIS A 1 751 ? -14.830 -5.096 34.766 1.00 88.94 751 HIS A O 1
ATOM 6063 N N . VAL A 1 752 ? -12.967 -3.949 34.299 1.00 88.88 752 VAL A N 1
ATOM 6064 C CA . VAL A 1 752 ? -12.723 -4.560 32.976 1.00 88.88 752 VAL A CA 1
ATOM 6065 C C . VAL A 1 752 ? -11.711 -5.722 33.036 1.00 88.88 752 VAL A C 1
ATOM 6067 O O . VAL A 1 752 ? -11.540 -6.431 32.044 1.00 88.88 752 VAL A O 1
ATOM 6070 N N . SER A 1 753 ? -11.059 -5.959 34.178 1.00 84.19 753 SER A N 1
ATOM 6071 C CA . SER A 1 753 ? -9.938 -6.902 34.342 1.00 84.19 753 SER A CA 1
ATOM 6072 C C . SER A 1 753 ? -10.250 -8.321 33.851 1.00 84.19 753 SER A C 1
ATOM 6074 O O . SER A 1 753 ? -9.491 -8.868 33.043 1.00 84.19 753 SER A O 1
ATOM 6076 N N . ASP A 1 754 ? -11.410 -8.864 34.233 1.00 84.56 754 ASP A N 1
ATOM 6077 C CA . ASP A 1 754 ? -11.901 -10.164 33.769 1.00 84.56 754 ASP A CA 1
ATOM 6078 C C . ASP A 1 754 ? -11.937 -10.225 32.239 1.00 84.56 754 ASP A C 1
ATOM 6080 O O . ASP A 1 754 ? -11.396 -11.145 31.632 1.00 84.56 754 ASP A O 1
ATOM 6084 N N . PHE A 1 755 ? -12.502 -9.209 31.585 1.00 87.00 755 PHE A N 1
ATOM 6085 C CA . PHE A 1 755 ? -12.588 -9.161 30.127 1.00 87.00 755 PHE A CA 1
ATOM 6086 C C . PHE A 1 755 ? -11.222 -8.956 29.450 1.00 87.00 755 PHE A C 1
ATOM 6088 O O . PHE A 1 755 ? -10.944 -9.571 28.422 1.00 87.00 755 PHE A O 1
ATOM 6095 N N . SER A 1 756 ? -10.348 -8.129 30.026 1.00 84.25 756 SER A N 1
ATOM 6096 C CA . SER A 1 756 ? -9.001 -7.889 29.491 1.00 84.25 756 SER A CA 1
ATOM 6097 C C . SER A 1 756 ? -8.158 -9.173 29.469 1.00 84.25 756 SER A C 1
ATOM 6099 O O . SER A 1 756 ? -7.488 -9.468 28.476 1.00 84.25 756 SER A O 1
ATOM 6101 N N . SER A 1 757 ? -8.256 -9.995 30.523 1.00 81.25 757 SER A N 1
ATOM 6102 C CA . SER A 1 757 ? -7.588 -11.304 30.576 1.00 81.25 757 SER A CA 1
ATOM 6103 C C . SER A 1 757 ? -8.128 -12.268 29.509 1.00 81.25 757 SER A C 1
ATOM 6105 O O . SER A 1 757 ? -7.349 -12.886 28.777 1.00 81.25 757 SER A O 1
ATOM 6107 N N . ARG A 1 758 ? -9.453 -12.295 29.331 1.00 84.75 758 ARG A N 1
ATOM 6108 C CA . ARG A 1 758 ? -10.163 -13.090 28.320 1.00 84.75 758 ARG A CA 1
ATOM 6109 C C . ARG A 1 758 ? -9.745 -12.773 26.892 1.00 84.75 758 ARG A C 1
ATOM 6111 O O . ARG A 1 758 ? -9.468 -13.682 26.111 1.00 84.75 758 ARG A O 1
ATOM 6118 N N . LEU A 1 759 ? -9.606 -11.487 26.573 1.00 83.94 759 LEU A N 1
ATOM 6119 C CA . LEU A 1 759 ? -9.236 -11.015 25.238 1.00 83.94 759 LEU A CA 1
ATOM 6120 C C . LEU A 1 759 ? -7.845 -11.496 24.795 1.00 83.94 759 LEU A C 1
ATOM 6122 O O . LEU A 1 759 ? -7.618 -11.733 23.610 1.00 83.94 759 LEU A O 1
ATOM 6126 N N . SER A 1 760 ? -6.918 -11.681 25.744 1.00 79.38 760 SER A N 1
ATOM 6127 C CA . SER A 1 760 ? -5.587 -12.231 25.449 1.00 79.38 760 SER A CA 1
ATOM 6128 C C . SER A 1 760 ? -5.624 -13.709 25.044 1.00 79.38 760 SER A C 1
ATOM 6130 O O . SER A 1 760 ? -4.789 -14.157 24.262 1.00 79.38 760 SER A O 1
ATOM 6132 N N . SER A 1 761 ? -6.614 -14.458 25.541 1.00 82.38 761 SER A N 1
ATOM 6133 C CA . SER A 1 761 ? -6.802 -15.878 25.228 1.00 82.38 761 SER A CA 1
ATOM 6134 C C . SER A 1 761 ? -7.697 -16.086 24.003 1.00 82.38 761 SER A C 1
ATOM 6136 O O . SER A 1 761 ? -7.410 -16.943 23.167 1.00 82.38 761 SER A O 1
ATOM 6138 N N . ASN A 1 762 ? -8.758 -15.293 23.861 1.00 87.00 762 ASN A N 1
ATOM 6139 C CA . ASN A 1 762 ? -9.696 -15.337 22.745 1.00 87.00 762 ASN A CA 1
ATOM 6140 C C . ASN A 1 762 ? -9.949 -13.930 22.218 1.00 87.00 762 ASN A C 1
ATOM 6142 O O . ASN A 1 762 ? -10.686 -13.122 22.784 1.00 87.00 762 ASN A O 1
ATOM 6146 N N . VAL A 1 763 ? -9.380 -13.681 21.053 1.00 85.25 763 VAL A N 1
ATOM 6147 C CA . VAL A 1 763 ? -9.379 -12.364 20.431 1.00 85.25 763 VAL A CA 1
ATOM 6148 C C . VAL A 1 763 ? -10.764 -12.033 19.837 1.00 85.25 763 VAL A C 1
ATOM 6150 O O . VAL A 1 763 ? -11.061 -10.882 19.547 1.00 85.25 763 VAL A O 1
ATOM 6153 N N . LYS A 1 764 ? -11.658 -13.027 19.706 1.00 86.06 764 LYS A N 1
ATOM 6154 C CA . LYS A 1 764 ? -13.052 -12.864 19.254 1.00 86.06 764 LYS A CA 1
ATOM 6155 C C . LYS A 1 764 ? -14.060 -12.663 20.388 1.00 86.06 764 LYS A C 1
ATOM 6157 O O . LYS A 1 764 ? -15.243 -12.477 20.098 1.00 86.06 764 LYS A O 1
ATOM 6162 N N . ALA A 1 765 ? -13.627 -12.692 21.649 1.00 87.81 765 ALA A N 1
ATOM 6163 C CA . ALA A 1 765 ? -14.517 -12.497 22.786 1.00 87.81 765 ALA A CA 1
ATOM 6164 C C . ALA A 1 765 ? -15.180 -11.106 22.737 1.00 87.81 765 ALA A C 1
ATOM 6166 O O . ALA A 1 765 ? -14.521 -10.070 22.647 1.00 87.81 765 ALA A O 1
ATOM 6167 N N . LEU A 1 766 ? -16.512 -11.066 22.819 1.00 88.56 766 LEU A N 1
ATOM 6168 C CA . LEU A 1 766 ? -17.268 -9.812 22.803 1.00 88.56 766 LEU A CA 1
ATOM 6169 C C . LEU A 1 766 ? -17.475 -9.277 24.220 1.00 88.56 766 LEU A C 1
ATOM 6171 O O . LEU A 1 766 ? -17.834 -10.020 25.135 1.00 88.56 766 LEU A O 1
ATOM 6175 N N . TYR A 1 767 ? -17.289 -7.968 24.386 1.00 89.94 767 TYR A N 1
ATOM 6176 C CA . TYR A 1 767 ? -17.534 -7.303 25.658 1.00 89.94 767 TYR A CA 1
ATOM 6177 C C . TYR A 1 767 ? -19.034 -7.297 25.949 1.00 89.94 767 TYR A C 1
ATOM 6179 O O . TYR A 1 767 ? -19.849 -6.953 25.089 1.00 89.94 767 TYR A O 1
ATOM 6187 N N . ARG A 1 768 ? -19.399 -7.675 27.174 1.00 88.00 768 ARG A N 1
ATOM 6188 C CA . ARG A 1 768 ? -20.767 -7.575 27.677 1.00 88.00 768 ARG A CA 1
ATOM 6189 C C . ARG A 1 768 ? -20.845 -6.374 28.596 1.00 88.00 768 ARG A C 1
ATOM 6191 O O . ARG A 1 768 ? -20.168 -6.346 29.619 1.00 88.00 768 ARG A O 1
ATOM 6198 N N . TYR A 1 769 ? -21.672 -5.402 28.225 1.00 87.94 769 TYR A N 1
ATOM 6199 C CA . TYR A 1 769 ? -21.852 -4.205 29.029 1.00 87.94 769 TYR A CA 1
ATOM 6200 C C . TYR A 1 769 ? -22.343 -4.548 30.433 1.00 87.94 769 TYR A C 1
ATOM 6202 O O . TYR A 1 769 ? -23.410 -5.141 30.601 1.00 87.94 769 TYR A O 1
ATOM 6210 N N . CYS A 1 770 ? -21.572 -4.110 31.421 1.00 85.69 770 CYS A N 1
ATOM 6211 C CA . CYS A 1 770 ? -21.963 -4.070 32.817 1.00 85.69 770 CYS A CA 1
ATOM 6212 C C . CYS A 1 770 ? -21.884 -2.606 33.279 1.00 85.69 770 CYS A C 1
ATOM 6214 O O . CYS A 1 770 ? -20.883 -1.944 32.987 1.00 85.69 770 CYS A O 1
ATOM 6216 N N . PRO A 1 771 ? -22.925 -2.057 33.933 1.00 84.81 771 PRO A N 1
ATOM 6217 C CA . PRO A 1 771 ? -22.847 -0.716 34.494 1.00 84.81 771 PRO A CA 1
ATOM 6218 C C . PRO A 1 771 ? -21.816 -0.690 35.630 1.00 84.81 771 PRO A C 1
ATOM 6220 O O . PRO A 1 771 ? -21.839 -1.546 36.514 1.00 84.81 771 PRO A O 1
ATOM 6223 N N . ILE A 1 772 ? -20.927 0.303 35.605 1.00 84.81 772 ILE A N 1
ATOM 6224 C CA . ILE A 1 772 ? -19.949 0.516 36.673 1.00 84.81 772 ILE A CA 1
ATOM 6225 C C . ILE A 1 772 ? -20.639 1.183 37.877 1.00 84.81 772 ILE A C 1
ATOM 6227 O O . ILE A 1 772 ? -21.455 2.092 37.675 1.00 84.81 772 ILE A O 1
ATOM 6231 N N . PRO A 1 773 ? -20.341 0.768 39.121 1.00 85.06 773 PRO A N 1
ATOM 6232 C CA . PRO A 1 773 ? -20.704 1.547 40.300 1.00 85.06 773 PRO A CA 1
ATOM 6233 C C . PRO A 1 773 ? -20.132 2.973 40.202 1.00 85.06 773 PRO A C 1
ATOM 6235 O O . PRO A 1 773 ? -19.029 3.129 39.672 1.00 85.06 773 PRO A O 1
ATOM 6238 N N . PRO A 1 774 ? -20.849 4.006 40.682 1.00 83.75 774 PRO A N 1
ATOM 6239 C CA . PRO A 1 774 ? -20.356 5.378 40.618 1.00 83.75 774 PRO A CA 1
ATOM 6240 C C . PRO A 1 774 ? -19.013 5.500 41.348 1.00 83.75 774 PRO A C 1
ATOM 6242 O O . PRO A 1 774 ? -18.863 5.010 42.468 1.00 83.75 774 PRO A O 1
ATOM 6245 N N . ILE A 1 775 ? -18.031 6.126 40.699 1.00 85.81 775 ILE A N 1
ATOM 6246 C CA . ILE A 1 775 ? -16.707 6.350 41.281 1.00 85.81 775 ILE A CA 1
ATOM 6247 C C . ILE A 1 775 ? -16.795 7.546 42.230 1.00 85.81 775 ILE A C 1
ATOM 6249 O O . ILE A 1 775 ? -16.966 8.687 41.806 1.00 85.81 775 ILE A O 1
ATOM 6253 N N . GLU A 1 776 ? -16.667 7.272 43.524 1.00 82.81 776 GLU A N 1
ATOM 6254 C CA . GLU A 1 776 ? -16.549 8.295 44.561 1.00 82.81 776 GLU A CA 1
ATOM 6255 C C . GLU A 1 776 ? -15.075 8.677 44.721 1.00 82.81 776 GLU A C 1
ATOM 6257 O O . GLU A 1 776 ? -14.215 7.816 44.940 1.00 82.81 776 GLU A O 1
ATOM 6262 N N . TYR A 1 777 ? -14.782 9.965 44.537 1.00 85.19 777 TYR A N 1
ATOM 6263 C CA . TYR A 1 777 ? -13.432 10.513 44.617 1.00 85.19 777 TYR A CA 1
ATOM 6264 C C . TYR A 1 777 ? -13.181 11.052 46.028 1.00 85.19 777 TYR A C 1
ATOM 6266 O O . TYR A 1 777 ? -13.852 12.013 46.407 1.00 85.19 777 TYR A O 1
ATOM 6274 N N . PRO A 1 778 ? -12.196 10.518 46.773 1.00 80.75 778 PRO A N 1
ATOM 6275 C CA . PRO A 1 778 ? -11.922 10.959 48.141 1.00 80.75 778 PRO A CA 1
ATOM 6276 C C . PRO A 1 778 ? -11.514 12.437 48.210 1.00 80.75 778 PRO A C 1
ATOM 6278 O O . PRO A 1 778 ? -11.783 13.109 49.197 1.00 80.75 778 PRO A O 1
ATOM 6281 N N . GLN A 1 779 ? -10.921 12.972 47.137 1.00 79.12 779 GLN A N 1
ATOM 6282 C CA . GLN A 1 779 ? -10.550 14.386 47.032 1.00 79.12 779 GLN A CA 1
ATOM 6283 C C . GLN A 1 779 ? -11.762 15.333 47.014 1.00 79.12 779 GLN A C 1
ATOM 6285 O O . GLN A 1 779 ? -11.618 16.495 47.367 1.00 79.12 779 GLN A O 1
ATOM 6290 N N . LEU A 1 780 ? -12.943 14.848 46.611 1.00 78.25 780 LEU A N 1
ATOM 6291 C CA . LEU A 1 780 ? -14.160 15.655 46.463 1.00 78.25 780 LEU A CA 1
ATOM 6292 C C . LEU A 1 780 ? -15.163 15.444 47.614 1.00 78.25 780 LEU A C 1
ATOM 6294 O O . LEU A 1 780 ? -16.218 16.071 47.617 1.00 78.25 780 LEU A O 1
ATOM 6298 N N . GLU A 1 781 ? -14.879 14.563 48.582 1.00 69.62 781 GLU A N 1
ATOM 6299 C CA . GLU A 1 781 ? -15.811 14.242 49.680 1.00 69.62 781 GLU A CA 1
ATOM 6300 C C . GLU A 1 781 ? -16.106 15.450 50.584 1.00 69.62 781 GLU A C 1
ATOM 6302 O O . GLU A 1 781 ? -17.221 15.598 51.084 1.00 69.62 781 GLU A O 1
ATOM 6307 N N . GLU A 1 782 ? -15.130 16.344 50.758 1.00 66.75 782 GLU A N 1
ATOM 6308 C CA . GLU A 1 782 ? -15.280 17.576 51.542 1.00 66.75 782 GLU A CA 1
ATOM 6309 C C . GLU A 1 782 ? -15.800 18.770 50.720 1.00 66.75 782 GLU A C 1
ATOM 6311 O O . GLU A 1 782 ? -15.899 19.888 51.238 1.00 66.75 782 GLU A O 1
ATOM 6316 N N . GLU A 1 783 ? -16.120 18.573 49.438 1.00 70.50 783 GLU A N 1
ATOM 6317 C CA . GLU A 1 783 ? -16.410 19.655 48.502 1.00 70.50 783 GLU A CA 1
ATOM 6318 C C . GLU A 1 783 ? -17.862 19.651 48.021 1.00 70.50 783 GLU A C 1
ATOM 6320 O O . GLU A 1 783 ? -18.363 18.705 47.417 1.00 70.50 783 GLU A O 1
ATOM 6325 N N . LEU A 1 784 ? -18.554 20.770 48.245 1.00 71.56 784 LEU A N 1
ATOM 6326 C CA . LEU A 1 784 ? -19.909 20.975 47.742 1.00 71.56 784 LEU A CA 1
ATOM 6327 C C . LEU A 1 784 ? -19.860 21.591 46.341 1.00 71.56 784 LEU A C 1
ATOM 6329 O O . LEU A 1 784 ? -19.513 22.765 46.178 1.00 71.56 784 LEU A O 1
ATOM 6333 N N . PHE A 1 785 ? -20.241 20.795 45.341 1.00 68.44 785 PHE A N 1
ATOM 6334 C CA . PHE A 1 785 ? -20.413 21.243 43.961 1.00 68.44 785 PHE A CA 1
ATOM 6335 C C . PHE A 1 785 ? -21.828 21.796 43.749 1.00 68.44 785 PHE A C 1
ATOM 6337 O O . PHE A 1 785 ? -22.811 21.054 43.829 1.00 68.44 785 PHE A O 1
ATOM 6344 N N . CYS A 1 786 ? -21.939 23.097 43.470 1.00 65.88 786 CYS A N 1
ATOM 6345 C CA . CYS A 1 786 ? -23.207 23.748 43.154 1.00 65.88 786 CYS A CA 1
ATOM 6346 C C . CYS A 1 786 ? -23.194 24.250 41.707 1.00 65.88 786 CYS A C 1
ATOM 6348 O O . CYS A 1 786 ? -22.604 25.284 41.395 1.00 65.88 786 CYS A O 1
ATOM 6350 N N . HIS A 1 787 ? -23.875 23.503 40.836 1.00 67.19 787 HIS A N 1
ATOM 6351 C CA . HIS A 1 787 ? -24.072 23.757 39.405 1.00 67.19 787 HIS A CA 1
ATOM 6352 C C . HIS A 1 787 ? -22.793 23.931 38.566 1.00 67.19 787 HIS A C 1
ATOM 6354 O O . HIS A 1 787 ? -22.489 23.048 37.772 1.00 67.19 787 HIS A O 1
ATOM 6360 N N . TYR A 1 788 ? -22.072 25.041 38.730 1.00 68.12 788 TYR A N 1
ATOM 6361 C CA . TYR A 1 788 ? -20.849 25.371 37.988 1.00 68.12 788 TYR A CA 1
ATOM 6362 C C . TYR A 1 788 ? -19.604 25.480 38.864 1.00 68.12 788 TYR A C 1
ATOM 6364 O O . TYR A 1 788 ? -18.500 25.458 38.327 1.00 68.12 788 TYR A O 1
ATOM 6372 N N . TYR A 1 789 ? -19.755 25.599 40.186 1.00 73.31 789 TYR A N 1
ATOM 6373 C CA . TYR A 1 789 ? -18.628 25.937 41.043 1.00 73.31 789 TYR A CA 1
ATOM 6374 C C . TYR A 1 789 ? -18.563 25.110 42.327 1.00 73.31 789 TYR A C 1
ATOM 6376 O O . TYR A 1 789 ? -19.580 24.786 42.948 1.00 73.31 789 TYR A O 1
ATOM 6384 N N . TYR A 1 790 ? -17.336 24.829 42.756 1.00 77.31 790 TYR A N 1
ATOM 6385 C CA . TYR A 1 790 ? -17.013 24.317 44.079 1.00 77.31 790 TYR A CA 1
ATOM 6386 C C . TYR A 1 790 ? -17.004 25.466 45.088 1.00 77.31 790 TYR A C 1
ATOM 6388 O O . TYR A 1 790 ? -16.197 26.395 45.004 1.00 77.31 790 TYR A O 1
ATOM 6396 N N . LEU A 1 791 ? -17.917 25.406 46.059 1.00 69.50 791 LEU A N 1
ATOM 6397 C CA . LEU A 1 791 ? -18.199 26.531 46.958 1.00 69.50 791 LEU A CA 1
ATOM 6398 C C . LEU A 1 791 ? -17.006 26.916 47.845 1.00 69.50 791 LEU A C 1
ATOM 6400 O O . LEU A 1 791 ? -16.781 28.101 48.066 1.00 69.50 791 LEU A O 1
ATOM 6404 N N . ARG A 1 792 ? -16.210 25.938 48.298 1.00 68.31 792 ARG A N 1
ATOM 6405 C CA . ARG A 1 792 ? -15.035 26.165 49.163 1.00 68.31 792 ARG A CA 1
ATOM 6406 C C . ARG A 1 792 ? -13.969 27.022 48.469 1.00 68.31 792 ARG A C 1
ATOM 6408 O O . ARG A 1 792 ? -13.526 28.027 49.017 1.00 68.31 792 ARG A O 1
ATOM 6415 N N . HIS A 1 793 ? -13.658 26.690 47.220 1.00 63.12 793 HIS A N 1
ATOM 6416 C CA . HIS A 1 793 ? -12.679 27.395 46.389 1.00 63.12 793 HIS A CA 1
ATOM 6417 C C . HIS A 1 793 ? -13.182 28.748 45.866 1.00 63.12 793 HIS A C 1
ATOM 6419 O O . HIS A 1 793 ? -12.389 29.631 45.550 1.00 63.12 793 HIS A O 1
ATOM 6425 N N . LEU A 1 794 ? -14.502 28.938 45.805 1.00 59.75 794 LEU A N 1
ATOM 6426 C CA . LEU A 1 794 ? -15.122 30.242 45.555 1.00 59.75 794 LEU A CA 1
ATOM 6427 C C . LEU A 1 794 ? -14.965 31.202 46.745 1.00 59.75 794 LEU A C 1
ATOM 6429 O O . LEU A 1 794 ? -14.921 32.415 46.545 1.00 59.75 794 LEU A O 1
ATOM 6433 N N . THR A 1 795 ? -14.901 30.665 47.969 1.00 58.00 795 THR A N 1
ATOM 6434 C CA . THR A 1 795 ? -14.796 31.441 49.215 1.00 58.00 795 THR A CA 1
ATOM 6435 C C . THR A 1 795 ? -13.361 31.693 49.693 1.00 58.00 795 THR A C 1
ATOM 6437 O O . THR A 1 795 ? -13.166 32.553 50.551 1.00 58.00 795 THR A O 1
ATOM 6440 N N . ASP A 1 796 ? -12.357 31.003 49.142 1.00 56.53 796 ASP A N 1
ATOM 6441 C CA . ASP A 1 796 ? -10.949 31.193 49.515 1.00 56.53 796 ASP A CA 1
ATOM 6442 C C . ASP A 1 796 ? -10.333 32.435 48.834 1.00 56.53 796 ASP A C 1
ATOM 6444 O O . ASP A 1 796 ? -9.959 32.442 47.661 1.00 56.53 796 ASP A O 1
ATOM 6448 N N . GLU A 1 797 ? -10.187 33.524 49.598 1.00 49.00 797 GLU A N 1
ATOM 6449 C CA . GLU A 1 797 ? -9.730 34.841 49.117 1.00 49.00 797 GLU A CA 1
ATOM 6450 C C . GLU A 1 797 ? -8.218 34.942 48.781 1.00 49.00 797 GLU A C 1
ATOM 6452 O O . GLU A 1 797 ? -7.754 36.002 48.353 1.00 49.00 797 GLU A O 1
ATOM 6457 N N . GLN A 1 798 ? -7.421 33.879 48.951 1.00 47.25 798 GLN A N 1
ATOM 6458 C CA . GLN A 1 798 ? -5.945 33.941 48.865 1.00 47.25 798 GLN A CA 1
ATOM 6459 C C . GLN A 1 798 ? -5.342 33.429 47.534 1.00 47.25 798 GLN A C 1
ATOM 6461 O O . GLN A 1 798 ? -4.130 33.529 47.352 1.00 47.25 798 GLN A O 1
ATOM 6466 N N . GLY A 1 799 ? -6.146 32.920 46.587 1.00 43.97 799 GLY A N 1
ATOM 6467 C CA . GLY A 1 799 ? -5.633 32.081 45.488 1.00 43.97 799 GLY A CA 1
ATOM 6468 C C . GLY A 1 799 ? -5.542 32.634 44.053 1.00 43.97 799 GLY A C 1
ATOM 6469 O O . GLY A 1 799 ? -4.817 32.043 43.261 1.00 43.97 799 GLY A O 1
ATOM 6470 N N . SER A 1 800 ? -6.214 33.725 43.643 1.00 36.53 800 SER A N 1
ATOM 6471 C CA . SER A 1 800 ? -6.140 34.172 42.226 1.00 36.53 800 SER A CA 1
ATOM 6472 C C . SER A 1 800 ? -6.134 35.705 42.013 1.00 36.53 800 SER A C 1
ATOM 6474 O O . SER A 1 800 ? -6.969 36.408 42.590 1.00 36.53 800 SER A O 1
ATOM 6476 N N . PRO A 1 801 ? -5.227 36.283 41.179 1.00 40.78 801 PRO A N 1
ATOM 6477 C CA . PRO A 1 801 ? -5.172 37.735 40.949 1.00 40.78 801 PRO A CA 1
ATOM 6478 C C . PRO A 1 801 ? -6.080 38.265 39.823 1.00 40.78 801 PRO A C 1
ATOM 6480 O O . PRO A 1 801 ? -6.195 39.481 39.687 1.00 40.78 801 PRO A O 1
ATOM 6483 N N . THR A 1 802 ? -6.711 37.424 38.995 1.00 40.59 802 THR A N 1
ATOM 6484 C CA . THR A 1 802 ? -7.259 37.868 37.691 1.00 40.59 802 THR A CA 1
ATOM 6485 C C . THR A 1 802 ? -8.788 37.906 37.562 1.00 40.59 802 THR A C 1
ATOM 6487 O O . THR A 1 802 ? -9.275 38.441 36.573 1.00 40.59 802 THR A O 1
ATOM 6490 N N . GLY A 1 803 ? -9.563 37.439 38.550 1.00 44.72 803 GLY A N 1
ATOM 6491 C CA . GLY A 1 803 ? -11.035 37.328 38.457 1.00 44.72 803 GLY A CA 1
ATOM 6492 C C . GLY A 1 803 ? -11.841 38.158 39.466 1.00 44.72 803 GLY A C 1
ATOM 6493 O O . GLY A 1 803 ? -12.937 37.763 39.854 1.00 44.72 803 GLY A O 1
ATOM 6494 N N . ARG A 1 804 ? -11.311 39.282 39.966 1.00 43.31 804 ARG A N 1
ATOM 6495 C CA . ARG A 1 804 ? -11.888 39.987 41.135 1.00 43.31 804 ARG A CA 1
ATOM 6496 C C . ARG A 1 804 ? -13.249 40.676 40.918 1.00 43.31 804 ARG A C 1
ATOM 6498 O O . ARG A 1 804 ? -13.879 41.028 41.914 1.00 43.31 804 ARG A O 1
ATOM 6505 N N . SER A 1 805 ? -13.721 40.886 39.684 1.00 41.97 805 SER A N 1
ATOM 6506 C CA . SER A 1 805 ? -14.954 41.657 39.414 1.00 41.97 805 SER A CA 1
ATOM 6507 C C . SER A 1 805 ? -16.148 40.846 38.898 1.00 41.97 805 SER A C 1
ATOM 6509 O O . SER A 1 805 ? -17.276 41.195 39.231 1.00 41.97 805 SER A O 1
ATOM 6511 N N . GLU A 1 806 ? -15.941 39.765 38.139 1.00 44.81 806 GLU A N 1
ATOM 6512 C CA . GLU A 1 806 ? -17.048 38.940 37.615 1.00 44.81 806 GLU A CA 1
ATOM 6513 C C . GLU A 1 806 ? -17.583 37.952 38.665 1.00 44.81 806 GLU A C 1
ATOM 6515 O O . GLU A 1 806 ? -18.796 37.803 38.804 1.00 44.81 806 GLU A O 1
ATOM 6520 N N . ASN A 1 807 ? -16.702 37.394 39.504 1.00 42.84 807 ASN A N 1
ATOM 6521 C CA . ASN A 1 807 ? -17.051 36.367 40.496 1.00 42.84 807 ASN A CA 1
ATOM 6522 C C . ASN A 1 807 ? -17.969 36.862 41.630 1.00 42.84 807 ASN A C 1
ATOM 6524 O O . ASN A 1 807 ? -18.676 36.069 42.247 1.00 42.84 807 ASN A O 1
ATOM 6528 N N . ARG A 1 808 ? -18.001 38.174 41.913 1.00 41.38 808 ARG A N 1
ATOM 6529 C CA . ARG A 1 808 ? -18.921 38.739 42.919 1.00 41.38 808 ARG A CA 1
ATOM 6530 C C . ARG A 1 808 ? -20.355 38.851 42.401 1.00 41.38 808 ARG A C 1
ATOM 6532 O O . ARG A 1 808 ? -21.278 38.653 43.179 1.00 41.38 808 ARG A O 1
ATOM 6539 N N . LEU A 1 809 ? -20.560 39.154 41.119 1.00 41.97 809 LEU A N 1
ATOM 6540 C CA . LEU A 1 809 ? -21.902 39.295 40.538 1.00 41.97 809 LEU A CA 1
ATOM 6541 C C . LEU A 1 809 ? -22.598 37.938 40.358 1.00 41.97 809 LEU A C 1
ATOM 6543 O O . LEU A 1 809 ? -23.806 37.849 40.550 1.00 41.97 809 LEU A O 1
ATOM 6547 N N . THR A 1 810 ? -21.846 36.877 40.056 1.00 45.41 810 THR A N 1
ATOM 6548 C CA . THR A 1 810 ? -22.372 35.509 39.925 1.00 45.41 810 THR A CA 1
ATOM 6549 C C . THR A 1 810 ? -22.694 34.857 41.268 1.00 45.41 810 THR A C 1
ATOM 6551 O O . THR A 1 810 ? -23.709 34.174 41.368 1.00 45.41 810 THR A O 1
ATOM 6554 N N . PHE A 1 811 ? -21.918 35.116 42.328 1.00 44.75 811 PHE A N 1
ATOM 6555 C CA . PHE A 1 811 ? -22.223 34.589 43.666 1.00 44.75 811 PHE A CA 1
ATOM 6556 C C . PHE A 1 811 ? -23.542 35.150 44.234 1.00 44.75 811 PHE A C 1
ATOM 6558 O O . PHE A 1 811 ? -24.315 34.411 44.832 1.00 44.75 811 PHE A O 1
ATOM 6565 N N . TYR A 1 812 ? -23.850 36.429 43.976 1.00 42.88 812 TYR A N 1
ATOM 6566 C CA . TYR A 1 812 ? -25.139 37.042 44.344 1.00 42.88 812 TYR A CA 1
ATOM 6567 C C . TYR A 1 812 ? -26.321 36.613 43.457 1.00 42.88 812 TYR A C 1
ATOM 6569 O O . TYR A 1 812 ? -27.457 36.907 43.810 1.00 42.88 812 TYR A O 1
ATOM 6577 N N . ALA A 1 813 ? -26.076 35.956 42.319 1.00 40.28 813 ALA A N 1
ATOM 6578 C CA . ALA A 1 813 ? -27.123 35.424 41.441 1.00 40.28 813 ALA A CA 1
ATOM 6579 C C . ALA A 1 813 ? -27.417 33.927 41.680 1.00 40.28 813 ALA A C 1
ATOM 6581 O O . ALA A 1 813 ? -28.416 33.417 41.177 1.00 40.28 813 ALA A O 1
ATOM 6582 N N . LEU A 1 814 ? -26.532 33.224 42.399 1.00 40.28 814 LEU A N 1
ATOM 6583 C CA . LEU A 1 814 ? -26.663 31.812 42.788 1.00 40.28 814 LEU A CA 1
ATOM 6584 C C . LEU A 1 814 ? -27.352 31.615 44.153 1.00 40.28 814 LEU A C 1
ATOM 6586 O O . LEU A 1 814 ? -27.855 30.521 44.411 1.00 40.28 814 LEU A O 1
ATOM 6590 N N . VAL A 1 815 ? -27.361 32.649 45.005 1.00 34.81 815 VAL A N 1
ATOM 6591 C CA . VAL A 1 815 ? -28.215 32.767 46.207 1.00 34.81 815 VAL A CA 1
ATOM 6592 C C . VAL A 1 815 ? -29.574 33.308 45.791 1.00 34.81 815 VAL A C 1
ATOM 6594 O O . VAL A 1 815 ? -30.590 32.773 46.289 1.00 34.81 815 VAL A O 1
#

Organism: NCBI:txid166011

pLDDT: mean 73.91, std 17.16, range [23.58, 96.25]

Radius of gyration: 45.73 Å; chains: 1; bounding box: 84×112×130 Å

InterPro domains:
  IPR025640 GYF domain 2 [PF14237] (489-539)
  IPR044978 DnaJ homologue subfamily C, GRV2/DNAJC13 [PTHR36983] (1-801)
  IPR045802 DnaJ homologue subfamily C, GRV2/DNAJC13, N-terminal domain [PF19432] (1-353)

Foldseek 3Di:
DDDPDPPDDLVVLLVVCCVQQVDLVNLLVLLVVLVVCLLVVHDPVSNVVSLVVVLCLQAQLNPQLYDPVSNVSNLVSCVVVVLSVLLVLLVDPFLVNLVSVLRNLQQDPDDPPVLQVVLVSCLQNCVLLVLVCQLAPDDDPDLSSPSSNVSSLSVLLSSPQPYPLSVVLCVQLDFVVLVVLQQDPDDDPDPDPNSPPRNPVVVVLVVVVVVVVVVVVVVVVVVVVVVVVVVVVVVVPPDPDDDPDDDPPPPPDDDRRGTDDRDGPDDSNTDSNSSNVVLVDAWDAFLTGHDPLQSVLSSCLSVVLSVVVVVVVVPDDSPDDGTDPSVPRGRDRPVCPPFDDFDRGGLVRQLVDDPVRHDDDDQLQVRLVSLVVQLVVDPDPLSVLSSLSNNLSSCQNQVPRNDADPCLLVLLVCLLVDLAQSNVLSSLSSLLSNLVHLVSLVSCLVNVVLVVLLLLLLLLLQADPADDPDLPPPDPDDDDDDDPFDQFKWWQAPVRDIDDSHFQVVVLVCVVVVRADQQIWMDGALDPDTDGLCNRSNSSPPRVNVVVVPPPDPDDDDDDPPPDPDDRDRPDDSNRSSLSSLSSLLSSLVSQAQADPVRHGDPPHDSSLVVCLDQLNVLSLLCQLLSLDPSSLLSSLSSVQRSLVVDPCLQVSVQSVNVLSLLLRPDLPCLSVLQSQLVRQQVHVAADPDPDDPQLRRGPCNLQDPPLLSVCCNPVHSPVSSVQQNDQDDAQQDGHDPVSSVQSSSQSCVVCVVVSSNCNRPSSHGDGDDRRGRDDDPVCPPWDDDDGGTVVNLPDPPDDDPCPPPSVVVVVVSD